Protein AF-A0A915YGC3-F1 (afdb_monomer)

Organism: NCBI:txid2864201

pLDDT: mean 75.23, std 16.24, range [31.08, 98.31]

Structure (mmCIF, N/CA/C/O backbone):
data_AF-A0A915YGC3-F1
#
_entry.id   AF-A0A915YGC3-F1
#
loop_
_atom_site.group_PDB
_atom_site.id
_atom_site.type_symbol
_atom_site.label_atom_id
_atom_site.label_alt_id
_atom_site.label_comp_id
_atom_site.label_asym_id
_atom_site.label_entity_id
_atom_site.label_seq_id
_atom_site.pdbx_PDB_ins_code
_atom_site.Cartn_x
_atom_site.Cartn_y
_atom_site.Cartn_z
_atom_site.occupancy
_atom_site.B_iso_or_equiv
_atom_site.auth_seq_id
_atom_site.auth_comp_id
_atom_site.auth_asym_id
_atom_site.auth_atom_id
_atom_site.pdbx_PDB_model_num
ATOM 1 N N . MET A 1 1 ? -4.231 15.725 32.761 1.00 32.41 1 MET A N 1
ATOM 2 C CA . MET A 1 1 ? -5.509 15.066 32.379 1.00 32.41 1 MET A CA 1
ATOM 3 C C . MET A 1 1 ? -5.483 13.536 32.552 1.00 32.41 1 MET A C 1
ATOM 5 O O . MET A 1 1 ? -6.122 12.813 31.803 1.00 32.41 1 MET A O 1
ATOM 9 N N . LYS A 1 2 ? -4.759 13.029 33.557 1.00 32.75 2 LYS A N 1
ATOM 10 C CA . LYS A 1 2 ? -4.828 11.653 34.077 1.00 32.75 2 LYS A CA 1
ATOM 11 C C . LYS A 1 2 ? -5.275 11.796 35.541 1.00 32.75 2 LYS A C 1
ATOM 13 O O . LYS A 1 2 ? -4.925 12.806 36.146 1.00 32.75 2 LYS A O 1
ATOM 18 N N . GLN A 1 3 ? -6.075 10.874 36.069 1.00 32.09 3 GLN A N 1
ATOM 19 C CA . GLN A 1 3 ? -6.625 10.858 37.442 1.00 32.09 3 GLN A CA 1
ATOM 20 C C . GLN A 1 3 ? -7.733 11.871 37.816 1.00 32.09 3 GLN A C 1
ATOM 22 O O . GLN A 1 3 ? -8.606 11.525 38.602 1.00 32.09 3 GLN A O 1
ATOM 27 N N . TYR A 1 4 ? -7.768 13.088 37.256 1.00 34.41 4 TYR A N 1
ATOM 28 C CA . TYR A 1 4 ? -8.662 14.153 37.772 1.00 34.41 4 TYR A CA 1
ATOM 29 C C . TYR A 1 4 ? -10.177 13.859 37.680 1.00 34.41 4 TYR A C 1
ATOM 31 O O . TYR A 1 4 ? -10.963 14.493 38.373 1.00 34.41 4 TYR A O 1
ATOM 39 N N . TYR A 1 5 ? -10.596 12.901 36.847 1.00 34.81 5 TYR A N 1
ATOM 40 C CA . TYR A 1 5 ? -12.011 12.548 36.677 1.00 34.81 5 TYR A CA 1
ATOM 41 C C . TYR A 1 5 ? -12.493 11.373 37.540 1.00 34.81 5 TYR A C 1
ATOM 43 O O . TYR A 1 5 ? -13.701 11.185 37.633 1.00 34.81 5 TYR A O 1
ATOM 51 N N . TYR A 1 6 ? -11.595 10.612 38.177 1.00 35.22 6 TYR A N 1
ATOM 52 C CA . TYR A 1 6 ? -11.981 9.419 38.944 1.00 35.22 6 TYR A CA 1
ATOM 53 C C . TYR A 1 6 ? -12.123 9.685 40.455 1.00 35.22 6 TYR A C 1
ATOM 55 O O . TYR A 1 6 ? -13.077 9.205 41.059 1.00 35.22 6 TYR A O 1
ATOM 63 N N . ASP A 1 7 ? -11.283 10.541 41.053 1.00 31.08 7 ASP A N 1
ATOM 64 C CA . ASP A 1 7 ? -11.153 10.585 42.526 1.00 31.08 7 ASP A CA 1
ATOM 65 C C . ASP A 1 7 ? -11.832 11.777 43.234 1.00 31.08 7 ASP A C 1
ATOM 67 O O . ASP A 1 7 ? -11.709 11.940 44.447 1.00 31.08 7 ASP A O 1
ATOM 71 N N . LYS A 1 8 ? -12.591 12.628 42.526 1.00 32.53 8 LYS A N 1
ATOM 72 C CA . LYS A 1 8 ? -13.393 13.697 43.161 1.00 32.53 8 LYS A CA 1
ATOM 73 C C . LYS A 1 8 ? -14.838 13.686 42.686 1.00 32.53 8 LYS A C 1
ATOM 75 O O . LYS A 1 8 ? -15.221 14.478 41.828 1.00 32.53 8 LYS A O 1
ATOM 80 N N . ALA A 1 9 ? -15.668 12.836 43.289 1.00 33.38 9 ALA A N 1
ATOM 81 C CA . ALA A 1 9 ? -17.101 12.862 43.020 1.00 33.38 9 ALA A CA 1
ATOM 82 C C . ALA A 1 9 ? -17.994 12.741 44.273 1.00 33.38 9 ALA A C 1
ATOM 84 O O . ALA A 1 9 ? -18.634 11.715 44.479 1.00 33.38 9 ALA A O 1
ATOM 85 N N . PRO A 1 10 ? -18.166 13.844 45.031 1.00 31.30 10 PRO A N 1
ATOM 86 C CA . PRO A 1 10 ? -19.410 14.139 45.743 1.00 31.30 10 PRO A CA 1
ATOM 87 C C . PRO A 1 10 ? -20.433 14.909 44.872 1.00 31.30 10 PRO A C 1
ATOM 89 O O . PRO A 1 10 ? -21.445 15.371 45.381 1.00 31.30 10 PRO A O 1
ATOM 92 N N . GLN A 1 11 ? -20.199 15.081 43.559 1.00 42.06 11 GLN A N 1
ATOM 93 C CA . GLN A 1 11 ? -21.106 15.802 42.635 1.00 42.06 11 GLN A CA 1
ATOM 94 C C . GLN A 1 11 ? -21.478 14.979 41.381 1.00 42.06 11 GLN A C 1
ATOM 96 O O . GLN A 1 11 ? -21.490 15.487 40.258 1.00 42.06 11 GLN A O 1
ATOM 101 N N . LYS A 1 12 ? -21.779 13.687 41.563 1.00 42.62 12 LYS A N 1
ATOM 102 C CA . LYS A 1 12 ? -21.949 12.679 40.492 1.00 42.62 12 LYS A CA 1
ATOM 103 C C . LYS A 1 12 ? -23.110 12.897 39.497 1.00 42.62 12 LYS A C 1
ATOM 105 O O . LYS A 1 12 ? -23.159 12.207 38.489 1.00 42.62 12 LYS A O 1
ATOM 110 N N . GLN A 1 13 ? -24.004 13.870 39.701 1.00 42.38 13 GLN A N 1
ATOM 111 C CA . GLN A 1 13 ? -25.132 14.157 38.788 1.00 42.38 13 GLN A CA 1
ATOM 112 C C . GLN A 1 13 ? -24.924 15.356 37.841 1.00 42.38 13 GLN A C 1
ATOM 114 O O . GLN A 1 13 ? -25.814 15.671 37.053 1.00 42.38 13 GLN A O 1
ATOM 119 N N . LYS A 1 14 ? -23.774 16.048 37.880 1.00 40.44 14 LYS A N 1
ATOM 120 C CA . LYS A 1 14 ? -23.622 17.350 37.193 1.00 40.44 14 LYS A CA 1
ATOM 121 C C . LYS A 1 14 ? -23.105 17.293 35.746 1.00 40.44 14 LYS A C 1
ATOM 123 O O . LYS A 1 14 ? -23.178 18.302 35.050 1.00 40.44 14 LYS A O 1
ATOM 128 N N . TYR A 1 15 ? -22.615 16.149 35.263 1.00 43.97 15 TYR A N 1
ATOM 129 C CA . TYR A 1 15 ? -21.994 16.050 33.934 1.00 43.97 15 TYR A CA 1
ATOM 130 C C . TYR A 1 15 ? -22.785 15.126 32.997 1.00 43.97 15 TYR A C 1
ATOM 132 O O . TYR A 1 15 ? -22.833 13.913 33.187 1.00 43.97 15 TYR A O 1
ATOM 140 N N . LYS A 1 16 ? -23.382 15.706 31.947 1.00 57.44 16 LYS A N 1
ATOM 141 C CA . LYS A 1 16 ? -23.991 14.986 30.814 1.00 57.44 16 LYS A CA 1
ATOM 142 C C . LYS A 1 16 ? -22.895 14.440 29.891 1.00 57.44 16 LYS A C 1
ATOM 144 O O . LYS A 1 16 ? -22.658 14.975 28.811 1.00 57.44 16 LYS A O 1
ATOM 149 N N . VAL A 1 17 ? -22.169 13.420 30.336 1.00 59.62 17 VAL A N 1
ATOM 150 C CA . VAL A 1 17 ? -21.151 12.769 29.501 1.00 59.62 17 VAL A CA 1
ATOM 151 C C . VAL A 1 17 ? -21.862 11.924 28.443 1.00 59.62 17 VAL A C 1
ATOM 153 O O . VAL A 1 17 ? -22.372 10.856 28.754 1.00 59.62 17 VAL A O 1
ATOM 156 N N . GLN A 1 18 ? -21.913 12.421 27.205 1.00 75.44 18 GLN A N 1
ATOM 157 C CA . GLN A 1 18 ? -22.509 11.707 26.066 1.00 75.44 18 GLN A CA 1
ATOM 158 C C . GLN A 1 18 ? -21.498 10.809 25.344 1.00 75.44 18 GLN A C 1
ATOM 160 O O . GLN A 1 18 ? -21.865 9.762 24.826 1.00 75.44 18 GLN A O 1
ATOM 165 N N . ASN A 1 19 ? -20.218 11.186 25.334 1.00 78.75 19 ASN A N 1
ATOM 166 C CA . ASN A 1 19 ? -19.167 10.456 24.631 1.00 78.75 19 ASN A CA 1
ATOM 167 C C . ASN A 1 19 ? -18.084 10.045 25.620 1.00 78.75 19 ASN A C 1
ATOM 169 O O . ASN A 1 19 ? -17.488 10.901 26.276 1.00 78.75 19 ASN A O 1
ATOM 173 N N . LEU A 1 20 ? -17.804 8.751 25.694 1.00 78.44 20 LEU A N 1
ATOM 174 C CA . LEU A 1 20 ? -16.859 8.184 26.637 1.00 78.44 20 LEU A CA 1
ATOM 175 C C . LEU A 1 20 ? -15.889 7.247 25.919 1.00 78.44 20 LEU A C 1
ATOM 177 O O . LEU A 1 20 ? -16.289 6.256 25.315 1.00 78.44 20 LEU A O 1
ATOM 181 N N . TYR A 1 21 ? -14.599 7.570 25.993 1.00 77.44 21 TYR A N 1
ATOM 182 C CA . TYR A 1 21 ? -13.524 6.761 25.427 1.00 77.44 21 TYR A CA 1
ATOM 183 C C . TYR A 1 21 ? -12.595 6.299 26.544 1.00 77.44 21 TYR A C 1
ATOM 185 O O . TYR A 1 21 ? -12.020 7.125 27.252 1.00 77.44 21 TYR A O 1
ATOM 193 N N . ILE A 1 22 ? -12.451 4.987 26.698 1.00 76.62 22 ILE A N 1
ATOM 194 C CA . ILE A 1 22 ? -11.700 4.360 27.783 1.00 76.62 22 ILE A CA 1
ATOM 195 C C . ILE A 1 22 ? -10.528 3.597 27.180 1.00 76.62 22 ILE A C 1
ATOM 197 O O . ILE A 1 22 ? -10.714 2.777 26.283 1.00 76.62 22 ILE A O 1
ATOM 201 N N . GLU A 1 23 ? -9.315 3.852 27.662 1.00 73.38 23 GLU A N 1
ATOM 202 C CA . GLU A 1 23 ? -8.143 3.059 27.288 1.00 73.38 23 GLU A CA 1
ATOM 203 C C . GLU A 1 23 ? -7.912 1.937 28.304 1.00 73.38 23 GLU A C 1
ATOM 205 O O . GLU A 1 23 ? -8.108 2.144 29.496 1.00 73.38 23 GLU A O 1
ATOM 210 N N . SER A 1 24 ? -7.422 0.770 27.881 1.00 65.12 24 SER A N 1
ATOM 211 C CA . SER A 1 24 ? -7.252 -0.386 28.782 1.00 65.12 24 SER A CA 1
ATOM 212 C C . SER A 1 24 ? -6.282 -0.156 29.942 1.00 65.12 24 SER A C 1
ATOM 214 O O . SER A 1 24 ? -6.310 -0.888 30.923 1.00 65.12 24 SER A O 1
ATOM 216 N N . ARG A 1 25 ? -5.427 0.871 29.858 1.00 63.34 25 ARG A N 1
ATOM 217 C CA . ARG A 1 25 ? -4.567 1.307 30.974 1.00 63.34 25 ARG A CA 1
ATOM 218 C C . ARG A 1 25 ? -5.350 1.975 32.111 1.00 63.34 25 ARG A C 1
ATOM 220 O O . ARG A 1 25 ? -4.760 2.266 33.141 1.00 63.34 25 ARG A O 1
ATOM 227 N N . MET A 1 26 ? -6.626 2.287 31.890 1.00 54.88 26 MET A N 1
ATOM 228 C CA . MET A 1 26 ? -7.526 2.933 32.848 1.00 54.88 26 MET A CA 1
ATOM 229 C C . MET A 1 26 ? -8.386 1.923 33.617 1.00 54.88 26 MET A C 1
ATOM 231 O O . MET A 1 26 ? -9.226 2.335 34.407 1.00 54.88 26 MET A O 1
ATOM 235 N N . PHE A 1 27 ? -8.226 0.622 33.368 1.00 65.50 27 PHE A N 1
ATOM 236 C CA . PHE A 1 27 ? -8.964 -0.411 34.088 1.00 65.50 27 PHE A CA 1
ATOM 237 C C . PHE A 1 27 ? -8.324 -0.675 35.455 1.00 65.50 27 PHE A C 1
ATOM 239 O O . PHE A 1 27 ? -7.109 -0.846 35.540 1.00 65.50 27 PHE A O 1
ATOM 246 N N . GLU A 1 28 ? -9.141 -0.727 36.510 1.00 58.31 28 GLU A N 1
ATOM 247 C CA . GLU A 1 28 ? -8.700 -1.057 37.877 1.00 58.31 28 GLU A CA 1
ATOM 248 C C . GLU A 1 28 ? -8.210 -2.507 37.979 1.00 58.31 28 GLU A C 1
ATOM 250 O O . GLU A 1 28 ? -7.245 -2.802 38.681 1.00 58.31 28 GLU A O 1
ATOM 255 N N . GLN A 1 29 ? -8.843 -3.407 37.224 1.00 66.19 29 GLN A N 1
ATOM 256 C CA . GLN A 1 29 ? -8.416 -4.787 37.032 1.00 66.19 29 GLN A CA 1
ATOM 257 C C . GLN A 1 29 ? -8.189 -5.046 35.546 1.00 66.19 29 GLN A C 1
ATOM 259 O O . GLN A 1 29 ? -8.979 -4.623 34.699 1.00 66.19 29 GLN A O 1
ATOM 264 N N . ALA A 1 30 ? -7.095 -5.733 35.214 1.00 71.56 30 ALA A N 1
ATOM 265 C CA . ALA A 1 30 ? -6.708 -5.968 33.829 1.00 71.56 30 ALA A CA 1
ATOM 266 C C . ALA A 1 30 ? -7.853 -6.631 33.043 1.00 71.56 30 ALA A C 1
ATOM 268 O O . ALA A 1 30 ? -8.291 -7.732 33.361 1.00 71.56 30 ALA A O 1
ATOM 269 N N . GLY A 1 31 ? -8.331 -5.942 32.006 1.00 73.75 31 GLY A N 1
ATOM 270 C CA . GLY A 1 31 ? -9.377 -6.451 31.123 1.00 73.75 31 GLY A CA 1
ATOM 271 C C . GLY A 1 31 ? -10.810 -6.374 31.658 1.00 73.75 31 GLY A C 1
ATOM 272 O O . GLY A 1 31 ? -11.681 -6.960 31.020 1.00 73.75 31 GLY A O 1
ATOM 273 N N . GLN A 1 32 ? -11.090 -5.665 32.757 1.00 81.62 32 GLN A N 1
ATOM 274 C CA . GLN A 1 32 ? -12.458 -5.463 33.258 1.00 81.62 32 GLN A CA 1
ATOM 275 C C . GLN A 1 32 ? -12.867 -3.986 33.242 1.00 81.62 32 GLN A C 1
ATOM 277 O O . GLN A 1 32 ? -12.066 -3.101 33.541 1.00 81.62 32 GLN A O 1
ATOM 282 N N . LEU A 1 33 ? -14.130 -3.714 32.901 1.00 81.25 33 LEU A N 1
ATOM 283 C CA . LEU A 1 33 ? -14.687 -2.363 33.003 1.00 81.25 33 LEU A CA 1
ATOM 284 C C . LEU A 1 33 ? -15.024 -2.038 34.466 1.00 81.25 33 LEU A C 1
ATOM 286 O O . LEU A 1 33 ? -15.594 -2.890 35.147 1.00 81.25 33 LEU A O 1
ATOM 290 N N . PRO A 1 34 ? -14.724 -0.819 34.948 1.00 77.00 34 PRO A N 1
ATOM 291 C CA . PRO A 1 34 ? -15.074 -0.417 36.306 1.00 77.00 34 PRO A CA 1
ATOM 292 C C . PRO A 1 34 ? -16.596 -0.310 36.454 1.00 77.00 34 PRO A C 1
ATOM 294 O O . PRO A 1 34 ? -17.255 0.288 35.606 1.00 77.00 34 PRO A O 1
ATOM 297 N N . ALA A 1 35 ? -17.161 -0.829 37.549 1.00 77.75 35 ALA A N 1
ATOM 298 C CA . ALA A 1 35 ? -18.612 -0.815 37.786 1.00 77.75 35 ALA A CA 1
ATOM 299 C C . ALA A 1 35 ? -19.209 0.607 37.780 1.00 77.75 35 ALA A C 1
ATOM 301 O O . ALA A 1 35 ? -20.323 0.816 37.304 1.00 77.75 35 ALA A O 1
ATOM 302 N N . ALA A 1 36 ? -18.430 1.603 38.220 1.00 76.62 36 ALA A N 1
ATOM 303 C CA . ALA A 1 36 ? -18.814 3.015 38.199 1.00 76.62 36 ALA A CA 1
ATOM 304 C C . ALA A 1 36 ? -19.116 3.552 36.783 1.00 76.62 36 ALA A C 1
ATOM 306 O O . ALA A 1 36 ? -19.822 4.547 36.644 1.00 76.62 36 ALA A O 1
ATOM 307 N N . LEU A 1 37 ? -18.627 2.893 35.722 1.00 80.31 37 LEU A N 1
ATOM 308 C CA . LEU A 1 37 ? -18.947 3.230 34.332 1.00 80.31 37 LEU A CA 1
ATOM 309 C C . LEU A 1 37 ? -20.456 3.214 34.065 1.00 80.31 37 LEU A C 1
ATOM 311 O O . LEU A 1 37 ? -20.968 4.045 33.314 1.00 80.31 37 LEU A O 1
ATOM 315 N N . PHE A 1 38 ? -21.165 2.266 34.670 1.00 82.75 38 PHE A N 1
ATOM 316 C CA . PHE A 1 38 ? -22.580 2.039 34.398 1.00 82.75 38 PHE A CA 1
ATOM 317 C C . PHE A 1 38 ? -23.492 3.058 35.105 1.00 82.75 38 PHE A C 1
ATOM 319 O O . PHE A 1 38 ? -24.661 3.184 34.749 1.00 82.75 38 PHE A O 1
ATOM 326 N N . GLU A 1 39 ? -22.942 3.881 36.012 1.00 77.81 39 GLU A N 1
ATOM 327 C CA . GLU A 1 39 ? -23.642 5.031 36.608 1.00 77.81 39 GLU A CA 1
ATOM 328 C C . GLU A 1 39 ? -23.883 6.161 35.578 1.00 77.81 39 GLU A C 1
ATOM 330 O O . GLU A 1 39 ? -24.815 6.958 35.726 1.00 77.81 39 GLU A O 1
ATOM 335 N N . TYR A 1 40 ? -23.092 6.227 34.497 1.00 78.19 40 TYR A N 1
ATOM 336 C CA . TYR A 1 40 ? -23.191 7.258 33.454 1.00 78.19 40 TYR A CA 1
ATOM 337 C C . TYR A 1 40 ? -24.275 6.933 32.410 1.00 78.19 40 TYR A C 1
ATOM 339 O O . TYR A 1 40 ? -24.013 6.763 31.221 1.00 78.19 40 TYR A O 1
ATOM 347 N N . THR A 1 41 ? -25.533 6.899 32.844 1.00 79.94 41 THR A N 1
ATOM 348 C CA . THR A 1 41 ? -26.698 6.493 32.025 1.00 79.94 41 THR A CA 1
ATOM 349 C C . THR A 1 41 ? -26.996 7.375 30.800 1.00 79.94 41 THR A C 1
ATOM 351 O O . THR A 1 41 ? -27.754 6.964 29.923 1.00 79.94 41 THR A O 1
ATOM 354 N N . ASN A 1 42 ? -26.385 8.563 30.708 1.00 81.44 42 ASN A N 1
ATOM 355 C CA . ASN A 1 42 ? -26.525 9.500 29.583 1.00 81.44 42 ASN A CA 1
ATOM 356 C C . ASN A 1 42 ? -25.519 9.263 28.437 1.00 81.44 42 ASN A C 1
ATOM 358 O O . ASN A 1 42 ? -25.504 10.039 27.483 1.00 81.44 42 ASN A O 1
ATOM 362 N N . VAL A 1 43 ? -24.654 8.247 28.533 1.00 85.31 43 VAL A N 1
ATOM 363 C CA . VAL A 1 43 ? -23.655 7.950 27.495 1.00 85.31 43 VAL A CA 1
ATOM 364 C C . VAL A 1 43 ? -24.343 7.452 26.222 1.00 85.31 43 VAL A C 1
ATOM 366 O O . VAL A 1 43 ? -25.064 6.459 26.238 1.00 85.31 43 VAL A O 1
ATOM 369 N N . GLU A 1 44 ? -24.064 8.128 25.110 1.00 89.69 44 GLU A N 1
ATOM 370 C CA . GLU A 1 44 ? -24.518 7.793 23.758 1.00 89.69 44 GLU A CA 1
ATOM 371 C C . GLU A 1 44 ? -23.431 7.071 22.947 1.00 89.69 44 GLU A C 1
ATOM 373 O O . GLU A 1 44 ? -23.741 6.214 22.121 1.00 89.69 44 GLU A O 1
ATOM 378 N N . ILE A 1 45 ? -22.151 7.374 23.183 1.00 88.88 45 ILE A N 1
ATOM 379 C CA . ILE A 1 45 ? -21.016 6.746 22.495 1.00 88.88 45 ILE A CA 1
ATOM 380 C C . ILE A 1 45 ? -20.032 6.201 23.525 1.00 88.88 45 ILE A C 1
ATOM 382 O O . ILE A 1 45 ? -19.455 6.968 24.294 1.00 88.88 45 ILE A O 1
ATOM 386 N N . LEU A 1 46 ? -19.781 4.894 23.484 1.00 90.31 46 LEU A N 1
ATOM 387 C CA . LEU A 1 46 ? -18.777 4.219 24.302 1.00 90.31 46 LEU A CA 1
ATOM 388 C C . LEU A 1 46 ? -17.713 3.579 23.407 1.00 90.31 46 LEU A C 1
ATOM 390 O O . LEU A 1 46 ? -17.994 2.655 22.643 1.00 90.31 46 LEU A O 1
ATOM 394 N N . GLY A 1 47 ? -16.476 4.057 23.517 1.00 86.69 47 GLY A N 1
ATOM 395 C CA . GLY A 1 47 ? -15.315 3.501 22.830 1.00 86.69 47 GLY A CA 1
ATOM 396 C C . GLY A 1 47 ? -14.311 2.907 23.809 1.00 86.69 47 GLY A C 1
ATOM 397 O O . GLY A 1 47 ? -13.809 3.600 24.685 1.00 86.69 47 GLY A O 1
ATOM 398 N N . ILE A 1 48 ? -13.965 1.638 23.638 1.00 85.19 48 ILE A N 1
ATOM 399 C CA . ILE A 1 48 ? -13.024 0.917 24.491 1.00 85.19 48 ILE A CA 1
ATOM 400 C C . ILE A 1 48 ? -11.786 0.571 23.667 1.00 85.19 48 ILE A C 1
ATOM 402 O O . ILE A 1 48 ? -11.822 -0.253 22.746 1.00 85.19 48 ILE A O 1
ATOM 406 N N . ARG A 1 49 ? -10.670 1.225 23.992 1.00 78.12 49 ARG A N 1
ATOM 407 C CA . ARG A 1 49 ? -9.383 1.082 23.316 1.00 78.12 49 ARG A CA 1
ATOM 408 C C . ARG A 1 49 ? -8.436 0.218 24.145 1.00 78.12 49 ARG A C 1
ATOM 410 O O . ARG A 1 49 ? -7.771 0.695 25.058 1.00 78.12 49 ARG A O 1
ATOM 417 N N . GLY A 1 50 ? -8.329 -1.049 23.772 1.00 78.31 50 GLY A N 1
ATOM 418 C CA . GLY A 1 50 ? -7.393 -2.013 24.348 1.00 78.31 50 GLY A CA 1
ATOM 419 C C . GLY A 1 50 ? -8.069 -3.349 24.636 1.00 78.31 50 GLY A C 1
ATOM 420 O O . GLY A 1 50 ? -9.133 -3.618 24.083 1.00 78.31 50 GLY A O 1
ATOM 421 N N . TYR A 1 51 ? -7.420 -4.176 25.458 1.00 83.50 51 TYR A N 1
ATOM 422 C CA . TYR A 1 51 ? -7.876 -5.525 25.800 1.00 83.50 51 TYR A CA 1
ATOM 423 C C . TYR A 1 51 ? -9.007 -5.490 26.825 1.00 83.50 51 TYR A C 1
ATOM 425 O O . TYR A 1 51 ? -8.776 -5.056 27.951 1.00 83.50 51 TYR A O 1
ATOM 433 N N . LEU A 1 52 ? -10.188 -5.978 26.455 1.00 86.75 52 LEU A N 1
ATOM 434 C CA . LEU A 1 52 ? -11.314 -6.237 27.348 1.00 86.75 52 LEU A CA 1
ATOM 435 C C . LEU A 1 52 ? -11.557 -7.749 27.403 1.00 86.75 52 LEU A C 1
ATOM 437 O O . LEU A 1 52 ? -11.751 -8.353 26.357 1.00 86.75 52 LEU A O 1
ATOM 441 N N . GLU A 1 53 ? -11.562 -8.373 28.580 1.00 87.19 53 GLU A N 1
ATOM 442 C CA . GLU A 1 53 ? -11.772 -9.825 28.703 1.00 87.19 53 GLU A CA 1
ATOM 443 C C . GLU A 1 53 ? -13.195 -10.201 28.274 1.00 87.19 53 GLU A C 1
ATOM 445 O O . GLU A 1 53 ? -13.384 -11.043 27.397 1.00 87.19 53 GLU A O 1
ATOM 450 N N . THR A 1 54 ? -14.191 -9.520 28.848 1.00 88.31 54 THR A N 1
ATOM 451 C CA . THR A 1 54 ? -15.617 -9.717 28.562 1.00 88.31 54 THR A CA 1
ATOM 452 C C . THR A 1 54 ? -16.370 -8.394 28.640 1.00 88.31 54 THR A C 1
ATOM 454 O O . THR A 1 54 ? -15.938 -7.463 29.322 1.00 88.31 54 THR A O 1
ATOM 457 N N . ILE A 1 55 ? -17.513 -8.311 27.959 1.00 89.69 55 ILE A N 1
ATOM 458 C CA . ILE A 1 55 ? -18.468 -7.228 28.198 1.00 89.69 55 ILE A CA 1
ATOM 459 C C . ILE A 1 55 ? -19.380 -7.678 29.347 1.00 89.69 55 ILE A C 1
ATOM 461 O O . ILE A 1 55 ? -20.072 -8.689 29.190 1.00 89.69 55 ILE A O 1
ATOM 465 N N . PRO A 1 56 ? -19.405 -6.960 30.477 1.00 89.94 56 PRO A N 1
ATOM 466 C CA . PRO A 1 56 ? -20.251 -7.317 31.605 1.00 89.94 56 PRO A CA 1
ATOM 467 C C . PRO A 1 56 ? -21.740 -7.061 31.276 1.00 89.94 56 PRO A C 1
ATOM 469 O O . PRO A 1 56 ? -22.048 -6.114 30.540 1.00 89.94 56 PRO A O 1
ATOM 472 N N . PRO A 1 57 ? -22.683 -7.883 31.780 1.00 90.81 57 PRO A N 1
ATOM 473 C CA . PRO A 1 57 ? -24.121 -7.723 31.529 1.00 90.81 57 PRO A CA 1
ATOM 474 C C . PRO A 1 57 ? -24.686 -6.344 31.899 1.00 90.81 57 PRO A C 1
ATOM 476 O O . PRO A 1 57 ? -25.645 -5.880 31.281 1.00 90.81 57 PRO A O 1
ATOM 479 N N . GLU A 1 58 ? -24.063 -5.662 32.856 1.00 92.25 58 GLU A N 1
ATOM 480 C CA . GLU A 1 58 ? -24.380 -4.314 33.331 1.00 92.25 58 GLU A CA 1
ATOM 481 C C . GLU A 1 58 ? -24.294 -3.251 32.230 1.00 92.25 58 GLU A C 1
ATOM 483 O O . GLU A 1 58 ? -24.862 -2.171 32.388 1.00 92.25 58 GLU A O 1
ATOM 488 N N . ILE A 1 59 ? -23.688 -3.561 31.075 1.00 91.19 59 ILE A N 1
ATOM 489 C CA . ILE A 1 59 ? -23.699 -2.694 29.889 1.00 91.19 59 ILE A CA 1
ATOM 490 C C . ILE A 1 59 ? -25.114 -2.217 29.529 1.00 91.19 59 ILE A C 1
ATOM 492 O O . ILE A 1 59 ? -25.277 -1.087 29.077 1.00 91.19 59 ILE A O 1
ATOM 496 N N . VAL A 1 60 ? -26.141 -3.032 29.807 1.00 92.88 60 VAL A N 1
ATOM 497 C CA . VAL A 1 60 ? -27.561 -2.719 29.573 1.00 92.88 60 VAL A CA 1
ATOM 498 C C . VAL A 1 60 ? -28.063 -1.483 30.336 1.00 92.88 60 VAL A C 1
ATOM 500 O O . VAL A 1 60 ? -29.078 -0.894 29.967 1.00 92.88 60 VAL A O 1
ATOM 503 N N . GLN A 1 61 ? -27.362 -1.052 31.390 1.00 91.19 61 GLN A N 1
ATOM 504 C CA . GLN A 1 61 ? -27.699 0.162 32.139 1.00 91.19 61 GLN A CA 1
ATOM 505 C C . GLN A 1 61 ? -27.480 1.439 31.311 1.00 91.19 61 GLN A C 1
ATOM 507 O O . GLN A 1 61 ? -28.123 2.460 31.570 1.00 91.19 61 GLN A O 1
ATOM 512 N N . LEU A 1 62 ? -26.644 1.383 30.268 1.00 91.56 62 LEU A N 1
ATOM 513 C CA . LEU A 1 62 ? -26.396 2.488 29.341 1.00 91.56 62 LEU A CA 1
ATOM 514 C C . LEU A 1 62 ? -27.529 2.602 28.304 1.00 91.56 62 LEU A C 1
ATOM 516 O O . LEU A 1 62 ? -27.330 2.422 27.106 1.00 91.56 62 LEU A O 1
ATOM 520 N N . LYS A 1 63 ? -28.749 2.897 28.764 1.00 89.94 63 LYS A N 1
ATOM 521 C CA . LYS A 1 63 ? -29.973 2.883 27.937 1.00 89.94 63 LYS A CA 1
ATOM 522 C C . LYS A 1 63 ? -29.972 3.875 26.767 1.00 89.94 63 LYS A C 1
ATOM 524 O O . LYS A 1 63 ? -30.736 3.692 25.826 1.00 89.94 63 LYS A O 1
ATOM 529 N N . GLN A 1 64 ? -29.144 4.919 26.834 1.00 91.62 64 GLN A N 1
ATOM 530 C CA . GLN A 1 64 ? -29.000 5.930 25.778 1.00 91.62 64 GLN A CA 1
ATOM 531 C C . GLN A 1 64 ? -27.902 5.587 24.760 1.00 91.62 64 GLN A C 1
ATOM 533 O O . GLN A 1 64 ? -27.655 6.371 23.845 1.00 91.62 64 GLN A O 1
ATOM 538 N N . LEU A 1 65 ? -27.236 4.435 24.902 1.00 95.31 65 LEU A N 1
ATOM 539 C CA . LEU A 1 65 ? -26.090 4.083 24.077 1.00 95.31 65 LEU A CA 1
ATOM 540 C C . LEU A 1 65 ? -26.508 3.844 22.623 1.00 95.31 65 LEU A C 1
ATOM 542 O O . LEU A 1 65 ? -27.225 2.894 22.321 1.00 95.31 65 LEU A O 1
ATOM 546 N N . LYS A 1 66 ? -25.992 4.683 21.724 1.00 96.69 66 LYS A N 1
ATOM 547 C CA . LYS A 1 66 ? -26.172 4.610 20.269 1.00 96.69 66 LYS A CA 1
ATOM 548 C C . LYS A 1 66 ? -24.995 3.946 19.571 1.00 96.69 66 LYS A C 1
ATOM 550 O O . LYS A 1 66 ? -25.184 3.298 18.547 1.00 96.69 66 LYS A O 1
ATOM 555 N N . LYS A 1 67 ? -23.779 4.076 20.103 1.00 96.56 67 LYS A N 1
ATOM 556 C CA . LYS A 1 67 ? -22.573 3.499 19.497 1.00 96.56 67 LYS A CA 1
ATOM 557 C C . LYS A 1 67 ? -21.694 2.807 20.525 1.00 96.56 67 LYS A C 1
ATOM 559 O O . LYS A 1 67 ? -21.236 3.438 21.475 1.00 96.56 67 LYS A O 1
ATOM 564 N N . LEU A 1 68 ? -21.382 1.539 20.273 1.00 95.94 68 LEU A N 1
ATOM 565 C CA . LEU A 1 68 ? -20.439 0.750 21.062 1.00 95.94 68 LEU A CA 1
ATOM 566 C C . LEU A 1 68 ? -19.257 0.324 20.191 1.00 95.94 68 LEU A C 1
ATOM 568 O O . LEU A 1 68 ? -19.434 -0.343 19.174 1.00 95.94 68 LEU A O 1
ATOM 572 N N . THR A 1 69 ? -18.041 0.700 20.581 1.00 92.88 69 THR A N 1
ATOM 573 C CA . THR A 1 69 ? -16.800 0.312 19.896 1.00 92.88 69 THR A CA 1
ATOM 574 C C . THR A 1 69 ? -15.852 -0.390 20.855 1.00 92.88 69 THR A C 1
ATOM 576 O O . THR A 1 69 ? -15.519 0.157 21.901 1.00 92.88 69 THR A O 1
ATOM 579 N N . ILE A 1 70 ? -15.369 -1.574 20.482 1.00 90.62 70 ILE A N 1
ATOM 580 C CA . ILE A 1 70 ? -14.444 -2.387 21.275 1.00 90.62 70 ILE A CA 1
ATOM 581 C C . ILE A 1 70 ? -13.278 -2.823 20.390 1.00 90.62 70 ILE A C 1
ATOM 583 O O . ILE A 1 70 ? -13.459 -3.481 19.364 1.00 90.62 70 ILE A O 1
ATOM 587 N N . ALA A 1 71 ? -12.061 -2.444 20.780 1.00 86.94 71 ALA A N 1
ATOM 588 C CA . ALA A 1 71 ? -10.874 -2.729 19.982 1.00 86.94 71 ALA A CA 1
ATOM 589 C C . ALA A 1 71 ? -10.422 -4.192 20.062 1.00 86.94 71 ALA A C 1
ATOM 591 O O . ALA A 1 71 ? -10.110 -4.785 19.033 1.00 86.94 71 ALA A O 1
ATOM 592 N N . PHE A 1 72 ? -10.373 -4.769 21.261 1.00 86.81 72 PHE A N 1
ATOM 593 C CA . PHE A 1 72 ? -9.949 -6.149 21.458 1.00 86.81 72 PHE A CA 1
ATOM 594 C C . PHE A 1 72 ? -10.808 -6.803 22.539 1.00 86.81 72 PHE A C 1
ATOM 596 O O . PHE A 1 72 ? -10.851 -6.304 23.663 1.00 86.81 72 PHE A O 1
ATOM 603 N N . LEU A 1 73 ? -11.462 -7.916 22.206 1.00 87.38 73 LEU A N 1
ATOM 604 C CA . LEU A 1 73 ? -12.297 -8.686 23.129 1.00 87.38 73 LEU A CA 1
ATOM 605 C C . LEU A 1 73 ? -11.705 -10.092 23.352 1.00 87.38 73 LEU A C 1
ATOM 607 O O . LEU A 1 73 ? -11.416 -10.814 22.398 1.00 87.38 73 LEU A O 1
ATOM 611 N N . GLY A 1 74 ? -11.506 -10.464 24.614 1.00 83.88 74 GLY A N 1
ATOM 612 C CA . GLY A 1 74 ? -10.842 -11.687 25.059 1.00 83.88 74 GLY A CA 1
ATOM 613 C C . GLY A 1 74 ? -11.685 -12.939 24.834 1.00 83.88 74 GLY A C 1
ATOM 614 O O . GLY A 1 74 ? -11.638 -13.550 23.761 1.00 83.88 74 GLY A O 1
ATOM 615 N N . SER A 1 75 ? -12.432 -13.368 25.851 1.00 70.62 75 SER A N 1
ATOM 616 C CA . SER A 1 75 ? -13.158 -14.634 25.818 1.00 70.62 75 SER A CA 1
ATOM 617 C C . SER A 1 75 ? -14.530 -14.525 26.482 1.00 70.62 75 SER A C 1
ATOM 619 O O . SER A 1 75 ? -14.609 -14.499 27.694 1.00 70.62 75 SER A O 1
ATOM 621 N N . ASN A 1 76 ? -15.592 -14.407 25.662 1.00 66.62 76 ASN A N 1
ATOM 622 C CA . ASN A 1 76 ? -17.014 -14.728 25.951 1.00 66.62 76 ASN A CA 1
ATOM 623 C C . ASN A 1 76 ? -17.996 -14.161 24.903 1.00 66.62 76 ASN A C 1
ATOM 625 O O . ASN A 1 76 ? -19.202 -14.362 25.013 1.00 66.62 76 ASN A O 1
ATOM 629 N N . GLY A 1 77 ? -17.503 -13.497 23.851 1.00 80.62 77 GLY A N 1
ATOM 630 C CA . GLY A 1 77 ? -18.379 -12.912 22.837 1.00 80.62 77 GLY A CA 1
ATOM 631 C C . GLY A 1 77 ? -19.254 -11.795 23.409 1.00 80.62 77 GLY A C 1
ATOM 632 O O . GLY A 1 77 ? -18.897 -11.154 24.398 1.00 80.62 77 GLY A O 1
ATOM 633 N N . LEU A 1 78 ? -20.378 -11.526 22.754 1.00 91.19 78 LEU A N 1
ATOM 634 C CA . LEU A 1 78 ? -21.344 -10.528 23.209 1.00 91.19 78 LEU A CA 1
ATOM 635 C C . LEU A 1 78 ? -22.325 -11.160 24.222 1.00 91.19 78 LEU A C 1
ATOM 637 O O . LEU A 1 78 ? -22.862 -12.231 23.936 1.00 91.19 78 LEU A O 1
ATOM 641 N N . PRO A 1 79 ? -22.615 -10.518 25.370 1.00 92.38 79 PRO A N 1
ATOM 642 C CA . PRO A 1 79 ? -23.562 -11.045 26.353 1.00 92.38 79 PRO A CA 1
ATOM 643 C C . PRO A 1 79 ? -25.008 -10.940 25.849 1.00 92.38 79 PRO A C 1
ATOM 645 O O . PRO A 1 79 ? -25.352 -9.991 25.147 1.00 92.38 79 PRO A O 1
ATOM 648 N N . GLU A 1 80 ? -25.901 -11.837 26.285 1.00 93.81 80 GLU A N 1
ATOM 649 C CA . GLU A 1 80 ? -27.342 -11.752 25.963 1.00 93.81 80 GLU A CA 1
ATOM 650 C C . GLU A 1 80 ? -27.973 -10.418 26.412 1.00 93.81 80 GLU A C 1
ATOM 652 O O . GLU A 1 80 ? -28.913 -9.933 25.782 1.00 93.81 80 GLU A O 1
ATOM 657 N N . ALA A 1 81 ? -27.419 -9.759 27.434 1.00 93.94 81 ALA A N 1
ATOM 658 C CA . ALA A 1 81 ? -27.856 -8.436 27.882 1.00 93.94 81 ALA A CA 1
ATOM 659 C C . ALA A 1 81 ? -27.707 -7.330 26.813 1.00 93.94 81 ALA A C 1
ATOM 661 O O . ALA A 1 81 ? -28.392 -6.310 26.901 1.00 93.94 81 ALA A O 1
ATOM 662 N N . ILE A 1 82 ? -26.879 -7.530 25.774 1.00 94.00 82 ILE A N 1
ATOM 663 C CA . ILE A 1 82 ? -26.674 -6.548 24.693 1.00 94.00 82 ILE A CA 1
ATOM 664 C C . ILE A 1 82 ? -27.985 -6.177 23.984 1.00 94.00 82 ILE A C 1
ATOM 666 O O . ILE A 1 82 ? -28.151 -5.043 23.545 1.00 94.00 82 ILE A O 1
ATOM 670 N N . GLY A 1 83 ? -28.945 -7.106 23.911 1.00 93.56 83 GLY A N 1
ATOM 671 C CA . GLY A 1 83 ? -30.244 -6.870 23.280 1.00 93.56 83 GLY A CA 1
ATOM 672 C C . GLY A 1 83 ? -31.168 -5.921 24.046 1.00 93.56 83 GLY A C 1
ATOM 673 O O . GLY A 1 83 ? -32.229 -5.588 23.528 1.00 93.56 83 GLY A O 1
ATOM 674 N N . GLY A 1 84 ? -30.798 -5.494 25.259 1.00 94.44 84 GLY A N 1
ATOM 675 C CA . GLY A 1 84 ? -31.510 -4.454 26.010 1.00 94.44 84 GLY A CA 1
ATOM 676 C C . GLY A 1 84 ? -31.047 -3.024 25.698 1.00 94.44 84 GLY A C 1
ATOM 677 O O . GLY A 1 84 ? -31.614 -2.074 26.230 1.00 94.44 84 GLY A O 1
ATOM 678 N N . LEU A 1 85 ? -30.033 -2.846 24.844 1.00 95.75 85 LEU A N 1
ATOM 679 C CA . LEU A 1 85 ? -29.557 -1.534 24.394 1.00 95.75 85 LEU A CA 1
ATOM 680 C C . LEU A 1 85 ? -30.435 -0.994 23.258 1.00 95.75 85 LEU A C 1
ATOM 682 O O . LEU A 1 85 ? -29.995 -0.882 22.119 1.00 95.75 85 LEU A O 1
ATOM 686 N N . GLU A 1 86 ? -31.697 -0.689 23.554 1.00 93.31 86 GLU A N 1
ATOM 687 C CA . GLU A 1 86 ? -32.724 -0.397 22.542 1.00 93.31 86 GLU A CA 1
ATOM 688 C C . GLU A 1 86 ? -32.365 0.751 21.585 1.00 93.31 86 GLU A C 1
ATOM 690 O O . GLU A 1 86 ? -32.802 0.731 20.440 1.00 93.31 86 GLU A O 1
ATOM 695 N N . GLN A 1 87 ? -31.544 1.713 22.021 1.00 95.94 87 GLN A N 1
ATOM 696 C CA . GLN A 1 87 ? -31.102 2.859 21.214 1.00 95.94 87 GLN A CA 1
ATOM 697 C C . GLN A 1 87 ? -29.845 2.585 20.370 1.00 95.94 87 GLN A C 1
ATOM 699 O O . GLN A 1 87 ? -29.387 3.483 19.667 1.00 95.94 87 GLN A O 1
ATOM 704 N N . LEU A 1 88 ? -29.272 1.378 20.422 1.00 97.62 88 LEU A N 1
ATOM 705 C CA . LEU A 1 88 ? -28.012 1.079 19.745 1.00 97.62 88 LEU A CA 1
ATOM 706 C C . LEU A 1 88 ? -28.177 1.126 18.219 1.00 97.62 88 LEU A C 1
ATOM 708 O O . LEU A 1 88 ? -28.947 0.363 17.639 1.00 97.62 88 LEU A O 1
ATOM 712 N N . GLU A 1 89 ? -27.399 1.994 17.575 1.00 98.12 89 GLU A N 1
ATOM 713 C CA . GLU A 1 89 ? -27.361 2.209 16.127 1.00 98.12 89 GLU A CA 1
ATOM 714 C C . GLU A 1 89 ? -26.114 1.602 15.470 1.00 98.12 89 GLU A C 1
ATOM 716 O O . GLU A 1 89 ? -26.180 1.159 14.321 1.00 98.12 89 GLU A O 1
ATOM 721 N N . GLU A 1 90 ? -24.982 1.552 16.180 1.00 98.19 90 GLU A N 1
ATOM 722 C CA . GLU A 1 90 ? -23.704 1.067 15.650 1.00 98.19 90 GLU A CA 1
ATOM 723 C C . GLU A 1 90 ? -22.952 0.190 16.663 1.00 98.19 90 GLU A C 1
ATOM 725 O O . GLU A 1 90 ? -22.679 0.597 17.796 1.00 98.19 90 GLU A O 1
ATOM 730 N N . LEU A 1 91 ? -22.552 -1.005 16.222 1.00 97.62 91 LEU A N 1
ATOM 731 C CA . LEU A 1 91 ? -21.734 -1.941 16.990 1.00 97.62 91 LEU A CA 1
ATOM 732 C C . LEU A 1 91 ? -20.439 -2.262 16.240 1.00 97.62 91 LEU A C 1
ATOM 734 O O . LEU A 1 91 ? -20.469 -2.798 15.132 1.00 97.62 91 LEU A O 1
ATOM 738 N N . VAL A 1 92 ? -19.295 -1.981 16.862 1.00 96.62 92 VAL A N 1
ATOM 739 C CA . VAL A 1 92 ? -17.965 -2.212 16.286 1.00 96.62 92 VAL A CA 1
ATOM 740 C C . VAL A 1 92 ? -17.119 -3.063 17.223 1.00 96.62 92 VAL A C 1
ATOM 742 O O . VAL A 1 92 ? -16.826 -2.661 18.346 1.00 96.62 92 VAL A O 1
ATOM 745 N N . ILE A 1 93 ? -16.660 -4.209 16.731 1.00 94.12 93 ILE A N 1
ATOM 746 C CA . ILE A 1 93 ? -15.704 -5.101 17.390 1.00 94.12 93 ILE A CA 1
ATOM 747 C C . ILE A 1 93 ? -14.576 -5.370 16.396 1.00 94.12 93 ILE A C 1
ATOM 749 O O . ILE A 1 93 ? -14.836 -5.787 15.266 1.00 94.12 93 ILE A O 1
ATOM 753 N N . MET A 1 94 ? -13.334 -5.059 16.780 1.00 91.31 94 MET A N 1
ATOM 754 C CA . MET A 1 94 ? -12.211 -5.057 15.831 1.00 91.31 94 MET A CA 1
ATOM 755 C C . MET A 1 94 ? -11.322 -6.295 15.847 1.00 91.31 94 MET A C 1
ATOM 757 O O . MET A 1 94 ? -10.730 -6.586 14.812 1.00 91.31 94 MET A O 1
ATOM 761 N N . VAL A 1 95 ? -11.153 -6.950 16.995 1.00 90.88 95 VAL A N 1
ATOM 762 C CA . VAL A 1 95 ? -10.315 -8.147 17.144 1.00 90.88 95 VAL A CA 1
ATOM 763 C C . VAL A 1 95 ? -10.867 -8.993 18.284 1.00 90.88 95 VAL A C 1
ATOM 765 O O . VAL A 1 95 ? -11.211 -8.452 19.341 1.00 90.88 95 VAL A O 1
ATOM 768 N N . THR A 1 96 ? -10.898 -10.314 18.109 1.00 91.06 96 THR A N 1
ATOM 769 C CA . THR A 1 96 ? -11.165 -11.254 19.206 1.00 91.06 96 THR A CA 1
ATOM 770 C C . THR A 1 96 ? -10.082 -12.322 19.344 1.00 91.06 96 THR A C 1
ATOM 772 O O . THR A 1 96 ? -9.471 -12.750 18.360 1.00 91.06 96 THR A O 1
ATOM 775 N N . ALA A 1 97 ? -9.840 -12.784 20.577 1.00 87.06 97 ALA A N 1
ATOM 776 C CA . ALA A 1 97 ? -8.885 -13.871 20.828 1.00 87.06 97 ALA A CA 1
ATOM 777 C C . ALA A 1 97 ? -9.430 -15.250 20.399 1.00 87.06 97 ALA A C 1
ATOM 779 O O . ALA A 1 97 ? -8.666 -16.132 20.007 1.00 87.06 97 ALA A O 1
ATOM 780 N N . LYS A 1 98 ? -10.755 -15.432 20.449 1.00 89.06 98 LYS A N 1
ATOM 781 C CA . LYS A 1 98 ? -11.492 -16.646 20.047 1.00 89.06 98 LYS A CA 1
ATOM 782 C C . LYS A 1 98 ? -12.633 -16.280 19.081 1.00 89.06 98 LYS A C 1
ATOM 784 O O . LYS A 1 98 ? -13.003 -15.106 19.046 1.00 89.06 98 LYS A O 1
ATOM 789 N N . PRO A 1 99 ? -13.206 -17.234 18.316 1.00 91.00 99 PRO A N 1
ATOM 790 C CA . PRO A 1 99 ? -14.396 -16.977 17.502 1.00 91.00 99 PRO A CA 1
ATOM 791 C C . PRO A 1 99 ? -15.495 -16.290 18.307 1.00 91.00 99 PRO A C 1
ATOM 793 O O . PRO A 1 99 ? -15.848 -16.743 19.398 1.00 91.00 99 PRO A O 1
ATOM 796 N N . ILE A 1 100 ? -15.995 -15.168 17.792 1.00 91.81 100 ILE A N 1
ATOM 797 C CA . ILE A 1 100 ? -17.009 -14.396 18.502 1.00 91.81 100 ILE A CA 1
ATOM 798 C C . ILE A 1 100 ? -18.340 -15.152 18.538 1.00 91.81 100 ILE A C 1
ATOM 800 O O . ILE A 1 100 ? -18.830 -15.641 17.520 1.00 91.81 100 ILE A O 1
ATOM 804 N N . VAL A 1 101 ? -18.951 -15.201 19.719 1.00 91.19 101 VAL A N 1
ATOM 805 C CA . VAL A 1 101 ? -20.325 -15.677 19.889 1.00 91.19 101 VAL A CA 1
ATOM 806 C C . VAL A 1 101 ? -21.261 -14.475 19.800 1.00 91.19 101 VAL A C 1
ATOM 808 O O . VAL A 1 101 ? -21.110 -13.507 20.549 1.00 91.19 101 VAL A O 1
ATOM 811 N N . ILE A 1 102 ? -22.204 -14.531 18.858 1.00 93.00 102 ILE A N 1
ATOM 812 C CA . ILE A 1 102 ? -23.240 -13.511 18.665 1.00 93.00 102 ILE A CA 1
ATOM 813 C C . ILE A 1 102 ? -24.549 -14.002 19.317 1.00 93.00 102 ILE A C 1
ATOM 815 O O . ILE A 1 102 ? -25.082 -15.018 18.866 1.00 93.00 102 ILE A O 1
ATOM 819 N N . PRO A 1 103 ? -25.069 -13.317 20.354 1.00 93.69 103 PRO A N 1
ATOM 820 C CA . PRO A 1 103 ? -26.252 -13.726 21.107 1.00 93.69 103 PRO A CA 1
ATOM 821 C C . PRO A 1 103 ? -27.529 -13.521 20.298 1.00 93.69 103 PRO A C 1
ATOM 823 O O . PRO A 1 103 ? -27.604 -12.621 19.457 1.00 93.69 103 PRO A O 1
ATOM 826 N N . GLN A 1 104 ? -28.568 -14.307 20.588 1.00 93.44 104 GLN A N 1
ATOM 827 C CA . GLN A 1 104 ? -29.847 -14.205 19.871 1.00 93.44 104 GLN A CA 1
ATOM 828 C C . GLN A 1 104 ? -30.533 -12.862 20.130 1.00 93.44 104 GLN A C 1
ATOM 830 O O . GLN A 1 104 ? -31.195 -12.320 19.238 1.00 93.44 104 GLN A O 1
ATOM 835 N N . SER A 1 105 ? -30.346 -12.290 21.323 1.00 95.19 105 SER A N 1
ATOM 836 C CA . SER A 1 105 ? -30.912 -10.995 21.694 1.00 95.19 105 SER A CA 1
ATOM 837 C C . SER A 1 105 ? -30.464 -9.834 20.807 1.00 95.19 105 SER A C 1
ATOM 839 O O . SER A 1 105 ? -31.195 -8.848 20.731 1.00 95.19 105 SER A O 1
ATOM 841 N N . LEU A 1 106 ? -29.345 -9.947 20.076 1.00 95.00 106 LEU A N 1
ATOM 842 C CA . LEU A 1 106 ? -28.894 -8.902 19.151 1.00 95.00 106 LEU A CA 1
ATOM 843 C C . LEU A 1 106 ? -29.946 -8.606 18.067 1.00 95.00 106 LEU A C 1
ATOM 845 O O . LEU A 1 106 ? -30.097 -7.463 17.645 1.00 95.00 106 LEU A O 1
ATOM 849 N N . SER A 1 107 ? -30.738 -9.613 17.678 1.00 92.94 107 SER A N 1
ATOM 850 C CA . SER A 1 107 ? -31.848 -9.455 16.726 1.00 92.94 107 SER A CA 1
ATOM 851 C C . SER A 1 107 ? -32.995 -8.562 17.224 1.00 92.94 107 SER A C 1
ATOM 853 O O . SER A 1 107 ? -33.811 -8.111 16.424 1.00 92.94 107 SER A O 1
ATOM 855 N N . LYS A 1 108 ? -33.061 -8.266 18.530 1.00 93.69 108 LYS A N 1
ATOM 856 C CA . LYS A 1 108 ? -34.093 -7.400 19.126 1.00 93.69 108 LYS A CA 1
ATOM 857 C C . LYS A 1 108 ? -33.821 -5.908 18.913 1.00 93.69 108 LYS A C 1
ATOM 859 O O . LYS A 1 108 ? -34.725 -5.099 19.119 1.00 93.69 108 LYS A O 1
ATOM 864 N N . LEU A 1 109 ? -32.605 -5.536 18.510 1.00 95.06 109 LEU A N 1
ATOM 865 C CA . LEU A 1 109 ? -32.184 -4.145 18.364 1.00 95.06 109 LEU A CA 1
ATOM 866 C C . LEU A 1 109 ? -32.734 -3.534 17.070 1.00 95.06 109 LEU A C 1
ATOM 868 O O . LEU A 1 109 ? -32.137 -3.641 16.002 1.00 95.06 109 LEU A O 1
ATOM 872 N N . LYS A 1 110 ? -33.892 -2.875 17.177 1.00 92.56 110 LYS A N 1
ATOM 873 C CA . LYS A 1 110 ? -34.649 -2.317 16.039 1.00 92.56 110 LYS A CA 1
ATOM 874 C C . LYS A 1 110 ? -34.007 -1.087 15.388 1.00 92.56 110 LYS A C 1
ATOM 876 O O . LYS A 1 110 ? -34.405 -0.715 14.289 1.00 92.56 110 LYS A O 1
ATOM 881 N N . HIS A 1 111 ? -33.062 -0.444 16.071 1.00 96.19 111 HIS A N 1
ATOM 882 C CA . HIS A 1 111 ? -32.373 0.757 15.594 1.00 96.19 111 HIS A CA 1
ATOM 883 C C . HIS A 1 111 ? -30.950 0.479 15.095 1.00 96.19 111 HIS A C 1
ATOM 885 O O . HIS A 1 111 ? -30.302 1.396 14.595 1.00 96.19 111 HIS A O 1
ATOM 891 N N . LEU A 1 112 ? -30.481 -0.773 15.165 1.00 97.62 112 LEU A N 1
ATOM 892 C CA . LEU A 1 112 ? -29.117 -1.143 14.801 1.00 97.62 112 LEU A CA 1
ATOM 893 C C . LEU A 1 112 ? -28.937 -1.085 13.280 1.00 97.62 112 LEU A C 1
ATOM 895 O O . LEU A 1 112 ? -29.476 -1.916 12.547 1.00 97.62 112 LEU A O 1
ATOM 899 N N . LYS A 1 113 ? -28.188 -0.086 12.810 1.00 98.00 113 LYS A N 1
ATOM 900 C CA . LYS A 1 113 ? -27.955 0.213 11.388 1.00 98.00 113 LYS A CA 1
ATOM 901 C C . LYS A 1 113 ? -26.615 -0.303 10.889 1.00 98.00 113 LYS A C 1
ATOM 903 O O . LYS A 1 113 ? -26.510 -0.641 9.712 1.00 98.00 113 LYS A O 1
ATOM 908 N N . ALA A 1 114 ? -25.599 -0.358 11.745 1.00 98.31 114 ALA A N 1
ATOM 909 C CA . ALA A 1 114 ? -24.246 -0.716 11.339 1.00 98.31 114 ALA A CA 1
ATOM 910 C C . ALA A 1 114 ? -23.607 -1.732 12.290 1.00 98.31 114 ALA A C 1
ATOM 912 O O . ALA A 1 114 ? -23.567 -1.537 13.505 1.00 98.31 114 ALA A O 1
ATOM 913 N N . ILE A 1 115 ? -23.063 -2.809 11.722 1.00 98.25 115 ILE A N 1
ATOM 914 C CA . ILE A 1 115 ? -22.301 -3.823 12.454 1.00 98.25 115 ILE A CA 1
ATOM 915 C C . ILE A 1 115 ? -20.941 -4.000 11.790 1.00 98.25 115 ILE A C 1
ATOM 917 O O . ILE A 1 115 ? -20.848 -4.317 10.605 1.00 98.25 115 ILE A O 1
ATOM 921 N N . THR A 1 116 ? -19.878 -3.850 12.574 1.00 98.00 116 THR A N 1
ATOM 922 C CA . THR A 1 116 ? -18.513 -4.210 12.186 1.00 98.00 116 THR A CA 1
ATOM 923 C C . THR A 1 116 ? -17.984 -5.287 13.123 1.00 98.00 116 THR A C 1
ATOM 925 O O . THR A 1 116 ? -17.795 -5.029 14.306 1.00 98.00 116 THR A O 1
ATOM 928 N N . LEU A 1 117 ? -17.714 -6.476 12.587 1.00 96.38 117 LEU A N 1
ATOM 929 C CA . LEU A 1 117 ? -17.048 -7.589 13.269 1.00 96.38 117 LEU A CA 1
ATOM 930 C C . LEU A 1 117 ? -15.770 -7.919 12.503 1.00 96.38 117 LEU A C 1
ATOM 932 O O . LEU A 1 117 ? -15.721 -8.859 11.708 1.00 96.38 117 LEU A O 1
ATOM 936 N N . LYS A 1 118 ? -14.748 -7.089 12.690 1.00 95.81 118 LYS A N 1
ATOM 937 C CA . LYS A 1 118 ? -13.453 -7.253 12.032 1.00 95.81 118 LYS A CA 1
ATOM 938 C C . LYS A 1 118 ? -12.593 -8.230 12.838 1.00 95.81 118 LYS A C 1
ATOM 940 O O . LYS A 1 118 ? -12.702 -8.240 14.056 1.00 95.81 118 LYS A O 1
ATOM 945 N N . ASP A 1 119 ? -11.812 -9.082 12.174 1.00 94.25 119 ASP A N 1
ATOM 946 C CA . ASP A 1 119 ? -10.906 -10.065 12.806 1.00 94.25 119 ASP A CA 1
ATOM 947 C C . ASP A 1 119 ? -11.481 -10.787 14.045 1.00 94.25 119 ASP A C 1
ATOM 949 O O . ASP A 1 119 ? -10.830 -10.966 15.077 1.00 94.25 119 ASP A O 1
ATOM 953 N N . CYS A 1 120 ? -12.742 -11.209 13.926 1.00 94.69 120 CYS A N 1
ATOM 954 C CA . CYS A 1 120 ? -13.514 -11.875 14.976 1.00 94.69 120 CYS A CA 1
ATOM 955 C C . CYS A 1 120 ? -13.488 -13.413 14.854 1.00 94.69 120 CYS A C 1
ATOM 957 O O . CYS A 1 120 ? -14.278 -14.117 15.490 1.00 94.69 120 CYS A O 1
ATOM 959 N N . LYS A 1 121 ? -12.606 -13.936 13.989 1.00 92.81 121 LYS A N 1
ATOM 960 C CA . LYS A 1 121 ? -12.429 -15.363 13.660 1.00 92.81 121 LYS A CA 1
ATOM 961 C C . LYS A 1 121 ? -13.733 -16.072 13.252 1.00 92.81 121 LYS A C 1
ATOM 963 O O . LYS A 1 121 ? -13.910 -17.245 13.562 1.00 92.81 121 LYS A O 1
ATOM 968 N N . LEU A 1 122 ? -14.638 -15.373 12.564 1.00 92.12 122 LEU A N 1
ATOM 969 C CA . LEU A 1 122 ? -15.880 -15.957 12.047 1.00 92.12 122 LEU A CA 1
ATOM 970 C C . LEU A 1 122 ? -15.598 -16.899 10.868 1.00 92.12 122 LEU A C 1
ATOM 972 O O . LEU A 1 122 ? -14.996 -16.479 9.881 1.00 92.12 122 LEU A O 1
ATOM 976 N N . ASP A 1 123 ? -16.086 -18.137 10.942 1.00 90.56 123 ASP A N 1
ATOM 977 C CA . ASP A 1 123 ? -16.016 -19.108 9.835 1.00 90.56 123 ASP A CA 1
ATOM 978 C C . ASP A 1 123 ? -17.256 -19.052 8.918 1.00 90.56 123 ASP A C 1
ATOM 980 O O . ASP A 1 123 ? -17.218 -19.517 7.779 1.00 90.56 123 ASP A O 1
ATOM 984 N N . ALA A 1 124 ? -18.353 -18.451 9.389 1.00 89.75 124 ALA A N 1
ATOM 985 C CA . ALA A 1 124 ? -19.612 -18.262 8.670 1.00 89.75 124 ALA A CA 1
ATOM 986 C C . ALA A 1 124 ? -20.263 -16.933 9.079 1.00 89.75 124 ALA A C 1
ATOM 988 O O . ALA A 1 124 ? -19.935 -16.382 10.132 1.00 89.75 124 ALA A O 1
ATOM 989 N N . ILE A 1 125 ? -21.217 -16.436 8.286 1.00 89.56 125 ILE A N 1
ATOM 990 C CA . ILE A 1 125 ? -22.062 -15.313 8.714 1.00 89.56 125 ILE A CA 1
ATOM 991 C C . ILE A 1 125 ? -23.103 -15.842 9.713 1.00 89.56 125 ILE A C 1
ATOM 993 O O . ILE A 1 125 ? -23.893 -16.716 9.346 1.00 89.56 125 ILE A O 1
ATOM 997 N N . PRO A 1 126 ? -23.151 -15.338 10.960 1.00 88.25 126 PRO A N 1
ATOM 998 C CA . PRO A 1 126 ? -24.140 -15.790 11.932 1.00 88.25 126 PRO A CA 1
ATOM 999 C C . PRO A 1 126 ? -25.567 -15.451 11.480 1.00 88.25 126 PRO A C 1
ATOM 1001 O O . PRO A 1 126 ? -25.876 -14.290 11.218 1.00 88.25 126 PRO A O 1
ATOM 1004 N N . VAL A 1 127 ? -26.460 -16.448 11.466 1.00 86.19 127 VAL A N 1
ATOM 1005 C CA . VAL A 1 127 ? -27.875 -16.301 11.049 1.00 86.19 127 VAL A CA 1
ATOM 1006 C C . VAL A 1 127 ? -28.621 -15.240 11.867 1.00 86.19 127 VAL A C 1
ATOM 1008 O O . VAL A 1 127 ? -29.566 -14.626 11.390 1.00 86.19 127 VAL A O 1
ATOM 1011 N N . VAL A 1 128 ? -28.192 -14.972 13.102 1.00 91.19 128 VAL A N 1
ATOM 1012 C CA . VAL A 1 128 ? -28.781 -13.902 13.923 1.00 91.19 128 VAL A CA 1
ATOM 1013 C C . VAL A 1 128 ? -28.664 -12.539 13.242 1.00 91.19 128 VAL A C 1
ATOM 1015 O O . VAL A 1 128 ? -29.597 -11.743 13.315 1.00 91.19 128 VAL A O 1
ATOM 1018 N N . LEU A 1 129 ? -27.559 -12.279 12.533 1.00 92.12 129 LEU A N 1
ATOM 1019 C CA . LEU A 1 129 ? -27.348 -11.000 11.859 1.00 92.12 129 LEU A CA 1
ATOM 1020 C C . LEU A 1 129 ? -28.386 -10.765 10.760 1.00 92.12 129 LEU A C 1
ATOM 1022 O O . LEU A 1 129 ? -28.804 -9.627 10.574 1.00 92.12 129 LEU A O 1
ATOM 1026 N N . SER A 1 130 ? -28.846 -11.818 10.073 1.00 87.12 130 SER A N 1
ATOM 1027 C CA . SER A 1 130 ? -29.887 -11.720 9.038 1.00 87.12 130 SER A CA 1
ATOM 1028 C C . SER A 1 130 ? -31.293 -11.502 9.591 1.00 87.12 130 SER A C 1
ATOM 1030 O O . SER A 1 130 ? -32.230 -11.332 8.823 1.00 87.12 130 SER A O 1
ATOM 1032 N N . LYS A 1 131 ? -31.466 -11.512 10.917 1.00 90.00 131 LYS A N 1
ATOM 1033 C CA . LYS A 1 131 ? -32.742 -11.212 11.582 1.00 90.00 131 LYS A CA 1
ATOM 1034 C C . LYS A 1 131 ? -32.841 -9.758 12.054 1.00 90.00 131 LYS A C 1
ATOM 1036 O O . LYS A 1 131 ? -33.796 -9.426 12.744 1.00 90.00 131 LYS A O 1
ATOM 1041 N N . ILE A 1 132 ? -31.874 -8.904 11.706 1.00 92.81 132 ILE A N 1
ATOM 1042 C CA . ILE A 1 132 ? -31.841 -7.480 12.072 1.00 92.81 132 ILE A CA 1
ATOM 1043 C C . ILE A 1 132 ? -32.330 -6.660 10.862 1.00 92.81 132 ILE A C 1
ATOM 1045 O O . ILE A 1 132 ? -31.538 -6.377 9.960 1.00 92.81 132 ILE A O 1
ATOM 1049 N N . PRO A 1 133 ? -33.623 -6.282 10.790 1.00 86.06 133 PRO A N 1
ATOM 1050 C CA . PRO A 1 133 ? -34.198 -5.661 9.591 1.00 86.06 133 PRO A CA 1
ATOM 1051 C C . PRO A 1 133 ? -33.708 -4.227 9.347 1.00 86.06 133 PRO A C 1
ATOM 1053 O O . PRO A 1 133 ? -33.788 -3.731 8.226 1.00 86.06 133 PRO A O 1
ATOM 1056 N N . SER A 1 134 ? -33.202 -3.552 10.381 1.00 94.75 134 SER A N 1
ATOM 1057 C CA . SER A 1 134 ? -32.698 -2.176 10.321 1.00 94.75 134 SER A CA 1
ATOM 1058 C C . SER A 1 134 ? -31.280 -2.052 9.762 1.00 94.75 134 SER A C 1
ATOM 1060 O O . SER A 1 134 ? -30.799 -0.933 9.600 1.00 94.75 134 SER A O 1
ATOM 1062 N N . LEU A 1 135 ? -30.595 -3.171 9.495 1.00 96.50 135 LEU A N 1
ATOM 1063 C CA . LEU A 1 135 ? -29.184 -3.164 9.129 1.00 96.50 135 LEU A CA 1
ATOM 1064 C C . LEU A 1 135 ? -28.969 -2.590 7.720 1.00 96.50 135 LEU A C 1
ATOM 1066 O O . LEU A 1 135 ? -29.504 -3.104 6.739 1.00 96.50 135 LEU A O 1
ATOM 1070 N N . VAL A 1 136 ? -28.142 -1.549 7.642 1.00 97.69 136 VAL A N 1
ATOM 1071 C CA . VAL A 1 136 ? -27.746 -0.836 6.418 1.00 97.69 136 VAL A CA 1
ATOM 1072 C C . VAL A 1 136 ? -26.299 -1.151 6.041 1.00 97.69 136 VAL A C 1
ATOM 1074 O O . VAL A 1 136 ? -25.968 -1.251 4.857 1.00 97.69 136 VAL A O 1
ATOM 1077 N N . GLU A 1 137 ? -25.431 -1.344 7.037 1.00 97.94 137 GLU A N 1
ATOM 1078 C CA . GLU A 1 137 ? -24.005 -1.604 6.839 1.00 97.94 137 GLU A CA 1
ATOM 1079 C C . GLU A 1 137 ? -23.549 -2.846 7.610 1.00 97.94 137 GLU A C 1
ATOM 1081 O O . GLU A 1 137 ? -23.679 -2.926 8.834 1.00 97.94 137 GLU A O 1
ATOM 1086 N N . LEU A 1 138 ? -22.960 -3.804 6.894 1.00 97.12 138 LEU A N 1
ATOM 1087 C CA . LEU A 1 138 ? -22.385 -5.014 7.470 1.00 97.12 138 LEU A CA 1
ATOM 1088 C C . LEU A 1 138 ? -20.927 -5.164 7.041 1.00 97.12 138 LEU A C 1
ATOM 1090 O O . LEU A 1 138 ? -20.618 -5.364 5.866 1.00 97.12 138 LEU A O 1
ATOM 1094 N N . ASN A 1 139 ? -20.020 -5.107 8.009 1.00 97.56 139 ASN A N 1
ATOM 1095 C CA . ASN A 1 139 ? -18.594 -5.280 7.789 1.00 97.56 139 ASN A CA 1
ATOM 1096 C C . ASN A 1 139 ? -18.062 -6.490 8.555 1.00 97.56 139 ASN A C 1
ATOM 1098 O O . ASN A 1 139 ? -17.988 -6.485 9.780 1.00 97.56 139 ASN A O 1
ATOM 1102 N N . LEU A 1 140 ? -17.658 -7.513 7.809 1.00 96.44 140 LEU A N 1
ATOM 1103 C CA . LEU A 1 140 ? -17.110 -8.775 8.303 1.00 96.44 140 LEU A CA 1
ATOM 1104 C C . LEU A 1 140 ? -15.697 -9.014 7.747 1.00 96.44 140 LEU A C 1
ATOM 1106 O O . LEU A 1 140 ? -15.285 -10.158 7.527 1.00 96.44 140 LEU A O 1
ATOM 1110 N N . ALA A 1 141 ? -14.954 -7.939 7.480 1.00 96.69 141 ALA A N 1
ATOM 1111 C CA . ALA A 1 141 ? -13.608 -8.030 6.936 1.00 96.69 141 ALA A CA 1
ATOM 1112 C C . ALA A 1 141 ? -12.627 -8.739 7.891 1.00 96.69 141 ALA A C 1
ATOM 1114 O O . ALA A 1 141 ? -12.778 -8.689 9.110 1.00 96.69 141 ALA A O 1
ATOM 1115 N N . GLU A 1 142 ? -11.572 -9.339 7.337 1.00 96.31 142 GLU A N 1
ATOM 1116 C CA . GLU A 1 142 ? -10.498 -10.007 8.098 1.00 96.31 142 GLU A CA 1
ATOM 1117 C C . GLU A 1 142 ? -10.966 -11.218 8.925 1.00 96.31 142 GLU A C 1
ATOM 1119 O O . GLU A 1 142 ? -10.389 -11.526 9.958 1.00 96.31 142 GLU A O 1
ATOM 1124 N N . ASN A 1 143 ? -11.994 -11.940 8.474 1.00 96.12 143 ASN A N 1
ATOM 1125 C CA . ASN A 1 143 ? -12.443 -13.187 9.100 1.00 96.12 143 ASN A CA 1
ATOM 1126 C C . ASN A 1 143 ? -11.990 -14.424 8.296 1.00 96.12 143 ASN A C 1
ATOM 1128 O O . ASN A 1 143 ? -11.058 -14.374 7.491 1.00 96.12 143 ASN A O 1
ATOM 1132 N N . ARG A 1 144 ? -12.609 -15.580 8.553 1.00 94.25 144 ARG A N 1
ATOM 1133 C CA . ARG A 1 144 ? -12.299 -16.868 7.917 1.00 94.25 144 ARG A CA 1
ATOM 1134 C C . ARG A 1 144 ? -13.449 -17.382 7.051 1.00 94.25 144 ARG A C 1
ATOM 1136 O O . ARG A 1 144 ? -13.411 -18.540 6.640 1.00 94.25 144 ARG A O 1
ATOM 1143 N N . ILE A 1 145 ? -14.421 -16.524 6.734 1.00 92.50 145 ILE A N 1
ATOM 1144 C CA . ILE A 1 145 ? -15.668 -16.885 6.057 1.00 92.50 145 ILE A CA 1
ATOM 1145 C C . ILE A 1 145 ? -15.359 -17.508 4.692 1.00 92.50 145 ILE A C 1
ATOM 1147 O O . ILE A 1 145 ? -14.634 -16.926 3.881 1.00 92.50 145 ILE A O 1
ATOM 1151 N N . ALA A 1 146 ? -15.914 -18.691 4.439 1.00 87.19 146 ALA A N 1
ATOM 1152 C CA . ALA A 1 146 ? -15.781 -19.419 3.181 1.00 87.19 146 ALA A CA 1
ATOM 1153 C C . ALA A 1 146 ? -17.135 -19.518 2.463 1.00 87.19 146 ALA A C 1
ATOM 1155 O O . ALA A 1 146 ? -18.188 -19.409 3.080 1.00 87.19 146 ALA A O 1
ATOM 1156 N N . ALA A 1 147 ? -17.127 -19.754 1.149 1.00 71.81 147 ALA A N 1
ATOM 1157 C CA . ALA A 1 147 ? -18.372 -19.867 0.382 1.00 71.81 147 ALA A CA 1
ATOM 1158 C C . ALA A 1 147 ? -19.242 -21.063 0.824 1.00 71.81 147 ALA A C 1
ATOM 1160 O O . ALA A 1 147 ? -20.465 -20.972 0.857 1.00 71.81 147 ALA A O 1
ATOM 1161 N N . THR A 1 148 ? -18.609 -22.170 1.221 1.00 63.09 148 THR A N 1
ATOM 1162 C CA . THR A 1 148 ? -19.275 -23.409 1.658 1.00 63.09 148 THR A CA 1
ATOM 1163 C C . THR A 1 148 ? -20.050 -23.262 2.966 1.00 63.09 148 THR A C 1
ATOM 1165 O O . THR A 1 148 ? -20.957 -24.047 3.224 1.00 63.09 148 THR A O 1
ATOM 1168 N N . THR A 1 149 ? -19.734 -22.258 3.786 1.00 61.25 149 THR A N 1
ATOM 1169 C CA . THR A 1 149 ? -20.391 -22.022 5.079 1.00 61.25 149 THR A CA 1
ATOM 1170 C C . THR A 1 149 ? -21.580 -21.058 4.977 1.00 61.25 149 THR A C 1
ATOM 1172 O O . THR A 1 149 ? -22.165 -20.683 5.992 1.00 61.25 149 THR A O 1
ATOM 1175 N N . LEU A 1 150 ? -21.976 -20.678 3.753 1.00 61.09 150 LEU A N 1
ATOM 1176 C CA . LEU A 1 150 ? -23.007 -19.671 3.459 1.00 61.09 150 LEU A CA 1
ATOM 1177 C C . LEU A 1 150 ? -24.307 -20.269 2.891 1.00 61.09 150 LEU A C 1
ATOM 1179 O O . LEU A 1 150 ? -25.085 -19.561 2.260 1.00 61.09 150 LEU A O 1
ATOM 1183 N N . ALA A 1 151 ? -24.565 -21.557 3.144 1.00 52.53 151 ALA A N 1
ATOM 1184 C CA . ALA A 1 151 ? -25.754 -22.278 2.670 1.00 52.53 151 ALA A CA 1
ATOM 1185 C C . ALA A 1 151 ? -27.087 -21.790 3.281 1.00 52.53 151 ALA A C 1
ATOM 1187 O O . ALA A 1 151 ? -28.159 -22.115 2.774 1.00 52.53 151 ALA A O 1
ATOM 1188 N N . ASN A 1 152 ? -27.041 -20.998 4.355 1.00 61.41 152 ASN A N 1
ATOM 1189 C CA . ASN A 1 152 ? -28.237 -20.424 4.963 1.00 61.41 152 ASN A CA 1
ATOM 1190 C C . ASN A 1 152 ? -28.662 -19.170 4.188 1.00 61.41 152 ASN A C 1
ATOM 1192 O O . ASN A 1 152 ? -27.876 -18.233 4.045 1.00 61.41 152 ASN A O 1
ATOM 1196 N N . LYS A 1 153 ? -29.914 -19.134 3.716 1.00 66.25 153 LYS A N 1
ATOM 1197 C CA . LYS A 1 153 ? -30.503 -17.928 3.117 1.00 66.25 153 LYS A CA 1
ATOM 1198 C C . LYS A 1 153 ? -30.530 -16.803 4.156 1.00 66.25 153 LYS A C 1
ATOM 1200 O O . LYS A 1 153 ? -31.318 -16.843 5.097 1.00 66.25 153 LYS A O 1
ATOM 1205 N N . CYS A 1 154 ? -29.668 -15.809 3.971 1.00 76.50 154 CYS A N 1
ATOM 1206 C CA . CYS A 1 154 ? -29.674 -14.563 4.727 1.00 76.50 154 CYS A CA 1
ATOM 1207 C C . CYS A 1 154 ? -30.365 -13.476 3.897 1.00 76.50 154 CYS A C 1
ATOM 1209 O O . CYS A 1 154 ? -30.116 -13.380 2.697 1.00 76.50 154 CYS A O 1
ATOM 1211 N N . PHE A 1 155 ? -31.203 -12.651 4.527 1.00 83.06 155 PHE A N 1
ATOM 1212 C CA . PHE A 1 155 ? -31.888 -11.549 3.855 1.00 83.06 155 PHE A CA 1
ATOM 1213 C C . PHE A 1 155 ? -31.899 -10.294 4.732 1.00 83.06 155 PHE A C 1
ATOM 1215 O O . PHE A 1 155 ? -32.416 -10.320 5.847 1.00 83.06 155 PHE A O 1
ATOM 1222 N N . TRP A 1 156 ? -31.340 -9.199 4.219 1.00 90.62 156 TRP A N 1
ATOM 1223 C CA . TRP A 1 156 ? -31.296 -7.887 4.858 1.00 90.62 156 TRP A CA 1
ATOM 1224 C C . TRP A 1 156 ? -31.983 -6.852 3.956 1.00 90.62 156 TRP A C 1
ATOM 1226 O O . TRP A 1 156 ? -31.374 -6.381 2.995 1.00 90.62 156 TRP A O 1
ATOM 1236 N N . PRO A 1 157 ? -33.231 -6.452 4.248 1.00 87.06 157 PRO A N 1
ATOM 1237 C CA . PRO A 1 157 ? -34.036 -5.656 3.317 1.00 87.06 157 PRO A CA 1
ATOM 1238 C C . PRO A 1 157 ? -33.448 -4.271 3.004 1.00 87.06 157 PRO A C 1
ATOM 1240 O O . PRO A 1 157 ? -33.700 -3.735 1.929 1.00 87.06 157 PRO A O 1
ATOM 1243 N N . ASN A 1 158 ? -32.660 -3.706 3.924 1.00 92.50 158 ASN A N 1
ATOM 1244 C CA . ASN A 1 158 ? -32.125 -2.345 3.835 1.00 92.50 158 ASN A CA 1
ATOM 1245 C C . ASN A 1 158 ? -30.598 -2.296 3.653 1.00 92.50 158 ASN A C 1
ATOM 1247 O O . ASN A 1 158 ? -30.003 -1.230 3.804 1.00 92.50 158 ASN A O 1
ATOM 1251 N N . LEU A 1 159 ? -29.944 -3.430 3.370 1.00 95.19 159 LEU A N 1
ATOM 1252 C CA . LEU A 1 159 ? -28.484 -3.482 3.309 1.00 95.19 159 LEU A CA 1
ATOM 1253 C C . LEU A 1 159 ? -27.960 -2.746 2.073 1.00 95.19 159 LEU A C 1
ATOM 1255 O O . LEU A 1 159 ? -28.178 -3.166 0.938 1.00 95.19 159 LEU A O 1
ATOM 1259 N N . GLU A 1 160 ? -27.203 -1.680 2.309 1.00 97.25 160 GLU A N 1
ATOM 1260 C CA . GLU A 1 160 ? -26.579 -0.876 1.259 1.00 97.25 160 GLU A CA 1
ATOM 1261 C C . GLU A 1 160 ? -25.074 -1.135 1.145 1.00 97.25 160 GLU A C 1
ATOM 1263 O O . GLU A 1 160 ? -24.492 -0.933 0.075 1.00 97.25 160 GLU A O 1
ATOM 1268 N N . LYS A 1 161 ? -24.416 -1.559 2.233 1.00 97.69 161 LYS A N 1
ATOM 1269 C CA . LYS A 1 161 ? -22.963 -1.777 2.264 1.00 97.69 161 LYS A CA 1
ATOM 1270 C C . LYS A 1 161 ? -22.617 -3.128 2.868 1.00 97.69 161 LYS A C 1
ATOM 1272 O O . LYS A 1 161 ? -22.940 -3.396 4.024 1.00 97.69 161 LYS A O 1
ATOM 1277 N N . LEU A 1 162 ? -21.880 -3.934 2.111 1.00 96.44 162 LEU A N 1
ATOM 1278 C CA . LEU A 1 162 ? -21.350 -5.215 2.563 1.00 96.44 162 LEU A CA 1
ATOM 1279 C C . LEU A 1 162 ? -19.839 -5.269 2.341 1.00 96.44 162 LEU A C 1
ATOM 1281 O O . LEU A 1 162 ? -19.347 -5.113 1.220 1.00 96.44 162 LEU A O 1
ATOM 1285 N N . ASN A 1 163 ? -19.105 -5.532 3.419 1.00 96.75 163 ASN A N 1
ATOM 1286 C CA . ASN A 1 163 ? -17.665 -5.738 3.380 1.00 96.75 163 ASN A CA 1
ATOM 1287 C C . ASN A 1 163 ? -17.293 -7.153 3.828 1.00 96.75 163 ASN A C 1
ATOM 1289 O O . ASN A 1 163 ? -17.506 -7.525 4.981 1.00 96.75 163 ASN A O 1
ATOM 1293 N N . LEU A 1 164 ? -16.699 -7.914 2.912 1.00 95.62 164 LEU A N 1
ATOM 1294 C CA . LEU A 1 164 ? -16.172 -9.262 3.108 1.00 95.62 164 LEU A CA 1
ATOM 1295 C C . LEU A 1 164 ? -14.694 -9.351 2.683 1.00 95.62 164 LEU A C 1
ATOM 1297 O O . LEU A 1 164 ? -14.194 -10.436 2.372 1.00 95.62 164 LEU A O 1
ATOM 1301 N N . ASP A 1 165 ? -13.971 -8.229 2.685 1.00 95.88 165 ASP A N 1
ATOM 1302 C CA . ASP A 1 165 ? -12.535 -8.189 2.406 1.00 95.88 165 ASP A CA 1
ATOM 1303 C C . ASP A 1 165 ? -11.756 -9.154 3.318 1.00 95.88 165 ASP A C 1
ATOM 1305 O O . ASP A 1 165 ? -12.084 -9.324 4.491 1.00 95.88 165 ASP A O 1
ATOM 1309 N N . ARG A 1 166 ? -10.663 -9.737 2.813 1.00 95.81 166 ARG A N 1
ATOM 1310 C CA . ARG A 1 166 ? -9.729 -10.574 3.591 1.00 95.81 166 ARG A CA 1
ATOM 1311 C C . ARG A 1 166 ? -10.425 -11.756 4.278 1.00 95.81 166 ARG A C 1
ATOM 1313 O O . ARG A 1 166 ? -10.266 -11.954 5.477 1.00 95.81 166 ARG A O 1
ATOM 1320 N N . ASN A 1 167 ? -11.190 -12.524 3.508 1.00 96.62 167 ASN A N 1
ATOM 1321 C CA . ASN A 1 167 ? -11.825 -13.775 3.926 1.00 96.62 167 ASN A CA 1
ATOM 1322 C C . ASN A 1 167 ? -11.330 -14.949 3.046 1.00 96.62 167 ASN A C 1
ATOM 1324 O O . ASN A 1 167 ? -10.334 -14.841 2.326 1.00 96.62 167 ASN A O 1
ATOM 1328 N N . ASN A 1 168 ? -12.000 -16.103 3.114 1.00 94.88 168 ASN A N 1
ATOM 1329 C CA . ASN A 1 168 ? -11.678 -17.315 2.356 1.00 94.88 168 ASN A CA 1
ATOM 1330 C C . ASN A 1 168 ? -12.679 -17.599 1.219 1.00 94.88 168 ASN A C 1
ATOM 1332 O O . ASN A 1 168 ? -12.855 -18.757 0.832 1.00 94.88 168 ASN A O 1
ATOM 1336 N N . LEU A 1 169 ? -13.342 -16.576 0.671 1.00 93.25 169 LEU A N 1
ATOM 1337 C CA . LEU A 1 169 ? -14.379 -16.760 -0.349 1.00 93.25 169 LEU A CA 1
ATOM 1338 C C . LEU A 1 169 ? -13.789 -17.271 -1.668 1.00 93.25 169 LEU A C 1
ATOM 1340 O O . LEU A 1 169 ? -12.893 -16.647 -2.234 1.00 93.25 169 LEU A O 1
ATOM 1344 N N . THR A 1 170 ? -14.311 -18.389 -2.173 1.00 93.00 170 THR A N 1
ATOM 1345 C CA . THR A 1 170 ? -14.002 -18.934 -3.509 1.00 93.00 170 THR A CA 1
ATOM 1346 C C . THR A 1 170 ? -15.047 -18.548 -4.555 1.00 93.00 170 THR A C 1
ATOM 1348 O O . THR A 1 170 ? -14.720 -18.441 -5.736 1.00 93.00 170 THR A O 1
ATOM 1351 N N . THR A 1 171 ? -16.277 -18.282 -4.115 1.00 90.56 171 THR A N 1
ATOM 1352 C CA . THR A 1 171 ? -17.392 -17.735 -4.895 1.00 90.56 171 THR A CA 1
ATOM 1353 C C . THR A 1 171 ? -18.132 -16.684 -4.067 1.00 90.56 171 THR A C 1
ATOM 1355 O O . THR A 1 171 ? -17.961 -16.603 -2.846 1.00 90.56 171 THR A O 1
ATOM 1358 N N . ILE A 1 172 ? -18.936 -15.856 -4.734 1.00 89.25 172 ILE A N 1
ATOM 1359 C CA . ILE A 1 172 ? -19.838 -14.913 -4.069 1.00 89.25 172 ILE A CA 1
ATOM 1360 C C . ILE A 1 172 ? -21.168 -15.640 -3.791 1.00 89.25 172 ILE A C 1
ATOM 1362 O O . ILE A 1 172 ? -21.671 -16.319 -4.690 1.00 89.25 172 ILE A O 1
ATOM 1366 N N . PRO A 1 173 ? -21.731 -15.538 -2.573 1.00 84.12 173 PRO A N 1
ATOM 1367 C CA . PRO A 1 173 ? -22.965 -16.234 -2.204 1.00 84.12 173 PRO A CA 1
ATOM 1368 C C . PRO A 1 173 ? -24.181 -15.787 -3.011 1.00 84.12 173 PRO A C 1
ATOM 1370 O O . PRO A 1 173 ? -24.328 -14.598 -3.286 1.00 84.12 173 PRO A O 1
ATOM 1373 N N . ASP A 1 174 ? -25.100 -16.715 -3.288 1.00 84.50 174 ASP A N 1
ATOM 1374 C CA . ASP A 1 174 ? -26.276 -16.441 -4.123 1.00 84.50 174 ASP A CA 1
ATOM 1375 C C . ASP A 1 174 ? -27.167 -15.318 -3.579 1.00 84.50 174 ASP A C 1
ATOM 1377 O O . ASP A 1 174 ? -27.636 -14.475 -4.341 1.00 84.50 174 ASP A O 1
ATOM 1381 N N . TRP A 1 175 ? -27.331 -15.245 -2.257 1.00 85.69 175 TRP A N 1
ATOM 1382 C CA . TRP A 1 175 ? -28.136 -14.200 -1.631 1.00 85.69 175 TRP A CA 1
ATOM 1383 C C . TRP A 1 175 ? -27.595 -12.796 -1.919 1.00 85.69 175 TRP A C 1
ATOM 1385 O O . TRP A 1 175 ? -28.387 -11.866 -1.984 1.00 85.69 175 TRP A O 1
ATOM 1395 N N . VAL A 1 176 ? -26.287 -12.600 -2.151 1.00 90.31 176 VAL A N 1
ATOM 1396 C CA . VAL A 1 176 ? -25.730 -11.264 -2.458 1.00 90.31 176 VAL A CA 1
ATOM 1397 C C . VAL A 1 176 ? -26.398 -10.677 -3.701 1.00 90.31 176 VAL A C 1
ATOM 1399 O O . VAL A 1 176 ? -26.687 -9.484 -3.735 1.00 90.31 176 VAL A O 1
ATOM 1402 N N . TYR A 1 177 ? -26.699 -11.512 -4.698 1.00 88.69 177 TYR A N 1
ATOM 1403 C CA . TYR A 1 177 ? -27.336 -11.074 -5.941 1.00 88.69 177 TYR A CA 1
ATOM 1404 C C . TYR A 1 177 ? -28.816 -10.712 -5.769 1.00 88.69 177 TYR A C 1
ATOM 1406 O O . TYR A 1 177 ? -29.371 -10.020 -6.616 1.00 88.69 177 TYR A O 1
ATOM 1414 N N . GLU A 1 178 ? -29.453 -11.171 -4.689 1.00 86.94 178 GLU A N 1
ATOM 1415 C CA . GLU A 1 178 ? -30.856 -10.878 -4.369 1.00 86.94 178 GLU A CA 1
ATOM 1416 C C . GLU A 1 178 ? -31.020 -9.518 -3.657 1.00 86.94 178 GLU A C 1
ATOM 1418 O O . GLU A 1 178 ? -32.133 -9.008 -3.539 1.00 86.94 178 GLU A O 1
ATOM 1423 N N . HIS A 1 179 ? -29.924 -8.887 -3.213 1.00 89.31 179 HIS A N 1
ATOM 1424 C CA . HIS A 1 179 ? -29.947 -7.615 -2.480 1.00 89.31 179 HIS A CA 1
ATOM 1425 C C . HIS A 1 179 ? -29.785 -6.415 -3.421 1.00 89.31 179 HIS A C 1
ATOM 1427 O O . HIS A 1 179 ? -28.742 -5.761 -3.463 1.00 89.31 179 HIS A O 1
ATOM 1433 N N . GLY A 1 180 ? -30.849 -6.093 -4.160 1.00 86.88 180 GLY A N 1
ATOM 1434 C CA . GLY A 1 180 ? -30.846 -5.017 -5.160 1.00 86.88 180 GLY A CA 1
ATOM 1435 C C . GLY A 1 180 ? -30.492 -3.617 -4.633 1.00 86.88 180 GLY A C 1
ATOM 1436 O O . GLY A 1 180 ? -30.074 -2.780 -5.419 1.00 86.88 180 GLY A O 1
ATOM 1437 N N . GLN A 1 181 ? -30.597 -3.358 -3.323 1.00 91.81 181 GLN A N 1
ATOM 1438 C CA . GLN A 1 181 ? -30.286 -2.054 -2.705 1.00 91.81 181 GLN A CA 1
ATOM 1439 C C . GLN A 1 181 ? -28.785 -1.822 -2.443 1.00 91.81 181 GLN A C 1
ATOM 1441 O O . GLN A 1 181 ? -28.392 -0.742 -1.995 1.00 91.81 181 GLN A O 1
ATOM 1446 N N . LEU A 1 182 ? -27.930 -2.818 -2.702 1.00 96.06 182 LEU A N 1
ATOM 1447 C CA . LEU A 1 182 ? -26.495 -2.720 -2.442 1.00 96.06 182 LEU A CA 1
ATOM 1448 C C . LEU A 1 182 ? -25.835 -1.624 -3.287 1.00 96.06 182 LEU A C 1
ATOM 1450 O O . LEU A 1 182 ? -25.802 -1.680 -4.514 1.00 96.06 182 LEU A O 1
ATOM 1454 N N . LYS A 1 183 ? -25.219 -0.663 -2.597 1.00 96.44 183 LYS A N 1
ATOM 1455 C CA . LYS A 1 183 ? -24.426 0.428 -3.179 1.00 96.44 183 LYS A CA 1
ATOM 1456 C C . LYS A 1 183 ? -22.929 0.169 -3.075 1.00 96.44 183 LYS A C 1
ATOM 1458 O O . LYS A 1 183 ? -22.168 0.664 -3.906 1.00 96.44 183 LYS A O 1
ATOM 1463 N N . GLN A 1 184 ? -22.474 -0.576 -2.065 1.00 95.56 184 GLN A N 1
ATOM 1464 C CA . GLN A 1 184 ? -21.050 -0.846 -1.846 1.00 95.56 184 GLN A CA 1
ATOM 1465 C C . GLN A 1 184 ? -20.796 -2.322 -1.544 1.00 95.56 184 GLN A C 1
ATOM 1467 O O . GLN A 1 184 ? -21.346 -2.871 -0.588 1.00 95.56 184 GLN A O 1
ATOM 1472 N N . LEU A 1 185 ? -19.922 -2.937 -2.340 1.00 96.00 185 LEU A N 1
ATOM 1473 C CA . LEU A 1 185 ? -19.520 -4.333 -2.222 1.00 96.00 185 LEU A CA 1
ATOM 1474 C C . LEU A 1 185 ? -18.002 -4.473 -2.218 1.00 96.00 185 LEU A C 1
ATOM 1476 O O . LEU A 1 185 ? -17.318 -4.069 -3.165 1.00 96.00 185 LEU A O 1
ATOM 1480 N N . PHE A 1 186 ? -17.481 -5.099 -1.167 1.00 95.44 186 PHE A N 1
ATOM 1481 C CA . PHE A 1 186 ? -16.048 -5.302 -0.985 1.00 95.44 186 PHE A CA 1
ATOM 1482 C C . PHE A 1 186 ? -15.722 -6.783 -0.768 1.00 95.44 186 PHE A C 1
ATOM 1484 O O . PHE A 1 186 ? -16.196 -7.401 0.184 1.00 95.44 186 PHE A O 1
ATOM 1491 N N . PHE A 1 187 ? -14.923 -7.342 -1.676 1.00 95.62 187 PHE A N 1
ATOM 1492 C CA . PHE A 1 187 ? -14.466 -8.734 -1.696 1.00 95.62 187 PHE A CA 1
ATOM 1493 C C . PHE A 1 187 ? -12.948 -8.844 -1.905 1.00 95.62 187 PHE A C 1
ATOM 1495 O O . PHE A 1 187 ? -12.438 -9.881 -2.340 1.00 95.62 187 PHE A O 1
ATOM 1502 N N . SER A 1 188 ? -12.192 -7.788 -1.633 1.00 94.56 188 SER A N 1
ATOM 1503 C CA . SER A 1 188 ? -10.755 -7.736 -1.868 1.00 94.56 188 SER A CA 1
ATOM 1504 C C . SER A 1 188 ? -9.991 -8.743 -1.005 1.00 94.56 188 SER A C 1
ATOM 1506 O O . SER A 1 188 ? -10.341 -8.966 0.149 1.00 94.56 188 SER A O 1
ATOM 1508 N N . ASN A 1 189 ? -8.871 -9.279 -1.494 1.00 95.19 189 ASN A N 1
ATOM 1509 C CA . ASN A 1 189 ? -8.035 -10.257 -0.775 1.00 95.19 189 ASN A CA 1
ATOM 1510 C C . ASN A 1 189 ? -8.821 -11.527 -0.381 1.00 95.19 189 ASN A C 1
ATOM 1512 O O . ASN A 1 189 ? -8.771 -11.958 0.768 1.00 95.19 189 ASN A O 1
ATOM 1516 N N . ASN A 1 190 ? -9.554 -12.107 -1.331 1.00 96.50 190 ASN A N 1
ATOM 1517 C CA . ASN A 1 190 ? -10.225 -13.404 -1.200 1.00 96.50 190 ASN A CA 1
ATOM 1518 C C . ASN A 1 190 ? -9.609 -14.420 -2.193 1.00 96.50 190 ASN A C 1
ATOM 1520 O O . ASN A 1 190 ? -8.473 -14.265 -2.649 1.00 96.50 190 ASN A O 1
ATOM 1524 N N . LYS A 1 191 ? -10.324 -15.506 -2.504 1.00 95.75 191 LYS A N 1
ATOM 1525 C CA . LYS A 1 191 ? -9.903 -16.583 -3.418 1.00 95.75 191 LYS A CA 1
ATOM 1526 C C . LYS A 1 191 ? -10.862 -16.731 -4.612 1.00 95.75 191 LYS A C 1
ATOM 1528 O O . LYS A 1 191 ? -10.940 -17.821 -5.181 1.00 95.75 191 LYS A O 1
ATOM 1533 N N . LEU A 1 192 ? -11.577 -15.665 -4.993 1.00 95.19 192 LEU A N 1
ATOM 1534 C CA . LEU A 1 192 ? -12.550 -15.683 -6.094 1.00 95.19 192 LEU A CA 1
ATOM 1535 C C . LEU A 1 192 ? -11.851 -16.004 -7.419 1.00 95.19 192 LEU A C 1
ATOM 1537 O O . LEU A 1 192 ? -10.936 -15.283 -7.810 1.00 95.19 192 LEU A O 1
ATOM 1541 N N . GLN A 1 193 ? -12.261 -17.079 -8.095 1.00 92.31 193 GLN A N 1
ATOM 1542 C CA . GLN A 1 193 ? -11.626 -17.527 -9.348 1.00 92.31 193 GLN A CA 1
ATOM 1543 C C . GLN A 1 193 ? -12.192 -16.840 -10.592 1.00 92.31 193 GLN A C 1
ATOM 1545 O O . GLN A 1 193 ? -11.464 -16.589 -11.544 1.00 92.31 193 GLN A O 1
ATOM 1550 N N . ASN A 1 194 ? -13.481 -16.512 -10.574 1.00 90.50 194 ASN A N 1
ATOM 1551 C CA . ASN A 1 194 ? -14.170 -15.871 -11.685 1.00 90.50 194 ASN A CA 1
ATOM 1552 C C . ASN A 1 194 ? -14.947 -14.663 -11.169 1.00 90.50 194 ASN A C 1
ATOM 1554 O O . ASN A 1 194 ? -15.406 -14.653 -10.024 1.00 90.50 194 ASN A O 1
ATOM 1558 N N . PHE A 1 195 ? -15.108 -13.655 -12.023 1.00 92.56 195 PHE A N 1
ATOM 1559 C CA . PHE A 1 195 ? -16.082 -12.602 -11.782 1.00 92.56 195 PHE A CA 1
ATOM 1560 C C . PHE A 1 195 ? -17.469 -13.133 -12.157 1.00 92.56 195 PHE A C 1
ATOM 1562 O O . PHE A 1 195 ? -17.697 -13.501 -13.307 1.00 92.56 195 PHE A O 1
ATOM 1569 N N . ASP A 1 196 ? -18.396 -13.181 -11.202 1.00 91.25 196 ASP A N 1
ATOM 1570 C CA . ASP A 1 196 ? -19.759 -13.643 -11.468 1.00 91.25 196 ASP A CA 1
ATOM 1571 C C . ASP A 1 196 ? -20.589 -12.528 -12.119 1.00 91.25 196 ASP A C 1
ATOM 1573 O O . ASP A 1 196 ? -20.819 -11.476 -11.517 1.00 91.25 196 ASP A O 1
ATOM 1577 N N . GLN A 1 197 ? -21.064 -12.761 -13.346 1.00 92.38 197 GLN A N 1
ATOM 1578 C CA . GLN A 1 197 ? -21.875 -11.799 -14.100 1.00 92.38 197 GLN A CA 1
ATOM 1579 C C . GLN A 1 197 ? -23.166 -11.385 -13.378 1.00 92.38 197 GLN A C 1
ATOM 1581 O O . GLN A 1 197 ? -23.725 -10.332 -13.676 1.00 92.38 197 GLN A O 1
ATOM 1586 N N . ARG A 1 198 ? -23.646 -12.171 -12.405 1.00 93.69 198 ARG A N 1
ATOM 1587 C CA . ARG A 1 198 ? -24.830 -11.825 -11.605 1.00 93.69 198 ARG A CA 1
ATOM 1588 C C . ARG A 1 198 ? -24.620 -10.568 -10.759 1.00 93.69 198 ARG A C 1
ATOM 1590 O O . ARG A 1 198 ? -25.600 -9.880 -10.491 1.00 93.69 198 ARG A O 1
ATOM 1597 N N . LEU A 1 199 ? -23.377 -10.204 -10.420 1.00 93.19 199 LEU A N 1
ATOM 1598 C CA . LEU A 1 199 ? -23.069 -8.908 -9.793 1.00 93.19 199 LEU A CA 1
ATOM 1599 C C . LEU A 1 199 ? -23.523 -7.721 -10.647 1.00 93.19 199 LEU A C 1
ATOM 1601 O O . LEU A 1 199 ? -23.876 -6.677 -10.108 1.00 93.19 199 LEU A O 1
ATOM 1605 N N . CYS A 1 200 ? -23.544 -7.882 -11.970 1.00 91.38 200 CYS A N 1
ATOM 1606 C CA . CYS A 1 200 ? -23.942 -6.834 -12.902 1.00 91.38 200 CYS A CA 1
ATOM 1607 C C . CYS A 1 200 ? -25.453 -6.540 -12.879 1.00 91.38 200 CYS A C 1
ATOM 1609 O O . CYS A 1 200 ? -25.888 -5.602 -13.539 1.00 91.38 200 CYS A O 1
ATOM 1611 N N . LYS A 1 201 ? -26.248 -7.318 -12.125 1.00 91.94 201 LYS A N 1
ATOM 1612 C CA . LYS A 1 201 ? -27.680 -7.070 -11.877 1.00 91.94 201 LYS A CA 1
ATOM 1613 C C . LYS A 1 201 ? -27.934 -6.091 -10.724 1.00 91.94 201 LYS A C 1
ATOM 1615 O O . LYS A 1 201 ? -29.070 -5.690 -10.506 1.00 91.94 201 LYS A O 1
ATOM 1620 N N . LEU A 1 202 ? -26.902 -5.725 -9.962 1.00 93.50 202 LEU A N 1
ATOM 1621 C CA . LEU A 1 202 ? -27.014 -4.800 -8.834 1.00 93.50 202 LEU A CA 1
ATOM 1622 C C . LEU A 1 202 ? -26.938 -3.351 -9.339 1.00 93.50 202 LEU A C 1
ATOM 1624 O O . LEU A 1 202 ? -25.898 -2.704 -9.266 1.00 93.50 202 LEU A O 1
ATOM 1628 N N . GLU A 1 203 ? -28.041 -2.845 -9.889 1.00 90.38 203 GLU A N 1
ATOM 1629 C CA . GLU A 1 203 ? -28.096 -1.569 -10.631 1.00 90.38 203 GLU A CA 1
ATOM 1630 C C . GLU A 1 203 ? -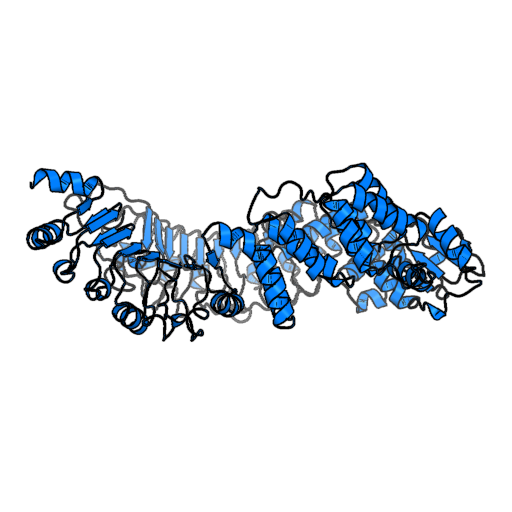27.720 -0.325 -9.805 1.00 90.38 203 GLU A C 1
ATOM 1632 O O . GLU A 1 203 ? -27.275 0.684 -10.359 1.00 90.38 203 GLU A O 1
ATOM 1637 N N . TYR A 1 204 ? -27.855 -0.397 -8.477 1.00 93.31 204 TYR A N 1
ATOM 1638 C CA . TYR A 1 204 ? -27.499 0.679 -7.546 1.00 93.31 204 TYR A CA 1
ATOM 1639 C C . TYR A 1 204 ? -26.040 0.632 -7.081 1.00 93.31 204 TYR A C 1
ATOM 1641 O O . TYR A 1 204 ? -25.624 1.466 -6.272 1.00 93.31 204 TYR A O 1
ATOM 1649 N N . LEU A 1 205 ? -25.246 -0.321 -7.577 1.00 93.62 205 LEU A N 1
ATOM 1650 C CA . LEU A 1 205 ? -23.873 -0.505 -7.136 1.00 93.62 205 LEU A CA 1
ATOM 1651 C C . LEU A 1 205 ? -22.997 0.673 -7.572 1.00 93.62 205 LEU A C 1
ATOM 1653 O O . LEU A 1 205 ? -22.796 0.928 -8.755 1.00 93.62 205 LEU A O 1
ATOM 1657 N N . GLN A 1 206 ? -22.435 1.368 -6.587 1.00 91.75 206 GLN A N 1
ATOM 1658 C CA . GLN A 1 206 ? -21.575 2.539 -6.758 1.00 91.75 206 GLN A CA 1
ATOM 1659 C C . GLN A 1 206 ? -20.103 2.213 -6.522 1.00 91.75 206 GLN A C 1
ATOM 1661 O O . GLN A 1 206 ? -19.223 2.832 -7.121 1.00 91.75 206 GLN A O 1
ATOM 1666 N N . ASN A 1 207 ? -19.809 1.247 -5.654 1.00 90.94 207 ASN A N 1
ATOM 1667 C CA . ASN A 1 207 ? -18.446 0.882 -5.297 1.00 90.94 207 ASN A CA 1
ATOM 1668 C C . ASN A 1 207 ? -18.288 -0.637 -5.262 1.00 90.94 207 ASN A C 1
ATOM 1670 O O . ASN A 1 207 ? -18.900 -1.301 -4.428 1.00 90.94 207 ASN A O 1
ATOM 1674 N N . LEU A 1 208 ? -17.452 -1.172 -6.150 1.00 92.12 208 LEU A N 1
ATOM 1675 C CA . LEU A 1 208 ? -17.143 -2.592 -6.230 1.00 92.12 208 LEU A CA 1
ATOM 1676 C C . LEU A 1 208 ? -15.639 -2.817 -6.112 1.00 92.12 208 LEU A C 1
ATOM 1678 O O . LEU A 1 208 ? -14.843 -2.307 -6.909 1.00 92.12 208 LEU A O 1
ATOM 1682 N N . ARG A 1 209 ? -15.235 -3.637 -5.144 1.00 91.44 209 ARG A N 1
ATOM 1683 C CA . ARG A 1 209 ? -13.842 -4.059 -4.994 1.00 91.44 209 ARG A CA 1
ATOM 1684 C C . ARG A 1 209 ? -13.718 -5.566 -5.016 1.00 91.44 209 ARG A C 1
ATOM 1686 O O . ARG A 1 209 ? -14.311 -6.260 -4.201 1.00 91.44 209 ARG A O 1
ATOM 1693 N N . VAL A 1 210 ? -12.898 -6.044 -5.939 1.00 93.62 210 VAL A N 1
ATOM 1694 C CA . VAL A 1 210 ? -12.552 -7.456 -6.128 1.00 93.62 210 VAL A CA 1
ATOM 1695 C C . VAL A 1 210 ? -11.035 -7.629 -6.285 1.00 93.62 210 VAL A C 1
ATOM 1697 O O . VAL A 1 210 ? -10.566 -8.640 -6.804 1.00 93.62 210 VAL A O 1
ATOM 1700 N N . ASP A 1 211 ? -10.245 -6.646 -5.840 1.00 91.81 211 ASP A N 1
ATOM 1701 C CA . ASP A 1 211 ? -8.783 -6.665 -5.943 1.00 91.81 211 ASP A CA 1
ATOM 1702 C C . ASP A 1 211 ? -8.129 -7.781 -5.121 1.00 91.81 211 ASP A C 1
ATOM 1704 O O . ASP A 1 211 ? -8.669 -8.202 -4.104 1.00 91.81 211 ASP A O 1
ATOM 1708 N N . ALA A 1 212 ? -6.955 -8.254 -5.538 1.00 92.88 212 ALA A N 1
ATOM 1709 C CA . ALA A 1 212 ? -6.236 -9.348 -4.880 1.00 92.88 212 ALA A CA 1
ATOM 1710 C C . ALA A 1 212 ? -7.073 -10.640 -4.768 1.00 92.88 212 ALA A C 1
ATOM 1712 O O . ALA A 1 212 ? -7.232 -11.203 -3.687 1.00 92.88 212 ALA A O 1
ATOM 1713 N N . ASN A 1 213 ? -7.627 -11.093 -5.890 1.00 96.44 213 ASN A N 1
ATOM 1714 C CA . ASN A 1 213 ? -8.328 -12.372 -6.026 1.00 96.44 213 ASN A CA 1
ATOM 1715 C C . ASN A 1 213 ? -7.630 -13.238 -7.099 1.00 96.44 213 ASN A C 1
ATOM 1717 O O . ASN A 1 213 ? -6.446 -13.060 -7.391 1.00 96.44 213 ASN A O 1
ATOM 1721 N N . ARG A 1 214 ? -8.337 -14.217 -7.673 1.00 96.00 214 ARG A N 1
ATOM 1722 C CA . ARG A 1 214 ? -7.855 -15.112 -8.736 1.00 96.00 214 ARG A CA 1
ATOM 1723 C C . ARG A 1 214 ? -8.649 -14.948 -10.039 1.00 96.00 214 ARG A C 1
ATOM 1725 O O . ARG A 1 214 ? -8.670 -15.869 -10.843 1.00 96.00 214 ARG A O 1
ATOM 1732 N N . ILE A 1 215 ? -9.272 -13.787 -10.246 1.00 95.25 215 ILE A N 1
ATOM 1733 C CA . ILE A 1 215 ? -10.135 -13.488 -11.395 1.00 95.25 215 ILE A CA 1
ATOM 1734 C C . ILE A 1 215 ? -9.307 -13.421 -12.683 1.00 95.25 215 ILE A C 1
ATOM 1736 O O . ILE A 1 215 ? -8.355 -12.645 -12.787 1.00 95.25 215 ILE A O 1
ATOM 1740 N N . THR A 1 216 ? -9.687 -14.214 -13.681 1.00 92.19 216 THR A N 1
ATOM 1741 C CA . THR A 1 216 ? -9.005 -14.294 -14.986 1.00 92.19 216 THR A CA 1
ATOM 1742 C C . THR A 1 216 ? -9.697 -13.497 -16.090 1.00 92.19 216 THR A C 1
ATOM 1744 O O . THR A 1 216 ? -9.031 -13.103 -17.043 1.00 92.19 216 THR A O 1
ATOM 1747 N N . ALA A 1 217 ? -10.997 -13.221 -15.957 1.00 90.56 217 ALA A N 1
ATOM 1748 C CA . ALA A 1 217 ? -11.799 -12.510 -16.950 1.00 90.56 217 ALA A CA 1
ATOM 1749 C C . ALA A 1 217 ? -12.877 -11.628 -16.297 1.00 90.56 217 ALA A C 1
ATOM 1751 O O . ALA A 1 217 ? -13.327 -11.900 -15.181 1.00 90.56 217 ALA A O 1
ATOM 1752 N N . LEU A 1 218 ? -13.292 -10.575 -17.008 1.00 91.00 218 LEU A N 1
ATOM 1753 C CA . LEU A 1 218 ? -14.418 -9.712 -16.649 1.00 91.00 218 LEU A CA 1
ATOM 1754 C C . LEU A 1 218 ? -15.504 -9.807 -17.730 1.00 91.00 218 LEU A C 1
ATOM 1756 O O . LEU A 1 218 ? -15.173 -9.684 -18.911 1.00 91.00 218 LEU A O 1
ATOM 1760 N N . PRO A 1 219 ? -16.783 -9.980 -17.354 1.00 90.94 219 PRO A N 1
ATOM 1761 C CA . PRO A 1 219 ? -17.886 -10.038 -18.306 1.00 90.94 219 PRO A CA 1
ATOM 1762 C C . PRO A 1 219 ? -18.176 -8.658 -18.911 1.00 90.94 219 PRO A C 1
ATOM 1764 O O . PRO A 1 219 ? -17.964 -7.623 -18.271 1.00 90.94 219 PRO A O 1
ATOM 1767 N N . SER A 1 220 ? -18.702 -8.636 -20.136 1.00 88.25 220 SER A N 1
ATOM 1768 C CA . SER A 1 220 ? -19.110 -7.401 -20.827 1.00 88.25 220 SER A CA 1
ATOM 1769 C C . SER A 1 220 ? -20.234 -6.655 -20.096 1.00 88.25 220 SER A C 1
ATOM 1771 O O . SER A 1 220 ? -20.310 -5.428 -20.128 1.00 88.25 220 SER A O 1
ATOM 1773 N N . GLU A 1 221 ? -21.035 -7.403 -19.346 1.00 91.62 221 GLU A N 1
ATOM 1774 C CA . GLU A 1 221 ? -22.173 -7.006 -18.533 1.00 91.62 221 GLU A CA 1
ATOM 1775 C C . GLU A 1 221 ? -21.781 -6.032 -17.419 1.00 91.62 221 GLU A C 1
ATOM 1777 O O . GLU A 1 221 ? -22.642 -5.324 -16.911 1.00 91.62 221 GLU A O 1
ATOM 1782 N N . ILE A 1 222 ? -20.493 -5.926 -17.057 1.00 88.25 222 ILE A N 1
ATOM 1783 C CA . ILE A 1 222 ? -20.003 -4.891 -16.126 1.00 88.25 222 ILE A CA 1
ATOM 1784 C C . ILE A 1 222 ? -20.370 -3.475 -16.610 1.00 88.25 222 ILE A C 1
ATOM 1786 O O . ILE A 1 222 ? -20.503 -2.558 -15.802 1.00 88.25 222 ILE A O 1
ATOM 1790 N N . LEU A 1 223 ? -20.566 -3.295 -17.924 1.00 86.19 223 LEU A N 1
ATOM 1791 C CA . LEU A 1 223 ? -21.011 -2.041 -18.533 1.00 86.19 223 LEU A CA 1
ATOM 1792 C C . LEU A 1 223 ? -22.460 -1.671 -18.160 1.00 86.19 223 LEU A C 1
ATOM 1794 O O . LEU A 1 223 ? -22.824 -0.503 -18.281 1.00 86.19 223 LEU A O 1
ATOM 1798 N N . ASN A 1 224 ? -23.262 -2.622 -17.666 1.00 87.31 224 ASN A N 1
ATOM 1799 C CA . ASN A 1 224 ? -24.639 -2.381 -17.218 1.00 87.31 224 ASN A CA 1
ATOM 1800 C C . ASN A 1 224 ? -24.700 -1.651 -15.868 1.00 87.31 224 ASN A C 1
ATOM 1802 O O . ASN A 1 224 ? -25.729 -1.072 -15.529 1.00 87.31 224 ASN A O 1
ATOM 1806 N N . LEU A 1 225 ? -23.606 -1.638 -15.100 1.00 88.31 225 LEU A N 1
ATOM 1807 C CA . LEU A 1 225 ? -23.531 -0.971 -13.801 1.00 88.31 225 LEU A CA 1
ATOM 1808 C C . LEU A 1 225 ? -23.365 0.550 -13.973 1.00 88.31 225 LEU A C 1
ATOM 1810 O O . LEU A 1 225 ? -22.296 1.114 -13.746 1.00 88.31 225 LEU A O 1
ATOM 1814 N N . GLN A 1 226 ? -24.432 1.231 -14.392 1.00 84.19 226 GLN A N 1
ATOM 1815 C CA . GLN A 1 226 ? -24.401 2.658 -14.747 1.00 84.19 226 GLN A CA 1
ATOM 1816 C C . GLN A 1 226 ? -24.118 3.591 -13.560 1.00 84.19 226 GLN A C 1
ATOM 1818 O O . GLN A 1 226 ? -23.593 4.689 -13.753 1.00 84.19 226 GLN A O 1
ATOM 1823 N N . GLN A 1 227 ? -24.447 3.159 -12.338 1.00 87.75 227 GLN A N 1
ATOM 1824 C CA . GLN A 1 227 ? -24.178 3.917 -11.113 1.00 87.75 227 GLN A CA 1
ATOM 1825 C C . GLN A 1 227 ? -22.780 3.677 -10.545 1.00 87.75 227 GLN A C 1
ATOM 1827 O O . GLN A 1 227 ? -22.416 4.314 -9.557 1.00 87.75 227 GLN A O 1
ATOM 1832 N N . LEU A 1 228 ? -21.984 2.792 -11.149 1.00 86.69 228 LEU A N 1
ATOM 1833 C CA . LEU A 1 228 ? -20.681 2.431 -10.620 1.00 86.69 228 LEU A CA 1
ATOM 1834 C C . LEU A 1 228 ? -19.721 3.625 -10.758 1.00 86.69 228 LEU A C 1
ATOM 1836 O O . LEU A 1 228 ? -19.491 4.177 -11.834 1.00 86.69 228 LEU A O 1
ATOM 1840 N N . ILE A 1 229 ? -19.192 4.059 -9.618 1.00 84.44 229 ILE A N 1
ATOM 1841 C CA . ILE A 1 229 ? -18.257 5.181 -9.468 1.00 84.44 229 ILE A CA 1
ATOM 1842 C C . ILE A 1 229 ? -16.849 4.640 -9.246 1.00 84.44 229 ILE A C 1
ATOM 1844 O O . ILE A 1 229 ? -15.870 5.218 -9.704 1.00 84.44 229 ILE A O 1
ATOM 1848 N N . PHE A 1 230 ? -16.729 3.516 -8.547 1.00 83.44 230 PHE A N 1
ATOM 1849 C CA . PHE A 1 230 ? -15.444 2.922 -8.225 1.00 83.44 230 PHE A CA 1
ATOM 1850 C C . PHE A 1 230 ? -15.453 1.435 -8.531 1.00 83.44 230 PHE A C 1
ATOM 1852 O O . PHE A 1 230 ? -16.260 0.688 -7.977 1.00 83.44 230 PHE A O 1
ATOM 1859 N N . PHE A 1 231 ? -14.510 1.003 -9.366 1.00 87.50 231 PHE A N 1
ATOM 1860 C CA . PHE A 1 231 ? -14.275 -0.408 -9.625 1.00 87.50 231 PHE A CA 1
ATOM 1861 C C . PHE A 1 231 ? -12.793 -0.748 -9.493 1.00 87.50 231 PHE A C 1
ATOM 1863 O O . PHE A 1 231 ? -11.946 -0.179 -10.181 1.00 87.50 231 PHE A O 1
ATOM 1870 N N . ASN A 1 232 ? -12.472 -1.687 -8.604 1.00 86.88 232 ASN A N 1
ATOM 1871 C CA . ASN A 1 232 ? -11.100 -2.123 -8.374 1.00 86.88 232 ASN A CA 1
ATOM 1872 C C . ASN A 1 232 ? -10.955 -3.638 -8.556 1.00 86.88 232 ASN A C 1
ATOM 1874 O O . ASN A 1 232 ? -11.422 -4.406 -7.717 1.00 86.88 232 ASN A O 1
ATOM 1878 N N . TRP A 1 233 ? -10.254 -4.045 -9.617 1.00 89.62 233 TRP A N 1
ATOM 1879 C CA . TRP A 1 233 ? -9.915 -5.440 -9.932 1.00 89.62 233 TRP A CA 1
ATOM 1880 C C . TRP A 1 233 ? -8.405 -5.720 -9.915 1.00 89.62 233 TRP A C 1
ATOM 1882 O O . TRP A 1 233 ? -7.985 -6.798 -10.331 1.00 89.62 233 TRP A O 1
ATOM 1892 N N . PHE A 1 234 ? -7.569 -4.773 -9.473 1.00 87.94 234 PHE A N 1
ATOM 1893 C CA . PHE A 1 234 ? -6.110 -4.938 -9.500 1.00 87.94 234 PHE A CA 1
ATOM 1894 C C . PHE A 1 234 ? -5.648 -6.168 -8.704 1.00 87.94 234 PHE A C 1
ATOM 1896 O O . PHE A 1 234 ? -6.389 -6.733 -7.906 1.00 87.94 234 PHE A O 1
ATOM 1903 N N . ASP A 1 235 ? -4.396 -6.579 -8.903 1.00 89.31 235 ASP A N 1
ATOM 1904 C CA . ASP A 1 235 ? -3.820 -7.754 -8.238 1.00 89.31 235 ASP A CA 1
ATOM 1905 C C . ASP A 1 235 ? -4.607 -9.057 -8.533 1.00 89.31 235 ASP A C 1
ATOM 1907 O O . ASP A 1 235 ? -4.679 -9.951 -7.698 1.00 89.31 235 ASP A O 1
ATOM 1911 N N . ASN A 1 236 ? -5.189 -9.169 -9.733 1.00 92.31 236 ASN A N 1
ATOM 1912 C CA . ASN A 1 236 ? -5.804 -10.387 -10.267 1.00 92.31 236 ASN A CA 1
ATOM 1913 C C . ASN A 1 236 ? -5.052 -10.879 -11.526 1.00 92.31 236 ASN A C 1
ATOM 1915 O O . ASN A 1 236 ? -4.452 -10.057 -12.227 1.00 92.31 236 ASN A O 1
ATOM 1919 N N . PRO A 1 237 ? -5.115 -12.185 -11.862 1.00 92.00 237 PRO A N 1
ATOM 1920 C CA . PRO A 1 237 ? -4.525 -12.750 -13.083 1.00 92.00 237 PRO A CA 1
ATOM 1921 C C . PRO A 1 237 ? -4.969 -12.094 -14.396 1.00 92.00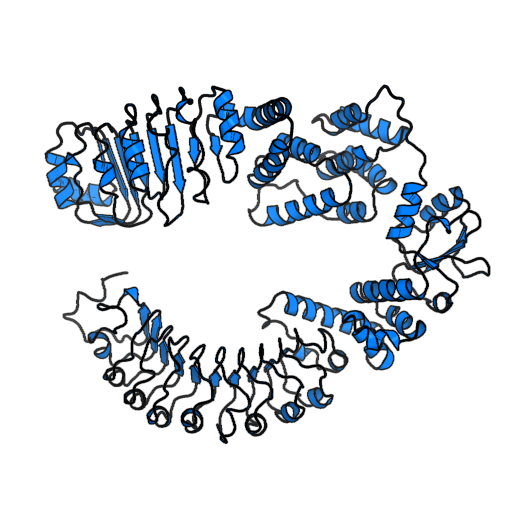 237 PRO A C 1
ATOM 1923 O O . PRO A 1 237 ? -4.196 -12.084 -15.351 1.00 92.00 237 PRO A O 1
ATOM 1926 N N . ILE A 1 238 ? -6.170 -11.504 -14.442 1.00 89.81 238 ILE A N 1
ATOM 1927 C CA . ILE A 1 238 ? -6.668 -10.735 -15.596 1.00 89.81 238 ILE A CA 1
ATOM 1928 C C . ILE A 1 238 ? -5.739 -9.580 -16.016 1.00 89.81 238 ILE A C 1
ATOM 1930 O O . ILE A 1 238 ? -5.782 -9.117 -17.155 1.00 89.81 238 ILE A O 1
ATOM 1934 N N . GLY A 1 239 ? -4.863 -9.133 -15.115 1.00 89.69 239 GLY A N 1
ATOM 1935 C CA . GLY A 1 239 ? -3.922 -8.051 -15.357 1.00 89.69 239 GLY A CA 1
ATOM 1936 C C . GLY A 1 239 ? -4.422 -6.704 -14.847 1.00 89.69 239 GLY A C 1
ATOM 1937 O O . GLY A 1 239 ? -5.511 -6.559 -14.289 1.00 89.69 239 GLY A O 1
ATOM 1938 N N . TRP A 1 240 ? -3.574 -5.691 -14.987 1.00 88.69 240 TRP A N 1
ATOM 1939 C CA . TRP A 1 240 ? -3.833 -4.360 -14.438 1.00 88.69 240 TRP A CA 1
ATOM 1940 C C . TRP A 1 240 ? -4.597 -3.460 -15.415 1.00 88.69 240 TRP A C 1
ATOM 1942 O O . TRP A 1 240 ? -5.193 -2.481 -14.981 1.00 88.69 240 TRP A O 1
ATOM 1952 N N . ILE A 1 241 ? -4.611 -3.781 -16.711 1.00 89.50 241 ILE A N 1
ATOM 1953 C CA . ILE A 1 241 ? -5.433 -3.121 -17.736 1.00 89.50 241 ILE A CA 1
ATOM 1954 C C . ILE A 1 241 ? -6.338 -4.156 -18.422 1.00 89.50 241 ILE A C 1
ATOM 1956 O O . ILE A 1 241 ? -5.934 -5.300 -18.585 1.00 89.50 241 ILE A O 1
ATOM 1960 N N . HIS A 1 242 ? -7.561 -3.782 -18.804 1.00 90.19 242 HIS A N 1
ATOM 1961 C CA . HIS A 1 242 ? -8.541 -4.678 -19.439 1.00 90.19 242 HIS A CA 1
ATOM 1962 C C . HIS A 1 242 ? -9.258 -3.957 -20.596 1.00 90.19 242 HIS A C 1
ATOM 1964 O O . HIS A 1 242 ? -9.478 -2.754 -20.462 1.00 90.19 242 HIS A O 1
ATOM 1970 N N . PRO A 1 243 ? -9.688 -4.618 -21.692 1.00 90.25 243 PRO A N 1
ATOM 1971 C CA . PRO A 1 243 ? -10.314 -3.952 -22.846 1.00 90.25 243 PRO A CA 1
ATOM 1972 C C . PRO A 1 243 ? -11.546 -3.111 -22.487 1.00 90.25 243 PRO A C 1
ATOM 1974 O O . PRO A 1 243 ? -11.783 -2.038 -23.041 1.00 90.25 243 PRO A O 1
ATOM 1977 N N . LEU A 1 244 ? -12.314 -3.543 -21.485 1.00 87.19 244 LEU A N 1
ATOM 1978 C CA . LEU A 1 244 ? -13.504 -2.813 -21.041 1.00 87.19 244 LEU A CA 1
ATOM 1979 C C . LEU A 1 244 ? -13.176 -1.413 -20.499 1.00 87.19 244 LEU A C 1
ATOM 1981 O O . LEU A 1 244 ? -14.018 -0.526 -20.598 1.00 87.19 244 LEU A O 1
ATOM 1985 N N . VAL A 1 245 ? -11.949 -1.142 -20.028 1.00 85.00 245 VAL A N 1
ATOM 1986 C CA . VAL A 1 245 ? -11.572 0.203 -19.543 1.00 85.00 245 VAL A CA 1
ATOM 1987 C C . VAL A 1 245 ? -11.632 1.281 -20.615 1.00 85.00 245 VAL A C 1
ATOM 1989 O O . VAL A 1 245 ? -11.660 2.457 -20.263 1.00 85.00 245 VAL A O 1
ATOM 1992 N N . PHE A 1 246 ? -11.653 0.915 -21.897 1.00 85.56 246 PHE A N 1
ATOM 1993 C CA . PHE A 1 246 ? -11.815 1.858 -23.003 1.00 85.56 246 PHE A CA 1
ATOM 1994 C C . PHE A 1 246 ? -13.289 2.191 -23.277 1.00 85.56 246 PHE A C 1
ATOM 1996 O O . PHE A 1 246 ? -13.568 3.246 -23.839 1.00 85.56 246 PHE A O 1
ATOM 2003 N N . LYS A 1 247 ? -14.217 1.348 -22.801 1.00 82.31 247 LYS A N 1
ATOM 2004 C CA . LYS A 1 247 ? -15.676 1.500 -22.940 1.00 82.31 247 LYS A CA 1
ATOM 2005 C C . LYS A 1 247 ? -16.367 2.005 -21.666 1.00 82.31 247 LYS A C 1
ATOM 2007 O O . LYS A 1 247 ? -17.434 2.598 -21.745 1.00 82.31 247 LYS A O 1
ATOM 2012 N N . LEU A 1 248 ? -15.762 1.797 -20.494 1.00 75.06 248 LEU A N 1
ATOM 2013 C CA . LEU A 1 248 ? -16.298 2.247 -19.201 1.00 75.06 248 LEU A CA 1
ATOM 2014 C C . LEU A 1 248 ? -16.427 3.786 -19.135 1.00 75.06 248 LEU A C 1
ATOM 2016 O O . LEU A 1 248 ? -15.657 4.510 -19.764 1.00 75.06 248 LEU A O 1
ATOM 2020 N N . ASN A 1 249 ? -17.357 4.313 -18.340 1.00 70.88 249 ASN A N 1
ATOM 2021 C CA . ASN A 1 249 ? -17.452 5.748 -18.033 1.00 70.88 249 ASN A CA 1
ATOM 2022 C C . ASN A 1 249 ? -16.151 6.267 -17.374 1.00 70.88 249 ASN A C 1
ATOM 2024 O O . ASN A 1 249 ? -15.573 5.579 -16.537 1.00 70.88 249 ASN A O 1
ATOM 2028 N N . GLU A 1 250 ? -15.685 7.479 -17.704 1.00 65.56 250 GLU A N 1
ATOM 2029 C CA . GLU A 1 250 ? -14.487 8.074 -17.079 1.00 65.56 250 GLU A CA 1
ATOM 2030 C C . GLU A 1 250 ? -14.595 8.178 -15.547 1.00 65.56 250 GLU A C 1
ATOM 2032 O O . GLU A 1 250 ? -13.578 8.095 -14.856 1.00 65.56 250 GLU A O 1
ATOM 2037 N N . ARG A 1 251 ? -15.819 8.297 -15.009 1.00 63.44 251 ARG A N 1
ATOM 2038 C CA . ARG A 1 251 ? -16.081 8.343 -13.559 1.00 63.44 251 ARG A CA 1
ATOM 2039 C C . ARG A 1 251 ? -15.632 7.082 -12.818 1.00 63.44 251 ARG A C 1
ATOM 2041 O O . ARG A 1 251 ? -15.236 7.199 -11.668 1.00 63.44 251 ARG A O 1
ATOM 2048 N N . LEU A 1 252 ? -15.610 5.923 -13.485 1.00 60.94 252 LEU A N 1
ATOM 2049 C CA . LEU A 1 252 ? -15.213 4.621 -12.918 1.00 60.94 252 LEU A CA 1
ATOM 2050 C C . LEU A 1 252 ? -13.735 4.519 -12.538 1.00 60.94 252 LEU A C 1
ATOM 2052 O O . LEU A 1 252 ? -13.299 3.551 -11.912 1.00 60.94 252 LEU A O 1
ATOM 2056 N N . LEU A 1 253 ? -12.960 5.513 -12.958 1.00 60.84 253 LEU A N 1
ATOM 2057 C CA . LEU A 1 253 ? -11.531 5.629 -12.751 1.00 60.84 253 LEU A CA 1
ATOM 2058 C C . LEU A 1 253 ? -11.221 6.745 -11.728 1.00 60.84 253 LEU A C 1
ATOM 2060 O O . LEU A 1 253 ? -10.132 7.311 -11.764 1.00 60.84 253 LEU A O 1
ATOM 2064 N N . ASP A 1 254 ? -12.142 7.112 -10.822 1.00 57.03 254 ASP A N 1
ATOM 2065 C CA . ASP A 1 254 ? -11.821 8.053 -9.734 1.00 57.03 254 ASP A CA 1
ATOM 2066 C C . ASP A 1 254 ? -10.996 7.355 -8.635 1.00 57.03 254 ASP A C 1
ATOM 2068 O O . ASP A 1 254 ? -11.426 6.421 -7.957 1.00 57.03 254 ASP A O 1
ATOM 2072 N N . PHE A 1 255 ? -9.750 7.803 -8.473 1.00 61.28 255 PHE A N 1
ATOM 2073 C CA . PHE A 1 255 ? -8.701 7.087 -7.744 1.00 61.28 255 PHE A CA 1
ATOM 2074 C C . PHE A 1 255 ? -8.407 7.648 -6.345 1.00 61.28 255 PHE A C 1
ATOM 2076 O O . PHE A 1 255 ? -7.344 7.370 -5.773 1.00 61.28 255 PHE A O 1
ATOM 2083 N N . LYS A 1 256 ? -9.324 8.438 -5.775 1.00 52.88 256 LYS A N 1
ATOM 2084 C CA . LYS A 1 256 ? -9.176 9.018 -4.426 1.00 52.88 256 LYS A CA 1
ATOM 2085 C C . LYS A 1 256 ? -9.152 7.974 -3.300 1.00 52.88 256 LYS A C 1
ATOM 2087 O O . LYS A 1 256 ? -8.593 8.256 -2.246 1.00 52.88 256 LYS A O 1
ATOM 2092 N N . HIS A 1 257 ? -9.674 6.767 -3.532 1.00 51.16 257 HIS A N 1
ATOM 2093 C CA . HIS A 1 257 ? -9.859 5.736 -2.497 1.00 51.16 257 HIS A CA 1
ATOM 2094 C C . HIS A 1 257 ? -8.895 4.538 -2.588 1.00 51.16 257 HIS A C 1
ATOM 2096 O O . HIS A 1 257 ? -9.084 3.524 -1.915 1.00 51.16 257 HIS A O 1
ATOM 2102 N N . PHE A 1 258 ? -7.831 4.639 -3.392 1.00 56.28 258 PHE A N 1
ATOM 2103 C CA . PHE A 1 258 ? -6.789 3.611 -3.452 1.00 56.28 258 PHE A CA 1
ATOM 2104 C C . PHE A 1 258 ? -5.824 3.711 -2.268 1.00 56.28 258 PHE A C 1
ATOM 2106 O O . PHE A 1 258 ? -4.989 4.612 -2.210 1.00 56.28 258 PHE A O 1
ATOM 2113 N N . TRP A 1 259 ? -5.882 2.726 -1.371 1.00 43.78 259 TRP A N 1
ATOM 2114 C CA . TRP A 1 259 ? -4.965 2.606 -0.232 1.00 43.78 259 TRP A CA 1
ATOM 2115 C C . TRP A 1 259 ? -3.562 2.103 -0.633 1.00 43.78 259 TRP A C 1
ATOM 2117 O O . TRP A 1 259 ? -2.592 2.354 0.077 1.00 43.78 259 TRP A O 1
ATOM 2127 N N . ARG A 1 260 ? -3.421 1.418 -1.783 1.00 57.78 260 ARG A N 1
ATOM 2128 C CA . ARG A 1 260 ? -2.134 0.906 -2.302 1.00 57.78 260 ARG A CA 1
ATOM 2129 C C . ARG A 1 260 ? -1.530 1.839 -3.361 1.00 57.78 260 ARG A C 1
ATOM 2131 O O . ARG A 1 260 ? -2.137 2.101 -4.402 1.00 57.78 260 ARG A O 1
ATOM 2138 N N . HIS A 1 261 ? -0.285 2.274 -3.142 1.00 57.34 261 HIS A N 1
ATOM 2139 C CA . HIS A 1 261 ? 0.451 3.180 -4.040 1.00 57.34 261 HIS A CA 1
ATOM 2140 C C . HIS A 1 261 ? 0.614 2.622 -5.471 1.00 57.34 261 HIS A C 1
ATOM 2142 O O . HIS A 1 261 ? 0.429 3.345 -6.452 1.00 57.34 261 HIS A O 1
ATOM 2148 N N . LYS A 1 262 ? 0.897 1.318 -5.607 1.00 64.38 262 LYS A N 1
ATOM 2149 C CA . LYS A 1 262 ? 1.079 0.644 -6.907 1.00 64.38 262 LYS A CA 1
ATOM 2150 C C . LYS A 1 262 ? -0.199 0.651 -7.755 1.00 64.38 262 LYS A C 1
ATOM 2152 O O . LYS A 1 262 ? -0.145 0.930 -8.954 1.00 64.38 262 LYS A O 1
ATOM 2157 N N . SER A 1 263 ? -1.351 0.421 -7.129 1.00 67.44 263 SER A N 1
ATOM 2158 C CA . SER A 1 263 ? -2.660 0.462 -7.788 1.00 67.44 263 SER A CA 1
ATOM 2159 C C . SER A 1 263 ? -2.989 1.881 -8.256 1.00 67.44 263 SER A C 1
ATOM 2161 O O . SER A 1 263 ? -3.379 2.066 -9.403 1.00 67.44 263 SER A O 1
ATOM 2163 N N . LYS A 1 264 ? -2.694 2.901 -7.434 1.00 69.50 264 LYS A N 1
ATOM 2164 C CA . LYS A 1 264 ? -2.858 4.321 -7.796 1.00 69.50 264 LYS A CA 1
ATOM 2165 C C . LYS A 1 264 ? -2.012 4.732 -9.011 1.00 69.50 264 LYS A C 1
ATOM 2167 O O . LYS A 1 264 ? -2.475 5.498 -9.855 1.00 69.50 264 LYS A O 1
ATOM 2172 N N . GLN A 1 265 ? -0.783 4.228 -9.128 1.00 74.31 265 GLN A N 1
ATOM 2173 C CA . GLN A 1 265 ? 0.077 4.508 -10.286 1.00 74.31 265 GLN A CA 1
ATOM 2174 C C . GLN A 1 265 ? -0.392 3.781 -11.555 1.00 74.31 265 GLN A C 1
ATOM 2176 O O . GLN A 1 265 ? -0.349 4.350 -12.650 1.00 74.31 265 GLN A O 1
ATOM 2181 N N . SER A 1 266 ? -0.857 2.540 -11.409 1.00 78.50 266 SER A N 1
ATOM 2182 C CA . SER A 1 266 ? -1.414 1.742 -12.510 1.00 78.50 266 SER A CA 1
ATOM 2183 C C . SER A 1 266 ? -2.666 2.415 -13.070 1.00 78.50 266 SER A C 1
ATOM 2185 O O . SER A 1 266 ? -2.727 2.715 -14.254 1.00 78.50 266 SER A O 1
ATOM 2187 N N . ALA A 1 267 ? -3.581 2.813 -12.194 1.00 76.56 267 ALA A N 1
ATOM 2188 C CA . ALA A 1 267 ? -4.750 3.636 -12.474 1.00 76.56 267 ALA A CA 1
ATOM 2189 C C . ALA A 1 267 ? -4.455 4.915 -13.290 1.00 76.56 267 ALA A C 1
ATOM 2191 O O . ALA A 1 267 ? -5.009 5.115 -14.373 1.00 76.56 267 ALA A O 1
ATOM 2192 N N . LYS A 1 268 ? -3.518 5.758 -12.825 1.00 81.94 268 LYS A N 1
ATOM 2193 C CA . LYS A 1 268 ? -3.080 6.955 -13.575 1.00 81.94 268 LYS A CA 1
ATOM 2194 C C . LYS A 1 268 ? -2.551 6.606 -14.967 1.00 81.94 268 LYS A C 1
ATOM 2196 O O . LYS A 1 268 ? -2.800 7.338 -15.922 1.00 81.94 268 LYS A O 1
ATOM 2201 N N . THR A 1 269 ? -1.830 5.490 -15.065 1.00 86.50 269 THR A N 1
ATOM 2202 C CA . THR A 1 269 ? -1.297 4.981 -16.331 1.00 86.50 269 THR A CA 1
ATOM 2203 C C . THR A 1 269 ? -2.424 4.538 -17.274 1.00 86.50 269 THR A C 1
ATOM 2205 O O . THR A 1 269 ? -2.370 4.841 -18.461 1.00 86.50 269 THR A O 1
ATOM 2208 N N . ILE A 1 270 ? -3.465 3.858 -16.778 1.00 87.44 270 ILE A N 1
ATOM 2209 C CA . ILE A 1 270 ? -4.625 3.463 -17.597 1.00 87.44 270 ILE A CA 1
ATOM 2210 C C . ILE A 1 270 ? -5.280 4.703 -18.202 1.00 87.44 270 ILE A C 1
ATOM 2212 O O . ILE A 1 270 ? -5.540 4.733 -19.401 1.00 87.44 270 ILE A O 1
ATOM 2216 N N . LEU A 1 271 ? -5.483 5.756 -17.404 1.00 86.19 271 LEU A N 1
ATOM 2217 C CA . LEU A 1 271 ? -6.107 6.987 -17.888 1.00 86.19 271 LEU A CA 1
ATOM 2218 C C . LEU A 1 271 ? -5.250 7.693 -18.951 1.00 86.19 271 LEU A C 1
ATOM 2220 O O . LEU A 1 271 ? -5.787 8.183 -19.945 1.00 86.19 271 LEU A O 1
ATOM 2224 N N . SER A 1 272 ? -3.922 7.733 -18.784 1.00 90.06 272 SER A N 1
ATOM 2225 C CA . SER A 1 272 ? -3.030 8.311 -19.799 1.00 90.06 272 SER A CA 1
ATOM 2226 C C . SER A 1 272 ? -3.015 7.495 -21.091 1.00 90.06 272 SER A C 1
ATOM 2228 O O . SER A 1 272 ? -3.004 8.082 -22.173 1.00 90.06 272 SER A O 1
ATOM 2230 N N . ILE A 1 273 ? -3.065 6.164 -20.997 1.00 90.94 273 ILE A N 1
ATOM 2231 C CA . ILE A 1 273 ? -3.156 5.269 -22.158 1.00 90.94 273 ILE A CA 1
ATOM 2232 C C . ILE A 1 273 ? -4.497 5.449 -22.858 1.00 90.94 273 ILE A C 1
ATOM 2234 O O . ILE A 1 273 ? -4.513 5.682 -24.060 1.00 90.94 273 ILE A O 1
ATOM 2238 N N . ARG A 1 274 ? -5.611 5.437 -22.122 1.00 89.94 274 ARG A N 1
ATOM 2239 C CA . ARG A 1 274 ? -6.950 5.662 -22.676 1.00 89.94 274 ARG A CA 1
ATOM 2240 C C . ARG A 1 274 ? -7.031 6.981 -23.439 1.00 89.94 274 ARG A C 1
ATOM 2242 O O . ARG A 1 274 ? -7.498 6.993 -24.571 1.00 89.94 274 ARG A O 1
ATOM 2249 N N . LYS A 1 275 ? -6.511 8.074 -22.872 1.00 90.00 275 LYS A N 1
ATOM 2250 C CA . LYS A 1 275 ? -6.436 9.375 -23.562 1.00 90.00 275 LYS A CA 1
ATOM 2251 C C . LYS A 1 275 ? -5.576 9.320 -24.827 1.00 90.00 275 LYS A C 1
ATOM 2253 O O . LYS A 1 275 ? -5.922 9.946 -25.826 1.00 90.00 275 LYS A O 1
ATOM 2258 N N . ALA A 1 276 ? -4.465 8.583 -24.806 1.00 91.19 276 ALA A N 1
ATOM 2259 C CA . ALA A 1 276 ? -3.614 8.407 -25.982 1.00 91.19 276 ALA A CA 1
ATOM 2260 C C . ALA A 1 276 ? -4.302 7.581 -27.084 1.00 91.19 276 ALA A C 1
ATOM 2262 O O . ALA A 1 276 ? -4.188 7.935 -28.254 1.00 91.19 276 ALA A O 1
ATOM 2263 N N . VAL A 1 277 ? -5.039 6.530 -26.712 1.00 91.69 277 VAL A N 1
ATOM 2264 C CA . VAL A 1 277 ? -5.850 5.702 -27.621 1.00 91.69 277 VAL A CA 1
ATOM 2265 C C . VAL A 1 277 ? -6.987 6.522 -28.232 1.00 91.69 277 VAL A C 1
ATOM 2267 O O . VAL A 1 277 ? -7.180 6.489 -29.446 1.00 91.69 277 VAL A O 1
ATOM 2270 N N . ALA A 1 278 ? -7.676 7.327 -27.415 1.00 89.38 278 ALA A N 1
ATOM 2271 C CA . ALA A 1 278 ? -8.704 8.266 -27.861 1.00 89.38 278 ALA A CA 1
ATOM 2272 C C . ALA A 1 278 ? -8.165 9.238 -28.910 1.00 89.38 278 ALA A C 1
ATOM 2274 O O . ALA A 1 278 ? -8.726 9.375 -29.989 1.00 89.38 278 ALA A O 1
ATOM 2275 N N . LYS A 1 279 ? -7.013 9.855 -28.625 1.00 91.19 279 LYS A N 1
ATOM 2276 C CA . LYS A 1 279 ? -6.351 10.795 -29.536 1.00 91.19 279 LYS A CA 1
ATOM 2277 C C . LYS A 1 279 ? -5.901 10.149 -30.852 1.00 91.19 279 LYS A C 1
ATOM 2279 O O . LYS A 1 279 ? -5.714 10.855 -31.838 1.00 91.19 279 LYS A O 1
ATOM 2284 N N . ALA A 1 280 ? -5.681 8.837 -30.855 1.00 88.25 280 ALA A N 1
ATOM 2285 C CA . ALA A 1 280 ? -5.332 8.079 -32.048 1.00 88.25 280 ALA A CA 1
ATOM 2286 C C . ALA A 1 280 ? -6.562 7.620 -32.858 1.00 88.25 280 ALA A C 1
ATOM 2288 O O . ALA A 1 280 ? -6.369 7.051 -33.926 1.00 88.25 280 ALA A O 1
ATOM 2289 N N . ASN A 1 281 ? -7.793 7.872 -32.386 1.00 90.62 281 ASN A N 1
ATOM 2290 C CA . ASN A 1 281 ? -9.048 7.369 -32.964 1.00 90.62 281 ASN A CA 1
ATOM 2291 C C . ASN A 1 281 ? -9.109 5.830 -33.037 1.00 90.62 281 ASN A C 1
ATOM 2293 O O . ASN A 1 281 ? -9.604 5.268 -34.008 1.00 90.62 281 ASN A O 1
ATOM 2297 N N . LEU A 1 282 ? -8.585 5.145 -32.013 1.00 89.88 282 LEU A N 1
ATOM 2298 C CA . LEU A 1 282 ? -8.495 3.676 -31.969 1.00 89.88 282 LEU A CA 1
ATOM 2299 C C . LEU A 1 282 ? -9.346 3.036 -30.862 1.00 89.88 282 LEU A C 1
ATOM 2301 O O . LEU A 1 282 ? -9.190 1.850 -30.598 1.00 89.88 282 LEU A O 1
ATOM 2305 N N . ILE A 1 283 ? -10.230 3.796 -30.200 1.00 86.56 283 ILE A N 1
ATOM 2306 C CA . ILE A 1 283 ? -11.063 3.276 -29.095 1.00 86.56 283 ILE A CA 1
ATOM 2307 C C . ILE A 1 283 ? -11.950 2.112 -29.557 1.00 86.56 283 ILE A C 1
ATOM 2309 O O . ILE A 1 283 ? -12.088 1.132 -28.828 1.00 86.56 283 ILE A O 1
ATOM 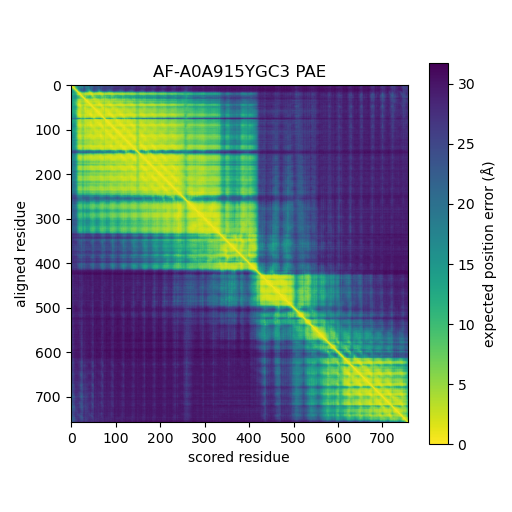2313 N N . ASP A 1 284 ? -12.511 2.205 -30.763 1.00 86.44 284 ASP A N 1
ATOM 2314 C CA . ASP A 1 284 ? -13.448 1.211 -31.300 1.00 86.44 284 ASP A CA 1
ATOM 2315 C C . ASP A 1 284 ? -12.754 0.058 -32.044 1.00 86.44 284 ASP A C 1
ATOM 2317 O O . ASP A 1 284 ? -13.404 -0.898 -32.467 1.00 86.44 284 ASP A O 1
ATOM 2321 N N . ASN A 1 285 ? -11.425 0.106 -32.192 1.00 90.38 285 ASN A N 1
ATOM 2322 C CA . ASN A 1 285 ? -10.669 -0.950 -32.857 1.00 90.38 285 ASN A CA 1
ATOM 2323 C C . ASN A 1 285 ? -10.346 -2.083 -31.870 1.00 90.38 285 ASN A C 1
ATOM 2325 O O . ASN A 1 285 ? -9.312 -2.063 -31.201 1.00 90.38 285 ASN A O 1
ATOM 2329 N N . ALA A 1 286 ? -11.239 -3.072 -31.783 1.00 89.38 286 ALA A N 1
ATOM 2330 C CA . ALA A 1 286 ? -11.122 -4.184 -30.838 1.00 89.38 286 ALA A CA 1
ATOM 2331 C C . ALA A 1 286 ? -9.786 -4.939 -30.954 1.00 89.38 286 ALA A C 1
ATOM 2333 O O . ALA A 1 286 ? -9.155 -5.197 -29.934 1.00 89.38 286 ALA A O 1
ATOM 2334 N N . GLU A 1 287 ? -9.314 -5.223 -32.173 1.00 89.44 287 GLU A N 1
ATOM 2335 C CA . GLU A 1 287 ? -8.055 -5.947 -32.395 1.00 89.44 287 GLU A CA 1
ATOM 2336 C C . GLU A 1 287 ? -6.854 -5.198 -31.796 1.00 89.44 287 GLU A C 1
ATOM 2338 O O . GLU A 1 287 ? -6.036 -5.779 -31.079 1.00 89.44 287 GLU A O 1
ATOM 2343 N N . ILE A 1 288 ? -6.768 -3.884 -32.029 1.00 89.94 288 ILE A N 1
ATOM 2344 C CA . ILE A 1 288 ? -5.684 -3.059 -31.489 1.00 89.94 288 ILE A CA 1
ATOM 2345 C C . ILE A 1 288 ? -5.805 -2.922 -29.969 1.00 89.94 288 ILE A C 1
ATOM 2347 O O . ILE A 1 288 ? -4.789 -2.951 -29.275 1.00 89.94 288 ILE A O 1
ATOM 2351 N N . ILE A 1 289 ? -7.017 -2.785 -29.426 1.00 93.19 289 ILE A N 1
ATOM 2352 C CA . ILE A 1 289 ? -7.222 -2.729 -27.974 1.00 93.19 289 ILE A CA 1
ATOM 2353 C C . ILE A 1 289 ? -6.745 -4.021 -27.303 1.00 93.19 289 ILE A C 1
ATOM 2355 O O . ILE A 1 289 ? -6.014 -3.944 -26.311 1.00 93.19 289 ILE A O 1
ATOM 2359 N N . GLU A 1 290 ? -7.097 -5.184 -27.851 1.00 92.12 290 GLU A N 1
ATOM 2360 C CA . GLU A 1 290 ? -6.629 -6.479 -27.347 1.00 92.12 290 GLU A CA 1
ATOM 2361 C C . GLU A 1 290 ? -5.102 -6.583 -27.425 1.00 92.12 290 GLU A C 1
ATOM 2363 O O . GLU A 1 290 ? -4.451 -6.946 -26.444 1.00 92.12 290 GLU A O 1
ATOM 2368 N N . ALA A 1 291 ? -4.499 -6.161 -28.541 1.00 92.50 291 ALA A N 1
ATOM 2369 C CA . ALA A 1 291 ? -3.046 -6.139 -28.690 1.00 92.50 291 ALA A CA 1
ATOM 2370 C C . ALA A 1 291 ? -2.362 -5.225 -27.653 1.00 92.50 291 ALA A C 1
ATOM 2372 O O . ALA A 1 291 ? -1.372 -5.616 -27.030 1.00 92.50 291 ALA A O 1
ATOM 2373 N N . ILE A 1 292 ? -2.899 -4.022 -27.420 1.00 93.94 292 ILE A N 1
ATOM 2374 C CA . ILE A 1 292 ? -2.405 -3.081 -26.403 1.00 93.94 292 ILE A CA 1
ATOM 2375 C C . ILE A 1 292 ? -2.469 -3.712 -25.012 1.00 93.94 292 ILE A C 1
ATOM 2377 O O . ILE A 1 292 ? -1.495 -3.640 -24.258 1.00 93.94 292 ILE A O 1
ATOM 2381 N N . VAL A 1 293 ? -3.603 -4.319 -24.661 1.00 93.75 293 VAL A N 1
ATOM 2382 C CA . VAL A 1 293 ? -3.804 -4.956 -23.356 1.00 93.75 293 VAL A CA 1
ATOM 2383 C C . VAL A 1 293 ? -2.846 -6.131 -23.174 1.00 93.75 293 VAL A C 1
ATOM 2385 O O . VAL A 1 293 ? -2.169 -6.195 -22.144 1.00 93.75 293 VAL A O 1
ATOM 2388 N N . ALA A 1 294 ? -2.727 -7.006 -24.173 1.00 93.38 294 ALA A N 1
ATOM 2389 C CA . ALA A 1 294 ? -1.842 -8.165 -24.137 1.00 93.38 294 ALA A CA 1
ATOM 2390 C C . ALA A 1 294 ? -0.378 -7.755 -23.908 1.00 93.38 294 ALA A C 1
ATOM 2392 O O . ALA A 1 294 ? 0.279 -8.294 -23.014 1.00 93.38 294 ALA A O 1
ATOM 2393 N N . LEU A 1 295 ? 0.107 -6.748 -24.647 1.00 92.94 295 LEU A N 1
ATOM 2394 C CA . LEU A 1 295 ? 1.464 -6.205 -24.511 1.00 92.94 295 LEU A CA 1
ATOM 2395 C C . LEU A 1 295 ? 1.706 -5.594 -23.122 1.00 92.94 295 LEU A C 1
ATOM 2397 O O . LEU A 1 295 ? 2.723 -5.866 -22.488 1.00 92.94 295 LEU A O 1
ATOM 2401 N N . LEU A 1 296 ? 0.771 -4.784 -22.618 1.00 93.06 296 LEU A N 1
ATOM 2402 C CA . LEU A 1 296 ? 0.921 -4.074 -21.340 1.00 93.06 296 LEU A CA 1
ATOM 2403 C C . LEU A 1 296 ? 0.794 -4.978 -20.109 1.00 93.06 296 LEU A C 1
ATOM 2405 O O . LEU A 1 296 ? 1.405 -4.695 -19.073 1.00 93.06 296 LEU A O 1
ATOM 2409 N N . ASN A 1 297 ? -0.001 -6.042 -20.204 1.00 91.44 297 ASN A N 1
ATOM 2410 C CA . ASN A 1 297 ? -0.101 -7.072 -19.172 1.00 91.44 297 ASN A CA 1
ATOM 2411 C C . ASN A 1 297 ? 0.971 -8.165 -19.314 1.00 91.44 297 ASN A C 1
ATOM 2413 O O . ASN A 1 297 ? 1.063 -9.016 -18.432 1.00 91.44 297 ASN A O 1
ATOM 2417 N N . ASN A 1 298 ? 1.777 -8.151 -20.384 1.00 91.50 298 ASN A N 1
ATOM 2418 C CA . ASN A 1 298 ? 2.758 -9.193 -20.704 1.00 91.50 298 ASN A CA 1
ATOM 2419 C C . ASN A 1 298 ? 2.128 -10.603 -20.803 1.00 91.50 298 ASN A C 1
ATOM 2421 O O . ASN A 1 298 ? 2.651 -11.590 -20.275 1.00 91.50 298 ASN A O 1
ATOM 2425 N N . GLN A 1 299 ? 0.967 -10.703 -21.457 1.00 89.69 299 GLN A N 1
ATOM 2426 C CA . GLN A 1 299 ? 0.229 -11.957 -21.636 1.00 89.69 299 GLN A CA 1
ATOM 2427 C C . GLN A 1 299 ? 0.857 -12.797 -22.755 1.00 89.69 299 GLN A C 1
ATOM 2429 O O . GLN A 1 299 ? 0.463 -12.703 -23.913 1.00 89.69 299 GLN A O 1
ATOM 2434 N N . LYS A 1 300 ? 1.839 -13.636 -22.405 1.00 88.56 300 LYS A N 1
ATOM 2435 C CA . LYS A 1 300 ? 2.647 -14.415 -23.364 1.00 88.56 300 LYS A CA 1
ATOM 2436 C C . LYS A 1 300 ? 1.824 -15.169 -24.418 1.00 88.56 300 LYS A C 1
ATOM 2438 O O . LYS A 1 300 ? 2.159 -15.094 -25.592 1.00 88.56 300 LYS A O 1
ATOM 2443 N N . GLU A 1 301 ? 0.771 -15.878 -24.011 1.00 87.31 301 GLU A N 1
ATOM 2444 C CA . GLU A 1 301 ? -0.078 -16.649 -24.935 1.00 87.31 301 GLU A CA 1
ATOM 2445 C C . GLU A 1 301 ? -0.857 -15.747 -25.901 1.00 87.31 301 GLU A C 1
ATOM 2447 O O . GLU A 1 301 ? -0.843 -15.985 -27.104 1.00 87.31 301 GLU A O 1
ATOM 2452 N N . ALA A 1 302 ? -1.456 -14.657 -25.409 1.00 87.75 302 ALA A N 1
ATOM 2453 C CA . ALA A 1 302 ? -2.156 -13.700 -26.265 1.00 87.75 302 ALA A CA 1
ATOM 2454 C C . ALA A 1 302 ? -1.192 -13.020 -27.248 1.00 87.75 302 ALA A C 1
ATOM 2456 O O . ALA A 1 302 ? -1.490 -12.906 -28.433 1.00 87.75 302 ALA A O 1
ATOM 2457 N N . ILE A 1 303 ? -0.002 -12.635 -26.773 1.00 89.81 303 ILE A N 1
ATOM 2458 C CA . ILE A 1 303 ? 1.030 -11.999 -27.593 1.00 89.81 303 ILE A CA 1
ATOM 2459 C C . ILE A 1 303 ? 1.476 -12.924 -28.732 1.00 89.81 303 ILE A C 1
ATOM 2461 O O . ILE A 1 303 ? 1.575 -12.452 -29.863 1.00 89.81 303 ILE A O 1
ATOM 2465 N N . LYS A 1 304 ? 1.699 -14.226 -28.487 1.00 88.19 304 LYS A N 1
ATOM 2466 C CA . LYS A 1 304 ? 2.097 -15.198 -29.531 1.00 88.19 304 LYS A CA 1
ATOM 2467 C C . LYS A 1 304 ? 1.154 -15.201 -30.737 1.00 88.19 304 LYS A C 1
ATOM 2469 O O . LYS A 1 304 ? 1.623 -15.356 -31.859 1.00 88.19 304 LYS A O 1
ATOM 2474 N N . ASN A 1 305 ? -0.139 -14.993 -30.503 1.00 87.88 305 ASN A N 1
ATOM 2475 C CA . ASN A 1 305 ? -1.162 -15.012 -31.549 1.00 87.88 305 ASN A CA 1
ATOM 2476 C C . ASN A 1 305 ? -1.266 -13.689 -32.329 1.00 87.88 305 ASN A C 1
ATOM 2478 O O . ASN A 1 305 ? -1.928 -13.641 -33.362 1.00 87.88 305 ASN A O 1
ATOM 2482 N N . LEU A 1 306 ? -0.624 -12.611 -31.866 1.00 88.56 306 LEU A N 1
ATOM 2483 C CA . LEU A 1 306 ? -0.607 -11.332 -32.576 1.00 88.56 306 LEU A CA 1
ATOM 2484 C C . LEU A 1 306 ? 0.378 -11.370 -33.746 1.00 88.56 306 LEU A C 1
ATOM 2486 O O . LEU A 1 306 ? 1.501 -11.854 -33.605 1.00 88.56 306 LEU A O 1
ATOM 2490 N N . THR A 1 307 ? 0.007 -10.774 -34.879 1.00 86.19 307 THR A N 1
ATOM 2491 C CA . THR A 1 307 ? 0.941 -10.562 -35.994 1.00 86.19 307 THR A CA 1
ATOM 2492 C C . THR A 1 307 ? 1.887 -9.392 -35.703 1.00 86.19 307 THR A C 1
ATOM 2494 O O . THR A 1 307 ? 1.567 -8.490 -34.922 1.00 86.19 307 THR A O 1
ATOM 2497 N N . ASN A 1 308 ? 3.042 -9.348 -36.378 1.00 82.50 308 ASN A N 1
ATOM 2498 C CA . ASN A 1 308 ? 3.940 -8.189 -36.295 1.00 82.50 308 ASN A CA 1
ATOM 2499 C C . ASN A 1 308 ? 3.229 -6.900 -36.740 1.00 82.50 308 ASN A C 1
ATOM 2501 O O . ASN A 1 308 ? 3.452 -5.848 -36.148 1.00 82.50 308 ASN A O 1
ATOM 2505 N N . ALA A 1 309 ? 2.326 -6.986 -37.723 1.00 80.62 309 ALA A N 1
ATOM 2506 C CA . ALA A 1 309 ? 1.523 -5.854 -38.176 1.00 80.62 309 ALA A CA 1
ATOM 2507 C C . ALA A 1 309 ? 0.588 -5.328 -37.071 1.00 80.62 309 ALA A C 1
ATOM 2509 O O . ALA A 1 309 ? 0.565 -4.120 -36.837 1.00 80.62 309 ALA A O 1
ATOM 2510 N N . SER A 1 310 ? -0.107 -6.209 -36.342 1.00 83.56 310 SER A N 1
ATOM 2511 C CA . SER A 1 310 ? -1.010 -5.824 -35.243 1.00 83.56 310 SER A CA 1
ATOM 2512 C C . SER A 1 310 ? -0.235 -5.188 -34.077 1.00 83.56 310 SER A C 1
ATOM 2514 O O . SER A 1 310 ? -0.638 -4.151 -33.553 1.00 83.56 310 SER A O 1
ATOM 2516 N N . ILE A 1 311 ? 0.936 -5.732 -33.722 1.00 85.75 311 ILE A N 1
ATOM 2517 C CA . ILE A 1 311 ? 1.816 -5.152 -32.687 1.00 85.75 311 ILE A CA 1
ATOM 2518 C C . ILE A 1 311 ? 2.339 -3.775 -33.125 1.00 85.75 311 ILE A C 1
ATOM 2520 O O . ILE A 1 311 ? 2.368 -2.827 -32.336 1.00 85.75 311 ILE A O 1
ATOM 2524 N N . LEU A 1 312 ? 2.731 -3.638 -34.392 1.00 82.69 312 LEU A N 1
ATOM 2525 C CA . LEU A 1 312 ? 3.202 -2.376 -34.956 1.00 82.69 312 LEU A CA 1
ATOM 2526 C C . LEU A 1 312 ? 2.092 -1.331 -35.073 1.00 82.69 312 LEU A C 1
ATOM 2528 O O . LEU A 1 312 ? 2.373 -0.145 -34.911 1.00 82.69 312 LEU A O 1
ATOM 2532 N N . ALA A 1 313 ? 0.843 -1.729 -35.318 1.00 83.81 313 ALA A N 1
ATOM 2533 C CA . ALA A 1 313 ? -0.295 -0.812 -35.357 1.00 83.81 313 ALA A CA 1
ATOM 2534 C C . ALA A 1 313 ? -0.482 -0.079 -34.015 1.00 83.81 313 ALA A C 1
ATOM 2536 O O . ALA A 1 313 ? -0.820 1.109 -33.996 1.00 83.81 313 ALA A O 1
ATOM 2537 N N . CYS A 1 314 ? -0.135 -0.721 -32.892 1.00 87.94 314 CYS A N 1
ATOM 2538 C CA . CYS A 1 314 ? -0.158 -0.107 -31.562 1.00 87.94 314 CYS A CA 1
ATOM 2539 C C . CYS A 1 314 ? 0.779 1.113 -31.427 1.00 87.94 314 CYS A C 1
ATOM 2541 O O . CYS A 1 314 ? 0.547 1.951 -30.554 1.00 87.94 314 CYS A O 1
ATOM 2543 N N . TYR A 1 315 ? 1.792 1.293 -32.295 1.00 84.88 315 TYR A N 1
ATOM 2544 C CA . TYR A 1 315 ? 2.651 2.495 -32.290 1.00 84.88 315 TYR A CA 1
ATOM 2545 C C . TYR A 1 315 ? 1.900 3.797 -32.574 1.00 84.88 315 TYR A C 1
ATOM 2547 O O . TYR A 1 315 ? 2.385 4.873 -32.202 1.00 84.88 315 TYR A O 1
ATOM 2555 N N . ALA A 1 316 ? 0.737 3.722 -33.227 1.00 83.62 316 ALA A N 1
ATOM 2556 C CA . ALA A 1 316 ? -0.125 4.880 -33.432 1.00 83.62 316 ALA A CA 1
ATOM 2557 C C . ALA A 1 316 ? -0.527 5.527 -32.090 1.00 83.62 316 ALA A C 1
ATOM 2559 O O . ALA A 1 316 ? -0.677 6.750 -31.999 1.00 83.62 316 ALA A O 1
ATOM 2560 N N . VAL A 1 317 ? -0.606 4.726 -31.022 1.00 87.69 317 VAL A N 1
ATOM 2561 C CA . VAL A 1 317 ? -0.874 5.177 -29.656 1.00 87.69 317 VAL A CA 1
ATOM 2562 C C . VAL A 1 317 ? 0.418 5.689 -29.019 1.00 87.69 317 VAL A C 1
ATOM 2564 O O . VAL A 1 317 ? 1.263 4.941 -28.527 1.00 87.69 317 VAL A O 1
ATOM 2567 N N . ARG A 1 318 ? 0.580 7.015 -29.004 1.00 85.88 318 ARG A N 1
ATOM 2568 C CA . ARG A 1 318 ? 1.800 7.686 -28.521 1.00 85.88 318 ARG A CA 1
ATOM 2569 C C . ARG A 1 318 ? 1.921 7.656 -26.990 1.00 85.88 318 ARG A C 1
ATOM 2571 O O . ARG A 1 318 ? 1.670 8.662 -26.328 1.00 85.88 318 ARG A O 1
ATOM 2578 N N . HIS A 1 319 ? 2.339 6.521 -26.429 1.00 89.62 319 HIS A N 1
ATOM 2579 C CA . HIS A 1 319 ? 2.543 6.335 -24.987 1.00 89.62 319 HIS A CA 1
ATOM 2580 C C . HIS A 1 319 ? 3.842 5.566 -24.672 1.00 89.62 319 HIS A C 1
ATOM 2582 O O . HIS A 1 319 ? 4.083 4.500 -25.232 1.00 89.62 319 HIS A O 1
ATOM 2588 N N . ASN A 1 320 ? 4.669 6.070 -23.743 1.00 85.88 320 ASN A N 1
ATOM 2589 C CA . ASN A 1 320 ? 6.020 5.532 -23.485 1.00 85.88 320 ASN A CA 1
ATOM 2590 C C . ASN A 1 320 ? 6.022 4.060 -23.042 1.00 85.88 320 ASN A C 1
ATOM 2592 O O . ASN A 1 320 ? 6.709 3.256 -23.658 1.00 85.88 320 ASN A O 1
ATOM 2596 N N . LYS A 1 321 ? 5.201 3.689 -22.046 1.00 87.62 321 LYS A N 1
ATOM 2597 C CA . LYS A 1 321 ? 5.129 2.293 -21.566 1.00 87.62 321 LYS A CA 1
ATOM 2598 C C . LYS A 1 321 ? 4.691 1.303 -22.647 1.00 87.62 321 LYS A C 1
ATOM 2600 O O . LYS A 1 321 ? 5.174 0.183 -22.687 1.00 87.62 321 LYS A O 1
ATOM 2605 N N . LEU A 1 322 ? 3.764 1.721 -23.511 1.00 90.31 322 LEU A N 1
ATOM 2606 C CA . LEU A 1 322 ? 3.300 0.876 -24.608 1.00 90.31 322 LEU A CA 1
ATOM 2607 C C . LEU A 1 322 ? 4.412 0.723 -25.649 1.00 90.31 322 LEU A C 1
ATOM 2609 O O . LEU A 1 322 ? 4.669 -0.378 -26.110 1.00 90.31 322 LEU A O 1
ATOM 2613 N N . ARG A 1 323 ? 5.128 1.810 -25.958 1.00 86.19 323 ARG A N 1
ATOM 2614 C CA . ARG A 1 323 ? 6.277 1.775 -26.865 1.00 86.19 323 ARG A CA 1
ATOM 2615 C C . ARG A 1 323 ? 7.386 0.845 -26.376 1.00 86.19 323 ARG A C 1
ATOM 2617 O O . ARG A 1 323 ? 7.934 0.117 -27.190 1.00 86.19 323 ARG A O 1
ATOM 2624 N N . GLU A 1 324 ? 7.721 0.871 -25.090 1.00 84.88 324 GLU A N 1
ATOM 2625 C CA . GLU A 1 324 ? 8.718 -0.043 -24.512 1.00 84.88 324 GLU A CA 1
ATOM 2626 C C . GLU A 1 324 ? 8.289 -1.506 -24.663 1.00 84.88 324 GLU A C 1
ATOM 2628 O O . GLU A 1 324 ? 9.080 -2.324 -25.133 1.00 84.88 324 GLU A O 1
ATOM 2633 N N . ALA A 1 325 ? 7.026 -1.819 -24.351 1.00 88.44 325 ALA A N 1
ATOM 2634 C CA . ALA A 1 325 ? 6.478 -3.164 -24.525 1.00 88.44 325 ALA A CA 1
ATOM 2635 C C . ALA A 1 325 ? 6.510 -3.617 -25.995 1.00 88.44 325 ALA A C 1
ATOM 2637 O O . ALA A 1 325 ? 6.918 -4.739 -26.283 1.00 88.44 325 ALA A O 1
ATOM 2638 N N . ILE A 1 326 ? 6.149 -2.727 -26.928 1.00 87.25 326 ILE A N 1
ATOM 2639 C CA . ILE A 1 326 ? 6.209 -3.004 -28.367 1.00 87.25 326 ILE A CA 1
ATOM 2640 C C . ILE A 1 326 ? 7.651 -3.272 -28.820 1.00 87.25 326 ILE A C 1
ATOM 2642 O O . ILE A 1 326 ? 7.895 -4.292 -29.453 1.00 87.25 326 ILE A O 1
ATOM 2646 N N . ILE A 1 327 ? 8.605 -2.383 -28.508 1.00 80.88 327 ILE A N 1
ATOM 2647 C CA . ILE A 1 327 ? 10.013 -2.545 -28.922 1.00 80.88 327 ILE A CA 1
ATOM 2648 C C . ILE A 1 327 ? 10.551 -3.880 -28.415 1.00 80.88 327 ILE A C 1
ATOM 2650 O O . ILE A 1 327 ? 11.109 -4.644 -29.193 1.00 80.88 327 ILE A O 1
ATOM 2654 N N . THR A 1 328 ? 10.326 -4.173 -27.134 1.00 84.00 328 THR A N 1
ATOM 2655 C CA . THR A 1 328 ? 10.795 -5.409 -26.499 1.00 84.00 328 THR A CA 1
ATOM 2656 C C . THR A 1 328 ? 10.283 -6.647 -27.236 1.00 84.00 328 THR A C 1
ATOM 2658 O O . THR A 1 328 ? 11.058 -7.557 -27.528 1.00 84.00 328 THR A O 1
ATOM 2661 N N . GLU A 1 329 ? 8.991 -6.682 -27.568 1.00 86.62 329 GLU A N 1
ATOM 2662 C CA . GLU A 1 329 ? 8.395 -7.838 -28.238 1.00 86.62 329 GLU A CA 1
ATOM 2663 C C . GLU A 1 329 ? 8.819 -7.952 -29.709 1.00 86.62 329 GLU A C 1
ATOM 2665 O O . GLU A 1 329 ? 9.105 -9.053 -30.174 1.00 86.62 329 GLU A O 1
ATOM 2670 N N . ILE A 1 330 ? 8.912 -6.846 -30.454 1.00 81.69 330 ILE A N 1
ATOM 2671 C CA . ILE A 1 330 ? 9.313 -6.916 -31.866 1.00 81.69 330 ILE A CA 1
ATOM 2672 C C . ILE A 1 330 ? 10.797 -7.282 -32.000 1.00 81.69 330 ILE A C 1
ATOM 2674 O O . ILE A 1 330 ? 11.122 -8.128 -32.831 1.00 81.69 330 ILE A O 1
ATOM 2678 N N . THR A 1 331 ? 11.692 -6.735 -31.168 1.00 77.75 331 THR A N 1
ATOM 2679 C CA . THR A 1 331 ? 13.115 -7.132 -31.166 1.00 77.75 331 THR A CA 1
ATOM 2680 C C . THR A 1 331 ? 13.267 -8.632 -30.906 1.00 77.75 331 THR A C 1
ATOM 2682 O O . THR A 1 331 ? 14.049 -9.304 -31.572 1.00 77.75 331 THR A O 1
ATOM 2685 N N . LYS A 1 332 ? 12.450 -9.203 -30.013 1.00 81.50 332 LYS A N 1
ATOM 2686 C CA . LYS A 1 332 ? 12.450 -10.650 -29.760 1.00 81.50 332 LYS A CA 1
ATOM 2687 C C . LYS A 1 332 ? 12.062 -11.483 -30.991 1.0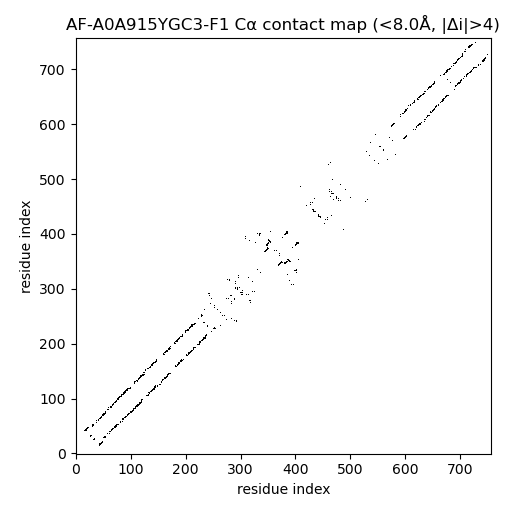0 81.50 332 LYS A C 1
ATOM 2689 O O . LYS A 1 332 ? 12.517 -12.616 -31.115 1.00 81.50 332 LYS A O 1
ATOM 2694 N N . ARG A 1 333 ? 11.216 -10.953 -31.878 1.00 80.12 333 ARG A N 1
ATOM 2695 C CA . ARG A 1 333 ? 10.719 -11.662 -33.071 1.00 80.12 333 ARG A CA 1
ATOM 2696 C C . ARG A 1 333 ? 11.596 -11.486 -34.301 1.00 80.12 333 ARG A C 1
ATOM 2698 O O . ARG A 1 333 ? 11.738 -12.432 -35.064 1.00 80.12 333 ARG A O 1
ATOM 2705 N N . LEU A 1 334 ? 12.124 -10.282 -34.506 1.00 71.94 334 LEU A N 1
ATOM 2706 C CA . LEU A 1 334 ? 12.877 -9.910 -35.708 1.00 71.94 334 LEU A CA 1
ATOM 2707 C C . LEU A 1 334 ? 14.396 -10.094 -35.562 1.00 71.94 334 LEU A C 1
ATOM 2709 O O . LEU A 1 334 ? 15.126 -9.906 -36.527 1.00 71.94 334 LEU A O 1
ATOM 2713 N N . GLY A 1 335 ? 14.868 -10.506 -34.384 1.00 66.88 335 GLY A N 1
ATOM 2714 C CA . GLY A 1 335 ? 16.270 -10.832 -34.141 1.00 66.88 335 GLY A CA 1
ATOM 2715 C C . GLY A 1 335 ? 16.964 -9.821 -33.234 1.00 66.88 335 GLY A C 1
ATOM 2716 O O . GLY A 1 335 ? 16.648 -8.630 -33.215 1.00 66.88 335 GLY A O 1
ATOM 2717 N N . VAL A 1 336 ? 17.912 -10.337 -32.454 1.00 71.44 336 VAL A N 1
ATOM 2718 C CA . VAL A 1 336 ? 18.743 -9.555 -31.536 1.00 71.44 336 VAL A CA 1
ATOM 2719 C C . VAL A 1 336 ? 19.833 -8.851 -32.340 1.00 71.44 336 VAL A C 1
ATOM 2721 O O . VAL A 1 336 ? 20.412 -9.445 -33.246 1.00 71.44 336 VAL A O 1
ATOM 2724 N N . PHE A 1 337 ? 20.112 -7.591 -32.012 1.00 79.25 337 PHE A N 1
ATOM 2725 C CA . PHE A 1 337 ? 21.211 -6.856 -32.624 1.00 79.25 337 PHE A CA 1
ATOM 2726 C C . PHE A 1 337 ? 22.559 -7.507 -32.286 1.00 79.25 337 PHE A C 1
ATOM 2728 O O . PHE A 1 337 ? 22.936 -7.576 -31.117 1.00 79.25 337 PHE A O 1
ATOM 2735 N N . ASP A 1 338 ? 23.283 -7.951 -33.315 1.00 77.44 338 ASP A N 1
ATOM 2736 C CA . ASP A 1 338 ? 24.660 -8.431 -33.208 1.00 77.44 338 ASP A CA 1
ATOM 2737 C C . ASP A 1 338 ? 25.628 -7.330 -33.685 1.00 77.44 338 ASP A C 1
ATOM 2739 O O . ASP A 1 338 ? 25.671 -7.025 -34.883 1.00 77.44 338 ASP A O 1
ATOM 2743 N N . PRO A 1 339 ? 26.426 -6.733 -32.780 1.00 74.69 339 PRO A N 1
ATOM 2744 C CA . PRO A 1 339 ? 27.400 -5.702 -33.130 1.00 74.69 339 PRO A CA 1
ATOM 2745 C C . PRO A 1 339 ? 28.442 -6.168 -34.154 1.00 74.69 339 PRO A C 1
ATOM 2747 O O . PRO A 1 339 ? 28.953 -5.348 -34.914 1.00 74.69 339 PRO A O 1
ATOM 2750 N N . THR A 1 340 ? 28.756 -7.467 -34.191 1.00 73.25 340 THR A N 1
ATOM 2751 C CA . THR A 1 340 ? 29.756 -8.036 -35.109 1.00 73.25 340 THR A CA 1
ATOM 2752 C C . THR A 1 340 ? 29.230 -8.204 -36.531 1.00 73.25 340 THR A C 1
ATOM 2754 O O . THR A 1 340 ? 30.019 -8.249 -37.470 1.00 73.25 340 THR A O 1
ATOM 2757 N N . ALA A 1 341 ? 27.905 -8.228 -36.706 1.00 72.69 341 ALA A N 1
ATOM 2758 C CA . ALA A 1 341 ? 27.241 -8.262 -38.007 1.00 72.69 341 ALA A CA 1
ATOM 2759 C C . ALA A 1 341 ? 26.961 -6.854 -38.571 1.00 72.69 341 ALA A C 1
ATOM 2761 O O . ALA A 1 341 ? 26.585 -6.709 -39.737 1.00 72.69 341 ALA A O 1
ATOM 2762 N N . PHE A 1 342 ? 27.153 -5.803 -37.767 1.00 81.44 342 PHE A N 1
ATOM 2763 C CA . PHE A 1 342 ? 26.953 -4.409 -38.162 1.00 81.44 342 PHE A CA 1
ATOM 2764 C C . PHE A 1 342 ? 28.250 -3.796 -38.709 1.00 81.44 342 PHE A C 1
ATOM 2766 O O . PHE A 1 342 ? 28.874 -2.930 -38.097 1.00 81.44 342 PHE A O 1
ATOM 2773 N N . VAL A 1 343 ? 28.665 -4.294 -39.875 1.00 74.19 343 VAL A N 1
ATOM 2774 C CA . VAL A 1 343 ? 29.964 -4.008 -40.508 1.00 74.19 343 VAL A CA 1
ATOM 2775 C C . VAL A 1 343 ? 29.847 -3.111 -41.745 1.00 74.19 343 VAL A C 1
ATOM 2777 O O . VAL A 1 343 ? 28.751 -2.741 -42.179 1.00 74.19 343 VAL A O 1
ATOM 2780 N N . GLU A 1 344 ? 31.002 -2.760 -42.310 1.00 72.12 344 GLU A N 1
ATOM 2781 C CA . GLU A 1 344 ? 31.157 -1.972 -43.533 1.00 72.12 344 GLU A CA 1
ATOM 2782 C C . GLU A 1 344 ? 30.203 -2.424 -44.657 1.00 72.12 344 GLU A C 1
ATOM 2784 O O . GLU A 1 344 ? 30.083 -3.609 -44.969 1.00 72.12 344 GLU A O 1
ATOM 2789 N N . GLY A 1 345 ? 29.496 -1.463 -45.263 1.00 71.44 345 GLY A N 1
ATOM 2790 C CA . GLY A 1 345 ? 28.523 -1.716 -46.332 1.00 71.44 345 GLY A CA 1
ATOM 2791 C C . GLY A 1 345 ? 27.075 -1.925 -45.870 1.00 71.44 345 GLY A C 1
ATOM 2792 O O . GLY A 1 345 ? 26.177 -1.942 -46.716 1.00 71.44 345 GLY A O 1
ATOM 2793 N N . CYS A 1 346 ? 26.813 -2.018 -44.560 1.00 82.56 346 CYS A N 1
ATOM 2794 C CA . CYS A 1 346 ? 25.449 -2.048 -44.024 1.00 82.56 346 CYS A CA 1
ATOM 2795 C C . CYS A 1 346 ? 24.710 -0.710 -44.212 1.00 82.56 346 CYS A C 1
ATOM 2797 O O . CYS A 1 346 ? 25.301 0.373 -44.140 1.00 82.56 346 CYS A O 1
ATOM 2799 N N . GLU A 1 347 ? 23.382 -0.777 -44.366 1.00 87.19 347 GLU A N 1
ATOM 2800 C CA . GLU A 1 347 ? 22.509 0.399 -44.309 1.00 87.19 347 GLU A CA 1
ATOM 2801 C C . GLU A 1 347 ? 21.592 0.364 -43.077 1.00 87.19 347 GLU A C 1
ATOM 2803 O O . GLU A 1 347 ? 20.837 -0.589 -42.862 1.00 87.19 347 GLU A O 1
ATOM 2808 N N . LEU A 1 348 ? 21.622 1.451 -42.299 1.00 86.12 348 LEU A N 1
ATOM 2809 C CA . LEU A 1 348 ? 20.756 1.690 -41.149 1.00 86.12 348 LEU A CA 1
ATOM 2810 C C . LEU A 1 348 ? 19.597 2.618 -41.535 1.00 86.12 348 LEU A C 1
ATOM 2812 O O . LEU A 1 348 ? 19.787 3.811 -41.804 1.00 86.12 348 LEU A O 1
ATOM 2816 N N . LEU A 1 349 ? 18.374 2.098 -41.496 1.00 86.25 349 LEU A N 1
ATOM 2817 C CA . LEU A 1 349 ? 17.153 2.883 -41.666 1.00 86.25 349 LEU A CA 1
ATOM 2818 C C . LEU A 1 349 ? 16.726 3.502 -40.331 1.00 86.25 349 LEU A C 1
ATOM 2820 O O . LEU A 1 349 ? 16.513 2.794 -39.353 1.00 86.25 349 LEU A O 1
ATOM 2824 N N . ILE A 1 350 ? 16.528 4.823 -40.280 1.00 84.62 350 ILE A N 1
ATOM 2825 C CA . ILE A 1 350 ? 16.057 5.499 -39.055 1.00 84.62 350 ILE A CA 1
ATOM 2826 C C . ILE A 1 350 ? 14.589 5.906 -39.179 1.00 84.62 350 ILE A C 1
ATOM 2828 O O . ILE A 1 350 ? 14.260 6.914 -39.825 1.00 84.62 350 ILE A O 1
ATOM 2832 N N . LEU A 1 351 ? 13.716 5.199 -38.459 1.00 79.50 351 LEU A N 1
ATOM 2833 C CA . LEU A 1 351 ? 12.287 5.496 -38.379 1.00 79.50 351 LEU A CA 1
ATOM 2834 C C . LEU A 1 351 ? 11.974 6.355 -37.147 1.00 79.50 351 LEU A C 1
ATOM 2836 O O . LEU A 1 351 ? 12.301 6.006 -36.021 1.00 79.50 351 LEU A O 1
ATOM 2840 N N . GLY A 1 352 ? 11.308 7.495 -37.351 1.00 76.88 352 GLY A N 1
ATOM 2841 C CA . GLY A 1 352 ? 10.962 8.422 -36.267 1.00 76.88 352 GLY A CA 1
ATOM 2842 C C . GLY A 1 352 ? 12.095 9.376 -35.856 1.00 76.88 352 GLY A C 1
ATOM 2843 O O . GLY A 1 352 ? 13.048 9.613 -36.608 1.00 76.88 352 GLY A O 1
ATOM 2844 N N . SER A 1 353 ? 11.935 9.989 -34.683 1.00 76.56 353 SER A N 1
ATOM 2845 C CA . SER A 1 353 ? 12.856 10.948 -34.065 1.00 76.56 353 SER A CA 1
ATOM 2846 C C . SER A 1 353 ? 13.750 10.268 -33.027 1.00 76.56 353 SER A C 1
ATOM 2848 O O . SER A 1 353 ? 13.231 9.690 -32.073 1.00 76.56 353 SER A O 1
ATOM 2850 N N . THR A 1 354 ? 15.063 10.388 -33.183 1.00 75.50 354 THR A N 1
ATOM 2851 C CA . THR A 1 354 ? 16.094 9.821 -32.300 1.00 75.50 354 THR A CA 1
ATOM 2852 C C . THR A 1 354 ? 16.586 10.836 -31.267 1.00 75.50 354 THR A C 1
ATOM 2854 O O . THR A 1 354 ? 16.388 12.042 -31.450 1.00 75.50 354 THR A O 1
ATOM 2857 N N . ILE A 1 355 ? 17.231 10.381 -30.187 1.00 69.00 355 ILE A N 1
ATOM 2858 C CA . ILE A 1 355 ? 17.849 11.273 -29.189 1.00 69.00 355 ILE A CA 1
ATOM 2859 C C . ILE A 1 355 ? 19.038 12.039 -29.793 1.00 69.00 355 ILE A C 1
ATOM 2861 O O . ILE A 1 355 ? 19.095 13.265 -29.673 1.00 69.00 355 ILE A O 1
ATOM 2865 N N . LYS A 1 356 ? 19.961 11.341 -30.474 1.00 72.69 356 LYS A N 1
ATOM 2866 C CA . LYS A 1 356 ? 21.027 11.969 -31.280 1.00 72.69 356 LYS A CA 1
ATOM 2867 C C . LYS A 1 356 ? 20.427 12.517 -32.577 1.00 72.69 356 LYS A C 1
ATOM 2869 O O . LYS A 1 356 ? 19.557 11.875 -33.174 1.00 72.69 356 LYS A O 1
ATOM 2874 N N . LYS A 1 357 ? 20.865 13.696 -33.040 1.00 75.94 357 LYS A N 1
ATOM 2875 C CA . LYS A 1 357 ? 20.373 14.234 -34.320 1.00 75.94 357 LYS A CA 1
ATOM 2876 C C . LYS A 1 357 ? 20.787 13.292 -35.448 1.00 75.94 357 LYS A C 1
ATOM 2878 O O . LYS A 1 357 ? 21.906 12.787 -35.463 1.00 75.94 357 LYS A O 1
ATOM 2883 N N . LYS A 1 358 ? 19.909 13.111 -36.441 1.00 78.88 358 LYS A N 1
ATOM 2884 C CA . LYS A 1 358 ? 20.206 12.272 -37.617 1.00 78.88 358 LYS A CA 1
ATOM 2885 C C . LYS A 1 358 ? 21.476 12.722 -38.351 1.00 78.88 358 LYS A C 1
ATOM 2887 O O . LYS A 1 358 ? 22.183 11.883 -38.891 1.00 78.88 358 LYS A O 1
ATOM 2892 N N . SER A 1 359 ? 21.779 14.025 -38.341 1.00 76.88 359 SER A N 1
ATOM 2893 C CA . SER A 1 359 ? 23.020 14.587 -38.892 1.00 76.88 359 SER A CA 1
ATOM 2894 C C . SER A 1 359 ? 24.271 14.045 -38.212 1.00 76.88 359 SER A C 1
ATOM 2896 O O . SER A 1 359 ? 25.266 13.795 -38.881 1.00 76.88 359 SER A O 1
ATOM 2898 N N . ASP A 1 360 ? 24.211 13.863 -36.897 1.00 76.38 360 ASP A N 1
ATOM 2899 C CA . ASP A 1 360 ? 25.365 13.508 -36.079 1.00 76.38 360 ASP A CA 1
ATOM 2900 C C . ASP A 1 360 ? 25.609 12.004 -36.190 1.00 76.38 360 ASP A C 1
ATOM 2902 O O . ASP A 1 360 ? 26.716 11.590 -36.512 1.00 76.38 360 ASP A O 1
ATOM 2906 N N . LEU A 1 361 ? 24.539 11.200 -36.105 1.00 79.19 361 LEU A N 1
ATOM 2907 C CA . LEU A 1 361 ? 24.595 9.761 -36.395 1.00 79.19 361 LEU A CA 1
ATOM 2908 C C . LEU A 1 361 ? 25.140 9.483 -37.799 1.00 79.19 361 LEU A C 1
ATOM 2910 O O . LEU A 1 361 ? 25.979 8.606 -37.968 1.00 79.19 361 LEU A O 1
ATOM 2914 N N . LYS A 1 362 ? 24.713 10.263 -38.802 1.00 81.31 362 LYS A N 1
ATOM 2915 C CA . LYS A 1 362 ? 25.208 10.132 -40.177 1.00 81.31 362 LYS A CA 1
ATOM 2916 C C . LYS A 1 362 ? 26.698 10.455 -40.295 1.00 81.31 362 LYS A C 1
ATOM 2918 O O . LYS A 1 362 ? 27.365 9.840 -41.114 1.00 81.31 362 LYS A O 1
ATOM 2923 N N . LYS A 1 363 ? 27.225 11.404 -39.513 1.00 76.56 363 LYS A N 1
ATOM 2924 C CA . LYS A 1 363 ? 28.664 11.710 -39.497 1.00 76.56 363 LYS A CA 1
ATOM 2925 C C . LYS A 1 363 ? 29.460 10.577 -38.858 1.00 76.56 363 LYS A C 1
ATOM 2927 O O . LYS A 1 363 ? 30.422 10.126 -39.462 1.00 76.56 363 LYS A O 1
ATOM 2932 N N . THR A 1 364 ? 29.038 10.104 -37.686 1.00 75.94 364 THR A N 1
ATOM 2933 C CA . THR A 1 364 ? 29.754 9.057 -36.945 1.00 75.94 364 THR A CA 1
ATOM 2934 C C . THR A 1 364 ? 29.739 7.723 -37.689 1.00 75.94 364 THR A C 1
ATOM 2936 O O . THR A 1 364 ? 30.789 7.132 -37.893 1.00 75.94 364 THR A O 1
ATOM 2939 N N . LEU A 1 365 ? 28.577 7.278 -38.174 1.00 80.81 365 LEU A N 1
ATOM 2940 C CA . LEU A 1 365 ? 28.461 6.003 -38.894 1.00 80.81 365 LEU A CA 1
ATOM 2941 C C . LEU A 1 365 ? 29.149 6.027 -40.265 1.00 80.81 365 LEU A C 1
ATOM 2943 O O . LEU A 1 365 ? 29.631 4.996 -40.720 1.00 80.81 365 LEU A O 1
ATOM 2947 N N . LYS A 1 366 ? 29.278 7.206 -40.893 1.00 79.00 366 LYS A N 1
ATOM 2948 C CA . LYS A 1 366 ? 30.050 7.358 -42.134 1.00 79.00 366 LYS A CA 1
ATOM 2949 C C . LYS A 1 366 ? 31.539 7.062 -41.932 1.00 79.00 366 LYS A C 1
ATOM 2951 O O . LYS A 1 366 ? 32.158 6.567 -42.862 1.00 79.00 366 LYS A O 1
ATOM 2956 N N . LEU A 1 367 ? 32.102 7.334 -40.751 1.00 73.81 367 LEU A N 1
ATOM 2957 C CA . LEU A 1 367 ? 33.497 6.986 -40.438 1.00 73.81 367 LEU A CA 1
ATOM 2958 C C . LEU A 1 367 ? 33.715 5.468 -40.350 1.00 73.81 367 LEU A C 1
ATOM 2960 O O . LEU A 1 367 ? 34.833 5.009 -40.531 1.00 73.81 367 LEU A O 1
ATOM 2964 N N . LEU A 1 368 ? 32.644 4.707 -40.114 1.00 74.75 368 LEU A N 1
ATOM 2965 C CA . LEU A 1 368 ? 32.630 3.244 -40.069 1.00 74.75 368 LEU A CA 1
ATOM 2966 C C . LEU A 1 368 ? 32.122 2.624 -41.386 1.00 74.75 368 LEU A C 1
ATOM 2968 O O . LEU A 1 368 ? 31.793 1.445 -41.421 1.00 74.75 368 LEU A O 1
ATOM 2972 N N . ASN A 1 369 ? 31.989 3.421 -42.457 1.00 79.38 369 ASN A N 1
ATOM 2973 C CA . ASN A 1 369 ? 31.417 3.013 -43.747 1.00 79.38 369 ASN A CA 1
ATOM 2974 C C . ASN A 1 369 ? 30.012 2.376 -43.659 1.00 79.38 369 ASN A C 1
ATOM 2976 O O . ASN A 1 369 ? 29.640 1.526 -44.471 1.00 79.38 369 ASN A O 1
ATOM 2980 N N . ILE A 1 370 ? 29.192 2.841 -42.710 1.00 84.94 370 ILE A N 1
ATOM 2981 C CA . ILE A 1 370 ? 27.787 2.446 -42.558 1.00 84.94 370 ILE A CA 1
ATOM 2982 C C . ILE A 1 370 ? 26.884 3.589 -43.031 1.00 84.94 370 ILE A C 1
ATOM 2984 O O . ILE A 1 370 ? 26.954 4.725 -42.545 1.00 84.94 370 ILE A O 1
ATOM 2988 N N . ALA A 1 371 ? 26.010 3.306 -43.997 1.00 84.12 371 ALA A N 1
ATOM 2989 C CA . ALA A 1 371 ? 25.139 4.316 -44.586 1.00 84.12 371 ALA A CA 1
ATOM 2990 C C . ALA A 1 371 ? 23.838 4.483 -43.785 1.00 84.12 371 ALA A C 1
ATOM 2992 O O . ALA A 1 371 ? 23.175 3.522 -43.411 1.00 84.12 371 ALA A O 1
ATOM 2993 N N . VAL A 1 372 ? 23.436 5.734 -43.547 1.00 84.75 372 VAL A N 1
ATOM 2994 C CA . VAL A 1 372 ? 22.165 6.064 -42.885 1.00 84.75 372 VAL A CA 1
ATOM 2995 C C . VAL A 1 372 ? 21.138 6.489 -43.929 1.00 84.75 372 VAL A C 1
ATOM 2997 O O . VAL A 1 372 ? 21.310 7.524 -44.586 1.00 84.75 372 VAL A O 1
ATOM 3000 N N . VAL A 1 373 ? 20.047 5.731 -44.039 1.00 83.56 373 VAL A N 1
ATOM 3001 C CA . VAL A 1 373 ? 18.984 5.940 -45.033 1.00 83.56 373 VAL A CA 1
ATOM 3002 C C . VAL A 1 373 ? 17.660 6.361 -44.390 1.00 83.56 373 VAL A C 1
ATOM 3004 O O . VAL A 1 373 ? 17.378 6.101 -43.218 1.00 83.56 373 VAL A O 1
ATOM 3007 N N . SER A 1 374 ? 16.837 7.079 -45.159 1.00 74.62 374 SER A N 1
ATOM 3008 C CA . SER A 1 374 ? 15.514 7.566 -44.734 1.00 74.62 374 SER A CA 1
ATOM 3009 C C . SER A 1 374 ? 14.346 6.768 -45.324 1.00 74.62 374 SER A C 1
ATOM 3011 O O . SER A 1 374 ? 13.216 6.914 -44.856 1.00 74.62 374 SER A O 1
ATOM 3013 N N . LYS A 1 375 ? 14.612 5.931 -46.331 1.00 77.94 375 LYS A N 1
ATOM 3014 C CA . LYS A 1 375 ? 13.670 5.003 -46.968 1.00 77.94 375 LYS A CA 1
ATOM 3015 C C . LYS A 1 375 ? 14.356 3.647 -47.128 1.00 77.94 375 LYS A C 1
ATOM 3017 O O . LYS A 1 375 ? 15.571 3.609 -47.296 1.00 77.94 375 LYS A O 1
ATOM 3022 N N . LYS A 1 376 ? 13.574 2.568 -47.064 1.00 76.19 376 LYS A N 1
ATOM 3023 C CA . LYS A 1 376 ? 14.065 1.197 -47.240 1.00 76.19 376 LYS A CA 1
ATOM 3024 C C . LYS A 1 376 ? 14.596 1.002 -48.665 1.00 76.19 376 LYS A C 1
ATOM 3026 O O . LYS A 1 376 ? 13.945 1.421 -49.622 1.00 76.19 376 LYS A O 1
ATOM 3031 N N . THR A 1 377 ? 15.746 0.355 -48.779 1.00 77.81 377 THR A N 1
ATOM 3032 C CA . THR A 1 377 ? 16.371 -0.104 -50.027 1.00 77.81 377 THR A CA 1
ATOM 3033 C C . THR A 1 377 ? 16.565 -1.626 -49.955 1.00 77.81 377 THR A C 1
ATOM 3035 O O . THR A 1 377 ? 16.303 -2.240 -48.920 1.00 77.81 377 THR A O 1
ATOM 3038 N N . THR A 1 378 ? 17.060 -2.247 -51.026 1.00 73.12 378 THR A N 1
ATOM 3039 C CA . THR A 1 378 ? 17.436 -3.673 -51.031 1.00 73.12 378 THR A CA 1
ATOM 3040 C C . THR A 1 378 ? 18.669 -3.991 -50.174 1.00 73.12 378 THR A C 1
ATOM 3042 O O . THR A 1 378 ? 18.909 -5.157 -49.889 1.00 73.12 378 THR A O 1
ATOM 3045 N N . LYS A 1 379 ? 19.439 -2.978 -49.745 1.00 74.38 379 LYS A N 1
ATOM 3046 C CA . LYS A 1 379 ? 20.634 -3.117 -48.889 1.00 74.38 379 LYS A CA 1
ATOM 3047 C C . LYS A 1 379 ? 20.369 -2.795 -47.415 1.00 74.38 379 LYS A C 1
ATOM 3049 O O . LYS A 1 379 ? 21.272 -2.896 -46.588 1.00 74.38 379 LYS A O 1
ATOM 3054 N N . THR A 1 380 ? 19.146 -2.382 -47.076 1.00 80.75 380 THR A N 1
ATOM 3055 C CA . THR A 1 380 ? 18.757 -2.099 -45.691 1.00 80.75 380 THR A CA 1
ATOM 3056 C C . THR A 1 380 ? 18.751 -3.388 -44.879 1.00 80.75 380 THR A C 1
ATOM 3058 O O . THR A 1 380 ? 17.876 -4.224 -45.074 1.00 80.75 380 THR A O 1
ATOM 3061 N N . SER A 1 381 ? 19.708 -3.517 -43.960 1.00 78.06 381 SER A N 1
ATOM 3062 C CA . SER A 1 381 ? 19.851 -4.673 -43.067 1.00 78.06 381 SER A CA 1
ATOM 3063 C C . SER A 1 381 ? 19.392 -4.375 -41.636 1.00 78.06 381 SER A C 1
ATOM 3065 O O . SER A 1 381 ? 18.915 -5.271 -40.942 1.00 78.06 381 SER A O 1
ATOM 3067 N N . HIS A 1 382 ? 19.475 -3.111 -41.201 1.00 84.88 382 HIS A N 1
ATOM 3068 C CA . HIS A 1 382 ? 19.199 -2.704 -39.822 1.00 84.88 382 HIS A CA 1
ATOM 3069 C C . HIS A 1 382 ? 18.199 -1.544 -39.751 1.00 84.88 382 HIS A C 1
ATOM 3071 O O . HIS A 1 382 ? 18.211 -0.638 -40.592 1.00 84.88 382 HIS A O 1
ATOM 3077 N N . VAL A 1 383 ? 17.357 -1.519 -38.714 1.00 85.38 383 VAL A N 1
ATOM 3078 C CA . VAL A 1 383 ? 16.394 -0.431 -38.475 1.00 85.38 383 VAL A CA 1
ATOM 3079 C C . VAL A 1 383 ? 16.469 0.092 -37.045 1.00 85.38 383 VAL A C 1
ATOM 3081 O O . VAL A 1 383 ? 16.318 -0.654 -36.085 1.00 85.38 383 VAL A O 1
ATOM 3084 N N . LEU A 1 384 ? 16.611 1.410 -36.906 1.00 83.81 384 LEU A N 1
ATOM 3085 C CA . LEU A 1 384 ? 16.548 2.123 -35.634 1.00 83.81 384 LEU A CA 1
ATOM 3086 C C . LEU A 1 384 ? 15.137 2.678 -35.383 1.00 83.81 384 LEU A C 1
ATOM 3088 O O . LEU A 1 384 ? 14.638 3.514 -36.148 1.00 83.81 384 LEU A O 1
ATOM 3092 N N . LEU A 1 385 ? 14.517 2.259 -34.274 1.00 76.69 385 LEU A N 1
ATOM 3093 C CA . LEU A 1 385 ? 13.155 2.654 -33.881 1.00 76.69 385 LEU A CA 1
ATOM 3094 C C . LEU A 1 385 ? 13.128 3.871 -32.934 1.00 76.69 385 LEU A C 1
ATOM 3096 O O . LEU A 1 385 ? 13.110 3.752 -31.705 1.00 76.69 385 LEU A O 1
ATOM 3100 N N . GLY A 1 386 ? 13.033 5.070 -33.508 1.00 72.31 386 GLY A N 1
ATOM 3101 C CA . GLY A 1 386 ? 12.878 6.345 -32.796 1.00 72.31 386 GLY A CA 1
ATOM 3102 C C . GLY A 1 386 ? 11.450 6.639 -32.299 1.00 72.31 386 GLY A C 1
ATOM 3103 O O . GLY A 1 386 ? 10.530 5.824 -32.403 1.00 72.31 386 GLY A O 1
ATOM 3104 N N . LYS A 1 387 ? 11.237 7.816 -31.691 1.00 70.62 387 LYS A N 1
ATOM 3105 C CA . LYS A 1 387 ? 9.902 8.279 -31.246 1.00 70.62 387 LYS A CA 1
ATOM 3106 C C . LYS A 1 387 ? 9.054 8.723 -32.451 1.00 70.62 387 LYS A C 1
ATOM 3108 O O . LYS A 1 387 ? 9.600 9.123 -33.471 1.00 70.62 387 LYS A O 1
ATOM 3113 N N . ASN A 1 388 ? 7.724 8.741 -32.324 1.00 69.81 388 ASN A N 1
ATOM 3114 C CA . ASN A 1 388 ? 6.807 9.278 -33.349 1.00 69.81 388 ASN A CA 1
ATOM 3115 C C . ASN A 1 388 ? 6.983 8.657 -34.752 1.00 69.81 388 ASN A C 1
ATOM 3117 O O . ASN A 1 388 ? 7.089 9.373 -35.752 1.00 69.81 388 ASN A O 1
ATOM 3121 N N . ILE A 1 389 ? 7.032 7.329 -34.830 1.00 72.19 389 ILE A N 1
ATOM 3122 C CA . ILE A 1 389 ? 7.096 6.612 -36.106 1.00 72.19 389 ILE A CA 1
ATOM 3123 C C . ILE A 1 389 ? 5.788 6.854 -36.867 1.00 72.19 389 ILE A C 1
ATOM 3125 O O . ILE A 1 389 ? 4.706 6.644 -36.329 1.00 72.19 389 ILE A O 1
ATOM 3129 N N . LYS A 1 390 ? 5.890 7.351 -38.105 1.00 64.19 390 LYS A N 1
ATOM 3130 C CA . LYS A 1 390 ? 4.728 7.642 -38.964 1.00 64.19 390 LYS A CA 1
ATOM 3131 C C . LYS A 1 390 ? 4.385 6.502 -39.923 1.00 64.19 390 LYS A C 1
ATOM 3133 O O . LYS A 1 390 ? 3.260 6.442 -40.393 1.00 64.19 390 LYS A O 1
ATOM 3138 N N . ASN A 1 391 ? 5.354 5.645 -40.237 1.00 65.88 391 ASN A N 1
ATOM 3139 C CA . ASN A 1 391 ? 5.182 4.528 -41.155 1.00 65.88 391 ASN A CA 1
ATOM 3140 C C . ASN A 1 391 ? 5.907 3.303 -40.590 1.00 65.88 391 ASN A C 1
ATOM 3142 O O . ASN A 1 391 ? 7.127 3.330 -40.428 1.00 65.88 391 ASN A O 1
ATOM 3146 N N . THR A 1 392 ? 5.140 2.267 -40.265 1.00 67.12 392 THR A N 1
ATOM 3147 C CA . THR A 1 392 ? 5.620 0.983 -39.742 1.00 67.12 392 THR A CA 1
ATOM 3148 C C . THR A 1 392 ? 5.630 -0.117 -40.804 1.00 67.12 392 THR A C 1
ATOM 3150 O O . THR A 1 392 ? 6.111 -1.207 -40.522 1.00 67.12 392 THR A O 1
ATOM 3153 N N . ALA A 1 393 ? 5.185 0.158 -42.038 1.00 66.00 393 ALA A N 1
ATOM 3154 C CA . ALA A 1 393 ? 5.113 -0.832 -43.119 1.00 66.00 393 ALA A CA 1
ATOM 3155 C C . ALA A 1 393 ? 6.486 -1.404 -43.508 1.00 66.00 393 ALA A C 1
ATOM 3157 O O . ALA A 1 393 ? 6.579 -2.496 -44.046 1.00 66.00 393 ALA A O 1
ATOM 3158 N N . ALA A 1 394 ? 7.570 -0.680 -43.217 1.00 63.69 394 ALA A N 1
ATOM 3159 C CA . ALA A 1 394 ? 8.924 -1.171 -43.445 1.00 63.69 394 ALA A CA 1
ATOM 3160 C C . ALA A 1 394 ? 9.346 -2.282 -42.462 1.00 63.69 394 ALA A C 1
ATOM 3162 O O . ALA A 1 394 ? 10.311 -2.974 -42.753 1.00 63.69 394 ALA A O 1
ATOM 3163 N N . LEU A 1 395 ? 8.654 -2.440 -41.326 1.00 66.81 395 LEU A N 1
ATOM 3164 C CA . LEU A 1 395 ? 9.025 -3.323 -40.208 1.00 66.81 395 LEU A CA 1
ATOM 3165 C C . LEU A 1 395 ? 8.304 -4.678 -40.219 1.00 66.81 395 LEU A C 1
ATOM 3167 O O . LEU A 1 395 ? 8.523 -5.491 -39.330 1.00 66.81 395 LEU A O 1
ATOM 3171 N N . THR A 1 396 ? 7.421 -4.925 -41.186 1.00 63.97 396 THR A N 1
ATOM 3172 C CA . THR A 1 396 ? 6.730 -6.216 -41.335 1.00 63.97 396 THR A CA 1
ATOM 3173 C C . THR A 1 396 ? 7.586 -7.275 -42.033 1.00 63.97 396 THR A C 1
ATOM 3175 O O . THR A 1 396 ? 7.120 -8.391 -42.237 1.00 63.97 396 THR A O 1
ATOM 3178 N N . ASP A 1 397 ? 8.819 -6.931 -42.406 1.00 63.00 397 ASP A N 1
ATOM 3179 C CA . ASP A 1 397 ? 9.771 -7.822 -43.059 1.00 63.00 397 ASP A CA 1
ATOM 3180 C C . ASP A 1 397 ? 10.665 -8.521 -42.026 1.00 63.00 397 ASP A C 1
ATOM 3182 O O . ASP A 1 397 ? 11.329 -7.862 -41.224 1.00 63.00 397 ASP A O 1
ATOM 3186 N N . ASN A 1 398 ? 10.702 -9.852 -42.079 1.00 61.81 398 ASN A N 1
ATOM 3187 C CA . ASN A 1 398 ? 11.474 -10.691 -41.164 1.00 61.81 398 ASN A CA 1
ATOM 3188 C C . ASN A 1 398 ? 12.994 -10.644 -41.413 1.00 61.81 398 ASN A C 1
ATOM 3190 O O . ASN A 1 398 ? 13.739 -11.241 -40.643 1.00 61.81 398 ASN A O 1
ATOM 3194 N N . GLN A 1 399 ? 13.466 -9.959 -42.461 1.00 68.06 399 GLN A N 1
ATOM 3195 C CA . GLN A 1 399 ? 14.898 -9.840 -42.779 1.00 68.06 399 GLN A CA 1
ATOM 3196 C C . GLN A 1 399 ? 15.605 -8.643 -42.114 1.00 68.06 399 GLN A C 1
ATOM 3198 O O . GLN A 1 399 ? 16.800 -8.449 -42.327 1.00 68.06 399 GLN A O 1
ATOM 3203 N N . LEU A 1 400 ? 14.894 -7.815 -41.341 1.00 75.25 400 LEU A N 1
ATOM 3204 C CA . LEU A 1 400 ? 15.446 -6.592 -40.748 1.00 75.25 400 LEU A CA 1
ATOM 3205 C C . LEU A 1 400 ? 15.786 -6.766 -39.267 1.00 75.25 400 LEU A C 1
ATOM 3207 O O . LEU A 1 400 ? 14.908 -7.069 -38.463 1.00 75.25 400 LEU A O 1
ATOM 3211 N N . VAL A 1 401 ? 17.025 -6.444 -38.890 1.00 79.56 401 VAL A N 1
ATOM 3212 C CA . VAL A 1 401 ? 17.463 -6.433 -37.487 1.00 79.56 401 VAL A CA 1
ATOM 3213 C C . VAL A 1 401 ? 17.072 -5.107 -36.834 1.00 79.56 401 VAL A C 1
ATOM 3215 O O . VAL A 1 401 ? 17.426 -4.025 -37.317 1.00 79.56 401 VAL A O 1
ATOM 3218 N N . ILE A 1 402 ? 16.338 -5.163 -35.720 1.00 79.00 402 ILE A N 1
ATOM 3219 C CA . ILE A 1 402 ? 16.004 -3.959 -34.951 1.00 79.00 402 ILE A CA 1
ATOM 3220 C C . ILE A 1 402 ? 17.173 -3.595 -34.051 1.00 79.00 402 ILE A C 1
ATOM 3222 O O . ILE A 1 402 ? 17.588 -4.382 -33.209 1.00 79.00 402 ILE A O 1
ATOM 3226 N N . VAL A 1 403 ? 17.620 -2.350 -34.174 1.00 79.50 403 VAL A N 1
ATOM 3227 C CA . VAL A 1 403 ? 18.625 -1.751 -33.299 1.00 79.50 403 VAL A CA 1
ATOM 3228 C C . VAL A 1 403 ? 17.927 -0.763 -32.377 1.00 79.50 403 VAL A C 1
ATOM 3230 O O . VAL A 1 403 ? 17.235 0.156 -32.833 1.00 79.50 403 VAL A O 1
ATOM 3233 N N . THR A 1 404 ? 18.085 -0.925 -31.070 1.00 75.88 404 THR A N 1
ATOM 3234 C CA . THR A 1 404 ? 17.645 0.082 -30.102 1.00 75.88 404 THR A CA 1
ATOM 3235 C C . THR A 1 404 ? 18.642 1.242 -30.041 1.00 75.88 404 THR A C 1
ATOM 3237 O O . THR A 1 404 ? 19.825 1.109 -30.350 1.00 75.88 404 THR A O 1
ATOM 3240 N N . GLU A 1 405 ? 18.187 2.420 -29.600 1.00 74.81 405 GLU A N 1
ATOM 3241 C CA . GLU A 1 405 ? 19.096 3.562 -29.406 1.00 74.81 405 GLU A CA 1
ATOM 3242 C C . GLU A 1 405 ? 20.190 3.277 -28.361 1.00 74.81 405 GLU A C 1
ATOM 3244 O O . GLU A 1 405 ? 21.240 3.915 -28.390 1.00 74.81 405 GLU A O 1
ATOM 3249 N N . THR A 1 406 ? 19.961 2.345 -27.435 1.00 71.56 406 THR A N 1
ATOM 3250 C CA . THR A 1 406 ? 20.953 1.940 -26.432 1.00 71.56 406 THR A CA 1
ATOM 3251 C C . THR A 1 406 ? 22.047 1.083 -27.063 1.00 71.56 406 THR A C 1
ATOM 3253 O O . THR A 1 406 ? 23.225 1.397 -26.912 1.00 71.56 406 THR A O 1
ATOM 3256 N N . GLU A 1 407 ? 21.659 0.059 -27.822 1.00 76.19 407 GLU A N 1
ATOM 3257 C CA . GLU A 1 407 ? 22.583 -0.853 -28.508 1.00 76.19 407 GLU A CA 1
ATOM 3258 C C . GLU A 1 407 ? 23.463 -0.123 -29.526 1.00 76.19 407 GLU A C 1
ATOM 3260 O O . GLU A 1 407 ? 24.681 -0.296 -29.525 1.00 76.19 407 GLU A O 1
ATOM 3265 N N . LEU A 1 408 ? 22.873 0.768 -30.334 1.00 81.00 408 LEU A N 1
ATOM 3266 C CA . LEU A 1 408 ? 23.631 1.550 -31.313 1.00 81.00 408 LEU A CA 1
ATOM 3267 C C . LEU A 1 408 ? 24.699 2.420 -30.644 1.00 81.00 408 LEU A C 1
ATOM 3269 O O . LEU A 1 408 ? 25.792 2.577 -31.175 1.00 81.00 408 LEU A O 1
ATOM 3273 N N . ASN A 1 409 ? 24.392 3.011 -29.489 1.00 75.19 409 ASN A N 1
ATOM 3274 C CA . ASN A 1 409 ? 25.372 3.836 -28.791 1.00 75.19 409 ASN A CA 1
ATOM 3275 C C . ASN A 1 409 ? 26.494 3.007 -28.180 1.00 75.19 409 ASN A C 1
ATOM 3277 O O . ASN A 1 409 ? 27.640 3.413 -28.299 1.00 75.19 409 ASN A O 1
ATOM 3281 N N . HIS A 1 410 ? 26.187 1.842 -27.610 1.00 72.25 410 HIS A N 1
ATOM 3282 C CA . HIS A 1 410 ? 27.219 0.943 -27.103 1.00 72.25 410 HIS A CA 1
ATOM 3283 C C . HIS A 1 410 ? 28.200 0.517 -28.209 1.00 72.25 410 HIS A C 1
ATOM 3285 O O . HIS A 1 410 ? 29.410 0.550 -28.003 1.00 72.25 410 HIS A O 1
ATOM 3291 N N . PHE A 1 411 ? 27.686 0.205 -29.403 1.00 79.00 411 PHE A N 1
ATOM 3292 C CA . PHE A 1 411 ? 28.511 -0.080 -30.580 1.00 79.00 411 PHE A CA 1
ATOM 3293 C C . PHE A 1 411 ? 29.414 1.103 -30.963 1.00 79.00 411 PHE A C 1
ATOM 3295 O O . PHE A 1 411 ? 30.614 0.935 -31.161 1.00 79.00 411 PHE A O 1
ATOM 3302 N N . LEU A 1 412 ? 28.854 2.315 -31.027 1.00 75.44 412 LEU A N 1
ATOM 3303 C CA . LEU A 1 412 ? 29.621 3.517 -31.367 1.00 75.44 412 LEU A CA 1
ATOM 3304 C C . LEU A 1 412 ? 30.705 3.842 -30.326 1.00 75.44 412 LEU A C 1
ATOM 3306 O O . LEU A 1 412 ? 31.784 4.289 -30.704 1.00 75.44 412 LEU A O 1
ATOM 3310 N N . ASP A 1 413 ? 30.433 3.601 -29.043 1.00 68.44 413 ASP A N 1
ATOM 3311 C CA . ASP A 1 413 ? 31.384 3.832 -27.951 1.00 68.44 413 ASP A CA 1
ATOM 3312 C C . ASP A 1 413 ? 32.538 2.812 -27.962 1.00 68.44 413 ASP A C 1
ATOM 3314 O O . ASP A 1 413 ? 33.643 3.126 -27.516 1.00 68.44 413 ASP A O 1
ATOM 3318 N N . ALA A 1 414 ? 32.300 1.596 -28.465 1.00 65.44 414 ALA A N 1
ATOM 3319 C CA . ALA A 1 414 ? 33.329 0.573 -28.658 1.00 65.44 414 ALA A CA 1
ATOM 3320 C C . ALA A 1 414 ? 34.216 0.844 -29.888 1.00 65.44 414 ALA A C 1
ATOM 3322 O O . ALA A 1 414 ? 35.364 0.410 -29.921 1.00 65.44 414 ALA A O 1
ATOM 3323 N N . ALA A 1 415 ? 33.699 1.574 -30.879 1.00 63.00 415 ALA A N 1
ATOM 3324 C CA . ALA A 1 415 ? 34.391 1.883 -32.131 1.00 63.00 415 ALA A CA 1
ATOM 3325 C C . ALA A 1 415 ? 35.205 3.199 -32.104 1.00 63.00 415 ALA A C 1
ATOM 3327 O O . ALA A 1 415 ? 35.790 3.577 -33.119 1.00 63.00 415 ALA A O 1
ATOM 3328 N N . ALA A 1 416 ? 35.229 3.930 -30.983 1.00 57.00 416 ALA A N 1
ATOM 3329 C CA . ALA A 1 416 ? 35.965 5.192 -30.860 1.00 57.00 416 ALA A CA 1
ATOM 3330 C C . ALA A 1 416 ? 37.487 4.962 -30.659 1.00 57.00 416 ALA A C 1
ATOM 3332 O O . ALA A 1 416 ? 37.859 4.071 -29.894 1.00 57.00 416 ALA A O 1
ATOM 3333 N N . PRO A 1 417 ? 38.379 5.747 -31.305 1.00 51.12 417 PRO A N 1
ATOM 3334 C CA . PRO A 1 417 ? 39.833 5.585 -31.182 1.00 51.12 417 PRO A CA 1
ATOM 3335 C C . PRO A 1 417 ? 40.357 5.889 -29.765 1.00 51.12 417 PRO A C 1
ATOM 3337 O O . PRO A 1 417 ? 39.781 6.704 -29.044 1.00 51.12 417 PRO A O 1
ATOM 3340 N N . ALA A 1 418 ? 41.466 5.236 -29.388 1.00 47.56 418 ALA A N 1
ATOM 3341 C CA . ALA A 1 418 ? 42.140 5.401 -28.097 1.00 47.56 418 ALA A CA 1
ATOM 3342 C C . ALA A 1 418 ? 42.712 6.823 -27.909 1.00 47.56 418 ALA A C 1
ATOM 3344 O O . ALA A 1 418 ? 43.161 7.458 -28.863 1.00 47.56 418 ALA A O 1
ATOM 3345 N N . TYR A 1 419 ? 42.655 7.321 -26.672 1.00 54.38 419 TYR A N 1
ATOM 3346 C CA . TYR A 1 419 ? 42.926 8.711 -26.292 1.00 54.38 419 TYR A CA 1
ATOM 3347 C C . TYR A 1 419 ? 44.399 9.129 -26.474 1.00 54.38 419 TYR A C 1
ATOM 3349 O O . TYR A 1 419 ? 45.306 8.371 -26.142 1.00 54.38 419 TYR A O 1
ATOM 3357 N N . LEU A 1 420 ? 44.624 10.365 -26.941 1.00 51.81 420 LEU A N 1
ATOM 3358 C CA . LEU A 1 420 ? 45.931 11.035 -27.014 1.00 51.81 420 LEU A CA 1
ATOM 3359 C C . LEU A 1 420 ? 46.267 11.654 -25.646 1.00 51.81 420 LEU A C 1
ATOM 3361 O O . LEU A 1 420 ? 46.120 12.857 -25.441 1.00 51.81 420 LEU A O 1
ATOM 3365 N N . LEU A 1 421 ? 46.683 10.829 -24.692 1.00 51.88 421 LEU A N 1
ATOM 3366 C CA . LEU A 1 421 ? 47.442 11.289 -23.530 1.00 51.88 421 LEU A CA 1
ATOM 3367 C C . LEU A 1 421 ? 48.740 10.483 -23.525 1.00 51.88 421 LEU A C 1
ATOM 3369 O O . LEU A 1 421 ? 48.719 9.286 -23.252 1.00 51.88 421 LEU A O 1
ATOM 3373 N N . GLU A 1 422 ? 49.844 11.119 -23.918 1.00 49.56 422 GLU A N 1
ATOM 3374 C CA . GLU A 1 422 ? 51.185 10.558 -23.733 1.00 49.56 422 GLU A CA 1
ATOM 3375 C C . GLU A 1 422 ? 51.419 10.312 -22.232 1.00 49.56 422 GLU A C 1
ATOM 3377 O O . GLU A 1 422 ? 50.916 11.061 -21.391 1.00 49.56 422 GLU A O 1
ATOM 3382 N N . GLU A 1 423 ? 52.155 9.246 -21.907 1.00 48.50 423 GLU A N 1
ATOM 3383 C CA . GLU A 1 423 ? 52.280 8.613 -20.580 1.00 48.50 423 GLU A CA 1
ATOM 3384 C C . GLU A 1 423 ? 52.701 9.541 -19.412 1.00 48.50 423 GLU A C 1
ATOM 3386 O O . GLU A 1 423 ? 52.636 9.122 -18.258 1.00 48.50 423 GLU A O 1
ATOM 3391 N N . GLU A 1 424 ? 53.084 10.799 -19.659 1.00 45.75 424 GLU A N 1
ATOM 3392 C CA . GLU A 1 424 ? 53.610 11.718 -18.636 1.00 45.75 424 GLU A CA 1
ATOM 3393 C C . GLU A 1 424 ? 52.566 12.613 -17.936 1.00 45.75 424 GLU A C 1
ATOM 3395 O O . GLU A 1 424 ? 52.797 13.020 -16.796 1.00 45.75 424 GLU A O 1
ATOM 3400 N N . ILE A 1 425 ? 51.395 12.897 -18.530 1.00 52.88 425 ILE A N 1
ATOM 3401 C CA . ILE A 1 425 ? 50.307 13.613 -17.825 1.00 52.88 425 ILE A CA 1
ATOM 3402 C C . ILE A 1 425 ? 49.220 12.606 -17.463 1.00 52.88 425 ILE A C 1
ATOM 3404 O O . ILE A 1 425 ? 48.227 12.440 -18.173 1.00 52.88 425 ILE A O 1
ATOM 3408 N N . GLY A 1 426 ? 49.411 11.925 -16.333 1.00 62.81 426 GLY A N 1
ATOM 3409 C CA . GLY A 1 426 ? 48.417 11.003 -15.794 1.00 62.81 426 GLY A CA 1
ATOM 3410 C C . GLY A 1 426 ? 47.043 11.668 -15.658 1.00 62.81 426 GLY A C 1
ATOM 3411 O O . GLY A 1 426 ? 46.926 12.835 -15.270 1.00 62.81 426 GLY A O 1
ATOM 3412 N N . THR A 1 427 ? 45.986 10.909 -15.943 1.00 68.31 427 THR A N 1
ATOM 3413 C CA . THR A 1 427 ? 44.573 11.295 -15.762 1.00 68.31 427 THR A CA 1
ATOM 3414 C C . THR A 1 427 ? 44.302 11.915 -14.386 1.00 68.31 427 THR A C 1
ATOM 3416 O O . THR A 1 427 ? 43.486 12.830 -14.275 1.00 68.31 427 THR A O 1
ATOM 3419 N N . GLU A 1 428 ? 45.050 11.494 -13.366 1.00 68.00 428 GLU A N 1
ATOM 3420 C CA . GLU A 1 428 ? 45.033 12.025 -12.001 1.00 68.00 428 GLU A CA 1
ATOM 3421 C C . GLU A 1 428 ? 45.383 13.524 -11.912 1.00 68.00 428 GLU A C 1
ATOM 3423 O O . GLU A 1 428 ? 44.767 14.266 -11.144 1.00 68.00 428 GLU A O 1
ATOM 3428 N N . HIS A 1 429 ? 46.321 14.021 -12.723 1.00 75.56 429 HIS A N 1
ATOM 3429 C CA . HIS A 1 429 ? 46.703 15.435 -12.696 1.00 75.56 429 HIS A CA 1
ATOM 3430 C C . HIS A 1 429 ? 45.572 16.328 -13.220 1.00 75.56 429 HIS A C 1
ATOM 3432 O O . HIS A 1 429 ? 45.171 17.292 -12.565 1.00 75.56 429 HIS A O 1
ATOM 3438 N N . ILE A 1 430 ? 44.989 15.956 -14.364 1.00 78.56 430 ILE A N 1
ATOM 3439 C CA . ILE A 1 430 ? 43.843 16.661 -14.958 1.00 78.56 430 ILE A CA 1
ATOM 3440 C C . ILE A 1 430 ? 42.645 16.611 -14.008 1.00 78.56 430 ILE A C 1
ATOM 3442 O O . ILE A 1 430 ? 41.933 17.600 -13.830 1.00 78.56 430 ILE A O 1
ATOM 3446 N N . GLN A 1 431 ? 42.429 15.470 -13.364 1.00 77.25 431 GLN A N 1
ATOM 3447 C CA . GLN A 1 431 ? 41.382 15.305 -12.371 1.00 77.25 431 GLN A CA 1
ATOM 3448 C C . GLN A 1 431 ? 41.546 16.251 -11.180 1.00 77.25 431 GLN A C 1
ATOM 3450 O O . GLN A 1 431 ? 40.580 16.904 -10.784 1.00 77.25 431 GLN A O 1
ATOM 3455 N N . ASN A 1 432 ? 42.757 16.355 -10.633 1.00 73.38 432 ASN A N 1
ATOM 3456 C CA . ASN A 1 432 ? 43.053 17.267 -9.535 1.00 73.38 432 ASN A CA 1
ATOM 3457 C C . ASN A 1 432 ? 42.808 18.719 -9.948 1.00 73.38 432 ASN A C 1
ATOM 3459 O O . ASN A 1 432 ? 42.167 19.449 -9.196 1.00 73.38 432 ASN A O 1
ATOM 3463 N N . MET A 1 433 ? 43.210 19.110 -11.162 1.00 79.75 433 MET A N 1
ATOM 3464 C CA . MET A 1 433 ? 42.933 20.442 -11.716 1.00 79.75 433 MET A CA 1
ATOM 3465 C C . MET A 1 433 ? 41.431 20.727 -11.869 1.00 79.75 433 MET A C 1
ATOM 3467 O O . MET A 1 433 ? 40.983 21.833 -11.581 1.00 79.75 433 MET A O 1
ATOM 3471 N N . LEU A 1 434 ? 40.635 19.737 -12.286 1.00 78.69 434 LEU A N 1
ATOM 3472 C CA . LEU A 1 434 ? 39.177 19.866 -12.394 1.00 78.69 434 LEU A CA 1
ATOM 3473 C C . LEU A 1 434 ? 38.476 19.991 -11.031 1.00 78.69 434 LEU A C 1
ATOM 3475 O O . LEU A 1 434 ? 37.377 20.541 -10.968 1.00 78.69 434 LEU A O 1
ATOM 3479 N N . LEU A 1 435 ? 39.070 19.461 -9.960 1.00 71.88 435 LEU A N 1
ATOM 3480 C CA . LEU A 1 435 ? 38.481 19.420 -8.617 1.00 71.88 435 LEU A CA 1
ATOM 3481 C C . LEU A 1 435 ? 38.974 20.540 -7.690 1.00 71.88 435 LEU A C 1
ATOM 3483 O O . LEU A 1 435 ? 38.570 20.570 -6.524 1.00 71.88 435 LEU A O 1
ATOM 3487 N N . THR A 1 436 ? 39.817 21.459 -8.168 1.00 70.88 436 THR A N 1
ATOM 3488 C CA . THR A 1 436 ? 40.271 22.588 -7.347 1.00 70.88 436 THR A CA 1
ATOM 3489 C C . THR A 1 436 ? 39.171 23.637 -7.145 1.00 70.88 436 THR A C 1
ATOM 3491 O O . THR A 1 436 ? 38.179 23.712 -7.870 1.00 70.88 436 THR A O 1
ATOM 3494 N N . LEU A 1 437 ? 39.378 24.502 -6.146 1.00 65.62 437 LEU A N 1
ATOM 3495 C CA . LEU A 1 437 ? 38.571 25.708 -5.920 1.00 65.62 437 LEU A CA 1
ATOM 3496 C C . LEU A 1 437 ? 38.927 26.858 -6.880 1.00 65.62 437 LEU A C 1
ATOM 3498 O O . LEU A 1 437 ? 38.283 27.906 -6.832 1.00 65.62 437 LEU A O 1
ATOM 3502 N N . ARG A 1 438 ? 39.969 26.704 -7.707 1.00 75.12 438 ARG A N 1
ATOM 3503 C CA . ARG A 1 438 ? 40.478 27.762 -8.584 1.00 75.12 438 ARG A CA 1
ATOM 3504 C C . ARG A 1 438 ? 39.953 27.551 -9.997 1.00 75.12 438 ARG A C 1
ATOM 3506 O O . ARG A 1 438 ? 40.383 26.646 -10.703 1.00 75.12 438 ARG A O 1
ATOM 3513 N N . ASP A 1 439 ? 39.072 28.445 -10.433 1.00 83.62 439 ASP A N 1
ATOM 3514 C CA . ASP A 1 439 ? 38.468 28.397 -11.771 1.00 83.62 439 ASP A CA 1
ATOM 3515 C C . ASP A 1 439 ? 39.497 28.377 -12.919 1.00 83.62 439 ASP A C 1
ATOM 3517 O O . ASP A 1 439 ? 39.220 27.824 -13.983 1.00 83.62 439 ASP A O 1
ATOM 3521 N N . GLU A 1 440 ? 40.678 28.969 -12.718 1.00 85.81 440 GLU A N 1
ATOM 3522 C CA . GLU A 1 440 ? 41.767 28.997 -13.702 1.00 85.81 440 GLU A CA 1
ATOM 3523 C C . GLU A 1 440 ? 42.295 27.591 -14.016 1.00 85.81 440 GLU A C 1
ATOM 3525 O O . GLU A 1 440 ? 42.392 27.227 -15.189 1.00 85.81 440 GLU A O 1
ATOM 3530 N N . ASP A 1 441 ? 42.531 26.768 -12.989 1.00 82.75 441 ASP A N 1
ATOM 3531 C CA . ASP A 1 441 ? 43.001 25.385 -13.151 1.00 82.75 441 ASP A CA 1
ATOM 3532 C C . ASP A 1 441 ? 41.953 24.535 -13.879 1.00 82.75 441 ASP A C 1
ATOM 3534 O O . ASP A 1 441 ? 42.269 23.776 -14.799 1.00 82.75 441 ASP A O 1
ATOM 3538 N N . VAL A 1 442 ? 40.679 24.713 -13.513 1.00 84.44 442 VAL A N 1
ATOM 3539 C CA . VAL A 1 442 ? 39.556 23.996 -14.125 1.00 84.44 442 VAL A CA 1
ATOM 3540 C C . VAL A 1 442 ? 39.452 24.337 -15.611 1.00 84.44 442 VAL A C 1
ATOM 3542 O O . VAL A 1 442 ? 39.245 23.452 -16.439 1.00 84.44 442 VAL A O 1
ATOM 3545 N N . LEU A 1 443 ? 39.612 25.609 -15.986 1.00 88.00 443 LEU A N 1
ATOM 3546 C CA . LEU A 1 443 ? 39.555 26.033 -17.387 1.00 88.00 443 LEU A CA 1
ATOM 3547 C C . LEU A 1 443 ? 40.720 25.483 -18.220 1.00 88.00 443 LEU A C 1
ATOM 3549 O O . LEU A 1 443 ? 40.495 25.093 -19.367 1.00 88.00 443 LEU A O 1
ATOM 3553 N N . VAL A 1 444 ? 41.930 25.415 -17.658 1.00 85.19 444 VAL A N 1
ATOM 3554 C CA . VAL A 1 444 ? 43.088 24.803 -18.331 1.00 85.19 444 VAL A CA 1
ATOM 3555 C C . VAL A 1 444 ? 42.842 23.310 -18.558 1.00 85.19 444 VAL A C 1
ATOM 3557 O O . VAL A 1 444 ? 42.997 22.827 -19.679 1.00 85.19 444 VAL A O 1
ATOM 3560 N N . ALA A 1 445 ? 42.353 22.594 -17.543 1.00 84.88 445 ALA A N 1
ATOM 3561 C CA . ALA A 1 445 ? 42.012 21.178 -17.664 1.00 84.88 445 ALA A CA 1
ATOM 3562 C C . ALA A 1 445 ? 40.936 20.910 -18.732 1.00 84.88 445 ALA A C 1
ATOM 3564 O O . ALA A 1 445 ? 41.028 19.946 -19.493 1.00 84.88 445 ALA A O 1
ATOM 3565 N N . LEU A 1 446 ? 39.928 21.781 -18.845 1.00 87.56 446 LEU A N 1
ATOM 3566 C CA . LEU A 1 446 ? 38.889 21.658 -19.873 1.00 87.56 446 LEU A CA 1
ATOM 3567 C C . LEU A 1 446 ? 39.417 21.882 -21.296 1.00 87.56 446 LEU A C 1
ATOM 3569 O O . LEU A 1 446 ? 38.915 21.246 -22.225 1.00 87.56 446 LEU A O 1
ATOM 3573 N N . GLU A 1 447 ? 40.407 22.756 -21.489 1.00 82.75 447 GLU A N 1
ATOM 3574 C CA . GLU A 1 447 ? 41.009 22.991 -22.808 1.00 82.75 447 GLU A CA 1
ATOM 3575 C C . GLU A 1 447 ? 41.946 21.842 -23.220 1.00 82.75 447 GLU A C 1
ATOM 3577 O O . GLU A 1 447 ? 41.945 21.440 -24.389 1.00 82.75 447 GLU A O 1
ATOM 3582 N N . LEU A 1 448 ? 42.652 21.242 -22.254 1.00 79.62 448 LEU A N 1
ATOM 3583 C CA . LEU A 1 448 ? 43.431 20.016 -22.456 1.00 79.62 448 LEU A CA 1
ATOM 3584 C C . LEU A 1 448 ? 42.527 18.853 -22.893 1.00 79.62 448 LEU A C 1
ATOM 3586 O O . LEU A 1 448 ? 42.775 18.234 -23.925 1.00 79.62 448 LEU A O 1
ATOM 3590 N N . LEU A 1 449 ? 41.409 18.624 -22.195 1.00 80.81 449 LEU A N 1
ATOM 3591 C CA . LEU A 1 449 ? 40.437 17.571 -22.538 1.00 80.81 449 LEU A CA 1
ATOM 3592 C C . LEU A 1 449 ? 39.721 17.805 -23.871 1.00 80.81 449 LEU A C 1
ATOM 3594 O O . LEU A 1 449 ? 39.326 16.868 -24.565 1.00 80.81 449 LEU A O 1
ATOM 3598 N N . LYS A 1 450 ? 39.532 19.067 -24.253 1.00 78.31 450 LYS A N 1
ATOM 3599 C CA . LYS A 1 450 ? 38.954 19.422 -25.550 1.00 78.31 450 LYS A CA 1
ATOM 3600 C C . LYS A 1 450 ? 39.896 19.100 -26.713 1.00 78.31 450 LYS A C 1
ATOM 3602 O O . LYS A 1 450 ? 39.402 18.804 -27.799 1.00 78.31 450 LYS A O 1
ATOM 3607 N N . SER A 1 451 ? 41.206 19.158 -26.484 1.00 68.94 451 SER A N 1
ATOM 3608 C CA . SER A 1 451 ? 42.231 18.954 -27.514 1.00 68.94 451 SER A CA 1
ATOM 3609 C C . SER A 1 451 ? 42.737 17.506 -27.569 1.00 68.94 451 SER A C 1
ATOM 3611 O O . SER A 1 451 ? 42.942 16.990 -28.663 1.00 68.94 451 SER A O 1
ATOM 3613 N N . GLY A 1 452 ? 42.880 16.835 -26.419 1.00 66.00 452 GLY A N 1
ATOM 3614 C CA . GLY A 1 452 ? 43.379 15.451 -26.300 1.00 66.00 452 GLY A CA 1
ATOM 3615 C C . GLY A 1 452 ? 42.295 14.366 -26.213 1.00 66.00 452 GLY A C 1
ATOM 3616 O O . GLY A 1 452 ? 42.597 13.174 -26.218 1.00 66.00 452 GLY A O 1
ATOM 3617 N N . GLY A 1 453 ? 41.020 14.761 -26.158 1.00 69.50 453 GLY A N 1
ATOM 3618 C CA . GLY A 1 453 ? 39.902 13.852 -25.915 1.00 69.50 453 GLY A CA 1
ATOM 3619 C C . GLY A 1 453 ? 39.618 13.669 -24.424 1.00 69.50 453 GLY A C 1
ATOM 3620 O O . GLY A 1 453 ? 40.337 14.168 -23.562 1.00 69.50 453 GLY A O 1
ATOM 3621 N N . VAL A 1 454 ? 38.512 12.985 -24.115 1.00 73.25 454 VAL A N 1
ATOM 3622 C CA . VAL A 1 454 ? 38.019 12.888 -22.739 1.00 73.25 454 VAL A CA 1
ATOM 3623 C C . VAL A 1 454 ? 38.037 11.445 -22.227 1.00 73.25 454 VAL A C 1
ATOM 3625 O O . VAL A 1 454 ? 37.127 10.687 -22.582 1.00 73.25 454 VAL A O 1
ATOM 3628 N N . PRO A 1 455 ? 39.020 11.073 -21.385 1.00 74.94 455 PRO A N 1
ATOM 3629 C CA . PRO A 1 455 ? 39.118 9.745 -20.788 1.00 74.94 455 PRO A CA 1
ATOM 3630 C C . PRO A 1 455 ? 37.835 9.338 -20.058 1.00 74.94 455 PRO A C 1
ATOM 3632 O O . PRO A 1 455 ? 37.148 10.179 -19.460 1.00 74.94 455 PRO A O 1
ATOM 3635 N N . LYS A 1 456 ? 37.502 8.043 -20.098 1.00 67.88 456 LYS A N 1
ATOM 3636 C CA . LYS A 1 456 ? 36.269 7.512 -19.489 1.00 67.88 456 LYS A CA 1
ATOM 3637 C C . LYS A 1 456 ? 36.254 7.734 -17.974 1.00 67.88 456 LYS A C 1
ATOM 3639 O O . LYS A 1 456 ? 35.194 8.016 -17.417 1.00 67.88 456 LYS A O 1
ATOM 3644 N N . GLU A 1 457 ? 37.419 7.691 -17.340 1.00 68.69 457 GLU A N 1
ATOM 3645 C CA . GLU A 1 457 ? 37.640 7.909 -15.909 1.00 68.69 457 GLU A CA 1
ATOM 3646 C C . GLU A 1 457 ? 37.214 9.327 -15.484 1.00 68.69 457 GLU A C 1
ATOM 3648 O O . GLU A 1 457 ? 36.617 9.518 -14.426 1.00 68.69 457 GLU A O 1
ATOM 3653 N N . LEU A 1 458 ? 37.409 10.326 -16.357 1.00 75.56 458 LEU A N 1
ATOM 3654 C CA . LEU A 1 458 ? 37.126 11.738 -16.071 1.00 75.56 458 LEU A CA 1
ATOM 3655 C C . LEU A 1 458 ? 35.680 12.166 -16.372 1.00 75.56 458 LEU A C 1
ATOM 3657 O O . LEU A 1 458 ? 35.296 13.295 -16.048 1.00 75.56 458 LEU A O 1
ATOM 3661 N N . MET A 1 459 ? 34.845 11.289 -16.949 1.00 74.81 459 MET A N 1
ATOM 3662 C CA . MET A 1 459 ? 33.418 11.569 -17.210 1.00 74.81 459 MET A CA 1
ATOM 3663 C C . MET A 1 459 ? 32.677 11.992 -15.941 1.00 74.81 459 MET A C 1
ATOM 3665 O O . MET A 1 459 ? 31.867 12.924 -15.947 1.00 74.81 459 MET A O 1
ATOM 3669 N N . THR A 1 460 ? 33.003 11.307 -14.852 1.00 69.62 460 THR A N 1
ATOM 3670 C CA . THR A 1 460 ? 32.566 11.566 -13.484 1.00 69.62 460 THR A CA 1
ATOM 3671 C C . THR A 1 460 ? 32.858 12.995 -13.065 1.00 69.62 460 THR A C 1
ATOM 3673 O O . THR A 1 460 ? 31.956 13.780 -12.757 1.00 69.62 460 THR A O 1
ATOM 3676 N N . THR A 1 461 ? 34.138 13.337 -13.115 1.00 73.50 461 THR A N 1
ATOM 3677 C CA . THR A 1 461 ? 34.681 14.615 -12.687 1.00 73.50 461 THR A CA 1
ATOM 3678 C C . THR A 1 461 ? 34.073 15.748 -13.502 1.00 73.50 461 THR A C 1
ATOM 3680 O O . THR A 1 461 ? 33.584 16.722 -12.936 1.00 73.50 461 THR A O 1
ATOM 3683 N N . LEU A 1 462 ? 33.954 15.592 -14.823 1.00 80.69 462 LEU A N 1
ATOM 3684 C CA . LEU A 1 462 ? 33.312 16.587 -15.685 1.00 80.69 462 LEU A CA 1
ATOM 3685 C C . LEU A 1 462 ? 31.824 16.782 -15.402 1.00 80.69 462 LEU A C 1
ATOM 3687 O O . LEU A 1 462 ? 31.340 17.919 -15.434 1.00 80.69 462 LEU A O 1
ATOM 3691 N N . PHE A 1 463 ? 31.085 15.702 -15.135 1.00 78.12 463 PHE A N 1
ATOM 3692 C CA . PHE A 1 463 ? 29.680 15.799 -14.741 1.00 78.12 463 PHE A CA 1
ATOM 3693 C C . PHE A 1 463 ? 29.532 16.598 -13.441 1.00 78.12 463 PHE A C 1
ATOM 3695 O O . PHE A 1 463 ? 28.626 17.431 -13.332 1.00 78.12 463 PHE A O 1
ATOM 3702 N N . PHE A 1 464 ? 30.442 16.401 -12.486 1.00 72.81 464 PHE A N 1
ATOM 3703 C CA . PHE A 1 464 ? 30.447 17.154 -11.236 1.00 72.81 464 PHE A CA 1
ATOM 3704 C C . PHE A 1 464 ? 30.814 18.616 -11.437 1.00 72.81 464 PHE A C 1
ATOM 3706 O O . PHE A 1 464 ? 30.034 19.481 -11.036 1.00 72.81 464 PHE A O 1
ATOM 3713 N N . VAL A 1 465 ? 31.899 18.913 -12.148 1.00 77.69 465 VAL A N 1
ATOM 3714 C CA . VAL A 1 465 ? 32.276 20.295 -12.473 1.00 77.69 465 VAL A CA 1
ATOM 3715 C C . VAL A 1 465 ? 31.120 21.023 -13.172 1.00 77.69 465 VAL A C 1
ATOM 3717 O O . VAL A 1 465 ? 30.810 22.164 -12.831 1.00 77.69 465 VAL A O 1
ATOM 3720 N N . HIS A 1 466 ? 30.388 20.353 -14.070 1.00 83.12 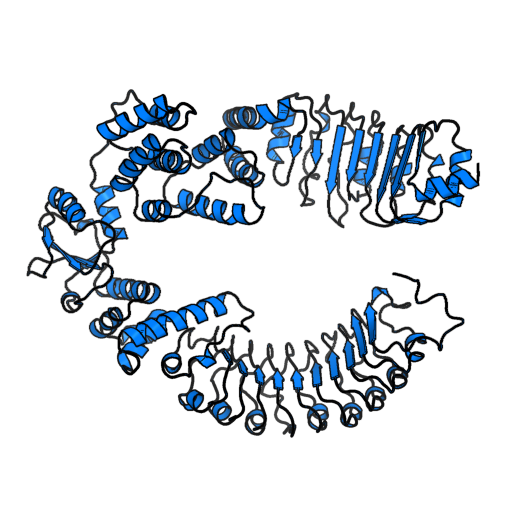466 HIS A N 1
ATOM 3721 C CA . HIS A 1 466 ? 29.199 20.923 -14.712 1.00 83.12 466 HIS A CA 1
ATOM 3722 C C . HIS A 1 466 ? 28.068 21.272 -13.729 1.00 83.12 466 HIS A C 1
ATOM 3724 O O . HIS A 1 466 ? 27.384 22.283 -13.906 1.00 83.12 466 HIS A O 1
ATOM 3730 N N . LYS A 1 467 ? 27.814 20.418 -12.730 1.00 74.00 467 LYS A N 1
ATOM 3731 C CA . LYS A 1 467 ? 26.700 20.587 -11.783 1.00 74.00 467 LYS A CA 1
ATOM 3732 C C . LYS A 1 467 ? 27.026 21.534 -10.629 1.00 74.00 467 LYS A C 1
ATOM 3734 O O . LYS A 1 467 ? 26.114 22.225 -10.170 1.00 74.00 467 LYS A O 1
ATOM 3739 N N . PHE A 1 468 ? 28.277 21.563 -10.176 1.00 68.00 468 PHE A N 1
ATOM 3740 C CA . PHE A 1 468 ? 28.691 22.273 -8.964 1.00 68.00 468 PHE A CA 1
ATOM 3741 C C . PHE A 1 468 ? 29.386 23.608 -9.232 1.00 68.00 468 PHE A C 1
ATOM 3743 O O . PHE A 1 468 ? 29.314 24.490 -8.378 1.00 68.00 468 PHE A O 1
ATOM 3750 N N . SER A 1 469 ? 29.968 23.823 -10.418 1.00 70.75 469 SER A N 1
ATOM 3751 C CA . SER A 1 469 ? 30.623 25.100 -10.713 1.00 70.75 469 SER A CA 1
ATOM 3752 C C . SER A 1 469 ? 29.630 26.270 -10.666 1.00 70.75 469 SER A C 1
ATOM 3754 O O . SER A 1 469 ? 28.519 26.226 -11.218 1.00 70.75 469 SER A O 1
ATOM 3756 N N . SER A 1 470 ? 30.033 27.345 -9.987 1.00 68.12 470 SER A N 1
ATOM 3757 C CA . SER A 1 470 ? 29.347 28.641 -9.981 1.00 68.12 470 SER A CA 1
ATOM 3758 C C . SER A 1 470 ? 29.488 29.367 -11.324 1.00 68.12 470 SER A C 1
ATOM 3760 O O . SER A 1 470 ? 28.596 30.136 -11.700 1.00 68.12 470 SER A O 1
ATOM 3762 N N . THR A 1 471 ? 30.545 29.052 -12.074 1.00 81.94 471 THR A N 1
ATOM 3763 C CA . THR A 1 471 ? 31.049 29.825 -13.208 1.00 81.94 471 THR A CA 1
ATOM 3764 C C . THR A 1 471 ? 30.448 29.383 -14.535 1.00 81.94 471 THR A C 1
ATOM 3766 O O . THR A 1 471 ? 30.625 28.265 -15.021 1.00 81.94 471 THR A O 1
ATOM 3769 N N . THR A 1 472 ? 29.748 30.310 -15.188 1.00 83.19 472 THR A N 1
ATOM 3770 C CA . THR A 1 472 ? 29.003 30.060 -16.433 1.00 83.19 472 THR A CA 1
ATOM 3771 C C . THR A 1 472 ? 29.887 29.567 -17.581 1.00 83.19 472 THR A C 1
ATOM 3773 O O . THR A 1 472 ? 29.445 28.734 -18.376 1.00 83.19 472 THR A O 1
ATOM 3776 N N . LYS A 1 473 ? 31.141 30.034 -17.661 1.00 86.50 473 LYS A N 1
ATOM 3777 C CA . LYS A 1 473 ? 32.123 29.606 -18.672 1.00 86.50 473 LYS A CA 1
ATOM 3778 C C . LYS A 1 473 ? 32.486 28.122 -18.521 1.00 86.50 473 LYS A C 1
ATOM 3780 O O . LYS A 1 473 ? 32.400 27.381 -19.500 1.00 86.50 473 LYS A O 1
ATOM 3785 N N . ILE A 1 474 ? 32.784 27.687 -17.296 1.00 85.94 474 ILE A N 1
ATOM 3786 C CA . ILE A 1 474 ? 33.089 26.292 -16.941 1.00 85.94 474 ILE A CA 1
ATOM 3787 C C . ILE A 1 474 ? 31.876 25.393 -17.212 1.00 85.94 474 ILE A C 1
ATOM 3789 O O . ILE A 1 474 ? 31.987 24.375 -17.898 1.00 85.94 474 ILE A O 1
ATOM 3793 N N . VAL A 1 475 ? 30.683 25.807 -16.772 1.00 82.75 475 VAL A N 1
ATOM 3794 C CA . VAL A 1 475 ? 29.424 25.073 -17.008 1.00 82.75 475 VAL A CA 1
ATOM 3795 C C . VAL A 1 475 ? 29.145 24.894 -18.505 1.00 82.75 475 VAL A C 1
ATOM 3797 O O . VAL A 1 475 ? 28.677 23.836 -18.933 1.00 82.75 475 VAL A O 1
ATOM 3800 N N . ARG A 1 476 ? 29.435 25.909 -19.329 1.00 83.88 476 ARG A N 1
ATOM 3801 C CA . ARG A 1 476 ? 29.250 25.846 -20.786 1.00 83.88 476 ARG A CA 1
ATOM 3802 C C . ARG A 1 476 ? 30.235 24.882 -21.449 1.00 83.88 476 ARG A C 1
ATOM 3804 O O . ARG A 1 476 ? 29.813 24.090 -22.289 1.00 83.88 476 ARG A O 1
ATOM 3811 N N . GLN A 1 477 ? 31.516 24.946 -21.096 1.00 84.88 477 GLN A N 1
ATOM 3812 C CA . GLN A 1 477 ? 32.548 24.086 -21.686 1.00 84.88 477 GLN A CA 1
ATOM 3813 C C . GLN A 1 477 ? 32.366 22.616 -21.284 1.00 84.88 477 GLN A C 1
ATOM 3815 O O . GLN A 1 477 ? 32.315 21.749 -22.156 1.00 84.88 477 GLN A O 1
ATOM 3820 N N . THR A 1 478 ? 32.130 22.340 -20.001 1.00 85.19 478 THR A N 1
ATOM 3821 C CA . THR A 1 478 ? 31.813 20.986 -19.507 1.00 85.19 478 THR A CA 1
ATOM 3822 C C . THR A 1 478 ? 30.566 20.402 -20.162 1.00 85.19 478 THR A C 1
ATOM 3824 O O . THR A 1 478 ? 30.570 19.244 -20.573 1.00 85.19 478 THR A O 1
ATOM 3827 N N . LYS A 1 479 ? 29.503 21.199 -20.346 1.00 82.69 479 LYS A N 1
ATOM 3828 C CA . LYS A 1 479 ? 28.287 20.749 -21.041 1.00 82.69 479 LYS A CA 1
ATOM 3829 C C . LYS A 1 479 ? 28.581 20.287 -22.463 1.00 82.69 479 LYS A C 1
ATOM 3831 O O . LYS A 1 479 ? 28.007 19.292 -22.900 1.00 82.69 479 LYS A O 1
ATOM 3836 N N . ASN A 1 480 ? 29.436 21.005 -23.186 1.00 78.62 480 ASN A N 1
ATOM 3837 C CA . ASN A 1 480 ? 29.803 20.641 -24.551 1.00 78.62 480 ASN A CA 1
ATOM 3838 C C . ASN A 1 480 ? 30.578 19.319 -24.575 1.00 78.62 480 ASN A C 1
ATOM 3840 O O . ASN A 1 480 ? 30.212 18.432 -25.343 1.00 78.62 480 ASN A O 1
ATOM 3844 N N . LEU A 1 481 ? 31.570 19.161 -23.693 1.00 77.62 481 LEU A N 1
ATOM 3845 C CA . LEU A 1 481 ? 32.345 17.922 -23.575 1.00 77.62 481 LEU A CA 1
ATOM 3846 C C . LEU A 1 481 ? 31.457 16.730 -23.191 1.00 77.62 481 LEU A C 1
ATOM 3848 O O . LEU A 1 481 ? 31.530 15.685 -23.832 1.00 77.62 481 LEU A O 1
ATOM 3852 N N . LEU A 1 482 ? 30.546 16.897 -22.231 1.00 76.44 482 LEU A N 1
ATOM 3853 C CA . LEU A 1 482 ? 29.600 15.847 -21.844 1.00 76.44 482 LEU A CA 1
ATOM 3854 C C . LEU A 1 482 ? 28.601 15.529 -22.962 1.00 76.44 482 LEU A C 1
ATOM 3856 O O . LEU A 1 482 ? 28.286 14.371 -23.188 1.00 76.44 482 LEU A O 1
ATOM 3860 N N . THR A 1 483 ? 28.114 16.525 -23.706 1.00 73.38 483 THR A N 1
ATOM 3861 C CA . THR A 1 483 ? 27.167 16.289 -24.817 1.00 73.38 483 THR A CA 1
ATOM 3862 C C . THR A 1 483 ? 27.778 15.445 -25.935 1.00 73.38 483 THR A C 1
ATOM 3864 O O . THR A 1 483 ? 27.053 14.714 -26.607 1.00 73.38 483 THR A O 1
ATOM 3867 N N . LEU A 1 484 ? 29.092 15.549 -26.128 1.00 68.69 484 LEU A N 1
ATOM 3868 C CA . LEU A 1 484 ? 29.818 14.819 -27.162 1.00 68.69 484 LEU A CA 1
ATOM 3869 C C . LEU A 1 484 ? 30.240 13.412 -26.718 1.00 68.69 484 LEU A C 1
ATOM 3871 O O . LEU A 1 484 ? 30.270 12.523 -27.562 1.00 68.69 484 LEU A O 1
ATOM 3875 N N . ASN A 1 485 ? 30.526 13.211 -25.426 1.00 70.06 485 ASN A N 1
ATOM 3876 C CA . ASN A 1 485 ? 31.211 12.005 -24.941 1.00 70.06 485 ASN A CA 1
ATOM 3877 C C . ASN A 1 485 ? 30.416 11.172 -23.915 1.00 70.06 485 ASN A C 1
ATOM 3879 O O . ASN A 1 485 ? 30.794 10.043 -23.628 1.00 70.06 485 ASN A O 1
ATOM 3883 N N . ALA A 1 486 ? 29.331 11.697 -23.337 1.00 65.00 486 ALA A N 1
ATOM 3884 C CA . ALA A 1 486 ? 28.578 10.996 -22.298 1.00 65.00 486 ALA A CA 1
ATOM 3885 C C . ALA A 1 486 ? 27.530 10.018 -22.854 1.00 65.00 486 ALA A C 1
ATOM 3887 O O . ALA A 1 486 ? 26.924 10.244 -23.905 1.00 65.00 486 ALA A O 1
ATOM 3888 N N . SER A 1 487 ? 27.220 8.982 -22.068 1.00 62.78 487 SER A N 1
ATOM 3889 C CA . SER A 1 487 ? 26.138 8.040 -22.368 1.00 62.78 487 SER A CA 1
ATOM 3890 C C . SER A 1 487 ? 24.762 8.724 -22.413 1.00 62.78 487 SER A C 1
ATOM 3892 O O . SER A 1 487 ? 24.508 9.739 -21.753 1.00 62.78 487 SER A O 1
ATOM 3894 N N . ASN A 1 488 ? 23.818 8.122 -23.149 1.00 56.16 488 ASN A N 1
ATOM 3895 C CA . ASN A 1 488 ? 22.427 8.592 -23.236 1.00 56.16 488 ASN A CA 1
ATOM 3896 C C . ASN A 1 488 ? 21.800 8.846 -21.861 1.00 56.16 488 ASN A C 1
ATOM 3898 O O . ASN A 1 488 ? 21.104 9.843 -21.657 1.00 56.16 488 ASN A O 1
ATOM 3902 N N . LYS A 1 489 ? 22.050 7.939 -20.916 1.00 58.38 489 LYS A N 1
ATOM 3903 C CA . LYS A 1 489 ? 21.473 8.008 -19.580 1.00 58.38 489 LYS A CA 1
ATOM 3904 C C . LYS A 1 489 ? 22.084 9.148 -18.764 1.00 58.38 489 LYS A C 1
ATOM 3906 O O . LYS A 1 489 ? 21.337 9.890 -18.127 1.00 58.38 489 LYS A O 1
ATOM 3911 N N . LEU A 1 490 ? 23.394 9.391 -18.879 1.00 63.28 490 LEU A N 1
ATOM 3912 C CA . LEU A 1 490 ? 24.048 10.544 -18.248 1.00 63.28 490 LEU A CA 1
ATOM 3913 C C . LEU A 1 490 ? 23.563 11.877 -18.852 1.00 63.28 490 LEU A C 1
ATOM 3915 O O . LEU A 1 490 ? 23.355 12.853 -18.128 1.00 63.28 490 LEU A O 1
ATOM 3919 N N . LEU A 1 491 ? 23.269 11.913 -20.157 1.00 68.56 491 LEU A N 1
ATOM 3920 C CA . LEU A 1 491 ? 22.678 13.077 -20.831 1.00 68.56 491 LEU A CA 1
ATOM 3921 C C . LEU A 1 491 ? 21.226 13.359 -20.424 1.00 68.56 491 LEU A C 1
ATOM 3923 O O . LEU A 1 491 ? 20.824 14.524 -20.335 1.00 68.56 491 LEU A O 1
ATOM 3927 N N . GLU A 1 492 ? 20.420 12.333 -20.154 1.00 66.94 492 GLU A N 1
ATOM 3928 C CA . GLU A 1 492 ? 19.089 12.522 -19.562 1.00 66.94 492 GLU A CA 1
ATOM 3929 C C . GLU A 1 492 ? 19.185 13.059 -18.132 1.00 66.94 492 GLU A C 1
ATOM 3931 O O . GLU A 1 492 ? 18.468 13.994 -17.763 1.00 66.94 492 GLU A O 1
ATOM 3936 N N . LYS A 1 493 ? 20.139 12.543 -17.355 1.00 64.56 493 LYS A N 1
ATOM 3937 C CA . LYS A 1 493 ? 20.445 13.000 -15.995 1.00 64.56 493 LYS A CA 1
ATOM 3938 C C . LYS A 1 493 ? 20.979 14.444 -15.985 1.00 64.56 493 LYS A C 1
ATOM 3940 O O . LYS A 1 493 ? 20.623 15.223 -15.100 1.00 64.56 493 LYS A O 1
ATOM 3945 N N . LEU A 1 494 ? 21.719 14.883 -17.006 1.00 69.44 494 LEU A N 1
ATOM 3946 C CA . LEU A 1 494 ? 22.111 16.291 -17.186 1.00 69.44 494 LEU A CA 1
ATOM 3947 C C . LEU A 1 494 ? 20.912 17.241 -17.321 1.00 69.44 494 LEU A C 1
ATOM 3949 O O . LEU A 1 494 ? 20.943 18.332 -16.748 1.00 69.44 494 LEU A O 1
ATOM 3953 N N . LYS A 1 495 ? 19.839 16.820 -18.008 1.00 66.94 495 LYS A N 1
ATOM 3954 C CA . LYS A 1 495 ? 18.603 17.610 -18.200 1.00 66.94 495 LYS A CA 1
ATOM 3955 C C . LYS A 1 495 ? 17.770 17.750 -16.926 1.00 66.94 495 LYS A C 1
ATOM 3957 O O . LYS A 1 495 ? 16.884 18.605 -16.877 1.00 66.94 495 LYS A O 1
ATOM 3962 N N . SER A 1 496 ? 18.037 16.937 -15.903 1.00 64.75 496 SER A N 1
ATOM 3963 C CA . SER A 1 496 ? 17.378 17.081 -14.610 1.00 64.75 496 SER A CA 1
ATOM 3964 C C . SER A 1 496 ? 17.727 18.443 -13.995 1.00 64.75 496 SER A C 1
ATOM 3966 O O . SER A 1 496 ? 18.898 18.826 -13.865 1.00 64.75 496 SER A O 1
ATOM 3968 N N . ARG A 1 497 ? 16.687 19.201 -13.621 1.00 54.31 497 ARG A N 1
ATOM 3969 C CA . ARG A 1 497 ? 16.812 20.441 -12.844 1.00 54.31 497 ARG A CA 1
ATOM 3970 C C . ARG A 1 497 ? 17.100 20.103 -11.386 1.00 54.31 497 ARG A C 1
ATOM 3972 O O . ARG A 1 497 ? 16.305 20.401 -10.504 1.00 54.31 497 ARG A O 1
ATOM 3979 N N . ILE A 1 498 ? 18.218 19.440 -11.135 1.00 53.47 498 ILE A N 1
ATOM 3980 C CA . ILE A 1 498 ? 18.721 19.317 -9.778 1.00 53.47 498 ILE A CA 1
ATOM 3981 C C . ILE A 1 498 ? 19.633 20.515 -9.550 1.00 53.47 498 ILE A C 1
ATOM 3983 O O . ILE A 1 498 ? 20.697 20.626 -10.157 1.00 53.47 498 ILE A O 1
ATOM 3987 N N . HIS A 1 499 ? 19.152 21.468 -8.759 1.00 50.09 499 HIS A N 1
ATOM 3988 C CA . HIS A 1 499 ? 19.950 22.579 -8.258 1.00 50.09 499 HIS A CA 1
ATOM 3989 C C . HIS A 1 499 ? 20.499 22.168 -6.895 1.00 50.09 499 HIS A C 1
ATOM 3991 O O . HIS A 1 499 ? 19.788 22.221 -5.899 1.00 50.09 499 HIS A O 1
ATOM 3997 N N . PHE A 1 500 ? 21.763 21.749 -6.862 1.00 50.50 500 PHE A N 1
ATOM 3998 C CA . PHE A 1 500 ? 22.465 21.409 -5.621 1.00 50.50 500 PHE A CA 1
ATOM 3999 C C . PHE A 1 500 ? 22.952 22.649 -4.845 1.00 50.50 500 PHE A C 1
ATOM 4001 O O . PHE A 1 500 ? 23.528 22.513 -3.779 1.00 50.50 500 PHE A O 1
ATOM 4008 N N . ARG A 1 501 ? 22.704 23.874 -5.341 1.00 44.19 501 ARG A N 1
ATOM 4009 C CA . ARG A 1 501 ? 23.170 25.127 -4.712 1.00 44.19 501 ARG A CA 1
ATOM 4010 C C . ARG A 1 501 ? 22.389 25.556 -3.456 1.00 44.19 501 ARG A C 1
ATOM 4012 O O . ARG A 1 501 ? 22.772 26.532 -2.832 1.00 44.19 501 ARG A O 1
ATOM 4019 N N . GLN A 1 502 ? 21.309 24.866 -3.082 1.00 44.59 502 GLN A N 1
ATOM 4020 C CA . GLN A 1 502 ? 20.521 25.169 -1.876 1.00 44.59 502 GLN A CA 1
ATOM 4021 C C . GLN A 1 502 ? 20.462 23.942 -0.959 1.00 44.59 502 GLN A C 1
ATOM 4023 O O . GLN A 1 502 ? 19.473 23.210 -0.945 1.00 44.59 502 GLN A O 1
ATOM 4028 N N . PHE A 1 503 ? 21.530 23.708 -0.196 1.00 46.53 503 PHE A N 1
ATOM 4029 C CA . PHE A 1 503 ? 21.605 22.631 0.801 1.00 46.53 503 PHE A CA 1
ATOM 4030 C C . PHE A 1 503 ? 20.999 22.995 2.169 1.00 46.53 503 PHE A C 1
ATOM 4032 O O . PHE A 1 503 ? 21.264 22.317 3.153 1.00 46.53 503 PHE A O 1
ATOM 4039 N N . GLU A 1 504 ? 20.132 24.006 2.245 1.00 40.00 504 GLU A N 1
ATOM 4040 C CA . GLU A 1 504 ? 19.545 24.436 3.526 1.00 40.00 504 GLU A CA 1
ATOM 4041 C C . GLU A 1 504 ? 18.155 23.858 3.848 1.00 40.00 504 GLU A C 1
ATOM 4043 O O . GLU A 1 504 ? 17.598 24.171 4.895 1.00 40.00 504 GLU A O 1
ATOM 4048 N N . LEU A 1 505 ? 17.545 22.993 3.022 1.00 36.59 505 LEU A N 1
ATOM 4049 C CA . LEU A 1 505 ? 16.143 22.593 3.256 1.00 36.59 505 LEU A CA 1
ATOM 4050 C C . LEU A 1 505 ? 15.863 21.079 3.179 1.00 36.59 505 LEU A C 1
ATOM 4052 O O . LEU A 1 505 ? 15.492 20.543 2.132 1.00 36.59 505 LEU A O 1
ATOM 4056 N N . GLY A 1 506 ? 15.887 20.438 4.357 1.00 43.12 506 GLY A N 1
ATOM 4057 C CA . GLY A 1 506 ? 14.998 19.332 4.748 1.00 43.12 506 GLY A CA 1
ATOM 4058 C C . GLY A 1 506 ? 15.513 17.888 4.594 1.00 43.12 506 GLY A C 1
ATOM 4059 O O . GLY A 1 506 ? 15.808 17.421 3.494 1.00 43.12 506 GLY A O 1
ATOM 4060 N N . TYR A 1 507 ? 15.451 17.128 5.699 1.00 39.50 507 TYR A N 1
ATOM 4061 C CA . TYR A 1 507 ? 15.802 15.699 5.838 1.00 39.50 507 TYR A CA 1
ATOM 4062 C C . TYR A 1 507 ? 15.215 14.754 4.765 1.00 39.50 507 TYR A C 1
ATOM 4064 O O . TYR A 1 507 ? 15.808 13.719 4.459 1.00 39.50 507 TYR A O 1
ATOM 4072 N N . PHE A 1 508 ? 14.062 15.069 4.169 1.00 34.62 508 PHE A N 1
ATOM 4073 C CA . PHE A 1 508 ? 13.401 14.187 3.194 1.00 34.62 508 PHE A CA 1
ATOM 4074 C C . PHE A 1 508 ? 13.927 14.319 1.756 1.00 34.62 508 PHE A C 1
ATOM 4076 O O . PHE A 1 508 ? 13.868 13.347 1.005 1.00 34.62 508 PHE A O 1
ATOM 4083 N N . LYS A 1 509 ? 14.487 15.471 1.359 1.00 41.84 509 LYS A N 1
ATOM 4084 C CA . LYS A 1 509 ? 14.962 15.679 -0.024 1.00 41.84 509 LYS A CA 1
ATOM 4085 C C . LYS A 1 509 ? 16.317 15.018 -0.293 1.00 41.84 509 LYS A C 1
ATOM 4087 O O . LYS A 1 509 ? 16.555 14.584 -1.413 1.00 41.84 509 LYS A O 1
ATOM 4092 N N . ALA A 1 510 ? 17.159 14.859 0.730 1.00 45.59 510 ALA A N 1
ATOM 4093 C CA . ALA A 1 510 ? 18.488 14.252 0.609 1.00 45.59 510 ALA A CA 1
ATOM 4094 C C . ALA A 1 510 ? 18.469 12.771 0.165 1.00 45.59 510 ALA A C 1
ATOM 4096 O O . ALA A 1 510 ? 19.397 12.317 -0.492 1.00 45.59 510 ALA A O 1
ATOM 4097 N N . TRP A 1 511 ? 17.406 12.018 0.480 1.00 43.66 511 TRP A N 1
ATOM 4098 C CA . TRP A 1 511 ? 17.320 10.579 0.176 1.00 43.66 511 TRP A CA 1
ATOM 4099 C C . TRP A 1 511 ? 17.170 10.304 -1.328 1.00 43.66 511 TRP A C 1
ATOM 4101 O O . TRP A 1 511 ? 17.882 9.478 -1.882 1.00 43.66 511 TRP A O 1
ATOM 4111 N N . HIS A 1 512 ? 16.328 11.084 -2.017 1.00 48.44 512 HIS A N 1
ATOM 4112 C CA . HIS A 1 512 ? 16.148 10.955 -3.469 1.00 48.44 512 HIS A CA 1
ATOM 4113 C C . HIS A 1 512 ? 17.419 11.306 -4.251 1.00 48.44 512 HIS A C 1
ATOM 4115 O O . HIS A 1 512 ? 17.585 10.848 -5.376 1.00 48.44 512 HIS A O 1
ATOM 4121 N N . TYR A 1 513 ? 18.315 12.112 -3.671 1.00 52.88 513 TYR A N 1
ATOM 4122 C CA . TYR A 1 513 ? 19.596 12.438 -4.289 1.00 52.88 513 TYR A CA 1
ATOM 4123 C C . TYR A 1 513 ? 20.640 11.349 -4.077 1.00 52.88 513 TYR A C 1
ATOM 4125 O O . TYR A 1 513 ? 21.377 11.068 -5.011 1.00 52.88 513 TYR A O 1
ATOM 4133 N N . ILE A 1 514 ? 20.669 10.704 -2.908 1.00 51.16 514 ILE A N 1
ATOM 4134 C CA . ILE A 1 514 ? 21.535 9.546 -2.642 1.00 51.16 514 ILE A CA 1
ATOM 4135 C C . ILE A 1 514 ? 21.186 8.393 -3.582 1.00 51.16 514 ILE A C 1
ATOM 4137 O O . ILE A 1 514 ? 22.079 7.860 -4.231 1.00 51.16 514 ILE A O 1
ATOM 4141 N N . ASP A 1 515 ? 19.900 8.084 -3.747 1.00 52.50 515 ASP A N 1
ATOM 4142 C CA . ASP A 1 515 ? 19.454 7.078 -4.717 1.00 52.50 515 ASP A CA 1
ATOM 4143 C C . ASP A 1 515 ? 19.792 7.499 -6.153 1.00 52.50 515 ASP A C 1
ATOM 4145 O O . ASP A 1 515 ? 20.273 6.699 -6.943 1.00 52.50 515 ASP A O 1
ATOM 4149 N N . TYR A 1 516 ? 19.633 8.785 -6.485 1.00 55.88 516 TYR A N 1
ATOM 4150 C CA . TYR A 1 516 ? 20.005 9.325 -7.793 1.00 55.88 516 TYR A CA 1
ATOM 4151 C C . TYR A 1 516 ? 21.516 9.258 -8.075 1.00 55.88 516 TYR A C 1
ATOM 4153 O O . TYR A 1 516 ? 21.905 9.055 -9.224 1.00 55.88 516 TYR A O 1
ATOM 4161 N N . ILE A 1 517 ? 22.356 9.443 -7.053 1.00 54.34 517 ILE A N 1
ATOM 4162 C CA . ILE A 1 517 ? 23.818 9.337 -7.126 1.00 54.34 517 ILE A CA 1
ATOM 4163 C C . ILE A 1 517 ? 24.233 7.869 -7.205 1.00 54.34 517 ILE A C 1
ATOM 4165 O O . ILE A 1 517 ? 25.049 7.533 -8.052 1.00 54.34 517 ILE A O 1
ATOM 4169 N N . ASN A 1 518 ? 23.638 6.989 -6.398 1.00 55.62 518 ASN A N 1
ATOM 4170 C CA . ASN A 1 518 ? 23.864 5.546 -6.465 1.00 55.62 518 ASN A CA 1
ATOM 4171 C C . ASN A 1 518 ? 23.466 4.983 -7.835 1.00 55.62 518 ASN A C 1
ATOM 4173 O O . ASN A 1 518 ? 24.234 4.220 -8.412 1.00 55.62 518 ASN A O 1
ATOM 4177 N N . ASP A 1 519 ? 22.339 5.430 -8.394 1.00 56.75 519 ASP A N 1
ATOM 4178 C CA . ASP A 1 519 ? 21.905 5.125 -9.762 1.00 56.75 519 ASP A CA 1
ATOM 4179 C C . ASP A 1 519 ? 22.914 5.591 -10.820 1.00 56.75 519 ASP A C 1
ATOM 4181 O O . ASP A 1 519 ? 23.074 4.939 -11.846 1.00 56.75 519 ASP A O 1
ATOM 4185 N N . ILE A 1 520 ? 23.562 6.743 -10.612 1.00 54.28 520 ILE A N 1
ATOM 4186 C CA . ILE A 1 520 ? 24.598 7.248 -11.522 1.00 54.28 520 ILE A CA 1
ATOM 4187 C C . ILE A 1 520 ? 25.871 6.403 -11.366 1.00 54.28 520 ILE A C 1
ATOM 4189 O O . ILE A 1 520 ? 26.377 5.883 -12.357 1.00 54.28 520 ILE A O 1
ATOM 4193 N N . CYS A 1 521 ? 26.340 6.194 -10.131 1.00 54.19 521 CYS A N 1
ATOM 4194 C CA . CYS A 1 521 ? 27.545 5.434 -9.778 1.00 54.19 521 CYS A CA 1
ATOM 4195 C C . CYS A 1 521 ? 27.469 3.927 -10.043 1.00 54.19 521 CYS A C 1
ATOM 4197 O O . CYS A 1 521 ? 28.507 3.272 -10.017 1.00 54.19 521 CYS A O 1
ATOM 4199 N N . ALA A 1 522 ? 26.282 3.365 -10.264 1.00 54.97 522 ALA A N 1
ATOM 4200 C CA . ALA A 1 522 ? 26.106 1.950 -10.579 1.00 54.97 522 ALA A CA 1
ATOM 4201 C C . ALA A 1 522 ? 26.334 1.614 -12.066 1.00 54.97 522 ALA A C 1
ATOM 4203 O O . ALA A 1 522 ? 26.481 0.440 -12.390 1.00 54.97 522 ALA A O 1
ATOM 4204 N N . GLU A 1 523 ? 26.345 2.601 -12.971 1.00 54.84 523 GLU A N 1
ATOM 4205 C CA . GLU A 1 523 ? 26.247 2.336 -14.422 1.00 54.84 523 GLU A CA 1
ATOM 4206 C C . GLU A 1 523 ? 27.452 2.751 -15.259 1.00 54.84 523 GLU A C 1
ATOM 4208 O O . GLU A 1 523 ? 27.669 2.216 -16.343 1.00 54.84 523 GLU A O 1
ATOM 4213 N N . THR A 1 524 ? 28.258 3.679 -14.762 1.00 47.00 524 THR A N 1
ATOM 4214 C CA . THR A 1 524 ? 29.630 3.877 -15.232 1.00 47.00 524 THR A CA 1
ATOM 4215 C C . THR A 1 524 ? 30.541 3.537 -14.066 1.00 47.00 524 THR A C 1
ATOM 4217 O O . THR A 1 524 ? 30.131 3.726 -12.922 1.00 47.00 524 THR A O 1
ATOM 4220 N N . ALA A 1 525 ? 31.755 3.047 -14.322 1.00 46.00 525 ALA A N 1
ATOM 4221 C CA . ALA A 1 525 ? 32.815 2.941 -13.319 1.00 46.00 525 ALA A CA 1
ATOM 4222 C C . ALA A 1 525 ? 33.218 4.351 -12.826 1.00 46.00 525 ALA A C 1
ATOM 4224 O O . ALA A 1 525 ? 34.305 4.848 -13.085 1.00 46.00 525 ALA A O 1
ATOM 4225 N N . LEU A 1 526 ? 32.278 5.038 -12.178 1.00 49.94 526 LEU A N 1
ATOM 4226 C CA . LEU A 1 526 ? 32.440 6.283 -11.461 1.00 49.94 526 LEU A CA 1
ATOM 4227 C C . LEU A 1 526 ? 33.141 5.921 -10.166 1.00 49.94 526 LEU A C 1
ATOM 4229 O O . LEU A 1 526 ? 32.594 5.170 -9.351 1.00 49.94 526 LEU A O 1
ATOM 4233 N N . ASN A 1 527 ? 34.331 6.467 -9.959 1.00 55.31 527 ASN A N 1
ATOM 4234 C CA . ASN A 1 527 ? 35.027 6.286 -8.706 1.00 55.31 527 ASN A CA 1
ATOM 4235 C C . ASN A 1 527 ? 34.241 6.996 -7.592 1.00 55.31 527 ASN A C 1
ATOM 4237 O O . ASN A 1 527 ? 34.267 8.220 -7.447 1.00 55.31 527 ASN A O 1
ATOM 4241 N N . LYS A 1 528 ? 33.504 6.211 -6.798 1.00 53.97 528 LYS A N 1
ATOM 4242 C CA . LYS A 1 528 ? 32.690 6.695 -5.673 1.00 53.97 528 LYS A CA 1
ATOM 4243 C C . LYS A 1 528 ? 33.517 7.522 -4.682 1.00 53.97 528 LYS A C 1
ATOM 4245 O O . LYS A 1 528 ? 32.966 8.424 -4.054 1.00 53.97 528 LYS A O 1
ATOM 4250 N N . MET A 1 529 ? 34.828 7.274 -4.585 1.00 55.28 529 MET A N 1
ATOM 4251 C CA . MET A 1 529 ? 35.731 8.029 -3.714 1.00 55.28 529 MET A CA 1
ATOM 4252 C C . MET A 1 529 ? 35.940 9.473 -4.173 1.00 55.28 529 MET A C 1
ATOM 4254 O O . MET A 1 529 ? 36.108 10.350 -3.333 1.00 55.28 529 MET A O 1
ATOM 4258 N N . GLU A 1 530 ? 35.888 9.762 -5.471 1.00 55.94 530 GLU A N 1
ATOM 4259 C CA . GLU A 1 530 ? 36.088 11.123 -5.995 1.00 55.94 530 GLU A CA 1
ATOM 4260 C C . GLU A 1 530 ? 34.910 12.033 -5.670 1.00 55.94 530 GLU A C 1
ATOM 4262 O O . GLU A 1 530 ? 35.085 13.178 -5.254 1.00 55.94 530 GLU A O 1
ATOM 4267 N N . PHE A 1 531 ? 33.697 11.492 -5.787 1.00 56.47 531 PHE A N 1
ATOM 4268 C CA . PHE A 1 531 ? 32.479 12.173 -5.363 1.00 56.47 531 PHE A CA 1
ATOM 4269 C C . PHE A 1 531 ? 32.517 12.503 -3.869 1.00 56.47 531 PHE A C 1
ATOM 4271 O O . PHE A 1 531 ? 32.222 13.624 -3.459 1.00 56.47 531 PHE A O 1
ATOM 4278 N N . LEU A 1 532 ? 32.922 11.524 -3.062 1.00 55.41 532 LEU A N 1
ATOM 4279 C CA . LEU A 1 532 ? 33.051 11.655 -1.618 1.00 55.41 532 LEU A CA 1
ATOM 4280 C C . LEU A 1 532 ? 34.106 12.702 -1.220 1.00 55.41 532 LEU A C 1
ATOM 4282 O O . LEU A 1 532 ? 33.831 13.522 -0.344 1.00 55.41 532 LEU A O 1
ATOM 4286 N N . ARG A 1 533 ? 35.260 12.742 -1.906 1.00 57.72 533 ARG A N 1
ATOM 4287 C CA . ARG A 1 533 ? 36.281 13.795 -1.732 1.00 57.72 533 ARG A CA 1
ATOM 4288 C C . ARG A 1 533 ? 35.729 15.180 -2.077 1.00 57.72 533 ARG A C 1
ATOM 4290 O O . ARG A 1 533 ? 35.951 16.121 -1.323 1.00 57.72 533 ARG A O 1
ATOM 4297 N N . HIS A 1 534 ? 34.967 15.313 -3.163 1.00 55.75 534 HIS A N 1
ATOM 4298 C CA . HIS A 1 534 ? 34.368 16.595 -3.543 1.00 55.75 534 HIS A CA 1
ATOM 4299 C C . HIS A 1 534 ? 33.283 17.039 -2.545 1.00 55.75 534 HIS A C 1
ATOM 4301 O O . HIS A 1 534 ? 33.293 18.182 -2.100 1.00 55.75 534 HIS A O 1
ATOM 4307 N N . CYS A 1 535 ? 32.392 16.147 -2.098 1.00 53.28 535 CYS A N 1
ATOM 4308 C CA . CYS A 1 535 ? 31.410 16.472 -1.056 1.00 53.28 535 CYS A CA 1
ATOM 4309 C C . CYS A 1 535 ? 32.062 16.924 0.262 1.00 53.28 535 CYS A C 1
ATOM 4311 O O . CYS A 1 535 ? 31.530 17.832 0.898 1.00 53.28 535 CYS A O 1
ATOM 4313 N N . ALA A 1 536 ? 33.215 16.353 0.632 1.00 53.25 536 ALA A N 1
ATOM 4314 C CA . ALA A 1 536 ? 33.960 16.725 1.838 1.00 53.25 536 ALA A CA 1
ATOM 4315 C C . ALA A 1 536 ? 34.500 18.168 1.812 1.00 53.25 536 ALA A C 1
ATOM 4317 O O . ALA A 1 536 ? 34.616 18.803 2.858 1.00 53.25 536 ALA A O 1
ATOM 4318 N N . VAL A 1 537 ? 34.805 18.717 0.630 1.00 51.91 537 VAL A N 1
ATOM 4319 C CA . VAL A 1 537 ? 35.310 20.097 0.502 1.00 51.91 537 VAL A CA 1
ATOM 4320 C C . VAL A 1 537 ? 34.201 21.129 0.736 1.00 51.91 537 VAL A C 1
ATOM 4322 O O . VAL A 1 537 ? 34.469 22.187 1.314 1.00 51.91 537 VAL A O 1
ATOM 4325 N N . TYR A 1 538 ? 32.964 20.820 0.330 1.00 48.84 538 TYR A N 1
ATOM 4326 C CA . TYR A 1 538 ? 31.882 21.805 0.228 1.00 48.84 538 TYR A CA 1
ATOM 4327 C C . TYR A 1 538 ? 30.718 21.622 1.219 1.00 48.84 538 TYR A C 1
ATOM 4329 O O . TYR A 1 538 ? 29.967 22.582 1.401 1.00 48.84 538 TYR A O 1
ATOM 4337 N N . HIS A 1 539 ? 30.520 20.453 1.853 1.00 53.00 539 HIS A N 1
ATOM 4338 C CA . HIS A 1 539 ? 29.278 20.172 2.597 1.00 53.00 539 HIS A CA 1
ATOM 4339 C C . HIS A 1 539 ? 29.431 19.309 3.864 1.00 53.00 539 HIS A C 1
ATOM 4341 O O . HIS A 1 539 ? 30.258 18.408 3.932 1.00 53.00 539 HIS A O 1
ATOM 4347 N N . ASP A 1 540 ? 28.544 19.549 4.840 1.00 49.47 540 ASP A N 1
ATOM 4348 C CA . ASP A 1 540 ? 28.641 19.061 6.226 1.00 49.47 540 ASP A CA 1
ATOM 4349 C C . ASP A 1 540 ? 27.375 18.277 6.662 1.00 49.47 540 ASP A C 1
ATOM 4351 O O . ASP A 1 540 ? 26.765 18.558 7.690 1.00 49.47 540 ASP A O 1
ATOM 4355 N N . THR A 1 541 ? 26.878 17.339 5.836 1.00 53.47 541 THR A N 1
ATOM 4356 C CA . THR A 1 541 ? 25.567 16.683 6.080 1.00 53.47 541 THR A CA 1
ATOM 4357 C C . THR A 1 541 ? 25.655 15.184 6.410 1.00 53.47 541 THR A C 1
ATOM 4359 O O . THR A 1 541 ? 26.272 14.397 5.695 1.00 53.47 541 THR A O 1
ATOM 4362 N N . TYR A 1 542 ? 24.940 14.778 7.469 1.00 47.31 542 TYR A N 1
ATOM 4363 C CA . TYR A 1 542 ? 24.951 13.451 8.114 1.00 47.31 542 TYR A CA 1
ATOM 4364 C C . TYR A 1 542 ? 24.921 12.231 7.173 1.00 47.31 542 TYR A C 1
ATOM 4366 O O . TYR A 1 542 ? 25.664 11.274 7.360 1.00 47.31 542 TYR A O 1
ATOM 4374 N N . ARG A 1 543 ? 24.093 12.246 6.123 1.00 50.69 543 ARG A N 1
ATOM 4375 C CA . ARG A 1 543 ? 23.926 11.068 5.251 1.00 50.69 543 ARG A CA 1
ATOM 4376 C C . ARG A 1 543 ? 25.094 10.830 4.286 1.00 50.69 543 ARG A C 1
ATOM 4378 O O . ARG A 1 543 ? 25.248 9.710 3.805 1.00 50.69 543 ARG A O 1
ATOM 4385 N N . TYR A 1 544 ? 25.913 11.848 4.017 1.00 53.69 544 TYR A N 1
ATOM 4386 C CA . TYR A 1 544 ? 27.146 11.682 3.239 1.00 53.69 544 TYR A CA 1
ATOM 4387 C C . TYR A 1 544 ? 28.233 11.013 4.079 1.00 53.69 544 TYR A C 1
ATOM 4389 O O . TYR A 1 544 ? 28.996 10.216 3.537 1.00 53.69 544 TYR A O 1
ATOM 4397 N N . ASN A 1 545 ? 28.233 11.243 5.398 1.00 51.25 545 ASN A N 1
ATOM 4398 C CA . ASN A 1 545 ? 29.143 10.585 6.334 1.00 51.25 545 ASN A CA 1
ATOM 4399 C C . ASN A 1 545 ? 28.944 9.062 6.285 1.00 51.25 545 ASN A C 1
ATOM 4401 O O . ASN A 1 545 ? 29.906 8.326 6.107 1.00 51.25 545 ASN A O 1
ATOM 4405 N N . THR A 1 546 ? 27.703 8.565 6.315 1.00 49.06 546 THR A N 1
ATOM 4406 C CA . THR A 1 546 ? 27.429 7.115 6.264 1.00 49.06 546 THR A CA 1
ATOM 4407 C C . THR A 1 546 ? 27.968 6.453 4.986 1.00 49.06 546 THR A C 1
ATOM 4409 O O . THR A 1 546 ? 28.592 5.396 5.051 1.00 49.06 546 THR A O 1
ATOM 4412 N N . MET A 1 547 ? 27.782 7.084 3.820 1.00 50.84 547 MET A N 1
ATOM 4413 C CA . MET A 1 547 ? 28.328 6.584 2.548 1.00 50.84 547 MET A CA 1
ATOM 4414 C C . MET A 1 547 ? 29.855 6.680 2.477 1.00 50.84 547 MET A C 1
ATOM 4416 O O . MET A 1 547 ? 30.489 5.789 1.914 1.00 50.84 547 MET A O 1
ATOM 4420 N N . TYR A 1 548 ? 30.442 7.743 3.030 1.00 56.12 548 TYR A N 1
ATOM 4421 C CA . TYR A 1 548 ? 31.891 7.916 3.120 1.00 56.12 548 TYR A CA 1
ATOM 4422 C C . TYR A 1 548 ? 32.524 6.755 3.895 1.00 56.12 548 TYR A C 1
ATOM 4424 O O . TYR A 1 548 ? 33.435 6.084 3.417 1.00 56.12 548 TYR A O 1
ATOM 4432 N N . LEU A 1 549 ? 31.949 6.443 5.051 1.00 53.03 549 LEU A N 1
ATOM 4433 C CA . LEU A 1 549 ? 32.476 5.465 5.994 1.00 53.03 549 LEU A CA 1
ATOM 4434 C C . LEU A 1 549 ? 32.368 4.023 5.517 1.00 53.03 549 LEU A C 1
ATOM 4436 O O . LEU A 1 549 ? 33.327 3.270 5.657 1.00 53.03 549 LEU A O 1
ATOM 4440 N N . MET A 1 550 ? 31.247 3.648 4.895 1.00 52.91 550 MET A N 1
ATOM 4441 C CA . MET A 1 550 ? 31.090 2.304 4.327 1.00 52.91 550 MET A CA 1
ATOM 4442 C C . MET A 1 550 ? 32.152 1.979 3.269 1.00 52.91 550 MET A C 1
ATOM 4444 O O . MET A 1 550 ? 32.483 0.813 3.092 1.00 52.91 550 MET A O 1
ATOM 4448 N N . ASN A 1 551 ? 32.671 2.991 2.565 1.00 54.12 551 ASN A N 1
ATOM 4449 C CA . ASN A 1 551 ? 33.670 2.798 1.516 1.00 54.12 551 ASN A CA 1
ATOM 4450 C C . ASN A 1 551 ? 35.106 2.957 2.030 1.00 54.12 551 ASN A C 1
ATOM 4452 O O . ASN A 1 551 ? 35.973 2.211 1.591 1.00 54.12 551 ASN A O 1
ATOM 4456 N N . VAL A 1 552 ? 35.365 3.861 2.986 1.00 55.59 552 VAL A N 1
ATOM 4457 C CA . VAL A 1 552 ? 36.697 3.997 3.606 1.00 55.59 552 VAL A CA 1
ATOM 4458 C C . VAL A 1 552 ? 37.112 2.707 4.312 1.00 55.59 552 VAL A C 1
ATOM 4460 O O . VAL A 1 552 ? 38.253 2.292 4.166 1.00 55.59 552 VAL A O 1
ATOM 4463 N N . VAL A 1 553 ? 36.189 2.010 4.983 1.00 53.97 553 VAL A N 1
ATOM 4464 C CA . VAL A 1 553 ? 36.467 0.722 5.658 1.00 53.97 553 VAL A CA 1
ATOM 4465 C C . VAL A 1 553 ? 36.988 -0.366 4.700 1.00 53.97 553 VAL A C 1
ATOM 4467 O O . VAL A 1 553 ? 37.585 -1.342 5.147 1.00 53.97 553 VAL A O 1
ATOM 4470 N N . LEU A 1 554 ? 36.806 -0.206 3.385 1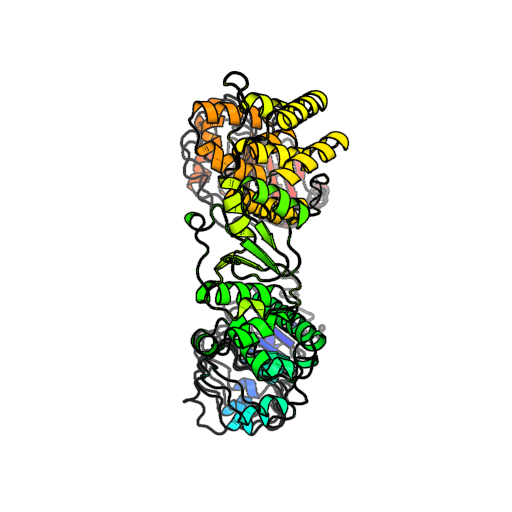.00 54.25 554 LEU A N 1
ATOM 4471 C CA . LEU A 1 554 ? 37.283 -1.147 2.369 1.00 54.25 554 LEU A CA 1
ATOM 4472 C C . LEU A 1 554 ? 38.728 -0.872 1.895 1.00 54.25 554 LEU A C 1
ATOM 4474 O O . LEU A 1 554 ? 39.242 -1.644 1.090 1.00 54.25 554 LEU A O 1
ATOM 4478 N N . LEU A 1 555 ? 39.374 0.209 2.352 1.00 57.41 555 LEU A N 1
ATOM 4479 C CA . LEU A 1 555 ? 40.728 0.623 1.936 1.00 57.41 555 LEU A CA 1
ATOM 4480 C C . LEU A 1 555 ? 41.837 0.042 2.840 1.00 57.41 555 LEU A C 1
ATOM 4482 O O . LEU A 1 555 ? 41.538 -0.416 3.939 1.00 57.41 555 LEU A O 1
ATOM 4486 N N . PRO A 1 556 ? 43.122 0.074 2.440 1.00 63.31 556 PRO A N 1
ATOM 4487 C CA . PRO A 1 556 ? 44.249 -0.248 3.324 1.00 63.31 556 PRO A CA 1
ATOM 4488 C C . PRO A 1 556 ? 44.378 0.724 4.513 1.00 63.31 556 PRO A C 1
ATOM 4490 O O . PRO A 1 556 ? 44.034 1.900 4.406 1.00 63.31 556 PRO A O 1
ATOM 4493 N N . GLU A 1 557 ? 44.920 0.259 5.645 1.00 55.69 557 GLU A N 1
ATOM 4494 C CA . GLU A 1 557 ? 44.909 0.984 6.934 1.00 55.69 557 GLU A CA 1
ATOM 4495 C C . GLU A 1 557 ? 45.574 2.379 6.881 1.00 55.69 557 GLU A C 1
ATOM 4497 O O . GLU A 1 557 ? 45.128 3.324 7.536 1.00 55.69 557 GLU A O 1
ATOM 4502 N N . GLU A 1 558 ? 46.618 2.540 6.067 1.00 57.69 558 GLU A N 1
ATOM 4503 C CA . GLU A 1 558 ? 47.342 3.808 5.912 1.00 57.69 558 GLU A CA 1
ATOM 4504 C C . GLU A 1 558 ? 46.539 4.854 5.110 1.00 57.69 558 GLU A C 1
ATOM 4506 O O . GLU A 1 558 ? 46.495 6.039 5.464 1.00 57.69 558 GLU A O 1
ATOM 4511 N N . GLU A 1 559 ? 45.813 4.413 4.081 1.00 59.91 559 GLU A N 1
ATOM 4512 C CA . GLU A 1 559 ? 44.907 5.260 3.296 1.00 59.91 559 GLU A CA 1
ATOM 4513 C C . GLU A 1 559 ? 43.658 5.632 4.093 1.00 59.91 559 GLU A C 1
ATOM 4515 O O . GLU A 1 559 ? 43.239 6.793 4.078 1.00 59.91 559 GLU A O 1
ATOM 4520 N N . GLN A 1 560 ? 43.104 4.674 4.846 1.00 58.34 560 GLN A N 1
ATOM 4521 C CA . GLN A 1 560 ? 42.013 4.920 5.790 1.00 58.34 560 GLN A CA 1
ATOM 4522 C C . GLN A 1 560 ? 42.376 6.043 6.759 1.00 58.34 560 GLN A C 1
ATOM 4524 O O . GLN A 1 560 ? 41.600 6.983 6.947 1.00 58.34 560 GLN A O 1
ATOM 4529 N N . ARG A 1 561 ? 43.582 5.969 7.338 1.00 57.78 561 ARG A N 1
ATOM 4530 C CA . ARG A 1 561 ? 44.097 6.964 8.280 1.00 57.78 561 ARG A CA 1
ATOM 4531 C C . ARG A 1 561 ? 44.208 8.340 7.636 1.00 57.78 561 ARG A C 1
ATOM 4533 O O . ARG A 1 561 ? 43.763 9.318 8.230 1.00 57.78 561 ARG A O 1
ATOM 4540 N N . THR A 1 562 ? 44.777 8.417 6.439 1.00 61.25 562 THR A N 1
ATOM 4541 C CA . THR A 1 562 ? 45.007 9.685 5.732 1.00 61.25 562 THR A CA 1
ATOM 4542 C C . THR A 1 562 ? 43.690 10.365 5.355 1.00 61.25 562 THR A C 1
ATOM 4544 O O . THR A 1 562 ? 43.494 11.547 5.638 1.00 61.25 562 THR A O 1
ATOM 4547 N N . LEU A 1 563 ? 42.744 9.604 4.801 1.00 59.03 563 LEU A N 1
ATOM 4548 C CA . LEU A 1 563 ? 41.423 10.102 4.412 1.00 59.03 563 LEU A CA 1
ATOM 4549 C C . LEU A 1 563 ? 40.577 10.515 5.622 1.00 59.03 563 LEU A C 1
ATOM 4551 O O . LEU A 1 563 ? 39.965 11.584 5.609 1.00 59.03 563 LEU A O 1
ATOM 4555 N N . ALA A 1 564 ? 40.588 9.720 6.697 1.00 59.62 564 ALA A N 1
ATOM 4556 C CA . ALA A 1 564 ? 39.912 10.075 7.942 1.00 59.62 564 ALA A CA 1
ATOM 4557 C C . ALA A 1 564 ? 40.501 11.352 8.566 1.00 59.62 564 ALA A C 1
ATOM 4559 O O . ALA A 1 564 ? 39.748 12.209 9.031 1.00 59.62 564 ALA A O 1
ATOM 4560 N N . LEU A 1 565 ? 41.828 11.513 8.541 1.00 57.31 565 LEU A N 1
ATOM 4561 C CA . LEU A 1 565 ? 42.508 12.709 9.038 1.00 57.31 565 LEU A CA 1
ATOM 4562 C C . LEU A 1 565 ? 42.054 13.959 8.267 1.00 57.31 565 LEU A C 1
ATOM 4564 O O . LEU A 1 565 ? 41.668 14.949 8.884 1.00 57.31 565 LEU A O 1
ATOM 4568 N N . ASP A 1 566 ? 42.045 13.913 6.936 1.00 59.56 566 ASP A N 1
ATOM 4569 C CA . ASP A 1 566 ? 41.611 15.044 6.106 1.00 59.56 566 ASP A CA 1
ATOM 4570 C C . ASP A 1 566 ? 40.135 15.401 6.291 1.00 59.56 566 ASP A C 1
ATOM 4572 O O . ASP A 1 566 ? 39.789 16.583 6.333 1.00 59.56 566 ASP A O 1
ATOM 4576 N N . PHE A 1 567 ? 39.273 14.402 6.476 1.00 59.78 567 PHE A N 1
ATOM 4577 C CA . PHE A 1 567 ? 37.848 14.619 6.703 1.00 59.78 567 PHE A CA 1
ATOM 4578 C C . PHE A 1 567 ? 37.551 15.240 8.080 1.00 59.78 567 PHE A C 1
ATOM 4580 O O . PHE A 1 567 ? 36.754 16.174 8.185 1.00 59.78 567 PHE A O 1
ATOM 4587 N N . TRP A 1 568 ? 38.201 14.761 9.147 1.00 58.38 568 TRP A N 1
ATOM 4588 C CA . TRP A 1 568 ? 37.881 15.164 10.524 1.00 58.38 568 TRP A CA 1
ATOM 4589 C C . TRP A 1 568 ? 38.708 16.341 11.054 1.00 58.38 568 TRP A C 1
ATOM 4591 O O . TRP A 1 568 ? 38.282 16.965 12.027 1.00 58.38 568 TRP A O 1
ATOM 4601 N N . LYS A 1 569 ? 39.822 16.718 10.405 1.00 58.69 569 LYS A N 1
ATOM 4602 C CA . LYS A 1 569 ? 40.683 17.865 10.781 1.00 58.69 569 LYS A CA 1
ATOM 4603 C C . LYS A 1 569 ? 39.895 19.132 11.151 1.00 58.69 569 LYS A C 1
ATOM 4605 O O . LYS A 1 569 ? 40.214 19.776 12.144 1.00 58.69 569 LYS A O 1
ATOM 4610 N N . ARG A 1 570 ? 38.845 19.484 10.393 1.00 55.81 570 ARG A N 1
ATOM 4611 C CA . ARG A 1 570 ? 38.011 20.671 10.680 1.00 55.81 570 ARG A CA 1
ATOM 4612 C C . ARG A 1 570 ? 37.155 20.531 11.946 1.00 55.81 570 ARG A C 1
ATOM 4614 O O . ARG A 1 570 ? 36.981 21.518 12.647 1.00 55.81 570 ARG A O 1
ATOM 4621 N N . ARG A 1 571 ? 36.630 19.337 12.243 1.00 53.84 571 ARG A N 1
ATOM 4622 C CA . ARG A 1 571 ? 35.770 19.086 13.418 1.00 53.84 571 ARG A CA 1
ATOM 4623 C C . ARG A 1 571 ? 36.582 18.913 14.701 1.00 53.84 571 ARG A C 1
ATOM 4625 O O . ARG A 1 571 ? 36.179 19.424 15.737 1.00 53.84 571 ARG A O 1
ATOM 4632 N N . ILE A 1 572 ? 37.756 18.285 14.606 1.00 53.53 572 ILE A N 1
ATOM 4633 C CA . ILE A 1 572 ? 38.710 18.149 15.720 1.00 53.53 572 ILE A CA 1
ATOM 4634 C C . ILE A 1 572 ? 39.145 19.532 16.230 1.00 53.53 572 ILE A C 1
ATOM 4636 O O . ILE A 1 572 ? 39.193 19.751 17.433 1.00 53.53 572 ILE A O 1
ATOM 4640 N N . ASN A 1 573 ? 39.366 20.499 15.334 1.00 51.19 573 ASN A N 1
ATOM 4641 C CA . ASN A 1 573 ? 39.730 21.868 15.721 1.00 51.19 573 ASN A CA 1
ATOM 4642 C C . ASN A 1 573 ? 38.611 22.639 16.455 1.00 51.19 573 ASN A C 1
ATOM 4644 O O . ASN A 1 573 ? 38.899 23.663 17.070 1.00 51.19 573 ASN A O 1
ATOM 4648 N N . ASN A 1 574 ? 37.361 22.158 16.409 1.00 51.28 574 ASN A N 1
ATOM 4649 C CA . ASN A 1 574 ? 36.197 22.796 17.033 1.00 51.28 574 ASN A CA 1
ATOM 4650 C C . ASN A 1 574 ? 35.734 22.098 18.334 1.00 51.28 574 ASN A C 1
ATOM 4652 O O . ASN A 1 574 ? 34.716 22.494 18.892 1.00 51.28 574 ASN A O 1
ATOM 4656 N N . ASN A 1 575 ? 36.472 21.097 18.840 1.00 49.62 575 ASN A N 1
ATOM 4657 C CA . ASN A 1 575 ? 36.251 20.408 20.128 1.00 49.62 575 ASN A CA 1
ATOM 4658 C C . ASN A 1 575 ? 34.891 19.702 20.348 1.00 49.62 575 ASN A C 1
ATOM 4660 O O . ASN A 1 575 ? 34.586 19.308 21.476 1.00 49.62 575 ASN A O 1
ATOM 4664 N N . GLU A 1 576 ? 34.095 19.463 19.307 1.00 50.41 576 GLU A N 1
ATOM 4665 C CA . GLU A 1 576 ? 32.829 18.724 19.409 1.00 50.41 576 GLU A CA 1
ATOM 4666 C C . GLU A 1 576 ? 32.819 17.557 18.412 1.00 50.41 576 GLU A C 1
ATOM 4668 O O . GLU A 1 576 ? 32.688 17.757 17.203 1.00 50.41 576 GLU A O 1
ATOM 4673 N N . ILE A 1 577 ? 32.971 16.321 18.911 1.00 52.59 577 ILE A N 1
ATOM 4674 C CA . ILE A 1 577 ? 32.785 15.113 18.098 1.00 52.59 577 ILE A CA 1
ATOM 4675 C C . ILE A 1 577 ? 31.452 14.469 18.476 1.00 52.59 577 ILE A C 1
ATOM 4677 O O . ILE A 1 577 ? 31.315 13.790 19.497 1.00 52.59 577 ILE A O 1
ATOM 4681 N N . GLU A 1 578 ? 30.458 14.678 17.618 1.00 53.25 578 GLU A N 1
ATOM 4682 C CA . GLU A 1 578 ? 29.207 13.930 17.649 1.00 53.25 578 GLU A CA 1
ATOM 4683 C C . GLU A 1 578 ? 29.339 12.686 16.773 1.00 53.25 578 GLU A C 1
ATOM 4685 O O . GLU A 1 578 ? 29.500 12.792 15.556 1.00 53.25 578 GLU A O 1
ATOM 4690 N N . LEU A 1 579 ? 29.283 11.511 17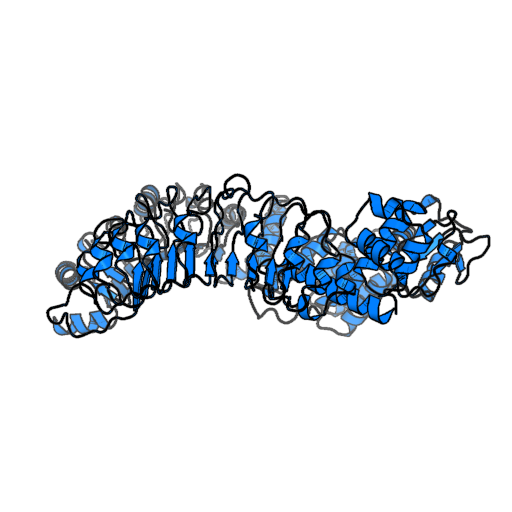.404 1.00 50.31 579 LEU A N 1
ATOM 4691 C CA . LEU A 1 579 ? 29.289 10.238 16.695 1.00 50.31 579 LEU A CA 1
ATOM 4692 C C . LEU A 1 579 ? 27.846 9.787 16.464 1.00 50.31 579 LEU A C 1
ATOM 4694 O O . LEU A 1 579 ? 27.010 9.886 17.368 1.00 50.31 579 LEU A O 1
ATOM 4698 N N . GLN A 1 580 ? 27.534 9.270 15.273 1.00 48.12 580 GLN A N 1
ATOM 4699 C CA . GLN A 1 580 ? 26.181 8.811 14.924 1.00 48.12 580 GLN A CA 1
ATOM 4700 C C . GLN A 1 580 ? 26.182 7.490 14.132 1.00 48.12 580 GLN A C 1
ATOM 4702 O O . GLN A 1 580 ? 26.635 7.426 12.998 1.00 48.12 580 GLN A O 1
ATOM 4707 N N . GLY A 1 581 ? 25.582 6.448 14.723 1.00 45.44 581 GLY A N 1
ATOM 4708 C CA . GLY A 1 581 ? 25.013 5.250 14.086 1.00 45.44 581 GLY A CA 1
ATOM 4709 C C . GLY A 1 581 ? 25.814 4.638 12.933 1.00 45.44 581 GLY A C 1
ATOM 4710 O O . GLY A 1 581 ? 25.505 4.894 11.774 1.00 45.44 581 GLY A O 1
ATOM 4711 N N . GLY A 1 582 ? 26.784 3.771 13.246 1.00 45.94 582 GLY A N 1
ATOM 4712 C CA . GLY A 1 582 ? 27.579 3.028 12.248 1.00 45.94 582 GLY A CA 1
ATOM 4713 C C . GLY A 1 582 ? 29.072 3.372 12.223 1.00 45.94 582 GLY A C 1
ATOM 4714 O O . GLY A 1 582 ? 29.829 2.786 11.458 1.00 45.94 582 GLY A O 1
ATOM 4715 N N . GLU A 1 583 ? 29.513 4.275 13.093 1.00 48.25 583 GLU A N 1
ATOM 4716 C CA . GLU A 1 583 ? 30.887 4.789 13.156 1.00 48.25 583 GLU A CA 1
ATOM 4717 C C . GLU A 1 583 ? 31.840 3.929 14.010 1.00 48.25 583 GLU A C 1
ATOM 4719 O O . GLU A 1 583 ? 32.918 4.378 14.394 1.00 48.25 583 GLU A O 1
ATOM 4724 N N . SER A 1 584 ? 31.484 2.673 14.308 1.00 48.44 584 SER A N 1
ATOM 4725 C CA . SER A 1 584 ? 32.266 1.803 15.203 1.00 48.44 584 SER A CA 1
ATOM 4726 C C . SER A 1 584 ? 33.701 1.567 14.719 1.00 48.44 584 SER A C 1
ATOM 4728 O O . SER A 1 584 ? 34.603 1.487 15.543 1.00 48.44 584 SER A O 1
ATOM 4730 N N . GLY A 1 585 ? 33.928 1.517 13.402 1.00 50.44 585 GLY A N 1
ATOM 4731 C CA . GLY A 1 585 ? 35.277 1.437 12.828 1.00 50.44 585 GLY A CA 1
ATOM 4732 C C . GLY A 1 585 ? 36.102 2.716 13.018 1.00 50.44 585 GLY A C 1
ATOM 4733 O O . GLY A 1 585 ? 37.321 2.642 13.130 1.00 50.44 585 GLY A O 1
ATOM 4734 N N . ILE A 1 586 ? 35.457 3.884 13.130 1.00 52.50 586 ILE A N 1
ATOM 4735 C CA . ILE A 1 586 ? 36.127 5.179 13.339 1.00 52.50 586 ILE A CA 1
ATOM 4736 C C . ILE A 1 586 ? 36.659 5.301 14.762 1.00 52.50 586 ILE A C 1
ATOM 4738 O O . ILE A 1 586 ? 37.755 5.820 14.946 1.00 52.50 586 ILE A O 1
ATOM 4742 N N . LEU A 1 587 ? 35.909 4.816 15.759 1.00 52.28 587 LEU A N 1
ATOM 4743 C CA . LEU A 1 587 ? 36.312 4.857 17.170 1.00 52.28 587 LEU A CA 1
ATOM 4744 C C . LEU A 1 587 ? 37.692 4.218 17.372 1.00 52.28 587 LEU A C 1
ATOM 4746 O O . LEU A 1 587 ? 38.563 4.828 17.987 1.00 52.28 587 LEU A O 1
ATOM 4750 N N . THR A 1 588 ? 37.935 3.076 16.722 1.00 53.16 588 THR A N 1
ATOM 4751 C CA . THR A 1 588 ? 39.239 2.396 16.674 1.00 53.16 588 THR A CA 1
ATOM 4752 C C . THR A 1 588 ? 40.381 3.249 16.118 1.00 53.16 588 THR A C 1
ATOM 4754 O O . THR A 1 588 ? 41.519 3.108 16.563 1.00 53.16 588 THR A O 1
ATOM 4757 N N . HIS A 1 589 ? 40.107 4.155 15.177 1.00 53.66 589 HIS A N 1
ATOM 4758 C CA . HIS A 1 589 ? 41.111 5.066 14.621 1.00 53.66 589 HIS A CA 1
ATOM 4759 C C . HIS A 1 589 ? 41.257 6.348 15.448 1.00 53.66 589 HIS A C 1
ATOM 4761 O O . HIS A 1 589 ? 42.385 6.779 15.669 1.00 53.66 589 HIS A O 1
ATOM 4767 N N . LEU A 1 590 ? 40.162 6.905 15.979 1.00 53.53 590 LEU A N 1
ATOM 4768 C CA . LEU A 1 590 ? 40.191 8.031 16.922 1.00 53.53 590 LEU A CA 1
ATOM 4769 C C . LEU A 1 590 ? 40.992 7.685 18.190 1.00 53.53 590 LEU A C 1
ATOM 4771 O O . LEU A 1 590 ? 41.731 8.541 18.674 1.00 53.53 590 LEU A O 1
ATOM 4775 N N . PHE A 1 591 ? 40.936 6.431 18.671 1.00 55.19 591 PHE A N 1
ATOM 4776 C CA . PHE A 1 591 ? 41.786 5.938 19.771 1.00 55.19 591 PHE A CA 1
ATOM 4777 C C . PHE A 1 591 ? 43.287 6.111 19.486 1.00 55.19 591 PHE A C 1
ATOM 4779 O O . PHE A 1 591 ? 44.049 6.437 20.391 1.00 55.19 591 PHE A O 1
ATOM 4786 N N . LYS A 1 592 ? 43.723 5.952 18.228 1.00 53.47 592 LYS A N 1
ATOM 4787 C CA . LYS A 1 592 ? 45.137 6.067 17.822 1.00 53.47 592 LYS A CA 1
ATOM 4788 C C . LYS A 1 592 ? 45.607 7.520 17.629 1.00 53.47 592 LYS A C 1
ATOM 4790 O O . LYS A 1 592 ? 46.781 7.734 17.333 1.00 53.47 592 LYS A O 1
ATOM 4795 N N . MET A 1 593 ? 44.715 8.512 17.725 1.00 52.56 593 MET A N 1
ATOM 4796 C CA . MET A 1 593 ? 44.982 9.903 17.318 1.00 52.56 593 MET A CA 1
ATOM 4797 C C . MET A 1 593 ? 45.271 10.870 18.479 1.00 52.56 593 MET A C 1
ATOM 4799 O O . MET A 1 593 ? 45.556 12.032 18.211 1.00 52.56 593 MET A O 1
ATOM 4803 N N . ASP A 1 594 ? 45.208 10.417 19.739 1.00 50.34 594 ASP A N 1
ATOM 4804 C CA . ASP A 1 594 ? 45.530 11.189 20.963 1.00 50.34 594 ASP A CA 1
ATOM 4805 C C . ASP A 1 594 ? 44.869 12.592 21.046 1.00 50.34 594 ASP A C 1
ATOM 4807 O O . ASP A 1 594 ? 45.363 13.526 21.689 1.00 50.34 594 ASP A O 1
ATOM 4811 N N . ALA A 1 595 ? 43.734 12.762 20.360 1.00 50.38 595 ALA A N 1
ATOM 4812 C CA . ALA A 1 595 ? 43.020 14.027 20.245 1.00 50.38 595 ALA A CA 1
ATOM 4813 C C . ALA A 1 595 ? 42.130 14.269 21.480 1.00 50.38 595 ALA A C 1
ATOM 4815 O O . ALA A 1 595 ? 41.406 13.378 21.927 1.00 50.38 595 ALA A O 1
ATOM 4816 N N . VAL A 1 596 ? 42.197 15.483 22.038 1.00 49.56 596 VAL A N 1
ATOM 4817 C CA . VAL A 1 596 ? 41.368 15.940 23.167 1.00 49.56 596 VAL A CA 1
ATOM 4818 C C . VAL A 1 596 ? 39.934 16.089 22.666 1.00 49.56 596 VAL A C 1
ATOM 4820 O O . VAL A 1 596 ? 39.681 16.995 21.885 1.00 49.56 596 VAL A O 1
ATOM 4823 N N . ASN A 1 597 ? 38.999 15.219 23.062 1.00 53.56 597 ASN A N 1
ATOM 4824 C CA . ASN A 1 597 ? 37.651 15.238 22.484 1.00 53.56 597 ASN A CA 1
ATOM 4825 C C . ASN A 1 597 ? 36.546 15.006 23.515 1.00 53.56 597 ASN A C 1
ATOM 4827 O O . ASN A 1 597 ? 36.625 14.099 24.340 1.00 53.56 597 ASN A O 1
ATOM 4831 N N . VAL A 1 598 ? 35.489 15.811 23.403 1.00 49.84 598 VAL A N 1
ATOM 4832 C CA . VAL A 1 598 ? 34.164 15.567 23.981 1.00 49.84 598 VAL A CA 1
ATOM 4833 C C . VAL A 1 598 ? 33.460 14.509 23.127 1.00 49.84 598 VAL A C 1
ATOM 4835 O O . VAL A 1 598 ? 33.388 14.662 21.909 1.00 49.84 598 VAL A O 1
ATOM 4838 N N . LEU A 1 599 ? 32.934 13.451 23.752 1.00 51.50 599 LEU A N 1
ATOM 4839 C CA . LEU A 1 599 ? 32.166 12.401 23.069 1.00 51.50 599 LEU A CA 1
ATOM 4840 C C . LEU A 1 599 ? 30.663 12.693 23.195 1.00 51.50 599 LEU A C 1
ATOM 4842 O O . LEU A 1 599 ? 30.159 12.698 24.315 1.00 51.50 599 LEU A O 1
ATOM 4846 N N . ILE A 1 600 ? 29.935 12.902 22.092 1.00 46.97 600 ILE A N 1
ATOM 4847 C CA . ILE A 1 600 ? 28.459 12.996 22.085 1.00 46.97 600 ILE A CA 1
ATOM 4848 C C . ILE A 1 600 ? 27.873 11.759 21.381 1.00 46.97 600 ILE A C 1
ATOM 4850 O O . ILE A 1 600 ? 28.194 11.487 20.227 1.00 46.97 600 ILE A O 1
ATOM 4854 N N . GLY A 1 601 ? 27.040 10.981 22.081 1.00 49.53 601 GLY A N 1
ATOM 4855 C CA . GLY A 1 601 ? 26.545 9.669 21.656 1.00 49.53 601 GLY A CA 1
ATOM 4856 C C . GLY A 1 601 ? 25.104 9.644 21.120 1.00 49.53 601 GLY A C 1
ATOM 4857 O O . GLY A 1 601 ? 24.172 9.838 21.895 1.00 49.53 601 GLY A O 1
ATOM 4858 N N . VAL A 1 602 ? 24.999 9.375 19.808 1.00 44.59 602 VAL A N 1
ATOM 4859 C CA . VAL A 1 602 ? 24.133 8.505 18.958 1.00 44.59 602 VAL A CA 1
ATOM 4860 C C . VAL A 1 602 ? 22.682 8.094 19.320 1.00 44.59 602 VAL A C 1
ATOM 4862 O O . VAL A 1 602 ? 22.438 7.364 20.277 1.00 44.59 602 VAL A O 1
ATOM 4865 N N . ASP A 1 603 ? 21.786 8.281 18.333 1.00 38.78 603 ASP A N 1
ATOM 4866 C CA . ASP A 1 603 ? 20.472 7.627 18.158 1.00 38.78 603 ASP A CA 1
ATOM 4867 C C . ASP A 1 603 ? 20.559 6.256 17.399 1.00 38.78 603 ASP A C 1
ATOM 4869 O O . ASP A 1 603 ? 21.116 6.176 16.306 1.00 38.78 603 ASP A O 1
ATOM 4873 N N . TYR A 1 604 ? 19.962 5.186 17.959 1.00 36.12 604 TYR A N 1
ATOM 4874 C CA . TYR A 1 604 ? 19.680 3.825 17.411 1.00 36.12 604 TYR A CA 1
ATOM 4875 C C . TYR A 1 604 ? 20.769 2.721 17.202 1.00 36.12 604 TYR A C 1
ATOM 4877 O O . TYR A 1 604 ? 21.517 2.660 16.231 1.00 36.12 604 TYR A O 1
ATOM 4885 N N . SER A 1 605 ? 20.606 1.683 18.039 1.00 40.59 605 SER A N 1
ATOM 4886 C CA . SER A 1 605 ? 20.770 0.215 17.925 1.00 40.59 605 SER A CA 1
ATOM 4887 C C . SER A 1 605 ? 21.717 -0.363 18.989 1.00 40.59 605 SER A C 1
ATOM 4889 O O . SER A 1 605 ? 22.883 0.001 19.105 1.00 40.59 605 SER A O 1
ATOM 4891 N N . THR A 1 606 ? 21.165 -1.263 19.812 1.00 40.41 606 THR A N 1
ATOM 4892 C CA . THR A 1 606 ? 21.719 -1.833 21.059 1.00 40.41 606 THR A CA 1
ATOM 4893 C C . THR A 1 606 ? 23.046 -2.591 20.911 1.00 40.41 606 THR A C 1
ATOM 4895 O O . THR A 1 606 ? 23.574 -3.091 21.895 1.00 40.41 606 THR A O 1
ATOM 4898 N N . THR A 1 607 ? 23.573 -2.707 19.697 1.00 39.09 607 THR A N 1
ATOM 4899 C CA . THR A 1 607 ? 24.717 -3.549 19.333 1.00 39.09 607 THR A CA 1
ATOM 4900 C C . THR A 1 607 ? 26.059 -2.812 19.348 1.00 39.09 607 THR A C 1
ATOM 4902 O O . THR A 1 607 ? 27.091 -3.468 19.400 1.00 39.09 607 THR A O 1
ATOM 4905 N N . ILE A 1 608 ? 26.072 -1.472 19.305 1.00 41.62 608 ILE A N 1
ATOM 4906 C CA . ILE A 1 608 ? 27.308 -0.693 19.075 1.00 41.62 608 ILE A CA 1
ATOM 4907 C C . ILE A 1 608 ? 28.134 -0.484 20.358 1.00 41.62 608 ILE A C 1
ATOM 4909 O O . ILE A 1 608 ? 29.356 -0.536 20.302 1.00 41.62 608 ILE A O 1
ATOM 4913 N N . LEU A 1 609 ? 27.498 -0.308 21.523 1.00 46.97 609 LEU A N 1
ATOM 4914 C CA . LEU A 1 609 ? 28.215 -0.123 22.800 1.00 46.97 609 LEU A CA 1
ATOM 4915 C C . LEU A 1 609 ? 28.711 -1.439 23.423 1.00 46.97 609 LEU A C 1
ATOM 4917 O O . LEU A 1 609 ? 29.588 -1.418 24.277 1.00 46.97 609 LEU A O 1
ATOM 4921 N N . GLY A 1 610 ? 28.168 -2.583 22.998 1.00 44.16 610 GLY A N 1
ATOM 4922 C CA . GLY A 1 610 ? 28.492 -3.888 23.580 1.00 44.16 610 GLY A CA 1
ATOM 4923 C C . GLY A 1 610 ? 29.760 -4.548 23.035 1.00 44.16 610 GLY A C 1
ATOM 4924 O O . GLY A 1 610 ? 30.058 -5.661 23.454 1.00 44.16 610 GLY A O 1
ATOM 4925 N N . ASN A 1 611 ? 30.471 -3.927 22.085 1.00 46.34 611 ASN A N 1
ATOM 4926 C CA . ASN A 1 611 ? 31.536 -4.609 21.342 1.00 46.34 611 ASN A CA 1
ATOM 4927 C C . ASN A 1 611 ? 32.753 -3.723 21.026 1.00 46.34 611 ASN A C 1
ATOM 4929 O O . ASN A 1 611 ? 33.245 -3.717 19.897 1.00 46.34 611 ASN A O 1
ATOM 4933 N N . GLN A 1 612 ? 33.225 -2.951 22.007 1.00 53.91 612 GLN A N 1
ATOM 4934 C CA . GLN A 1 612 ? 34.504 -2.243 21.913 1.00 53.91 612 GLN A CA 1
ATOM 4935 C C . GLN A 1 612 ? 35.275 -2.371 23.224 1.00 53.91 612 GLN A C 1
ATOM 4937 O O . GLN A 1 612 ? 34.929 -1.718 24.199 1.00 53.91 612 GLN A O 1
ATOM 4942 N N . ASP A 1 613 ? 36.315 -3.200 23.234 1.00 53.34 613 ASP A N 1
ATOM 4943 C CA . ASP A 1 613 ? 37.370 -3.148 24.245 1.00 53.34 613 ASP A CA 1
ATOM 4944 C C . ASP A 1 613 ? 38.394 -2.085 23.785 1.00 53.34 613 ASP A C 1
ATOM 4946 O O . ASP A 1 613 ? 38.868 -2.151 22.648 1.00 53.34 613 ASP A O 1
ATOM 4950 N N . GLY A 1 614 ? 38.717 -1.082 24.613 1.00 56.91 614 GLY A N 1
ATOM 4951 C CA . GLY A 1 614 ? 39.764 -0.086 24.325 1.00 56.91 614 GLY A CA 1
ATOM 4952 C C . GLY A 1 614 ? 39.435 1.377 24.650 1.00 56.91 614 GLY A C 1
ATOM 4953 O O . GLY A 1 614 ? 40.326 2.219 24.533 1.00 56.91 614 GLY A O 1
ATOM 4954 N N . ILE A 1 615 ? 38.212 1.712 25.087 1.00 64.19 615 ILE A N 1
ATOM 4955 C CA . ILE A 1 615 ? 37.851 3.101 25.436 1.00 64.19 615 ILE A CA 1
ATOM 4956 C C . ILE A 1 615 ? 38.687 3.629 26.608 1.00 64.19 615 ILE A C 1
ATOM 4958 O O . ILE A 1 615 ? 39.023 4.811 26.652 1.00 64.19 615 ILE A O 1
ATOM 4962 N N . SER A 1 616 ? 39.109 2.734 27.503 1.00 63.75 616 SER A N 1
ATOM 4963 C CA . SER A 1 616 ? 40.029 3.011 28.613 1.00 63.75 616 SER A CA 1
ATOM 4964 C C . SER A 1 616 ? 41.363 3.643 28.185 1.00 63.75 616 SER A C 1
ATOM 4966 O O . SER A 1 616 ? 42.025 4.296 28.989 1.00 63.75 616 SER A O 1
ATOM 4968 N N . GLN A 1 617 ? 41.756 3.523 26.912 1.00 66.50 617 GLN A N 1
ATOM 4969 C CA . GLN A 1 617 ? 42.980 4.128 26.378 1.00 66.50 617 GLN A CA 1
ATOM 4970 C C . GLN A 1 617 ? 42.854 5.647 26.151 1.00 66.50 617 GLN A C 1
ATOM 4972 O O . GLN A 1 617 ? 43.866 6.323 25.952 1.00 66.50 617 GLN A O 1
ATOM 4977 N N . MET A 1 618 ? 41.642 6.215 26.209 1.00 66.56 618 MET A N 1
ATOM 4978 C CA . MET A 1 618 ? 41.377 7.643 25.993 1.00 66.56 618 MET A CA 1
ATOM 4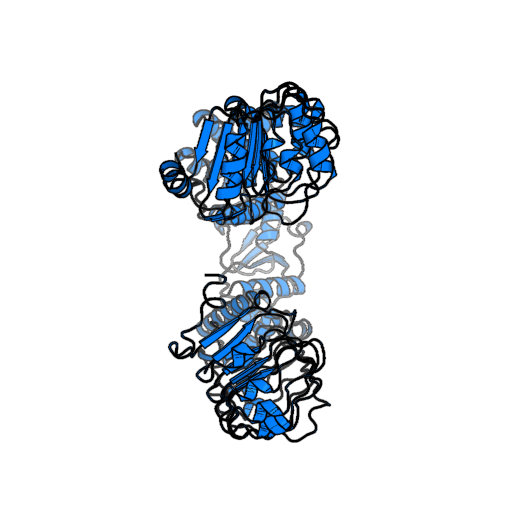979 C C . MET A 1 618 ? 41.764 8.504 27.209 1.00 66.56 618 MET A C 1
ATOM 4981 O O . MET A 1 618 ? 40.916 9.074 27.897 1.00 66.56 618 MET A O 1
ATOM 4985 N N . LYS A 1 619 ? 43.069 8.666 27.454 1.00 67.88 619 LYS A N 1
ATOM 4986 C CA . LYS A 1 619 ? 43.604 9.400 28.619 1.00 67.88 619 LYS A CA 1
ATOM 4987 C C . LYS A 1 619 ? 43.243 10.892 28.673 1.00 67.88 619 LYS A C 1
ATOM 4989 O O . LYS A 1 619 ? 43.429 11.505 29.712 1.00 67.88 619 LYS A O 1
ATOM 4994 N N . ARG A 1 620 ? 42.741 11.501 27.594 1.00 66.38 620 ARG A N 1
ATOM 4995 C CA . ARG A 1 620 ? 42.373 12.935 27.524 1.00 66.38 620 ARG A CA 1
ATOM 4996 C C . ARG A 1 620 ? 40.859 13.190 27.561 1.00 66.38 620 ARG A C 1
ATOM 4998 O O . ARG A 1 620 ? 40.418 14.316 27.338 1.00 66.38 620 ARG A O 1
ATOM 5005 N N . LEU A 1 621 ? 40.052 12.154 27.785 1.00 70.19 621 LEU A N 1
ATOM 5006 C CA . LEU A 1 621 ? 38.594 12.256 27.771 1.00 70.19 621 LEU A CA 1
ATOM 5007 C C . LEU A 1 621 ? 38.072 12.805 29.107 1.00 70.19 621 LEU A C 1
ATOM 5009 O O . LEU A 1 621 ? 38.001 12.068 30.083 1.00 70.19 621 LEU A O 1
ATOM 5013 N N . HIS A 1 622 ? 37.665 14.079 29.127 1.00 73.75 622 HIS A N 1
ATOM 5014 C CA . HIS A 1 622 ? 37.126 14.741 30.328 1.00 73.75 622 HIS A CA 1
ATOM 5015 C C . HIS A 1 622 ? 35.593 14.831 30.368 1.00 73.75 622 HIS A C 1
ATOM 5017 O O . HIS A 1 622 ? 35.015 14.982 31.446 1.00 73.75 622 HIS A O 1
ATOM 5023 N N . ARG A 1 623 ? 34.908 14.731 29.219 1.00 74.56 623 ARG A N 1
ATOM 5024 C CA . ARG A 1 623 ? 33.443 14.854 29.130 1.00 74.56 623 ARG A CA 1
ATOM 5025 C C . ARG A 1 623 ? 32.834 13.870 28.137 1.00 74.56 623 ARG A C 1
ATOM 5027 O O . ARG A 1 623 ? 33.277 13.777 26.994 1.00 74.56 623 ARG A O 1
ATOM 5034 N N . VAL A 1 624 ? 31.763 13.208 28.566 1.00 75.69 624 VAL A N 1
ATOM 5035 C CA . VAL A 1 624 ? 30.959 12.282 27.763 1.00 75.69 624 VAL A CA 1
ATOM 5036 C C . VAL A 1 624 ? 29.487 12.680 27.843 1.00 75.69 624 VAL A C 1
ATOM 5038 O O . VAL A 1 624 ? 28.953 12.929 28.918 1.00 75.69 624 VAL A O 1
ATOM 5041 N N . VAL A 1 625 ? 28.812 12.709 26.703 1.00 71.62 625 VAL A N 1
ATOM 5042 C CA . VAL A 1 625 ? 27.372 12.924 26.563 1.00 71.62 625 VAL A CA 1
ATOM 5043 C C . VAL A 1 625 ? 26.793 11.704 25.864 1.00 71.62 625 VAL A C 1
ATOM 5045 O O . VAL A 1 625 ? 27.222 11.350 24.776 1.00 71.62 625 VAL A O 1
ATOM 5048 N N . LEU A 1 626 ? 25.798 11.060 26.455 1.00 73.25 626 LEU A N 1
ATOM 5049 C CA . LEU A 1 626 ? 25.090 9.918 25.888 1.00 73.25 626 LEU A CA 1
ATOM 5050 C C . LEU A 1 626 ? 23.614 10.308 25.727 1.00 73.25 626 LEU A C 1
ATOM 5052 O O . LEU A 1 626 ? 22.989 10.727 26.700 1.00 73.25 626 LEU A O 1
ATOM 5056 N N . ASN A 1 627 ? 23.034 10.184 24.531 1.00 67.94 627 ASN A N 1
ATOM 5057 C CA . ASN A 1 627 ? 21.627 10.502 24.266 1.00 67.94 627 ASN A CA 1
ATOM 5058 C C . ASN A 1 627 ? 20.932 9.356 23.528 1.00 67.94 627 ASN A C 1
ATOM 5060 O O . ASN A 1 627 ? 21.401 8.941 22.480 1.00 67.94 627 ASN A O 1
ATOM 5064 N N . TYR A 1 628 ? 19.814 8.839 24.041 1.00 62.62 628 TYR A N 1
ATOM 5065 C CA . TYR A 1 628 ? 19.221 7.623 23.481 1.00 62.62 628 TYR A CA 1
ATOM 5066 C C . TYR A 1 628 ? 17.702 7.546 23.629 1.00 62.62 628 TYR A C 1
ATOM 5068 O O . TYR A 1 628 ? 17.190 7.577 24.735 1.00 62.62 628 TYR A O 1
ATOM 5076 N N . TYR A 1 629 ? 16.943 7.336 22.552 1.00 57.81 629 TYR A N 1
ATOM 5077 C CA . TYR A 1 629 ? 15.474 7.240 22.617 1.00 57.81 629 TYR A CA 1
ATOM 5078 C C . TYR A 1 629 ? 14.967 5.782 22.584 1.00 57.81 629 TYR A C 1
ATOM 5080 O O . TYR A 1 629 ? 14.207 5.401 21.694 1.00 57.81 629 TYR A O 1
ATOM 5088 N N . THR A 1 630 ? 15.374 4.938 23.546 1.00 56.56 630 THR A N 1
ATOM 5089 C CA . THR A 1 630 ? 14.968 3.511 23.609 1.00 56.56 630 THR A CA 1
ATOM 5090 C C . THR A 1 630 ? 14.318 3.118 24.938 1.00 56.56 630 THR A C 1
ATOM 5092 O O . THR A 1 630 ? 14.608 3.687 25.984 1.00 56.56 630 THR A O 1
ATOM 5095 N N . THR A 1 631 ? 13.454 2.099 24.910 1.00 57.00 631 THR A N 1
ATOM 5096 C CA . THR A 1 631 ? 12.908 1.436 26.110 1.00 57.00 631 THR A CA 1
ATOM 5097 C C . THR A 1 631 ? 13.762 0.257 26.590 1.00 57.00 631 THR A C 1
ATOM 5099 O O . THR A 1 631 ? 13.468 -0.329 27.631 1.00 57.00 631 THR A O 1
ATOM 5102 N N . LYS A 1 632 ? 14.800 -0.129 25.835 1.00 61.69 632 LYS A N 1
ATOM 5103 C CA . LYS A 1 632 ? 15.708 -1.232 26.187 1.00 61.69 632 LYS A CA 1
ATOM 5104 C C . LYS A 1 632 ? 16.832 -0.751 27.104 1.00 61.69 632 LYS A C 1
ATOM 5106 O O . LYS A 1 632 ? 17.328 0.357 26.942 1.00 61.69 632 LYS A O 1
ATOM 5111 N N . LYS A 1 633 ? 17.268 -1.611 28.026 1.00 66.56 633 LYS A N 1
ATOM 5112 C CA . LYS A 1 633 ? 18.445 -1.339 28.857 1.00 66.56 633 LYS A CA 1
ATOM 5113 C C . LYS A 1 633 ? 19.723 -1.377 28.006 1.00 66.56 633 LYS A C 1
ATOM 5115 O O . LYS A 1 633 ? 19.861 -2.259 27.160 1.00 66.56 633 LYS A O 1
ATOM 5120 N N . ILE A 1 634 ? 20.618 -0.420 28.221 1.00 65.00 634 ILE A N 1
ATOM 5121 C CA . ILE A 1 634 ? 21.894 -0.252 27.521 1.00 65.00 634 ILE A CA 1
ATOM 5122 C C . ILE A 1 634 ? 23.015 -0.873 28.361 1.00 65.00 634 ILE A C 1
ATOM 5124 O O . ILE A 1 634 ? 23.053 -0.680 29.577 1.00 65.00 634 ILE A O 1
ATOM 5128 N N . GLN A 1 635 ? 23.920 -1.587 27.688 1.00 65.69 635 GLN A N 1
ATOM 5129 C CA . GLN A 1 635 ? 25.192 -2.063 28.233 1.00 65.69 635 GLN A CA 1
ATOM 5130 C C . GLN A 1 635 ? 26.307 -1.108 27.817 1.00 65.69 635 GLN A C 1
ATOM 5132 O O . GLN A 1 635 ? 26.406 -0.766 26.638 1.00 65.69 635 GLN A O 1
ATOM 5137 N N . LEU A 1 636 ? 27.117 -0.670 28.781 1.00 69.50 636 LEU A N 1
ATOM 5138 C CA . LEU A 1 636 ? 28.354 0.061 28.510 1.00 69.50 636 LEU A CA 1
ATOM 5139 C C . LEU A 1 636 ? 29.486 -0.925 28.160 1.00 69.50 636 LEU A C 1
ATOM 5141 O O . LEU A 1 636 ? 29.415 -2.089 28.569 1.00 69.50 636 LEU A O 1
ATOM 5145 N N . PRO A 1 637 ? 30.529 -0.475 27.436 1.00 68.50 637 PRO A N 1
ATOM 5146 C CA . PRO A 1 637 ? 31.754 -1.247 27.247 1.00 68.50 637 PRO A CA 1
ATOM 5147 C C . PRO A 1 637 ? 32.339 -1.734 28.578 1.00 68.50 637 PRO A C 1
ATOM 5149 O O . PRO A 1 637 ? 32.279 -1.022 29.584 1.00 68.50 637 PRO A O 1
ATOM 5152 N N . LYS A 1 638 ? 32.941 -2.930 28.590 1.00 68.81 638 LYS A N 1
ATOM 5153 C CA . LYS A 1 638 ? 33.476 -3.542 29.821 1.00 68.81 638 LYS A CA 1
ATOM 5154 C C . LYS A 1 638 ? 34.567 -2.699 30.480 1.00 68.81 638 LYS A C 1
ATOM 5156 O O . LYS A 1 638 ? 34.658 -2.681 31.703 1.00 68.81 638 LYS A O 1
ATOM 5161 N N . ASP A 1 639 ? 35.367 -1.995 29.687 1.00 72.56 639 ASP A N 1
ATOM 5162 C CA . ASP A 1 639 ? 36.465 -1.147 30.147 1.00 72.56 639 ASP A CA 1
ATOM 5163 C C . ASP A 1 639 ? 36.066 0.332 30.330 1.00 72.56 639 ASP A C 1
ATOM 5165 O O . ASP A 1 639 ? 36.917 1.156 30.657 1.00 72.56 639 ASP A O 1
ATOM 5169 N N . PHE A 1 640 ? 34.778 0.684 30.197 1.00 77.19 640 PHE A N 1
ATOM 5170 C CA . PHE A 1 640 ? 34.288 2.056 30.406 1.00 77.19 640 PHE A CA 1
ATOM 5171 C C . PHE A 1 640 ? 34.598 2.578 31.816 1.00 77.19 640 PHE A C 1
ATOM 5173 O O . PHE A 1 640 ? 34.935 3.744 31.988 1.00 77.19 640 PHE A O 1
ATOM 5180 N N . GLY A 1 641 ? 34.540 1.702 32.823 1.00 77.25 641 GLY A N 1
ATOM 5181 C CA . GLY A 1 641 ? 34.868 2.037 34.211 1.00 77.25 641 GLY A CA 1
ATOM 5182 C C . GLY A 1 641 ? 36.341 2.378 34.459 1.00 77.25 641 GLY A C 1
ATOM 5183 O O . GLY A 1 641 ? 36.666 2.910 35.516 1.00 77.25 641 GLY A O 1
ATOM 5184 N N . ALA A 1 642 ? 37.229 2.116 33.493 1.00 81.56 642 ALA A N 1
ATOM 5185 C CA . ALA A 1 642 ? 38.660 2.398 33.588 1.00 81.56 642 ALA A CA 1
ATOM 5186 C C . ALA A 1 642 ? 39.060 3.773 33.008 1.00 81.56 642 ALA A C 1
ATOM 5188 O O . ALA A 1 642 ? 40.246 4.049 32.848 1.00 81.56 642 ALA A O 1
ATOM 5189 N N . LEU A 1 643 ? 38.100 4.650 32.691 1.00 80.25 643 LEU A N 1
ATOM 5190 C CA . LEU A 1 643 ? 38.380 6.016 32.238 1.00 80.25 643 LEU A CA 1
ATOM 5191 C C . LEU A 1 643 ? 38.884 6.891 33.398 1.00 80.25 643 LEU A C 1
ATOM 5193 O O . LEU A 1 643 ? 38.107 7.379 34.218 1.00 80.25 643 LEU A O 1
ATOM 5197 N N . GLU A 1 644 ? 40.199 7.110 33.450 1.00 80.12 644 GLU A N 1
ATOM 5198 C CA . GLU A 1 644 ? 40.869 7.773 34.579 1.00 80.12 644 GLU A CA 1
ATOM 5199 C C . GLU A 1 644 ? 40.586 9.279 34.694 1.00 80.12 644 GLU A C 1
ATOM 5201 O O . GLU A 1 644 ? 40.611 9.800 35.803 1.00 80.12 644 GLU A O 1
ATOM 5206 N N . ASN A 1 645 ? 40.290 9.978 33.592 1.00 81.19 645 ASN A N 1
ATOM 5207 C CA . ASN A 1 645 ? 40.163 11.448 33.564 1.00 81.19 645 ASN A CA 1
ATOM 5208 C C . ASN A 1 645 ? 38.751 11.953 33.236 1.00 81.19 645 ASN A C 1
ATOM 5210 O O . ASN A 1 645 ? 38.552 13.149 33.036 1.00 81.19 645 ASN A O 1
ATOM 5214 N N . LEU A 1 646 ? 37.758 11.060 33.190 1.00 84.75 646 LEU A N 1
ATOM 5215 C CA . LEU A 1 646 ? 36.382 11.442 32.891 1.00 84.75 646 LEU A CA 1
ATOM 5216 C C . LEU A 1 646 ? 35.762 12.190 34.076 1.00 84.75 646 LEU A C 1
ATOM 5218 O O . LEU A 1 646 ? 35.467 11.584 35.101 1.00 84.75 646 LEU A O 1
ATOM 5222 N N . GLU A 1 647 ? 35.522 13.490 33.910 1.00 85.81 647 GLU A N 1
ATOM 5223 C CA . GLU A 1 647 ? 34.989 14.368 34.957 1.00 85.81 647 GLU A CA 1
ATOM 5224 C C . GLU A 1 647 ? 33.491 14.639 34.811 1.00 85.81 647 GLU A C 1
ATOM 5226 O O . GLU A 1 647 ? 32.797 14.805 35.815 1.00 85.81 647 GLU A O 1
ATOM 5231 N N . THR A 1 648 ? 32.979 14.689 33.578 1.00 83.38 648 THR A N 1
ATOM 5232 C CA . THR A 1 648 ? 31.584 15.056 33.289 1.00 83.38 648 THR A CA 1
ATOM 5233 C C . THR A 1 648 ? 30.871 14.004 32.444 1.00 83.38 648 THR A C 1
ATOM 5235 O O . THR A 1 648 ? 31.341 13.643 31.366 1.00 83.38 648 THR A O 1
ATOM 5238 N N . LEU A 1 649 ? 29.694 13.568 32.893 1.00 86.62 649 LEU A N 1
ATOM 5239 C CA . LEU A 1 649 ? 28.831 12.611 32.205 1.00 86.62 649 LEU A CA 1
ATOM 5240 C C . LEU A 1 649 ? 27.403 13.155 32.062 1.00 86.62 649 LEU A C 1
ATOM 5242 O O . LEU A 1 649 ? 26.713 13.395 33.049 1.00 86.62 649 LEU A O 1
ATOM 5246 N N . GLU A 1 650 ? 26.917 13.299 30.833 1.00 82.06 650 GLU A N 1
ATOM 5247 C CA . GLU A 1 650 ? 25.521 13.642 30.552 1.00 82.06 650 GLU A CA 1
ATOM 5248 C C . GLU A 1 650 ? 24.769 12.438 29.993 1.00 82.06 650 GLU A C 1
ATOM 5250 O O . GLU A 1 650 ? 25.199 11.813 29.031 1.00 82.06 650 GLU A O 1
ATOM 5255 N N . LEU A 1 651 ? 23.611 12.141 30.564 1.00 81.69 651 LEU A N 1
ATOM 5256 C CA . LEU A 1 651 ? 22.779 10.988 30.260 1.00 81.69 651 LEU A CA 1
ATOM 5257 C C . LEU A 1 651 ? 21.399 11.485 29.839 1.00 81.69 651 LEU A C 1
ATOM 5259 O O . LEU A 1 651 ? 20.622 11.971 30.657 1.00 81.69 651 LEU A O 1
ATOM 5263 N N . LYS A 1 652 ? 21.069 11.383 28.554 1.00 76.38 652 LYS A N 1
ATOM 5264 C CA . LYS A 1 652 ? 19.814 11.881 27.985 1.00 76.38 652 LYS A CA 1
ATOM 5265 C C . LYS A 1 652 ? 18.960 10.713 27.508 1.00 76.38 652 LYS A C 1
ATOM 5267 O O . LYS A 1 652 ? 19.337 10.001 26.590 1.00 76.38 652 LYS A O 1
ATOM 5272 N N . ASN A 1 653 ? 17.795 10.518 28.125 1.00 70.12 653 ASN A N 1
ATOM 5273 C CA . ASN A 1 653 ? 16.811 9.485 27.774 1.00 70.12 653 ASN A CA 1
ATOM 5274 C C . ASN A 1 653 ? 17.293 8.019 27.930 1.00 70.12 653 ASN A C 1
ATOM 5276 O O . ASN A 1 653 ? 16.694 7.102 27.376 1.00 70.12 653 ASN A O 1
ATOM 5280 N N . ILE A 1 654 ? 18.328 7.772 28.737 1.00 71.00 654 ILE A N 1
ATOM 5281 C CA . ILE A 1 654 ? 18.978 6.457 28.874 1.00 71.00 654 ILE A CA 1
ATOM 5282 C C . ILE A 1 654 ? 18.343 5.587 29.964 1.00 71.00 654 ILE A C 1
ATOM 5284 O O . ILE A 1 654 ? 17.834 6.083 30.968 1.00 71.00 654 ILE A O 1
ATOM 5288 N N . LEU A 1 655 ? 18.413 4.266 29.771 1.00 70.31 655 LEU A N 1
ATOM 5289 C CA . LEU A 1 655 ? 18.155 3.242 30.784 1.00 70.31 655 LEU A CA 1
ATOM 5290 C C . LEU A 1 655 ? 19.329 2.255 30.774 1.00 70.31 655 LEU A C 1
ATOM 5292 O O . LEU A 1 655 ? 19.532 1.591 29.764 1.00 70.31 655 LEU A O 1
ATOM 5296 N N . PHE A 1 656 ? 20.096 2.134 31.860 1.00 73.81 656 PHE A N 1
ATOM 5297 C CA . PHE A 1 656 ? 21.181 1.144 31.971 1.00 73.81 656 PHE A CA 1
ATOM 5298 C C . PHE A 1 656 ? 20.697 -0.200 32.536 1.00 73.81 656 PHE A C 1
ATOM 5300 O O . PHE A 1 656 ? 19.667 -0.277 33.220 1.00 73.81 656 PHE A O 1
ATOM 5307 N N . ASP A 1 657 ? 21.435 -1.273 32.250 1.00 73.81 657 ASP A N 1
ATOM 5308 C CA . ASP A 1 657 ? 21.343 -2.524 33.006 1.00 73.81 657 ASP A CA 1
ATOM 5309 C C . ASP A 1 657 ? 22.249 -2.521 34.247 1.00 73.81 657 ASP A C 1
ATOM 5311 O O . ASP A 1 657 ? 22.882 -1.515 34.562 1.00 73.81 657 ASP A O 1
ATOM 5315 N N . ALA A 1 658 ? 22.250 -3.622 35.006 1.00 75.19 658 ALA A N 1
ATOM 5316 C CA . ALA A 1 658 ? 23.044 -3.720 36.232 1.00 75.19 658 ALA A CA 1
ATOM 5317 C C . ALA A 1 658 ? 24.545 -3.517 35.957 1.00 75.19 658 ALA A C 1
ATOM 5319 O O . ALA A 1 658 ? 25.216 -2.830 36.718 1.00 75.19 658 ALA A O 1
ATOM 5320 N N . ASN A 1 659 ? 25.042 -4.033 34.830 1.00 73.94 659 ASN A N 1
ATOM 5321 C CA . ASN A 1 659 ? 26.447 -3.914 34.450 1.00 73.94 659 ASN A CA 1
ATOM 5322 C C . ASN A 1 659 ? 26.823 -2.469 34.101 1.00 73.94 659 ASN A C 1
ATOM 5324 O O . ASN A 1 659 ? 27.883 -2.008 34.510 1.00 73.94 659 ASN A O 1
ATOM 5328 N N . GLY A 1 660 ? 25.949 -1.733 33.403 1.00 77.06 660 GLY A N 1
ATOM 5329 C CA . GLY A 1 660 ? 26.181 -0.318 33.102 1.00 77.06 660 GLY A CA 1
ATOM 5330 C C . GLY A 1 660 ? 26.368 0.535 34.362 1.00 77.06 660 GLY A C 1
ATOM 5331 O O . GLY A 1 660 ? 27.282 1.354 34.415 1.00 77.06 660 GLY A O 1
ATOM 5332 N N . TRP A 1 661 ? 25.562 0.311 35.404 1.00 83.12 661 TRP A N 1
ATOM 5333 C CA . TRP A 1 661 ? 25.718 1.020 36.681 1.00 83.12 661 TRP A CA 1
ATOM 5334 C C . TRP A 1 661 ? 27.007 0.647 37.419 1.00 83.12 661 TRP A C 1
ATOM 5336 O O . TRP A 1 661 ? 27.661 1.532 37.966 1.00 83.12 661 TRP A O 1
ATOM 5346 N N . GLU A 1 662 ? 27.409 -0.626 37.394 1.00 82.00 662 GLU A N 1
ATOM 5347 C CA . GLU A 1 662 ? 28.685 -1.062 37.976 1.00 82.00 662 GLU A CA 1
ATOM 5348 C C . GLU A 1 662 ? 29.893 -0.412 37.286 1.00 82.00 662 GLU A C 1
ATOM 5350 O O . GLU A 1 662 ? 30.824 0.023 37.962 1.00 82.00 662 GLU A O 1
ATOM 5355 N N . SER A 1 663 ? 29.862 -0.245 35.960 1.00 82.38 663 SER A N 1
ATOM 5356 C CA . SER A 1 663 ? 30.914 0.482 35.237 1.00 82.38 663 SER A CA 1
ATOM 5357 C C . SER A 1 663 ? 31.006 1.952 35.659 1.00 82.38 663 SER A C 1
ATOM 5359 O O . SER A 1 663 ? 32.107 2.475 35.804 1.00 82.38 663 SER A O 1
ATOM 5361 N N . LEU A 1 664 ? 29.876 2.627 35.903 1.00 86.00 664 LEU A N 1
ATOM 5362 C CA . LEU A 1 664 ? 29.882 4.027 36.348 1.00 86.00 664 LEU A CA 1
ATOM 5363 C C . LEU A 1 664 ? 30.454 4.199 37.762 1.00 86.00 664 LEU A C 1
ATOM 5365 O O . LEU A 1 664 ? 31.131 5.190 38.028 1.00 86.00 664 LEU A O 1
ATOM 5369 N N . LYS A 1 665 ? 30.237 3.230 38.660 1.00 85.00 665 LYS A N 1
ATOM 5370 C CA . LYS A 1 665 ? 30.808 3.249 40.020 1.00 85.00 665 LYS A CA 1
ATOM 5371 C C . LYS A 1 665 ? 32.336 3.197 40.030 1.00 85.00 665 LYS A C 1
ATOM 5373 O O . LYS A 1 665 ? 32.955 3.683 40.971 1.00 85.00 665 LYS A O 1
ATOM 5378 N N . GLN A 1 666 ? 32.946 2.614 39.001 1.00 85.62 666 GLN A N 1
ATOM 5379 C CA . GLN A 1 666 ? 34.401 2.469 38.897 1.00 85.62 666 GLN A CA 1
ATOM 5380 C C . GLN A 1 666 ? 35.108 3.771 38.471 1.00 85.62 666 GLN A C 1
ATOM 5382 O O . GLN A 1 666 ? 36.317 3.900 38.672 1.00 85.62 666 GLN A O 1
ATOM 5387 N N . LEU A 1 667 ? 34.365 4.759 37.953 1.00 88.19 667 LEU A N 1
ATOM 5388 C CA . LEU A 1 667 ? 34.891 6.050 37.504 1.00 88.19 667 LEU A CA 1
ATOM 5389 C C . LEU A 1 667 ? 35.271 6.948 38.688 1.00 88.19 667 LEU A C 1
ATOM 5391 O O . LEU A 1 667 ? 34.426 7.642 39.258 1.00 88.19 667 LEU A O 1
ATOM 5395 N N . LYS A 1 668 ? 36.561 6.961 39.037 1.00 84.62 668 LYS A N 1
ATOM 5396 C CA . LYS A 1 668 ? 37.087 7.694 40.204 1.00 84.62 668 LYS A CA 1
ATOM 5397 C C . LYS A 1 668 ? 37.087 9.217 40.048 1.00 84.62 668 LYS A C 1
ATOM 5399 O O . LYS A 1 668 ? 36.963 9.914 41.048 1.00 84.62 668 LYS A O 1
ATOM 5404 N N . SER A 1 669 ? 37.230 9.718 38.822 1.00 88.56 669 SER A N 1
ATOM 5405 C CA . SER A 1 669 ? 37.338 11.159 38.536 1.00 88.56 669 SER A CA 1
ATOM 5406 C C . SER A 1 669 ? 36.007 11.815 38.178 1.00 88.56 669 SER A C 1
ATOM 5408 O O . SER A 1 669 ? 35.966 13.023 37.954 1.00 88.56 669 SER A O 1
ATOM 5410 N N . LEU A 1 670 ? 34.915 11.042 38.141 1.00 91.81 670 LEU A N 1
ATOM 5411 C CA . LEU A 1 670 ? 33.598 11.538 37.764 1.00 91.81 670 LEU A CA 1
ATOM 5412 C C . LEU A 1 670 ? 33.043 12.462 38.849 1.00 91.81 670 LEU A C 1
ATOM 5414 O O . LEU A 1 670 ? 32.724 12.014 39.947 1.00 91.81 670 LEU A O 1
ATOM 5418 N N . LYS A 1 671 ? 32.878 13.741 38.512 1.00 91.69 671 LYS A N 1
ATOM 5419 C CA . LYS A 1 671 ? 32.376 14.778 39.424 1.00 91.69 671 LYS A CA 1
ATOM 5420 C C . LYS A 1 671 ? 30.998 15.285 39.033 1.00 91.69 671 LYS A C 1
ATOM 5422 O O . LYS A 1 671 ? 30.183 15.557 39.910 1.00 91.69 671 LYS A O 1
ATOM 5427 N N . ASN A 1 672 ? 30.717 15.383 37.737 1.00 91.62 672 ASN A N 1
ATOM 5428 C CA . ASN A 1 672 ? 29.520 16.043 37.230 1.00 91.62 672 ASN A CA 1
ATOM 5429 C C . ASN A 1 672 ? 28.638 15.045 36.485 1.00 91.62 672 ASN A C 1
ATOM 5431 O O . ASN A 1 672 ? 29.059 14.481 35.474 1.00 91.62 672 ASN A O 1
ATOM 5435 N N . VAL A 1 673 ? 27.401 14.861 36.944 1.00 91.56 673 VAL A N 1
ATOM 5436 C CA . VAL A 1 673 ? 26.419 13.990 36.289 1.00 91.56 673 VAL A CA 1
ATOM 5437 C C . VAL A 1 673 ? 25.156 14.773 35.954 1.00 91.56 673 VAL A C 1
ATOM 5439 O O . VAL A 1 673 ? 24.526 15.370 36.823 1.00 91.56 673 VAL A O 1
ATOM 5442 N N . SER A 1 674 ? 24.750 14.740 34.687 1.00 88.19 674 SER A N 1
ATOM 5443 C CA . SER A 1 674 ? 23.459 15.264 34.229 1.00 88.19 674 SER A CA 1
ATOM 5444 C C . SER A 1 674 ? 22.579 14.123 33.739 1.00 88.19 674 SER A C 1
ATOM 5446 O O . SER A 1 674 ? 23.041 13.292 32.965 1.00 88.19 674 SER A O 1
ATOM 5448 N N . TYR A 1 675 ? 21.321 14.060 34.172 1.00 87.12 675 TYR A N 1
ATOM 5449 C CA . TYR A 1 675 ? 20.392 12.981 33.848 1.00 87.12 675 TYR A CA 1
ATOM 5450 C C . TYR A 1 675 ? 19.032 13.525 33.400 1.00 87.12 675 TYR A C 1
ATOM 5452 O O . TYR A 1 675 ? 18.270 14.076 34.194 1.00 87.12 675 TYR A O 1
ATOM 5460 N N . LYS A 1 676 ? 18.686 13.320 32.127 1.00 83.06 676 LYS A N 1
ATOM 5461 C CA . LYS A 1 676 ? 17.403 13.709 31.529 1.00 83.06 676 LYS A CA 1
ATOM 5462 C C . LYS A 1 676 ? 16.496 12.491 31.341 1.00 83.06 676 LYS A C 1
ATOM 5464 O O . LYS A 1 676 ? 16.787 11.598 30.545 1.00 83.06 676 LYS A O 1
ATOM 5469 N N . LEU A 1 677 ? 15.381 12.468 32.065 1.00 70.69 677 LEU A N 1
ATOM 5470 C CA . LEU A 1 677 ? 14.405 11.378 32.134 1.00 70.69 677 LEU A CA 1
ATOM 5471 C C . LEU A 1 677 ? 13.415 11.383 30.957 1.00 70.69 677 LEU A C 1
ATOM 5473 O O . LEU A 1 677 ? 12.864 12.422 30.592 1.00 70.69 677 LEU A O 1
ATOM 5477 N N . ASN A 1 678 ? 13.083 10.184 30.464 1.00 63.59 678 ASN A N 1
ATOM 5478 C CA . ASN A 1 678 ? 12.007 9.933 29.489 1.00 63.59 678 ASN A CA 1
ATOM 5479 C C . ASN A 1 678 ? 10.725 9.350 30.151 1.00 63.59 678 ASN A C 1
ATOM 5481 O O . ASN A 1 678 ? 9.881 8.752 29.484 1.00 63.59 678 ASN A O 1
ATOM 5485 N N . GLY A 1 679 ? 10.585 9.491 31.478 1.00 64.69 679 GLY A N 1
ATOM 5486 C CA . GLY A 1 679 ? 9.492 8.949 32.302 1.00 64.69 679 GLY A CA 1
ATOM 5487 C C . GLY A 1 679 ? 9.539 9.451 33.755 1.00 64.69 679 GLY A C 1
ATOM 5488 O O . GLY A 1 679 ? 10.319 10.347 34.059 1.00 64.69 679 GLY A O 1
ATOM 5489 N N . ASP A 1 680 ? 8.716 8.870 34.639 1.00 60.38 680 ASP A N 1
ATOM 5490 C CA . ASP A 1 680 ? 8.397 9.468 35.954 1.00 60.38 680 ASP A CA 1
ATOM 5491 C C . ASP A 1 680 ? 9.313 9.016 37.120 1.00 60.38 680 ASP A C 1
ATOM 5493 O O . ASP A 1 680 ? 9.289 9.621 38.193 1.00 60.38 680 ASP A O 1
ATOM 5497 N N . LYS A 1 681 ? 10.104 7.943 36.945 1.00 65.69 681 LYS A N 1
ATOM 5498 C CA . LYS A 1 681 ? 10.914 7.320 38.014 1.00 65.69 681 LYS A CA 1
ATOM 5499 C C . LYS A 1 681 ? 12.413 7.423 37.740 1.00 65.69 681 LYS A C 1
ATOM 5501 O O . LYS A 1 681 ? 12.880 6.979 36.692 1.00 65.69 681 LYS A O 1
ATOM 5506 N N . LEU A 1 682 ? 13.152 7.950 38.715 1.00 72.62 682 LEU A N 1
ATOM 5507 C CA . LEU A 1 682 ? 14.614 7.933 38.741 1.00 72.62 682 LEU A CA 1
ATOM 5508 C C . LEU A 1 682 ? 15.131 6.517 39.058 1.00 72.62 682 LEU A C 1
ATOM 5510 O O . LEU A 1 682 ? 14.555 5.841 39.915 1.00 72.62 682 LEU A O 1
ATOM 5514 N N . PRO A 1 683 ? 16.204 6.053 38.397 1.00 77.44 683 PRO A N 1
ATOM 5515 C CA . PRO A 1 683 ? 16.872 4.814 38.777 1.00 77.44 683 PRO A CA 1
ATOM 5516 C C . PRO A 1 683 ? 17.568 4.991 40.140 1.00 77.44 683 PRO A C 1
ATOM 5518 O O . PRO A 1 683 ? 18.371 5.914 40.275 1.00 77.44 683 PRO A O 1
ATOM 5521 N N . PRO A 1 684 ? 17.305 4.136 41.149 1.00 79.94 684 PRO A N 1
ATOM 5522 C CA . PRO A 1 684 ? 17.893 4.284 42.484 1.00 79.94 684 PRO A CA 1
ATOM 5523 C C . PRO A 1 684 ? 19.426 4.183 42.482 1.00 79.94 684 PRO A C 1
ATOM 5525 O O . PRO A 1 684 ? 20.081 4.787 4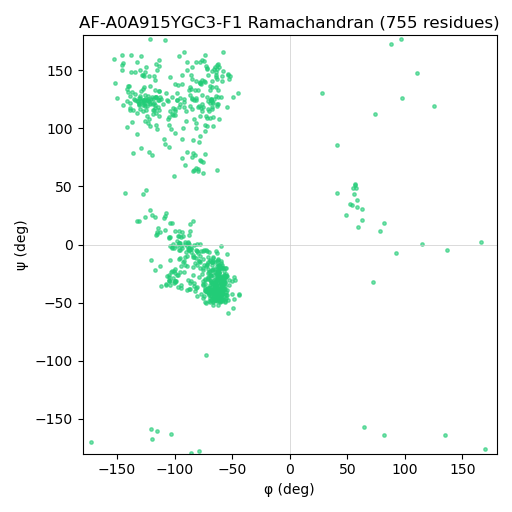3.323 1.00 79.94 684 PRO A O 1
ATOM 5528 N N . GLN A 1 685 ? 20.001 3.496 41.494 1.00 85.12 685 GLN A N 1
ATOM 5529 C CA . GLN A 1 685 ? 21.442 3.292 41.356 1.00 85.12 685 GLN A CA 1
ATOM 5530 C C . GLN A 1 685 ? 22.233 4.593 41.151 1.00 85.12 685 GLN A C 1
ATOM 5532 O O . GLN A 1 685 ? 23.428 4.621 41.430 1.00 85.12 685 GLN A O 1
ATOM 5537 N N . ILE A 1 686 ? 21.598 5.684 40.696 1.00 84.25 686 ILE A N 1
ATOM 5538 C CA . ILE A 1 686 ? 22.285 6.979 40.552 1.00 84.25 686 ILE A CA 1
ATOM 5539 C C . ILE A 1 686 ? 22.777 7.516 41.902 1.00 84.25 686 ILE A C 1
ATOM 5541 O O . ILE A 1 686 ? 23.811 8.174 41.961 1.00 84.25 686 ILE A O 1
ATOM 5545 N N . PHE A 1 687 ? 22.074 7.186 42.991 1.00 86.06 687 PHE A N 1
ATOM 5546 C CA . PHE A 1 687 ? 22.417 7.610 44.350 1.00 86.06 687 PHE A CA 1
ATOM 5547 C C . PHE A 1 687 ? 23.543 6.768 44.970 1.00 86.06 687 PHE A C 1
ATOM 5549 O O . PHE A 1 687 ? 24.075 7.121 46.018 1.00 86.06 687 PHE A O 1
ATOM 5556 N N . GLU A 1 688 ? 23.961 5.694 44.295 1.00 85.88 688 GLU A N 1
ATOM 5557 C CA . GLU A 1 688 ? 25.115 4.877 44.681 1.00 85.88 688 GLU A CA 1
ATOM 5558 C C . GLU A 1 688 ? 26.443 5.472 44.162 1.00 85.88 688 GLU A C 1
ATOM 5560 O O . GLU A 1 688 ? 27.518 5.050 44.591 1.00 85.88 688 GLU A O 1
ATOM 5565 N N . LEU A 1 689 ? 26.393 6.478 43.274 1.00 87.94 689 LEU A N 1
ATOM 5566 C CA . LEU A 1 689 ? 27.558 7.191 42.728 1.00 87.94 689 LEU A CA 1
ATOM 5567 C C . LEU A 1 689 ? 28.084 8.246 43.714 1.00 87.94 689 LEU A C 1
ATOM 5569 O O . LEU A 1 689 ? 28.035 9.449 43.470 1.00 87.94 689 LEU A O 1
ATOM 5573 N N . THR A 1 690 ? 28.575 7.795 44.865 1.00 86.25 690 THR A N 1
ATOM 5574 C CA . THR A 1 690 ? 28.973 8.669 45.987 1.00 86.25 690 THR A CA 1
ATOM 5575 C C . THR A 1 690 ? 30.125 9.645 45.694 1.00 86.25 690 THR A C 1
ATOM 5577 O O . THR A 1 690 ? 30.359 10.558 46.488 1.00 86.25 690 THR A O 1
ATOM 5580 N N . GLN A 1 691 ? 30.842 9.483 44.579 1.00 86.69 691 GLN A N 1
ATOM 5581 C CA . GLN A 1 691 ? 31.953 10.346 44.167 1.00 86.69 691 GLN A CA 1
ATOM 5582 C C . GLN A 1 691 ? 31.526 11.681 43.531 1.00 86.69 691 GLN A C 1
ATOM 5584 O O . GLN A 1 691 ? 32.363 12.569 43.397 1.00 86.69 691 GLN A O 1
ATOM 5589 N N . ILE A 1 692 ? 30.256 11.837 43.138 1.00 91.94 692 ILE A N 1
ATOM 5590 C CA . ILE A 1 692 ? 29.808 13.007 42.369 1.00 91.94 692 ILE A CA 1
ATOM 5591 C C . ILE A 1 692 ? 29.668 14.265 43.242 1.00 91.94 692 ILE A C 1
ATOM 5593 O O . ILE A 1 692 ? 29.196 14.204 44.378 1.00 91.94 692 ILE A O 1
ATOM 5597 N N . GLU A 1 693 ? 30.043 15.415 42.680 1.00 92.38 693 GLU A N 1
ATOM 5598 C CA . GLU A 1 693 ? 29.965 16.745 43.299 1.00 92.38 693 GLU A CA 1
ATOM 5599 C C . GLU A 1 693 ? 28.793 17.574 42.744 1.00 92.38 693 GLU A C 1
ATOM 5601 O O . GLU A 1 693 ? 28.202 18.368 43.479 1.00 92.38 693 GLU A O 1
ATOM 5606 N N . ILE A 1 694 ? 28.421 17.380 41.473 1.00 90.62 694 ILE A N 1
ATOM 5607 C CA . ILE A 1 694 ? 27.340 18.114 40.797 1.00 90.62 694 ILE A CA 1
ATOM 5608 C C . ILE A 1 694 ? 26.347 17.124 40.191 1.00 90.62 694 ILE A C 1
ATOM 5610 O O . ILE A 1 694 ? 26.718 16.291 39.359 1.00 90.62 694 ILE A O 1
ATOM 5614 N N . LEU A 1 695 ? 25.070 17.257 40.554 1.00 90.69 695 LEU A N 1
ATOM 5615 C CA . LEU A 1 695 ? 23.975 16.466 39.994 1.00 90.69 695 LEU A CA 1
ATOM 5616 C C . LEU A 1 695 ? 22.928 17.373 39.342 1.00 90.69 695 LEU A C 1
ATOM 5618 O O . LEU A 1 695 ? 22.316 18.213 39.998 1.00 90.69 695 LEU A O 1
ATOM 5622 N N . THR A 1 696 ? 22.679 17.168 38.051 1.00 89.19 696 THR A N 1
ATOM 5623 C CA . THR A 1 696 ? 21.588 17.819 37.311 1.00 89.19 696 THR A CA 1
ATOM 5624 C C . THR A 1 696 ? 20.539 16.790 36.923 1.00 89.19 696 THR A C 1
ATOM 5626 O O . THR A 1 696 ? 20.862 15.806 36.265 1.00 89.19 696 THR A O 1
ATOM 5629 N N . LEU A 1 697 ? 19.278 17.011 37.286 1.00 86.94 697 LEU A N 1
ATOM 5630 C CA . LEU A 1 697 ? 18.159 16.140 36.929 1.00 86.94 697 LEU A CA 1
ATOM 5631 C C . LEU A 1 697 ? 17.116 16.915 36.114 1.00 86.94 697 LEU A C 1
ATOM 5633 O O . LEU A 1 697 ? 16.614 17.950 36.551 1.00 86.94 697 LEU A O 1
ATOM 5637 N N . GLU A 1 698 ? 16.746 16.386 34.947 1.00 84.06 698 GLU A N 1
ATOM 5638 C CA . GLU A 1 698 ? 15.769 16.984 34.027 1.00 84.06 698 GLU A CA 1
ATOM 5639 C C . GLU A 1 698 ? 14.668 15.974 33.652 1.00 84.06 698 GLU A C 1
ATOM 5641 O O . GLU A 1 698 ? 14.923 14.778 33.530 1.00 84.06 698 GLU A O 1
ATOM 5646 N N . GLY A 1 699 ? 13.422 16.410 33.444 1.00 77.00 699 GLY A N 1
ATOM 5647 C CA . GLY A 1 699 ? 12.351 15.552 32.906 1.00 77.00 699 GLY A CA 1
ATOM 5648 C C . GLY A 1 699 ? 10.943 16.163 32.980 1.00 77.00 699 GLY A C 1
ATOM 5649 O O . GLY A 1 699 ? 10.770 17.314 33.374 1.00 77.00 699 GLY A O 1
ATOM 5650 N N . LYS A 1 700 ? 9.922 15.387 32.579 1.00 71.44 700 LYS A N 1
ATOM 5651 C CA . LYS A 1 700 ? 8.523 15.864 32.491 1.00 71.44 700 LYS A CA 1
ATOM 5652 C C . LYS A 1 700 ? 7.717 15.729 33.787 1.00 71.44 700 LYS A C 1
ATOM 5654 O O . LYS A 1 700 ? 6.894 16.596 34.055 1.00 71.44 700 LYS A O 1
ATOM 5659 N N . LYS A 1 701 ? 7.913 14.638 34.533 1.00 73.88 701 LYS A N 1
ATOM 5660 C CA . LYS A 1 701 ? 7.332 14.383 35.860 1.00 73.88 701 LYS A CA 1
ATOM 5661 C C . LYS A 1 701 ? 8.396 13.721 36.724 1.00 73.88 701 LYS A C 1
ATOM 5663 O O . LYS A 1 701 ? 9.081 12.826 36.231 1.00 73.88 701 LYS A O 1
ATOM 5668 N N . MET A 1 702 ? 8.549 14.126 37.980 1.00 74.94 702 MET A N 1
ATOM 5669 C CA . MET A 1 702 ? 9.507 13.494 38.895 1.00 74.94 702 MET A CA 1
ATOM 5670 C C . MET A 1 702 ? 8.927 13.369 40.302 1.00 74.94 702 MET A C 1
ATOM 5672 O O . MET A 1 702 ? 8.380 14.319 40.870 1.00 74.94 702 MET A O 1
ATOM 5676 N N . GLN A 1 703 ? 9.047 12.163 40.859 1.00 78.62 703 GLN A N 1
ATOM 5677 C CA . GLN A 1 703 ? 8.820 11.897 42.274 1.00 78.62 703 GLN A CA 1
ATOM 5678 C C . GLN A 1 703 ? 10.110 12.201 43.043 1.00 78.62 703 GLN A C 1
ATOM 5680 O O . GLN A 1 703 ? 11.133 11.562 42.813 1.00 78.62 703 GLN A O 1
ATOM 5685 N N . LEU A 1 704 ? 10.049 13.184 43.939 1.00 74.88 704 LEU A N 1
ATOM 5686 C CA . LEU A 1 704 ? 11.176 13.718 44.708 1.00 74.88 704 LEU A CA 1
ATOM 5687 C C . LEU A 1 704 ? 11.462 12.950 46.010 1.00 74.88 704 LEU A C 1
ATOM 5689 O O . LEU A 1 704 ? 12.233 13.407 46.847 1.00 74.88 704 LEU A O 1
ATOM 5693 N N . ASP A 1 705 ? 10.854 11.777 46.189 1.00 81.75 705 ASP A N 1
ATOM 5694 C CA . ASP A 1 705 ? 11.169 10.884 47.302 1.00 81.75 705 ASP A CA 1
ATOM 5695 C C . ASP A 1 705 ? 12.299 9.927 46.910 1.00 81.75 705 ASP A C 1
ATOM 5697 O O . ASP A 1 705 ? 12.078 8.786 46.505 1.00 81.75 705 ASP A O 1
ATOM 5701 N N . PHE A 1 706 ? 13.524 10.436 46.974 1.00 81.56 706 PHE A N 1
ATOM 5702 C CA . PHE A 1 706 ? 14.736 9.670 46.703 1.00 81.56 706 PHE A CA 1
ATOM 5703 C C . PHE A 1 706 ? 15.790 9.896 47.796 1.00 81.56 706 PHE A C 1
ATOM 5705 O O . PHE A 1 706 ? 15.703 10.890 48.525 1.00 81.56 706 PHE A O 1
ATOM 5712 N N . PRO A 1 707 ? 16.747 8.968 47.977 1.00 85.81 707 PRO A N 1
ATOM 5713 C CA . PRO A 1 707 ? 17.726 9.032 49.060 1.00 85.81 707 PRO A CA 1
ATOM 5714 C C . PRO A 1 707 ? 18.924 9.924 48.685 1.00 85.81 707 PRO A C 1
ATOM 5716 O O . PRO A 1 707 ? 20.055 9.453 48.567 1.00 85.81 707 PRO A O 1
ATOM 5719 N N . ILE A 1 708 ? 18.679 11.219 48.456 1.00 84.94 708 ILE A N 1
ATOM 5720 C CA . ILE A 1 708 ? 19.714 12.189 48.044 1.00 84.94 708 ILE A CA 1
ATOM 5721 C C . ILE A 1 708 ? 20.851 12.309 49.069 1.00 84.94 708 ILE A C 1
ATOM 5723 O O . ILE A 1 708 ? 22.001 12.537 48.701 1.00 84.94 708 ILE A O 1
ATOM 5727 N N . GLU A 1 709 ? 20.550 12.059 50.342 1.00 83.62 709 GLU A N 1
ATOM 5728 C CA . GLU A 1 709 ? 21.484 12.044 51.466 1.00 83.62 709 GLU A CA 1
ATOM 5729 C C . GLU A 1 709 ? 22.616 11.007 51.331 1.00 83.62 709 GLU A C 1
ATOM 5731 O O . GLU A 1 709 ? 23.626 11.097 52.031 1.00 83.62 709 GLU A O 1
ATOM 5736 N N . GLN A 1 710 ? 22.481 10.025 50.430 1.00 85.81 710 GLN A N 1
ATOM 5737 C CA . GLN A 1 710 ? 23.536 9.049 50.137 1.00 85.81 710 GLN A CA 1
ATOM 5738 C C . GLN A 1 710 ? 24.725 9.676 49.390 1.00 85.81 710 GLN A C 1
ATOM 5740 O O . GLN A 1 710 ? 25.853 9.187 49.504 1.00 85.81 710 GLN A O 1
ATOM 5745 N N . LEU A 1 711 ? 24.513 10.792 48.687 1.00 87.62 711 LEU A N 1
ATOM 5746 C CA . LEU A 1 711 ? 25.544 11.511 47.938 1.00 87.62 711 LEU A CA 1
ATOM 5747 C C . LEU A 1 711 ? 26.309 12.487 48.844 1.00 87.62 711 LEU A C 1
ATOM 5749 O O . LEU A 1 711 ? 26.124 13.701 48.799 1.00 87.62 711 LEU A O 1
ATOM 5753 N N . LYS A 1 712 ? 27.193 11.946 49.687 1.00 83.38 712 LYS A N 1
ATOM 5754 C CA . LYS A 1 712 ? 27.912 12.707 50.731 1.00 83.38 712 LYS A CA 1
ATOM 5755 C C . LYS A 1 712 ? 28.811 13.841 50.208 1.00 83.38 712 LYS A C 1
ATOM 5757 O O . LYS A 1 712 ? 29.085 14.782 50.954 1.00 83.38 712 LYS A O 1
ATOM 5762 N N . ASN A 1 713 ? 29.265 13.740 48.957 1.00 87.50 713 ASN A N 1
ATOM 5763 C CA . ASN A 1 713 ? 30.152 14.712 48.308 1.00 87.50 713 ASN A CA 1
ATOM 5764 C C . ASN A 1 713 ? 29.408 15.753 47.456 1.00 87.50 713 ASN A C 1
ATOM 5766 O O . ASN A 1 713 ? 30.051 16.616 46.861 1.00 87.50 713 ASN A O 1
ATOM 5770 N N . LEU A 1 714 ? 28.073 15.692 47.403 1.00 89.06 714 LEU A N 1
ATOM 5771 C CA . LEU A 1 714 ? 27.270 16.575 46.567 1.00 89.06 714 LEU A CA 1
ATOM 5772 C C . LEU A 1 714 ? 27.342 18.027 47.064 1.00 89.06 714 LEU A C 1
ATOM 5774 O O . LEU A 1 714 ? 26.983 18.321 48.205 1.00 89.06 714 LEU A O 1
ATOM 5778 N N . ARG A 1 715 ? 27.778 18.926 46.179 1.00 86.94 715 ARG A N 1
ATOM 5779 C CA . ARG A 1 715 ? 27.886 20.376 46.399 1.00 86.94 715 ARG A CA 1
ATOM 5780 C C . ARG A 1 715 ? 26.823 21.149 45.641 1.00 86.94 715 ARG A C 1
ATOM 5782 O O . ARG A 1 715 ? 26.321 22.147 46.151 1.00 86.94 715 ARG A O 1
ATOM 5789 N N . GLU A 1 716 ? 26.439 20.669 44.461 1.00 86.06 716 GLU A N 1
ATOM 5790 C CA . GLU A 1 716 ? 25.427 21.325 43.640 1.00 86.06 716 GLU A CA 1
ATOM 5791 C C . GLU A 1 716 ? 24.326 20.367 43.183 1.00 86.06 716 GLU A C 1
ATOM 5793 O O . GLU A 1 716 ? 24.595 19.294 42.634 1.00 86.06 716 GLU A O 1
ATOM 5798 N N . LEU A 1 717 ? 23.074 20.791 43.355 1.00 86.06 717 LEU A N 1
ATOM 5799 C CA . LEU A 1 717 ? 21.889 20.077 42.892 1.00 86.06 717 LEU A CA 1
ATOM 5800 C C . LEU A 1 717 ? 21.041 20.976 41.988 1.00 86.06 717 LEU A C 1
ATOM 5802 O O . LEU A 1 717 ? 20.507 21.996 42.421 1.00 86.06 717 LEU A O 1
ATOM 5806 N N . HIS A 1 718 ? 20.853 20.560 40.739 1.00 85.25 718 HIS A N 1
ATOM 5807 C CA . HIS A 1 718 ? 20.048 21.278 39.750 1.00 85.25 718 HIS A CA 1
ATOM 5808 C C . HIS A 1 718 ? 18.815 20.444 39.379 1.00 85.25 718 HIS A C 1
ATOM 5810 O O . HIS A 1 718 ? 18.945 19.340 38.851 1.00 85.25 718 HIS A O 1
ATOM 5816 N N . LEU A 1 719 ? 17.610 20.955 39.645 1.00 83.06 719 LEU A N 1
ATOM 5817 C CA . LEU A 1 719 ? 16.326 20.292 39.373 1.00 83.06 719 LEU A CA 1
ATOM 5818 C C . LEU A 1 719 ? 15.524 21.073 38.321 1.00 83.06 719 LEU A C 1
ATOM 5820 O O . LEU A 1 719 ? 14.842 22.053 38.630 1.00 83.06 719 LEU A O 1
ATOM 5824 N N . LEU A 1 720 ? 15.577 20.614 37.069 1.00 75.12 720 LEU A N 1
ATOM 5825 C CA . LEU A 1 720 ? 15.055 21.316 35.890 1.00 75.12 720 LEU A CA 1
ATOM 5826 C C . LEU A 1 720 ? 13.788 20.600 35.350 1.00 75.12 720 LEU A C 1
ATOM 5828 O O . LEU A 1 720 ? 13.903 19.668 34.557 1.00 75.12 720 LEU A O 1
ATOM 5832 N N . GLN A 1 721 ? 12.569 20.958 35.800 1.00 66.50 721 GLN A N 1
ATOM 5833 C CA . GLN A 1 721 ? 11.335 20.164 35.543 1.00 66.50 721 GLN A CA 1
ATOM 5834 C C . GLN A 1 721 ? 10.004 20.937 35.511 1.00 66.50 721 GLN A C 1
ATOM 5836 O O . GLN A 1 721 ? 9.891 21.971 36.141 1.00 66.50 721 GLN A O 1
ATOM 5841 N N . SER A 1 722 ? 8.962 20.364 34.879 1.00 57.53 722 SER A N 1
ATOM 5842 C CA . SER A 1 722 ? 7.615 20.966 34.736 1.00 57.53 722 SER A CA 1
ATOM 5843 C C . SER A 1 722 ? 6.529 20.480 35.720 1.00 57.53 722 SER A C 1
ATOM 5845 O O . SER A 1 722 ? 5.572 21.212 35.928 1.00 57.53 722 SER A O 1
ATOM 5847 N N . GLU A 1 723 ? 6.623 19.272 36.299 1.00 65.50 723 GLU A N 1
ATOM 5848 C CA . GLU A 1 723 ? 5.644 18.740 37.275 1.00 65.50 723 GLU A CA 1
ATOM 5849 C C . GLU A 1 723 ? 6.339 17.879 38.352 1.00 65.50 723 GLU A C 1
ATOM 5851 O O . GLU A 1 723 ? 6.949 16.854 38.043 1.00 65.50 723 GLU A O 1
ATOM 5856 N N . LEU A 1 724 ? 6.232 18.257 39.631 1.00 68.62 724 LEU A N 1
ATOM 5857 C CA . LEU A 1 724 ? 7.008 17.654 40.727 1.00 68.62 724 LEU A CA 1
ATOM 5858 C C . LEU A 1 724 ? 6.099 17.170 41.866 1.00 68.62 724 LEU A C 1
ATOM 5860 O O . LEU A 1 724 ? 5.184 17.877 42.285 1.00 68.62 724 LEU A O 1
ATOM 5864 N N . THR A 1 725 ? 6.352 15.966 42.390 1.00 72.00 725 THR A N 1
ATOM 5865 C CA . THR A 1 725 ? 5.582 15.363 43.502 1.00 72.00 725 THR A CA 1
ATOM 5866 C C . THR A 1 725 ? 6.510 14.921 44.633 1.00 72.00 725 THR A C 1
ATOM 5868 O O . THR A 1 725 ? 7.627 14.499 44.366 1.00 72.00 725 THR A O 1
ATOM 5871 N N . GLY A 1 726 ? 6.080 15.020 45.897 1.00 71.88 726 GLY A N 1
ATOM 5872 C CA . GLY A 1 726 ? 6.892 14.596 47.054 1.00 71.88 726 GLY A CA 1
ATOM 5873 C C . GLY A 1 726 ? 7.946 15.605 47.539 1.00 71.88 726 GLY A C 1
ATOM 5874 O O . GLY A 1 726 ? 8.860 15.227 48.261 1.00 71.88 726 GLY A O 1
ATOM 5875 N N . ALA A 1 727 ? 7.827 16.887 47.168 1.00 72.44 727 ALA A N 1
ATOM 5876 C CA . ALA A 1 727 ? 8.809 17.930 47.498 1.00 72.44 727 ALA A CA 1
ATOM 5877 C C . ALA A 1 727 ? 9.054 18.125 49.011 1.00 72.44 727 ALA A C 1
ATOM 5879 O O . ALA A 1 727 ? 10.163 18.453 49.410 1.00 72.44 727 ALA A O 1
ATOM 5880 N N . GLU A 1 728 ? 8.046 17.892 49.856 1.00 75.00 728 GLU A N 1
ATOM 5881 C CA . GLU A 1 728 ? 8.164 18.021 51.320 1.00 75.00 728 GLU A CA 1
ATOM 5882 C C . GLU A 1 728 ? 9.187 17.043 51.916 1.00 75.00 728 GLU A C 1
ATOM 5884 O O . GLU A 1 728 ? 9.963 17.418 52.790 1.00 75.00 728 GLU A O 1
ATOM 5889 N N . VAL A 1 729 ? 9.249 15.816 51.388 1.00 78.38 729 VAL A N 1
ATOM 5890 C CA . VAL A 1 729 ? 10.218 14.796 51.818 1.00 78.38 729 VAL A CA 1
ATOM 5891 C C . VAL A 1 729 ? 11.632 15.162 51.368 1.00 78.38 729 VAL A C 1
ATOM 5893 O O . VAL A 1 729 ? 12.589 14.957 52.111 1.00 78.38 729 VAL A O 1
ATOM 5896 N N . LEU A 1 730 ? 11.772 15.744 50.172 1.00 80.81 730 LEU A N 1
ATOM 5897 C CA . LEU A 1 730 ? 13.059 16.223 49.674 1.00 80.81 730 LEU A CA 1
ATOM 5898 C C . LEU A 1 730 ? 13.616 17.341 50.561 1.00 80.81 730 LEU A C 1
ATOM 5900 O O . LEU A 1 730 ? 14.777 17.273 50.949 1.00 80.81 730 LEU A O 1
ATOM 5904 N N . PHE A 1 731 ? 12.805 18.340 50.920 1.00 75.88 731 PHE A N 1
ATOM 5905 C CA . PHE A 1 731 ? 13.276 19.464 51.735 1.00 75.88 731 PHE A CA 1
ATOM 5906 C C . PHE A 1 731 ? 13.754 19.021 53.128 1.00 75.88 731 PHE A C 1
ATOM 5908 O O . PHE A 1 731 ? 14.837 19.424 53.542 1.00 75.88 731 PHE A O 1
ATOM 5915 N N . GLN A 1 732 ? 13.054 18.086 53.783 1.00 78.75 732 GLN A N 1
ATOM 5916 C CA . GLN A 1 732 ? 13.504 17.488 55.054 1.00 78.75 732 GLN A CA 1
ATOM 5917 C C . GLN A 1 732 ? 14.854 16.753 54.952 1.00 78.75 732 GLN A C 1
ATOM 5919 O O . GLN A 1 732 ? 15.573 16.616 55.945 1.00 78.75 732 GLN A O 1
ATOM 5924 N N . LYS A 1 733 ? 15.182 16.219 53.770 1.00 82.19 733 LYS A N 1
ATOM 5925 C CA . LYS A 1 733 ? 16.461 15.548 53.498 1.00 82.19 733 LYS A CA 1
ATOM 5926 C C . LYS A 1 733 ? 17.562 16.563 53.178 1.00 82.19 733 LYS A C 1
ATOM 5928 O O . LYS A 1 733 ? 18.673 16.412 53.679 1.00 82.19 733 LYS A O 1
ATOM 5933 N N . LEU A 1 734 ? 17.245 17.614 52.416 1.00 78.00 734 LEU A N 1
ATOM 5934 C CA . LEU A 1 734 ? 18.180 18.688 52.053 1.00 78.00 734 LEU A CA 1
ATOM 5935 C C . LEU A 1 734 ? 18.693 19.458 53.279 1.00 78.00 734 LEU A C 1
ATOM 5937 O O . LEU A 1 734 ? 19.881 19.759 53.340 1.00 78.00 734 LEU A O 1
ATOM 5941 N N . GLU A 1 735 ? 17.851 19.686 54.294 1.00 72.31 735 GLU A N 1
ATOM 5942 C CA . GLU A 1 735 ? 18.259 20.305 55.573 1.00 72.31 735 GLU A CA 1
ATOM 5943 C C . GLU A 1 735 ? 19.387 19.544 56.292 1.00 72.31 735 GLU A C 1
ATOM 5945 O O . GLU A 1 735 ? 20.121 20.112 57.098 1.00 72.31 735 GLU A O 1
ATOM 5950 N N . LYS A 1 736 ? 19.549 18.249 55.998 1.00 74.50 736 LYS A N 1
ATOM 5951 C CA . LYS A 1 736 ? 20.544 17.368 56.623 1.00 74.50 736 LYS A CA 1
ATOM 5952 C C . LYS A 1 736 ? 21.827 17.231 55.797 1.00 74.50 736 LYS A C 1
ATOM 5954 O O . LYS A 1 736 ? 22.674 16.408 56.144 1.00 74.50 736 LYS A O 1
ATOM 5959 N N . MET A 1 737 ? 21.985 18.005 54.718 1.00 79.88 737 MET A N 1
ATOM 5960 C CA . MET A 1 737 ? 23.140 17.957 53.811 1.00 79.88 737 MET A CA 1
ATOM 5961 C C . MET A 1 737 ? 24.034 19.204 53.972 1.00 79.88 737 MET A C 1
ATOM 5963 O O . MET A 1 737 ? 23.895 20.160 53.213 1.00 79.88 737 MET A O 1
ATOM 5967 N N . PRO A 1 738 ? 24.995 19.209 54.917 1.00 68.31 738 PRO A N 1
ATOM 5968 C CA . PRO A 1 738 ? 25.784 20.401 55.257 1.00 68.31 738 PRO A CA 1
ATOM 5969 C C . PRO A 1 738 ? 26.779 20.851 54.172 1.00 68.31 738 PRO A C 1
ATOM 5971 O O . PRO A 1 738 ? 27.292 21.962 54.242 1.00 68.31 738 PRO A O 1
ATOM 5974 N N . ASN A 1 739 ? 27.063 19.999 53.181 1.00 70.19 739 ASN A N 1
ATOM 5975 C CA . ASN A 1 739 ? 28.034 20.270 52.112 1.00 70.19 739 ASN A CA 1
ATOM 5976 C C . ASN A 1 739 ? 27.397 20.834 50.830 1.00 70.19 739 ASN A C 1
ATOM 5978 O O . ASN A 1 739 ? 28.119 21.159 49.887 1.00 70.19 739 ASN A O 1
ATOM 5982 N N . LEU A 1 740 ? 26.064 20.930 50.780 1.00 79.31 740 LEU A N 1
ATOM 5983 C CA . LEU A 1 740 ? 25.326 21.368 49.602 1.00 79.31 740 LEU A CA 1
ATOM 5984 C C . LEU A 1 740 ? 25.302 22.904 49.549 1.00 79.31 740 LEU A C 1
ATOM 5986 O O . LEU A 1 740 ? 24.636 23.548 50.357 1.00 79.31 740 LEU A O 1
ATOM 5990 N N . SER A 1 741 ? 26.047 23.493 48.616 1.00 70.81 741 SER A N 1
ATOM 5991 C CA . SER A 1 741 ? 26.232 24.944 48.493 1.00 70.81 741 SER A CA 1
ATOM 5992 C C . SER A 1 741 ? 25.327 25.593 47.446 1.00 70.81 741 SER A C 1
ATOM 5994 O O . SER A 1 741 ? 25.013 26.777 47.568 1.00 70.81 741 SER A O 1
ATOM 5996 N N . VAL A 1 742 ? 24.894 24.846 46.424 1.00 71.06 742 VAL A N 1
ATOM 5997 C CA . VAL A 1 742 ? 24.059 25.368 45.332 1.00 71.06 742 VAL A CA 1
ATOM 5998 C C . VAL A 1 742 ? 22.856 24.462 45.104 1.00 71.06 742 VAL A C 1
ATOM 6000 O O . VAL A 1 742 ? 22.996 23.265 44.856 1.00 71.06 742 VAL A O 1
ATOM 6003 N N . ILE A 1 743 ? 21.660 25.050 45.134 1.00 74.50 743 ILE A N 1
ATOM 6004 C CA . ILE A 1 743 ? 20.418 24.376 44.753 1.00 74.50 743 ILE A CA 1
ATOM 6005 C C . ILE A 1 743 ? 19.705 25.243 43.723 1.00 74.50 743 ILE A C 1
ATOM 6007 O O . ILE A 1 743 ? 19.257 26.345 44.033 1.00 74.50 743 ILE A O 1
ATOM 6011 N N . ASN A 1 744 ? 19.583 24.737 42.501 1.00 70.62 744 ASN A N 1
ATOM 6012 C CA . ASN A 1 744 ? 18.847 25.404 41.438 1.00 70.62 744 ASN A CA 1
ATOM 6013 C C . ASN A 1 744 ? 17.505 24.694 41.233 1.00 70.62 744 ASN A C 1
ATOM 6015 O O . ASN A 1 744 ? 17.460 23.549 40.777 1.00 70.62 744 ASN A O 1
ATOM 6019 N N . LEU A 1 745 ? 16.415 25.355 41.624 1.00 71.12 745 LEU A N 1
ATOM 6020 C CA . LEU A 1 745 ? 15.060 24.811 41.573 1.00 71.12 745 LEU A CA 1
ATOM 6021 C C . LEU A 1 745 ? 14.281 25.414 40.403 1.00 71.12 745 LEU A C 1
ATOM 6023 O O . LEU A 1 745 ? 14.368 26.607 40.130 1.00 71.12 745 LEU A O 1
ATOM 6027 N N . HIS A 1 746 ? 13.429 24.613 39.763 1.00 69.25 746 HIS A N 1
ATOM 6028 C CA . HIS A 1 746 ? 12.417 25.142 38.849 1.00 69.25 746 HIS A CA 1
ATOM 6029 C C . HIS A 1 746 ? 11.484 26.154 39.546 1.00 69.25 746 HIS A C 1
ATOM 6031 O O . HIS A 1 746 ? 11.161 26.009 40.728 1.00 69.25 746 HIS A O 1
ATOM 6037 N N . THR A 1 747 ? 10.970 27.131 38.788 1.00 66.19 747 THR A N 1
ATOM 6038 C CA . THR A 1 747 ? 10.209 28.296 39.280 1.00 66.19 747 THR A CA 1
ATOM 6039 C C . THR A 1 747 ? 9.013 27.947 40.183 1.00 66.19 747 THR A C 1
ATOM 6041 O O . THR A 1 747 ? 8.665 28.718 41.074 1.00 66.19 747 THR A O 1
ATOM 6044 N N . GLU A 1 748 ? 8.366 26.792 39.991 1.00 64.00 748 GLU A N 1
ATOM 6045 C CA . GLU A 1 748 ? 7.267 26.336 40.863 1.00 64.00 748 GLU A CA 1
ATOM 6046 C C . GLU A 1 748 ? 7.737 25.852 42.244 1.00 64.00 748 GLU A C 1
ATOM 6048 O O . GLU A 1 748 ? 7.100 26.163 43.252 1.00 64.00 748 GLU A O 1
ATOM 6053 N N . LEU A 1 749 ? 8.859 25.126 42.312 1.00 63.56 749 LEU A N 1
ATOM 6054 C CA . LEU A 1 749 ? 9.455 24.715 43.586 1.00 63.56 749 LEU A CA 1
ATOM 6055 C C . LEU A 1 749 ? 10.075 25.899 44.310 1.00 63.56 749 LEU A C 1
ATOM 6057 O O . LEU A 1 749 ? 9.955 25.977 45.525 1.00 63.56 749 LEU A O 1
ATOM 6061 N N . GLU A 1 750 ? 10.690 26.826 43.579 1.00 62.84 750 GLU A N 1
ATOM 6062 C CA . GLU A 1 750 ? 11.269 28.032 44.166 1.00 62.84 750 GLU A CA 1
ATOM 6063 C C . GLU A 1 750 ? 10.198 28.864 44.895 1.00 62.84 750 GLU A C 1
ATOM 6065 O O . GLU A 1 750 ? 10.418 29.308 46.021 1.00 62.84 750 GLU A O 1
ATOM 6070 N N . LYS A 1 751 ? 8.995 28.986 44.310 1.00 63.34 751 LYS A N 1
ATOM 6071 C CA . LYS A 1 751 ? 7.829 29.613 44.958 1.00 63.34 751 LYS A CA 1
ATOM 6072 C C . LYS A 1 751 ? 7.338 28.848 46.189 1.00 63.34 751 LYS A C 1
ATOM 6074 O O . LYS A 1 751 ? 6.910 29.485 47.142 1.00 63.34 751 LYS A O 1
ATOM 6079 N N . LYS A 1 752 ? 7.365 27.509 46.179 1.00 59.16 752 LYS A N 1
ATOM 6080 C CA . LYS A 1 752 ? 6.934 26.684 47.325 1.00 59.16 752 LYS A CA 1
ATOM 6081 C C . LYS A 1 752 ? 7.977 26.677 48.453 1.00 59.16 752 LYS A C 1
ATOM 6083 O O . LYS A 1 752 ? 7.601 26.653 49.617 1.00 59.16 752 LYS A O 1
ATOM 6088 N N . TYR A 1 753 ? 9.264 26.728 48.111 1.00 54.47 753 TYR A N 1
ATOM 6089 C CA . TYR A 1 753 ? 10.384 26.700 49.053 1.00 54.47 753 TYR A CA 1
ATOM 6090 C C . TYR A 1 753 ? 10.602 28.051 49.749 1.00 54.47 753 TYR A C 1
ATOM 6092 O O . TYR A 1 753 ? 10.719 28.078 50.969 1.00 54.47 753 TYR A O 1
ATOM 6100 N N . LYS A 1 754 ? 10.518 29.178 49.020 1.00 51.47 754 LYS A N 1
ATOM 6101 C CA . LYS A 1 754 ? 10.595 30.546 49.587 1.00 51.47 754 LYS A CA 1
ATOM 6102 C C . LYS A 1 754 ? 9.454 30.915 50.553 1.00 51.47 754 LYS A C 1
ATOM 6104 O O . LYS A 1 754 ? 9.463 32.007 51.099 1.00 51.47 754 LYS A O 1
ATOM 6109 N N . VAL A 1 755 ? 8.445 30.056 50.711 1.00 43.62 755 VAL A N 1
ATOM 6110 C CA . VAL A 1 755 ? 7.349 30.224 51.685 1.00 43.62 755 VAL A CA 1
ATOM 6111 C C . VAL A 1 755 ? 7.626 29.441 52.982 1.00 43.62 755 VAL A C 1
ATOM 6113 O O . VAL A 1 755 ? 6.931 29.642 53.973 1.00 43.62 755 VAL A O 1
ATOM 6116 N N . ILE A 1 756 ? 8.620 28.544 52.980 1.00 42.56 756 ILE A N 1
ATOM 6117 C CA . ILE A 1 756 ? 8.959 27.649 54.100 1.00 42.56 756 ILE A CA 1
ATOM 6118 C C . ILE A 1 756 ? 10.259 28.085 54.809 1.00 42.56 756 ILE A C 1
ATOM 6120 O O . ILE A 1 756 ? 10.390 27.842 56.005 1.00 42.56 756 ILE A O 1
ATOM 6124 N N . THR A 1 757 ? 11.178 28.757 54.107 1.00 34.06 757 THR A N 1
ATOM 6125 C CA . THR A 1 757 ? 12.283 29.552 54.689 1.00 34.06 757 THR A CA 1
ATOM 6126 C C . THR A 1 757 ? 11.838 30.979 54.953 1.00 34.06 757 THR A C 1
ATOM 6128 O O . THR A 1 757 ? 12.191 31.523 56.020 1.00 34.06 757 THR A O 1
#

Nearest PDB structures (foldseek):
  4u06-assembly1_A  TM=8.539E-01  e=2.118E-11  Leptospira interrogans serovar Copenhageni str. Fiocruz L1-130
  5zsu-assembly1_A  TM=8.278E-01  e=8.267E-07  Homo sapiens
  8ben-assembly4_D  TM=6.262E-01  e=1.114E-08  Mus musculus
  7d2s-assembly1_A  TM=6.905E-01  e=3.778E-07  Homo sapiens
  7d2u-assembly1_A  TM=6.381E-01  e=1.491E-07  Homo sapiens

InterPro domains:
  IPR001611 Leucine-rich repeat [PS51450] (158-179)
  IPR003591 Leucine-rich repeat, typical subtype [SM00369] (132-157)
  IPR003591 Leucine-rich repeat, typical subtype [SM00369] (158-179)
  IPR003591 Leucine-rich repeat, typical subtype [SM00369] (202-225)
  IPR032675 Leucine-rich repeat domain superfamily [G3DSA:3.80.10.10] (13-273)
  IPR032675 Leucine-rich repeat domain superfamily [G3DSA:3.80.10.10] (579-751)
  IPR050216 Leucine-rich repeat domain-containing protein [PTHR48051] (32-355)
  IPR055414 Disease resistance R13L4/SHOC-2-like, LRR domain [PF23598] (31-187)

Mean predicted aligned error: 19.97 Å

Secondary structure (DSSP, 8-state):
--STTTS--S-TTS----EEEEEGGG-SSTT---GGGGG-TT-SEEEEEEEES---GGGGG-TT--EEEEEEE-SS-S-GGGGG-TT--EEEE--BSSPPPPPGGGGG-TT--EEEETTS--SS--TTGGG-TT--EEE-TTS--BGGG--S----TT--EEE--SSB-SS--HHHHH-TT--EEE--SS---S--GGGGG-TT--EEE--SS------GGGGG-TT--EEE--SSTT-S--GGGGTS-GGGB--TT--SHHHHHHHHHHHHHHHHHHHTT-TT-HHHHHHHHHHHHT-HHHHHTS-HHHHHHGGGS--HHHHHHHHHHHHHHH----TTTS-TT-EEEEESB-SS-HHHHHHHHHHTT-EEESS--TTEEEEEE-BS-S--GGGS-TTPEEE-HHHHHHHHHHSSPPP---TTS-HHHHHHHHTSS-HHHHHHHHHHHHHH---GGGHHHHHHHHHH---HHHHHHHHHHHHHHS-HHHHHHHHS---TT-TTS-TTHHHHHHHHHHHHHTTS---HHHHHHHHHHH---HHHHHHHHHHHTTS-HHHHHHHHHHHHHHHHTTTEEEE-SS-HHHHHHHGGGT---EEEE-SS-TTSTTS---GGG-TT--EEEEE---SSPBPPPTTGGG-TT--EEEEES--B-HHHHHHHHT-TT--EEEEE-SSS---GGGGG-TT-SEEEEEES-EE--S-GGG-TT--EEEEEES-EE-HHHHHHHHTT-TT--EEEE-HHHHHHHTTT-

Sequence (757 aa):
MKQYYYDKAPQKQKYKVQNLYIESRMFEQAGQLPAALFEYTNVEILGIRGYLETIPPEIVQLKQLKKLTIAFLGSNGLPEAIGGLEQLEELVIMVTAKPIVIPQSLSKLKHLKAITLKDCKLDAIPVVLSKIPSLVELNLAENRIAATTLANKCFWPNLEKLNLDRNNLTTIPDWVYEHGQLKQLFFSNNKLQNFDQRLCKLEYLQNLRVDANRITALPSEILNLQQLIFFNWFDNPIGWIHPLVFKLNERLLDFKHFWRHKSKQSAKTILSIRKAVAKANLIDNAEIIEAIVALLNNQKEAIKNLTNASILACYAVRHNKLREAIITEITKRLGVFDPTAFVEGCELLILGSTIKKKSDLKKTLKLLNIAVVSKKTTKTSHVLLGKNIKNTAALTDNQLVIVTETELNHFLDAAAPAYLLEEEIGTEHIQNMLLTLRDEDVLVALELLKSGGVPKELMTTLFFVHKFSSTTKIVRQTKNLLTLNASNKLLEKLKSRIHFRQFELGYFKAWHYIDYINDICAETALNKMEFLRHCAVYHDTYRYNTMYLMNVVLLPEEEQRTLALDFWKRRINNNEIELQGGESGILTHLFKMDAVNVLIGVDYSTTILGNQDGISQMKRLHRVVLNYYTTKKIQLPKDFGALENLETLELKNILFDANGWESLKQLKSLKNVSYKLNGDKLPPQIFELTQIEILTLEGKKMQLDFPIEQLKNLRELHLLQSELTGAEVLFQKLEKMPNLSVINLHTELEKKYKVIT

Foldseek 3Di:
DPPPPPPDDPPLPPDLAQAEAAEQVNDPDRQDDDPVVLSNLNHQYYHYHDHHAADDLSVLSVLNHQYDEYEEYEDDAHDLSVLSNQNHAEYYYAAYPAQHDDHLSVLNRQNHAEYADHHNQDQADDLSVLSHQNYAYYHHAHYAHEQVRHPDQRDHQRHAYYHHHNYAYQDDHPNVLVRLNHQYDHHAQYAHQADDLSVLSNQNHAYDYHDQYAYQDDDPSVQSNPNHQEYYHHNYNVALDDLCLLVHDPSHLPQPPDPDPVNSVSSVLSVLQSVLCVVLVNSPVSLLSLLLSCLLRVVVVSPVPDALVSLLVVLSRQDDSSVVSSLVSLLVQLDPDDLVVQAAQAEEAEFEDDPDHPVVVQVLVVVRNYHYDPDDDPRHQEYEYYHPGPDCPVSSDSRYRYDYSQNVVVSSLVPDDDWPDDPPCDPVNLLVLLLDPDVVSVVVSLVVCVVGPDDLQCLLSLLCSLQPPPDPVSVVSSVVNCVVNPHPVSVVVSPDPDNPVDPPDDPPVVVVVVVVVVVVCVPGVHPPVSVLVSCLVPHDDDVSVVVNVVVLVVDDPVSSLVVLCSSCVVVLVVQEDEDEDPCLVVVVSVLVVLGQHEYADYEDDQPRQADDDRPLSNQNYQHYEYAYQDPDAHAHYQCLLNHARHAYYEAHQHHHDPNNLVSLLSHQNHAYYEHEHPDEEDDLSVLVNLNYAEYHYHYEHYELPHQVVSNLNHAEYHYHYDYYHPVVNNVVNVVVRPNHNYYHDDPVVVVVVVVVD

Solvent-accessible surface area (backbone atoms only — not comparable to full-atom values): 41606 Å² total; per-residue (Å²): 143,73,71,76,85,74,82,75,68,96,62,83,84,77,72,85,51,37,72,46,77,45,49,44,91,74,34,90,46,91,31,42,80,58,76,74,63,48,73,51,38,60,23,28,33,43,37,38,49,41,61,30,35,52,62,64,59,63,61,35,52,27,48,47,24,27,33,44,37,38,44,28,40,41,72,70,40,51,42,60,40,60,29,56,26,56,48,24,28,34,43,37,37,47,32,38,76,46,63,58,45,80,37,73,35,55,37,64,23,70,47,29,28,34,42,34,46,23,33,22,54,35,54,44,80,62,72,52,65,40,55,26,66,45,26,28,34,43,32,45,27,49,26,49,32,31,47,85,53,53,80,67,92,57,58,49,88,49,32,28,33,43,32,45,25,38,26,49,26,50,53,83,60,75,54,66,64,70,40,54,63,25,28,34,42,33,42,26,43,28,49,27,46,63,59,63,67,60,61,36,69,28,53,50,25,27,34,42,32,46,22,38,26,44,26,57,59,78,59,79,54,59,71,60,30,74,50,37,38,32,64,40,55,42,69,19,76,47,34,84,56,57,69,61,69,70,72,49,65,77,60,35,69,60,66,89,80,56,88,46,70,69,60,48,53,49,52,55,48,50,54,54,47,47,53,29,29,51,76,54,73,40,68,86,39,61,71,49,40,49,46,50,34,24,48,75,54,63,36,63,73,62,46,69,74,52,50,68,61,53,54,51,58,48,58,65,35,76,43,72,73,58,48,53,40,44,52,58,54,49,33,71,72,34,33,76,70,53,72,87,75,70,43,70,73,38,24,38,31,56,42,46,51,58,93,65,54,70,70,55,53,44,55,57,34,46,78,56,48,29,46,71,37,87,65,90,57,98,61,49,43,34,34,35,76,34,49,82,55,89,72,62,81,82,68,67,49,76,78,37,30,41,35,51,78,65,58,56,48,54,50,54,67,71,70,56,82,84,73,65,64,66,92,83,67,49,70,65,58,48,48,53,28,49,70,50,95,46,69,69,44,29,51,54,35,52,52,49,35,70,73,34,47,76,59,77,74,49,51,50,57,42,55,46,38,38,68,68,50,88,47,68,70,56,30,52,53,34,48,51,54,44,71,76,72,50,54,72,68,58,55,54,56,64,70,50,89,74,73,76,89,68,86,84,72,61,88,76,60,58,55,65,49,50,54,51,47,50,60,52,47,72,75,47,90,40,62,66,64,59,56,48,55,55,44,63,76,79,57,93,55,76,74,57,52,57,59,47,49,71,53,42,73,75,49,59,72,70,59,35,51,54,54,51,47,68,68,42,52,72,45,62,76,66,51,60,46,75,50,63,65,84,51,68,74,51,54,66,52,55,68,75,59,81,64,66,44,36,44,35,42,40,66,82,68,92,67,69,47,66,73,50,87,61,66,40,69,51,74,60,31,40,37,41,35,42,38,32,93,56,93,60,63,42,56,57,30,88,39,57,22,54,30,72,48,31,29,34,41,35,37,31,33,69,42,65,39,77,66,28,54,56,31,58,64,51,31,78,42,31,29,37,42,34,40,33,46,84,52,56,75,80,69,73,69,67,45,69,44,41,68,29,30,34,44,35,43,33,36,65,38,43,65,39,76,64,69,65,76,55,30,74,51,31,30,34,42,34,43,51,57,80,42,80,40,51,59,71,59,34,51,67,46,54,78,73,43,92,60,54,79,44,77,48,61,28,73,70,54,44,61,59,48,69,74,75,112

Radius of gyration: 37.16 Å; Cα contacts (8 Å, |Δi|>4): 1289; chains: 1; bounding box: 88×54×108 Å